Protein AF-0000000072324945 (afdb_homodimer)

Nearest PDB structures (foldseek):
  8rok-assembly2_C  TM=4.979E-01  e=5.205E-09  Homo sapiens
  8rol-assembly1_A  TM=4.826E-01  e=1.827E-08  Homo sapiens
  7akz-assembly1_A  TM=2.934E-01  e=5.942E+00  Pseudomonas aeruginosa PAO1
  6zre-assembly2_B  TM=2.551E-01  e=6.275E+00  Pseudomonas aeruginosa PAO1
  8rok-assembly2_C  TM=4.960E-01  e=5.619E-09  Homo sapiens

InterPro domains:
  IPR003959 ATPase, AAA-type, core [PF13304] (51-144)
  IPR003959 ATPase, AAA-type, core [PF13304] (279-344)
  IPR027417 P-loop containing nucleoside triphosphate hydrolase [G3DSA:3.40.50.300] (1-374)
  IPR027417 P-loop containing nucleoside triphosphate hydrolase [SSF52540] (50-372)

Organism: Xylanibacter ruminicola (strain ATCC 19189 / DSM 19721 / CIP 105475 / JCM 8958 / 23) (NCBI:txid264731)

Radius of gyration: 29.74 Å; Cα contacts (8 Å, |Δi|>4): 1633; chains: 2; bounding box: 59×94×71 Å

pLDDT: mean 89.07, std 9.75, range [55.81, 98.75]

Structure (mmCIF, N/CA/C/O backbone):
data_AF-0000000072324945-model_v1
#
loop_
_entity.id
_entity.type
_entity.pdbx_description
1 polymer RloA
#
loop_
_atom_site.group_PDB
_atom_site.id
_atom_site.type_symbol
_atom_site.label_atom_id
_atom_site.label_alt_id
_atom_site.label_comp_id
_atom_site.label_asym_id
_atom_site.label_entity_id
_atom_site.label_seq_id
_atom_site.pdbx_PDB_ins_code
_atom_site.Cartn_x
_atom_site.Cartn_y
_atom_site.Cartn_z
_atom_site.occupancy
_atom_site.B_iso_or_equiv
_atom_site.auth_seq_id
_atom_site.auth_comp_id
_atom_site.auth_asym_id
_atom_site.auth_atom_id
_atom_site.pdbx_PDB_model_num
ATOM 1 N N . MET A 1 1 ? -5.652 -27.641 -8.43 1 95.19 1 MET A N 1
ATOM 2 C CA . MET A 1 1 ? -4.652 -27.562 -7.367 1 95.19 1 MET A CA 1
ATOM 3 C C . MET A 1 1 ? -3.244 -27.531 -7.949 1 95.19 1 MET A C 1
ATOM 5 O O . MET A 1 1 ? -2.904 -28.359 -8.805 1 95.19 1 MET A O 1
ATOM 9 N N . ILE A 1 2 ? -2.408 -26.609 -7.516 1 97.25 2 ILE A N 1
ATOM 10 C CA . ILE A 1 2 ? -1.029 -26.516 -7.977 1 97.25 2 ILE A CA 1
ATOM 11 C C . ILE A 1 2 ? -0.117 -27.328 -7.074 1 97.25 2 ILE A C 1
ATOM 13 O O . ILE A 1 2 ? -0.256 -27.297 -5.848 1 97.25 2 ILE A O 1
ATOM 17 N N . LEU A 1 3 ? 0.759 -28.062 -7.699 1 97.69 3 LEU A N 1
ATOM 18 C CA . LEU A 1 3 ? 1.704 -28.859 -6.93 1 97.69 3 LEU A CA 1
ATOM 19 C C . LEU A 1 3 ? 3.09 -28.219 -6.938 1 97.69 3 LEU A C 1
ATOM 21 O O . LEU A 1 3 ? 3.764 -28.188 -5.906 1 97.69 3 LEU A O 1
ATOM 25 N N . LYS A 1 4 ? 3.475 -27.797 -8.094 1 97.5 4 LYS A N 1
ATOM 26 C CA . LYS A 1 4 ? 4.809 -27.234 -8.258 1 97.5 4 LYS A CA 1
ATOM 27 C C . LYS A 1 4 ? 4.879 -26.328 -9.492 1 97.5 4 LYS A C 1
ATOM 29 O O . LYS A 1 4 ? 4.277 -26.641 -10.523 1 97.5 4 LYS A O 1
ATOM 34 N N . ILE A 1 5 ? 5.637 -25.25 -9.391 1 97.94 5 ILE A N 1
ATOM 35 C CA . ILE A 1 5 ? 5.914 -24.375 -10.531 1 97.94 5 ILE A CA 1
ATOM 36 C C . ILE A 1 5 ? 7.406 -24.062 -10.586 1 97.94 5 ILE A C 1
ATOM 38 O O . ILE A 1 5 ? 8.016 -23.734 -9.57 1 97.94 5 ILE A O 1
ATOM 42 N N . GLU A 1 6 ? 7.957 -24.156 -11.742 1 98.25 6 GLU A N 1
ATOM 43 C CA . GLU A 1 6 ? 9.359 -23.828 -11.969 1 98.25 6 GLU A CA 1
ATOM 44 C C . GLU A 1 6 ? 9.523 -22.906 -13.164 1 98.25 6 GLU A C 1
ATOM 46 O O . GLU A 1 6 ? 8.781 -23 -14.141 1 98.25 6 GLU A O 1
ATOM 51 N N . PHE A 1 7 ? 10.414 -22.062 -13.125 1 97 7 PHE A N 1
ATOM 52 C CA . PHE A 1 7 ? 10.727 -21.188 -14.25 1 97 7 PHE A CA 1
ATOM 53 C C . PHE A 1 7 ? 12.18 -20.734 -14.203 1 97 7 PHE A C 1
ATOM 55 O O . PHE A 1 7 ? 12.805 -20.75 -13.141 1 97 7 PHE A O 1
ATOM 62 N N . GLU A 1 8 ? 12.625 -20.375 -15.312 1 98.19 8 GLU A N 1
ATOM 63 C CA . GLU A 1 8 ? 14.023 -20 -15.539 1 98.19 8 GLU A CA 1
ATOM 64 C C . GLU A 1 8 ? 14.148 -18.922 -16.609 1 98.19 8 GLU A C 1
ATOM 66 O O . GLU A 1 8 ? 13.438 -18.953 -17.609 1 98.19 8 GLU A O 1
ATOM 71 N N . ASN A 1 9 ? 15.094 -17.969 -16.328 1 97.81 9 ASN A N 1
ATOM 72 C CA . ASN A 1 9 ? 15.484 -16.938 -17.281 1 97.81 9 ASN A CA 1
ATOM 73 C C . ASN A 1 9 ? 14.312 -16.016 -17.625 1 97.81 9 ASN A C 1
ATOM 75 O O . ASN A 1 9 ? 13.914 -15.914 -18.797 1 97.81 9 ASN A O 1
ATOM 79 N N . PHE A 1 10 ? 13.859 -15.289 -16.719 1 96.88 10 PHE A N 1
ATOM 80 C CA . PHE A 1 10 ? 12.719 -14.383 -16.812 1 96.88 10 PHE A CA 1
ATOM 81 C C . PHE A 1 10 ? 12.938 -13.141 -15.969 1 96.88 10 PHE A C 1
ATOM 83 O O . PHE A 1 10 ? 12.883 -13.203 -14.742 1 96.88 10 PHE A O 1
ATOM 90 N N . PHE A 1 11 ? 13.25 -12.047 -16.547 1 91.38 11 PHE A N 1
ATOM 91 C CA . PHE A 1 11 ? 13.555 -10.781 -15.898 1 91.38 11 PHE A CA 1
ATOM 92 C C . PHE A 1 11 ? 14.711 -10.945 -14.914 1 91.38 11 PHE A C 1
ATOM 94 O O . PHE A 1 11 ? 15.82 -11.312 -15.305 1 91.38 11 PHE A O 1
ATOM 101 N N . SER A 1 12 ? 14.422 -10.797 -13.609 1 90.19 12 SER A N 1
ATOM 102 C CA . SER A 1 12 ? 15.508 -10.891 -12.641 1 90.19 12 SER A CA 1
ATOM 103 C C . SER A 1 12 ? 15.828 -12.344 -12.305 1 90.19 12 SER A C 1
ATOM 105 O O . SER A 1 12 ? 16.766 -12.617 -11.562 1 90.19 12 SER A O 1
ATOM 107 N N . ILE A 1 13 ? 15.008 -13.25 -12.773 1 95.81 13 ILE A N 1
ATOM 108 C CA . ILE A 1 13 ? 15.227 -14.672 -12.531 1 95.81 13 ILE A CA 1
ATOM 109 C C . ILE A 1 13 ? 16.188 -15.227 -13.578 1 95.81 13 ILE A C 1
ATOM 111 O O . ILE A 1 13 ? 15.859 -15.297 -14.766 1 95.81 13 ILE A O 1
ATOM 115 N N . ARG A 1 14 ? 17.328 -15.555 -13.164 1 95.81 14 ARG A N 1
ATOM 116 C CA . ARG A 1 14 ? 18.328 -16.125 -14.055 1 95.81 14 ARG A CA 1
ATOM 117 C C . ARG A 1 14 ? 18.312 -17.641 -14 1 95.81 14 ARG A C 1
ATOM 119 O O . ARG A 1 14 ? 18.078 -18.312 -15.008 1 95.81 14 ARG A O 1
ATOM 126 N N . ASP A 1 15 ? 18.547 -18.188 -12.773 1 96.31 15 ASP A N 1
ATOM 127 C CA . ASP A 1 15 ? 18.594 -19.625 -12.539 1 96.31 15 ASP A CA 1
ATOM 128 C C . ASP A 1 15 ? 17.203 -20.188 -12.234 1 96.31 15 ASP A C 1
ATOM 130 O O . ASP A 1 15 ? 16.266 -19.422 -11.953 1 96.31 15 ASP A O 1
ATOM 134 N N . ARG A 1 16 ? 17.109 -21.469 -12.344 1 97.5 16 ARG A N 1
ATOM 135 C CA . ARG A 1 16 ? 15.82 -22.125 -12.109 1 97.5 16 ARG A CA 1
ATOM 136 C C . ARG A 1 16 ? 15.328 -21.875 -10.688 1 97.5 16 ARG A C 1
ATOM 138 O O . ARG A 1 16 ? 16.062 -22.078 -9.727 1 97.5 16 ARG A O 1
ATOM 145 N N . ILE A 1 17 ? 14.109 -21.359 -10.586 1 97.06 17 ILE A N 1
ATOM 146 C CA . ILE A 1 17 ? 13.406 -21.172 -9.32 1 97.06 17 ILE A CA 1
ATOM 147 C C . ILE A 1 17 ? 12.227 -22.141 -9.234 1 97.06 17 ILE A C 1
ATOM 149 O O . ILE A 1 17 ? 11.562 -22.406 -10.242 1 97.06 17 ILE A O 1
ATOM 153 N N . ARG A 1 18 ? 12.016 -22.609 -8.047 1 97.44 18 ARG A N 1
ATOM 154 C CA . ARG A 1 18 ? 10.938 -23.562 -7.809 1 97.44 18 ARG A CA 1
ATOM 155 C C . ARG A 1 18 ? 10.047 -23.094 -6.66 1 97.44 18 ARG A C 1
ATOM 157 O O . ARG A 1 18 ? 10.531 -22.766 -5.582 1 97.44 18 ARG A O 1
ATOM 164 N N . ILE A 1 19 ? 8.789 -23 -6.875 1 97.75 19 ILE A N 1
ATOM 165 C CA . ILE A 1 19 ? 7.77 -22.859 -5.836 1 97.75 19 ILE A CA 1
ATOM 166 C C . ILE A 1 19 ? 7.035 -24.188 -5.664 1 97.75 19 ILE A C 1
ATOM 168 O O . ILE A 1 19 ? 6.258 -24.594 -6.531 1 97.75 19 ILE A O 1
ATOM 172 N N . ASP A 1 20 ? 7.285 -24.844 -4.57 1 97.56 20 ASP A N 1
ATOM 173 C CA . ASP A 1 20 ? 6.777 -26.188 -4.336 1 97.56 20 ASP A CA 1
ATOM 174 C C . ASP A 1 20 ? 5.668 -26.188 -3.283 1 97.56 20 ASP A C 1
ATOM 176 O O . ASP A 1 20 ? 5.91 -25.859 -2.121 1 97.56 20 ASP A O 1
ATOM 180 N N . PHE A 1 21 ? 4.477 -26.547 -3.658 1 98.19 21 PHE A N 1
ATOM 181 C CA . PHE A 1 21 ? 3.344 -26.578 -2.74 1 98.19 21 PHE A CA 1
ATOM 182 C C . PHE A 1 21 ? 3.289 -27.906 -1.984 1 98.19 21 PHE A C 1
ATOM 184 O O . PHE A 1 21 ? 2.512 -28.047 -1.04 1 98.19 21 PHE A O 1
ATOM 191 N N . ARG A 1 22 ? 4.035 -28.891 -2.406 1 96.5 22 ARG A N 1
ATOM 192 C CA . ARG A 1 22 ? 4.113 -30.125 -1.629 1 96.5 22 ARG A CA 1
ATOM 193 C C . ARG A 1 22 ? 4.816 -29.891 -0.297 1 96.5 22 ARG A C 1
ATOM 195 O O . ARG A 1 22 ? 5.93 -29.359 -0.262 1 96.5 22 ARG A O 1
ATOM 202 N N . ALA A 1 23 ? 4.16 -30.25 0.693 1 96.44 23 ALA A N 1
ATOM 203 C CA . ALA A 1 23 ? 4.645 -29.922 2.035 1 96.44 23 ALA A CA 1
ATOM 204 C C . ALA A 1 23 ? 5.918 -30.703 2.355 1 96.44 23 ALA A C 1
ATOM 206 O O . ALA A 1 23 ? 6.051 -31.875 1.973 1 96.44 23 ALA A O 1
ATOM 207 N N . ALA A 1 24 ? 6.848 -30.062 3.002 1 93.94 24 ALA A N 1
ATOM 208 C CA . ALA A 1 24 ? 8.031 -30.734 3.523 1 93.94 24 ALA A CA 1
ATOM 209 C C . ALA A 1 24 ? 7.672 -31.641 4.695 1 93.94 24 ALA A C 1
ATOM 211 O O . ALA A 1 24 ? 6.605 -31.5 5.297 1 93.94 24 ALA A O 1
ATOM 212 N N . SER A 1 25 ? 8.57 -32.562 4.887 1 90.94 25 SER A N 1
ATOM 213 C CA . SER A 1 25 ? 8.375 -33.438 6.035 1 90.94 25 SER A CA 1
ATOM 214 C C . SER A 1 25 ? 8.828 -32.781 7.328 1 90.94 25 SER A C 1
ATOM 216 O O . SER A 1 25 ? 10.008 -32.812 7.684 1 90.94 25 SER A O 1
ATOM 218 N N . ILE A 1 26 ? 7.879 -32.125 7.992 1 89.81 26 ILE A N 1
ATOM 219 C CA . ILE A 1 26 ? 8.133 -31.469 9.266 1 89.81 26 ILE A CA 1
ATOM 220 C C . ILE A 1 26 ? 7.324 -32.125 10.375 1 89.81 26 ILE A C 1
ATOM 222 O O . ILE A 1 26 ? 6.094 -32.156 10.328 1 89.81 26 ILE A O 1
ATOM 226 N N . ASN A 1 27 ? 7.996 -32.719 11.336 1 86.62 27 ASN A N 1
ATOM 227 C CA . ASN A 1 27 ? 7.316 -33.469 12.383 1 86.62 27 ASN A CA 1
ATOM 228 C C . ASN A 1 27 ? 7.477 -32.812 13.75 1 86.62 27 ASN A C 1
ATOM 230 O O . ASN A 1 27 ? 7.777 -33.469 14.742 1 86.62 27 ASN A O 1
ATOM 234 N N . THR A 1 28 ? 7.27 -31.609 13.852 1 88.81 28 THR A N 1
ATOM 235 C CA . THR A 1 28 ? 7.344 -30.891 15.117 1 88.81 28 THR A CA 1
ATOM 236 C C . THR A 1 28 ? 5.945 -30.641 15.68 1 88.81 28 THR A C 1
ATOM 238 O O . THR A 1 28 ? 4.945 -30.812 14.984 1 88.81 28 THR A O 1
ATOM 241 N N . ALA A 1 29 ? 5.867 -30.312 16.938 1 88.44 29 ALA A N 1
ATOM 242 C CA . ALA A 1 29 ? 4.598 -30.016 17.594 1 88.44 29 ALA A CA 1
ATOM 243 C C . ALA A 1 29 ? 3.914 -28.812 16.938 1 88.44 29 ALA A C 1
ATOM 245 O O . ALA A 1 29 ? 2.697 -28.812 16.75 1 88.44 29 ALA A O 1
ATOM 246 N N . LEU A 1 30 ? 4.656 -27.906 16.594 1 87.94 30 LEU A N 1
ATOM 247 C CA . LEU A 1 30 ? 4.117 -26.703 15.969 1 87.94 30 LEU A CA 1
ATOM 248 C C . LEU A 1 30 ? 3.504 -27.031 14.609 1 87.94 30 LEU A C 1
ATOM 250 O O . LEU A 1 30 ? 2.443 -26.5 14.266 1 87.94 30 LEU A O 1
ATOM 254 N N . ALA A 1 31 ? 4.18 -27.812 13.875 1 87.88 31 ALA A N 1
ATOM 255 C CA . ALA A 1 31 ? 3.668 -28.203 12.562 1 87.88 31 ALA A CA 1
ATOM 256 C C . ALA A 1 31 ? 2.336 -28.938 12.695 1 87.88 31 ALA A C 1
ATOM 258 O O . ALA A 1 31 ? 1.458 -28.797 11.844 1 87.88 31 ALA A O 1
ATOM 259 N N . ARG A 1 32 ? 2.188 -29.734 13.758 1 90.75 32 ARG A N 1
ATOM 260 C CA . ARG A 1 32 ? 0.947 -30.469 13.992 1 90.75 32 ARG A CA 1
ATOM 261 C C . ARG A 1 32 ? -0.2 -29.516 14.312 1 90.75 32 ARG A C 1
ATOM 263 O O . ARG A 1 32 ? -1.345 -29.75 13.93 1 90.75 32 ARG A O 1
ATOM 270 N N . GLU A 1 33 ? 0.158 -28.422 14.961 1 91.44 33 GLU A N 1
ATOM 271 C CA . GLU A 1 33 ? -0.844 -27.406 15.289 1 91.44 33 GLU A CA 1
ATOM 272 C C . GLU A 1 33 ? -1.323 -26.688 14.031 1 91.44 33 GLU A C 1
ATOM 274 O O . GLU A 1 33 ? -2.422 -26.125 14.016 1 91.44 33 GLU A O 1
ATOM 279 N N . LEU A 1 34 ? -0.557 -26.781 12.992 1 94.06 34 LEU A N 1
ATOM 280 C CA . LEU A 1 34 ? -0.861 -26.078 11.75 1 94.06 34 LEU A CA 1
ATOM 281 C C . LEU A 1 34 ? -1.377 -27.047 10.695 1 94.06 34 LEU A C 1
ATOM 283 O O . LEU A 1 34 ? -1.097 -26.875 9.5 1 94.06 34 LEU A O 1
ATOM 287 N N . SER A 1 35 ? -2.062 -28.031 11.148 1 93 35 SER A N 1
ATOM 288 C CA . SER A 1 35 ? -2.574 -29.062 10.25 1 93 35 SER A CA 1
ATOM 289 C C . SER A 1 35 ? -3.559 -28.469 9.242 1 93 35 SER A C 1
ATOM 291 O O . SER A 1 35 ? -3.701 -28.984 8.133 1 93 35 SER A O 1
ATOM 293 N N . HIS A 1 36 ? -4.199 -27.359 9.617 1 94.19 36 HIS A N 1
ATOM 294 C CA . HIS A 1 36 ? -5.176 -26.719 8.734 1 94.19 36 HIS A CA 1
ATOM 295 C C . HIS A 1 36 ? -4.492 -26 7.578 1 94.19 36 HIS A C 1
ATOM 297 O O . HIS A 1 36 ? -5.148 -25.609 6.613 1 94.19 36 HIS A O 1
ATOM 303 N N . ASN A 1 37 ? -3.189 -25.875 7.641 1 96.88 37 ASN A N 1
ATOM 304 C CA . ASN A 1 37 ? -2.447 -25.172 6.598 1 96.88 37 ASN A CA 1
ATOM 305 C C . ASN A 1 37 ? -2.127 -26.094 5.422 1 96.88 37 ASN A C 1
ATOM 307 O O . ASN A 1 37 ? -1.577 -25.656 4.414 1 96.88 37 ASN A O 1
ATOM 311 N N . VAL A 1 38 ? -2.479 -27.375 5.562 1 96.56 38 VAL A N 1
ATOM 312 C CA . VAL A 1 38 ? -2.195 -28.359 4.52 1 96.56 38 VAL A CA 1
ATOM 313 C C . VAL A 1 38 ? -3.477 -29.094 4.141 1 96.56 38 VAL A C 1
ATOM 315 O O . VAL A 1 38 ? -4.41 -29.172 4.941 1 96.56 38 VAL A O 1
ATOM 318 N N . MET A 1 39 ? -3.527 -29.5 2.939 1 95.94 39 MET A N 1
ATOM 319 C CA . MET A 1 39 ? -4.559 -30.422 2.463 1 95.94 39 MET A CA 1
ATOM 320 C C . MET A 1 39 ? -3.939 -31.719 1.969 1 95.94 39 MET A C 1
ATOM 322 O O . MET A 1 39 ? -2.756 -31.766 1.625 1 95.94 39 MET A O 1
ATOM 326 N N . GLU A 1 40 ? -4.715 -32.719 1.941 1 93.19 40 GLU A N 1
ATOM 327 C CA . GLU A 1 40 ? -4.211 -34.031 1.519 1 93.19 40 GLU A CA 1
ATOM 328 C C . GLU A 1 40 ? -4.66 -34.344 0.098 1 93.19 40 GLU A C 1
ATOM 330 O O . GLU A 1 40 ? -5.844 -34.219 -0.231 1 93.19 40 GLU A O 1
ATOM 335 N N . TRP A 1 41 ? -3.719 -34.656 -0.701 1 92.56 41 TRP A N 1
ATOM 336 C CA . TRP A 1 41 ? -3.982 -35.156 -2.049 1 92.56 41 TRP A CA 1
ATOM 337 C C . TRP A 1 41 ? -3.289 -36.5 -2.285 1 92.56 41 TRP A C 1
ATOM 339 O O . TRP A 1 41 ? -2.068 -36.562 -2.449 1 92.56 41 TRP A O 1
ATOM 349 N N . LYS A 1 42 ? -4.094 -37.562 -2.387 1 91.38 42 LYS A N 1
ATOM 350 C CA . LYS A 1 42 ? -3.592 -38.938 -2.611 1 91.38 42 LYS A CA 1
ATOM 351 C C . LYS A 1 42 ? -2.42 -39.25 -1.686 1 91.38 42 LYS A C 1
ATOM 353 O O . LYS A 1 42 ? -1.368 -39.688 -2.139 1 91.38 42 LYS A O 1
ATOM 358 N N . GLY A 1 43 ? -2.533 -38.812 -0.482 1 89.81 43 GLY A N 1
ATOM 359 C CA . GLY A 1 43 ? -1.568 -39.156 0.555 1 89.81 43 GLY A CA 1
ATOM 360 C C . GLY A 1 43 ? -0.432 -38.156 0.65 1 89.81 43 GLY A C 1
ATOM 361 O O . GLY A 1 43 ? 0.446 -38.281 1.506 1 89.81 43 GLY A O 1
ATOM 362 N N . VAL A 1 44 ? -0.42 -37.188 -0.182 1 91.25 44 VAL A N 1
ATOM 363 C CA . VAL A 1 44 ? 0.637 -36.188 -0.176 1 91.25 44 VAL A CA 1
ATOM 364 C C . VAL A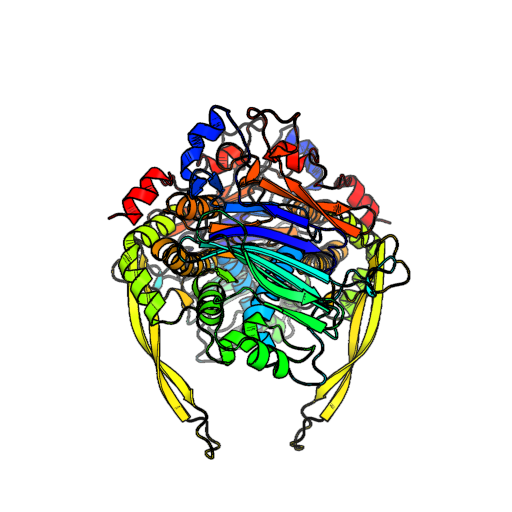 1 44 ? 0.101 -34.875 0.393 1 91.25 44 VAL A C 1
ATOM 366 O O . VAL A 1 44 ? -0.872 -34.312 -0.123 1 91.25 44 VAL A O 1
ATOM 369 N N . PRO A 1 45 ? 0.718 -34.438 1.549 1 96.06 45 PRO A N 1
ATOM 370 C CA . PRO A 1 45 ? 0.299 -33.125 2.059 1 96.06 45 PRO A CA 1
ATOM 371 C C . PRO A 1 45 ? 0.699 -31.984 1.134 1 96.06 45 PRO A C 1
ATOM 373 O O . PRO A 1 45 ? 1.84 -31.938 0.667 1 96.06 45 PRO A O 1
ATOM 376 N N . VAL A 1 46 ? -0.289 -31.141 0.789 1 98.06 46 VAL A N 1
ATOM 377 C CA . VAL A 1 46 ? -0.078 -30 -0.096 1 98.06 46 VAL A CA 1
ATOM 378 C C . VAL A 1 46 ? -0.387 -28.703 0.65 1 98.06 46 VAL A C 1
ATOM 380 O O . VAL A 1 46 ? -1.409 -28.609 1.333 1 98.06 46 VAL A O 1
ATOM 383 N N . LEU A 1 47 ? 0.467 -27.766 0.552 1 98.5 47 LEU A N 1
ATOM 384 C CA . LEU A 1 47 ? 0.328 -26.5 1.273 1 98.5 47 LEU A CA 1
ATOM 385 C C . LEU A 1 47 ? -0.834 -25.688 0.721 1 98.5 47 LEU A C 1
ATOM 387 O O . LEU A 1 47 ? -1.024 -25.609 -0.496 1 98.5 47 LEU A O 1
ATOM 391 N N . LYS A 1 48 ? -1.555 -25.016 1.569 1 98.06 48 LYS A N 1
ATOM 392 C CA . LYS A 1 48 ? -2.672 -24.172 1.162 1 98.06 48 LYS A CA 1
ATOM 393 C C . LYS A 1 48 ? -2.209 -22.75 0.886 1 98.06 48 LYS A C 1
ATOM 395 O O . LYS A 1 48 ? -2.9 -21.984 0.205 1 98.06 48 LYS A O 1
ATOM 400 N N . SER A 1 49 ? -1.061 -22.391 1.434 1 98.25 49 SER A N 1
ATOM 401 C CA . SER A 1 49 ? -0.542 -21.062 1.174 1 98.25 49 SER A CA 1
ATOM 402 C C . SER A 1 49 ? 0.982 -21.047 1.172 1 98.25 49 SER A C 1
ATOM 404 O O . SER A 1 49 ? 1.616 -21.891 1.802 1 98.25 49 SER A O 1
ATOM 406 N N . ILE A 1 50 ? 1.534 -20.203 0.393 1 98.56 50 ILE A N 1
ATOM 407 C CA . ILE A 1 50 ? 2.961 -19.906 0.401 1 98.56 50 ILE A CA 1
ATOM 408 C C . ILE A 1 50 ? 3.168 -18.391 0.352 1 98.56 50 ILE A C 1
ATOM 410 O O . ILE A 1 50 ? 2.574 -17.703 -0.483 1 98.56 50 ILE A O 1
ATOM 414 N N . GLY A 1 51 ? 3.914 -17.891 1.288 1 98.25 51 GLY A N 1
ATOM 415 C CA . GLY A 1 51 ? 4.258 -16.484 1.312 1 98.25 51 GLY A CA 1
ATOM 416 C C . GLY A 1 51 ? 5.672 -16.203 0.838 1 98.25 51 GLY A C 1
ATOM 417 O O . GLY A 1 51 ? 6.617 -16.875 1.259 1 98.25 51 GLY A O 1
ATOM 418 N N . LEU A 1 52 ? 5.797 -15.266 -0.098 1 97.69 52 LEU A N 1
ATOM 419 C CA . LEU A 1 52 ? 7.094 -14.773 -0.558 1 97.69 52 LEU A CA 1
ATOM 420 C C . LEU A 1 52 ? 7.461 -13.469 0.139 1 97.69 52 LEU A C 1
ATOM 422 O O . LEU A 1 52 ? 6.758 -12.469 -0.003 1 97.69 52 LEU A O 1
ATOM 426 N N . PHE A 1 53 ? 8.562 -13.5 0.894 1 95.19 53 PHE A N 1
ATOM 427 C CA . PHE A 1 53 ? 9.023 -12.344 1.657 1 95.19 53 PHE A CA 1
ATOM 428 C C . PHE A 1 53 ? 10.438 -11.945 1.234 1 95.19 53 PHE A C 1
ATOM 430 O O . PHE A 1 53 ? 11.266 -12.805 0.928 1 95.19 53 PHE A O 1
ATOM 437 N N . GLY A 1 54 ? 10.711 -10.672 1.239 1 90.12 54 GLY A N 1
ATOM 438 C CA . GLY A 1 54 ? 12.023 -10.164 0.872 1 90.12 54 GLY A CA 1
ATOM 439 C C . GLY A 1 54 ? 12.047 -8.656 0.692 1 90.12 54 GLY A C 1
ATOM 440 O O . GLY A 1 54 ? 11 -8.008 0.699 1 90.12 54 GLY A O 1
ATOM 441 N N . PRO A 1 55 ? 13.219 -8.086 0.564 1 86.94 55 PRO A N 1
ATOM 442 C CA . PRO A 1 55 ? 13.328 -6.637 0.373 1 86.94 55 PRO A CA 1
ATOM 443 C C . PRO A 1 55 ? 12.742 -6.168 -0.958 1 86.94 55 PRO A C 1
ATOM 445 O O . PRO A 1 55 ? 12.297 -6.988 -1.76 1 86.94 55 PRO A O 1
ATOM 448 N N . ASN A 1 56 ? 12.656 -4.836 -1.059 1 82 56 ASN A N 1
ATOM 449 C CA . ASN A 1 56 ? 12.234 -4.273 -2.336 1 82 56 ASN A CA 1
ATOM 450 C C . ASN A 1 56 ? 13.203 -4.637 -3.457 1 82 56 ASN A C 1
ATOM 452 O O . ASN A 1 56 ? 14.414 -4.738 -3.23 1 82 56 ASN A O 1
ATOM 456 N N . ALA A 1 57 ? 12.711 -4.891 -4.648 1 81.44 57 ALA A N 1
ATOM 457 C CA . ALA A 1 57 ? 13.477 -5.156 -5.859 1 81.44 57 ALA A CA 1
ATOM 458 C C . ALA A 1 57 ? 14.148 -6.523 -5.797 1 81.44 57 ALA A C 1
ATOM 460 O O . ALA A 1 57 ? 15.117 -6.781 -6.516 1 81.44 57 ALA A O 1
ATOM 461 N N . SER A 1 58 ? 13.711 -7.414 -4.867 1 87.25 58 SER A N 1
ATOM 462 C CA . SER A 1 58 ? 14.312 -8.742 -4.758 1 87.25 58 SER A CA 1
ATOM 463 C C . SER A 1 58 ? 13.797 -9.672 -5.844 1 87.25 58 SER A C 1
ATOM 465 O O . SER A 1 58 ? 14.398 -10.711 -6.121 1 87.25 58 SER A O 1
ATOM 467 N N . GLY A 1 59 ? 12.641 -9.406 -6.363 1 90.75 59 GLY A N 1
ATOM 468 C CA . GLY A 1 59 ? 12.094 -10.227 -7.438 1 90.75 59 GLY A CA 1
ATOM 469 C C . GLY A 1 59 ? 10.758 -10.852 -7.086 1 90.75 59 GLY A C 1
ATOM 470 O O . GLY A 1 59 ? 10.211 -11.633 -7.867 1 90.75 59 GLY A O 1
ATOM 471 N N . LYS A 1 60 ? 10.148 -10.539 -5.906 1 93.12 60 LYS A N 1
ATOM 472 C CA . LYS A 1 60 ? 8.867 -11.094 -5.492 1 93.12 60 LYS A CA 1
ATOM 473 C C . LYS A 1 60 ? 7.816 -10.938 -6.586 1 93.12 60 LYS A C 1
ATOM 475 O O . LYS A 1 60 ? 7.156 -11.906 -6.965 1 93.12 60 LYS A O 1
ATOM 480 N N . SER A 1 61 ? 7.727 -9.766 -7.129 1 92.75 61 SER A N 1
ATOM 481 C CA . SER A 1 61 ? 6.734 -9.477 -8.156 1 92.75 61 SER A CA 1
ATOM 482 C C . SER A 1 61 ? 7.055 -10.211 -9.461 1 92.75 61 SER A C 1
ATOM 484 O O . SER A 1 61 ? 6.148 -10.617 -10.188 1 92.75 61 SER A O 1
ATOM 486 N N . ASN A 1 62 ? 8.344 -10.336 -9.781 1 93.88 62 ASN A N 1
ATOM 487 C CA . ASN A 1 62 ? 8.742 -11.023 -11 1 93.88 62 ASN A CA 1
ATOM 488 C C . ASN A 1 62 ? 8.344 -12.5 -10.977 1 93.88 62 ASN A C 1
ATOM 490 O O . ASN A 1 62 ? 8.023 -13.078 -12.016 1 93.88 62 ASN A O 1
ATOM 494 N N . ILE A 1 63 ? 8.383 -13.086 -9.805 1 96.94 63 ILE A N 1
ATOM 495 C CA . ILE A 1 63 ? 7.961 -14.477 -9.664 1 96.94 63 ILE A CA 1
ATOM 496 C C . ILE A 1 63 ? 6.488 -14.609 -10.031 1 96.94 63 ILE A C 1
ATOM 498 O O . ILE A 1 63 ? 6.113 -15.484 -10.82 1 96.94 63 ILE A O 1
ATOM 502 N N . LEU A 1 64 ? 5.652 -13.766 -9.484 1 96.5 64 LEU A N 1
ATOM 503 C CA . LEU A 1 64 ? 4.23 -13.805 -9.805 1 96.5 64 LEU A CA 1
ATOM 504 C C . LEU A 1 64 ? 3.992 -13.461 -11.266 1 96.5 64 LEU A C 1
ATOM 506 O O . LEU A 1 64 ? 3.111 -14.039 -11.914 1 96.5 64 LEU A O 1
ATOM 510 N N . LYS A 1 65 ? 4.758 -12.562 -11.812 1 95.62 65 LYS A N 1
ATOM 511 C CA . LYS A 1 65 ? 4.664 -12.211 -13.227 1 95.62 65 LYS A CA 1
ATOM 512 C C . LYS A 1 65 ? 4.98 -13.414 -14.109 1 95.62 65 LYS A C 1
ATOM 514 O O . LYS A 1 65 ? 4.355 -13.609 -15.156 1 95.62 65 LYS A O 1
ATOM 519 N N . ALA A 1 66 ? 5.988 -14.133 -13.695 1 97.12 66 ALA A N 1
ATOM 520 C CA . ALA A 1 66 ? 6.363 -15.328 -14.453 1 97.12 66 ALA A CA 1
ATOM 521 C C . ALA A 1 66 ? 5.207 -16.328 -14.508 1 97.12 66 ALA A C 1
ATOM 523 O O . ALA A 1 66 ? 4.914 -16.875 -15.57 1 97.12 66 ALA A O 1
ATOM 524 N N . ILE A 1 67 ? 4.586 -16.531 -13.414 1 97.5 67 ILE A N 1
ATOM 525 C CA . ILE A 1 67 ? 3.451 -17.453 -13.352 1 97.5 67 ILE A CA 1
ATOM 526 C C . ILE A 1 67 ? 2.311 -16.922 -14.219 1 97.5 67 ILE A C 1
ATOM 528 O O . ILE A 1 67 ? 1.699 -17.672 -14.977 1 97.5 67 ILE A O 1
ATOM 532 N N . THR A 1 68 ? 2.064 -15.648 -14.086 1 96.62 68 THR A N 1
ATOM 533 C CA . THR A 1 68 ? 1.019 -15.008 -14.883 1 96.62 68 THR A CA 1
ATOM 534 C C . THR A 1 68 ? 1.307 -15.164 -16.375 1 96.62 68 THR A C 1
ATOM 536 O O . THR A 1 68 ? 0.403 -15.453 -17.156 1 96.62 68 THR A O 1
ATOM 539 N N . PHE A 1 69 ? 2.516 -14.961 -16.734 1 97.06 69 PHE A N 1
ATOM 540 C CA . PHE A 1 69 ? 2.922 -15.102 -18.125 1 97.06 69 PHE A CA 1
ATOM 541 C C . PHE A 1 69 ? 2.682 -16.531 -18.625 1 97.06 69 PHE A C 1
ATOM 543 O O . PHE A 1 69 ? 2.131 -16.719 -19.703 1 97.06 69 PHE A O 1
ATOM 550 N N . CYS A 1 70 ? 3.102 -17.469 -17.844 1 97.56 70 CYS A N 1
ATOM 551 C CA . CYS A 1 70 ? 2.906 -18.875 -18.172 1 97.56 70 CYS A CA 1
ATOM 552 C C . CYS A 1 70 ? 1.437 -19.172 -18.453 1 97.56 70 CYS A C 1
ATOM 554 O O . CYS A 1 70 ? 1.1 -19.75 -19.484 1 97.56 70 CYS A O 1
ATOM 556 N N . CYS A 1 71 ? 0.597 -18.766 -17.578 1 97.19 71 CYS A N 1
ATOM 557 C CA . CYS A 1 71 ? -0.833 -19.016 -17.719 1 97.19 71 CYS A CA 1
ATOM 558 C C . CYS A 1 71 ? -1.406 -18.281 -18.922 1 97.19 71 CYS A C 1
ATOM 560 O O . CYS A 1 71 ? -2.238 -18.828 -19.656 1 97.19 71 CYS A O 1
ATOM 562 N N . ARG A 1 72 ? -0.96 -17.094 -19.125 1 96.69 72 ARG A N 1
ATOM 563 C CA . ARG A 1 72 ? -1.447 -16.312 -20.266 1 96.69 72 ARG A CA 1
ATOM 564 C C . ARG A 1 72 ? -1.053 -16.984 -21.578 1 96.69 72 ARG A C 1
ATOM 566 O O . ARG A 1 72 ? -1.82 -16.969 -22.547 1 96.69 72 ARG A O 1
ATOM 573 N N . MET A 1 73 ? 0.134 -17.484 -21.625 1 97.69 73 MET A N 1
ATOM 574 C CA . MET A 1 73 ? 0.557 -18.203 -22.828 1 97.69 73 MET A CA 1
ATOM 575 C C . MET A 1 73 ? -0.368 -19.375 -23.109 1 97.69 73 MET A C 1
ATOM 577 O O . MET A 1 73 ? -0.724 -19.641 -24.266 1 97.69 73 MET A O 1
ATOM 581 N N . ILE A 1 74 ? -0.731 -20.078 -22.109 1 97.88 74 ILE A N 1
ATOM 582 C CA . ILE A 1 74 ? -1.62 -21.234 -22.25 1 97.88 74 ILE A CA 1
ATOM 583 C C . ILE A 1 74 ? -2.986 -20.766 -22.75 1 97.88 74 ILE A C 1
ATOM 585 O O . ILE A 1 74 ? -3.57 -21.391 -23.641 1 97.88 74 ILE A O 1
ATOM 589 N N . LEU A 1 75 ? -3.424 -19.656 -22.25 1 97.38 75 LEU A N 1
ATOM 590 C CA . LEU A 1 75 ? -4.793 -19.203 -22.5 1 97.38 75 LEU A CA 1
ATOM 591 C C . LEU A 1 75 ? -4.891 -18.438 -23.812 1 97.38 75 LEU A C 1
ATOM 593 O O . LEU A 1 75 ? -5.934 -18.453 -24.469 1 97.38 75 LEU A O 1
ATOM 597 N N . GLU A 1 76 ? -3.771 -17.797 -24.203 1 97.38 76 GLU A N 1
ATOM 598 C CA . GLU A 1 76 ? -3.971 -16.766 -25.234 1 97.38 76 GLU A CA 1
ATOM 599 C C . GLU A 1 76 ? -3.072 -17.031 -26.438 1 97.38 76 GLU A C 1
ATOM 601 O O . GLU A 1 76 ? -3.264 -16.422 -27.5 1 97.38 76 GLU A O 1
ATOM 606 N N . SER A 1 77 ? -2.135 -17.922 -26.375 1 97.25 77 SER A N 1
ATOM 607 C CA . SER A 1 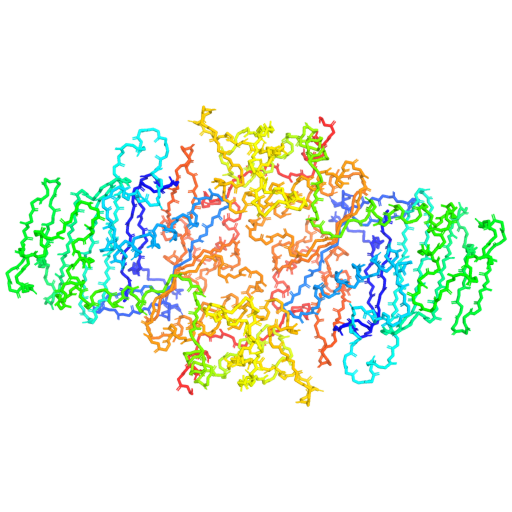77 ? -1.138 -18.016 -27.438 1 97.25 77 SER A CA 1
ATOM 608 C C . SER A 1 77 ? -1.769 -18.469 -28.75 1 97.25 77 SER A C 1
ATOM 610 O O . SER A 1 77 ? -1.189 -18.281 -29.812 1 97.25 77 SER A O 1
ATOM 612 N N . HIS A 1 78 ? -2.936 -19.156 -28.734 1 96.81 78 HIS A N 1
ATOM 613 C CA . HIS A 1 78 ? -3.617 -19.562 -29.953 1 96.81 78 HIS A CA 1
ATOM 614 C C . HIS A 1 78 ? -4.027 -18.359 -30.797 1 96.81 78 HIS A C 1
ATOM 616 O O . HIS A 1 78 ? -4.305 -18.484 -31.984 1 96.81 78 HIS A O 1
ATOM 622 N N . LEU A 1 79 ? -4.016 -17.172 -30.203 1 96.25 79 LEU A N 1
ATOM 623 C CA . LEU A 1 79 ? -4.387 -15.945 -30.891 1 96.25 79 LEU A CA 1
ATOM 624 C C . LEU A 1 79 ? -3.17 -15.312 -31.562 1 96.25 79 LEU A C 1
ATOM 626 O O . LEU A 1 79 ? -3.311 -14.383 -32.344 1 96.25 79 LEU A O 1
ATOM 630 N N . HIS A 1 80 ? -2.006 -15.836 -31.219 1 96.44 80 HIS A N 1
ATOM 631 C CA . HIS A 1 80 ? -0.788 -15.234 -31.734 1 96.44 80 HIS A CA 1
ATOM 632 C C . HIS A 1 80 ? -0.621 -15.531 -33.219 1 96.44 80 HIS A C 1
ATOM 634 O O . HIS A 1 80 ? -0.942 -16.641 -33.688 1 96.44 80 HIS A O 1
ATOM 640 N N . ASN A 1 81 ? -0.158 -14.508 -33.938 1 94.25 81 ASN A N 1
ATOM 641 C CA . ASN A 1 81 ? 0.149 -14.633 -35.375 1 94.25 81 ASN A CA 1
ATOM 642 C C . ASN A 1 81 ? 1.615 -14.312 -35.656 1 94.25 81 ASN A C 1
ATOM 644 O O . ASN A 1 81 ? 2.389 -14.047 -34.719 1 94.25 81 ASN A O 1
ATOM 648 N N . GLU A 1 82 ? 1.795 -14.367 -37 1 90.5 82 GLU A N 1
ATOM 649 C CA . GLU A 1 82 ? 3.166 -14.094 -37.438 1 90.5 82 GLU A CA 1
ATOM 650 C C . GLU A 1 82 ? 3.619 -12.711 -36.969 1 90.5 82 GLU A C 1
ATOM 652 O O . GLU A 1 82 ? 2.832 -11.758 -36.969 1 90.5 82 GLU A O 1
ATOM 657 N N . GLY A 1 83 ? 4.859 -12.562 -36.469 1 91.19 83 GLY A N 1
ATOM 658 C CA . GLY A 1 83 ? 5.422 -11.266 -36.125 1 91.19 83 GLY A CA 1
ATOM 659 C C . GLY A 1 83 ? 5.309 -10.953 -34.656 1 91.19 83 GLY A C 1
ATOM 660 O O . GLY A 1 83 ? 5.887 -9.977 -34.156 1 91.19 83 GLY A O 1
ATOM 661 N N . VAL A 1 84 ? 4.449 -11.68 -33.938 1 93.5 84 VAL A N 1
ATOM 662 C CA . VAL A 1 84 ? 4.258 -11.438 -32.5 1 93.5 84 VAL A CA 1
ATOM 663 C C . VAL A 1 84 ? 5.57 -11.656 -31.75 1 93.5 84 VAL A C 1
ATOM 665 O O . VAL A 1 84 ? 6.309 -12.602 -32.062 1 93.5 84 VAL A O 1
ATOM 668 N N . THR A 1 85 ? 5.918 -10.703 -30.891 1 95.88 85 THR A N 1
ATOM 669 C CA . THR A 1 85 ? 6.98 -10.875 -29.906 1 95.88 85 THR A CA 1
ATOM 670 C C . THR A 1 85 ? 6.398 -11.062 -28.5 1 95.88 85 THR A C 1
ATOM 672 O O . THR A 1 85 ? 5.562 -10.273 -28.062 1 95.88 85 THR A O 1
ATOM 675 N N . PHE A 1 86 ? 6.801 -12.172 -27.953 1 96.06 86 PHE A N 1
ATOM 676 C CA . PHE A 1 86 ? 6.242 -12.453 -26.641 1 96.06 86 PHE A CA 1
ATOM 677 C C . PHE A 1 86 ? 6.641 -11.375 -25.641 1 96.06 86 PHE A C 1
ATOM 679 O O . PHE A 1 86 ? 7.785 -10.906 -25.641 1 96.06 86 PHE A O 1
ATOM 686 N N . ASN A 1 87 ? 5.746 -10.969 -24.75 1 92.94 87 ASN A N 1
ATOM 687 C CA . ASN A 1 87 ? 5.895 -9.812 -23.875 1 92.94 87 ASN A CA 1
ATOM 688 C C . ASN A 1 87 ? 6.602 -10.18 -22.562 1 92.94 87 ASN A C 1
ATOM 690 O O . ASN A 1 87 ? 5.992 -10.148 -21.5 1 92.94 87 ASN A O 1
ATOM 694 N N . PHE A 1 88 ? 7.855 -10.422 -22.672 1 94 88 PHE A N 1
ATOM 695 C CA . PHE A 1 88 ? 8.734 -10.617 -21.516 1 94 88 PHE A CA 1
ATOM 696 C C . PHE A 1 88 ? 10.188 -10.375 -21.906 1 94 88 PHE A C 1
ATOM 698 O O . PHE A 1 88 ? 10.508 -10.211 -23.078 1 94 88 PHE A O 1
ATOM 705 N N . GLU A 1 89 ? 11.023 -10.258 -20.875 1 91.75 89 GLU A N 1
ATOM 706 C CA . GLU A 1 89 ? 12.469 -10.156 -21.094 1 91.75 89 GLU A CA 1
ATOM 707 C C . GLU A 1 89 ? 13.211 -11.234 -20.297 1 91.75 89 GLU A C 1
ATOM 709 O O . GLU A 1 89 ? 12.906 -11.492 -19.141 1 91.75 89 GLU A O 1
ATOM 714 N N . PRO A 1 90 ? 14.125 -11.906 -21.031 1 95 90 PRO A N 1
ATOM 715 C CA . PRO A 1 90 ? 15.016 -12.789 -20.281 1 95 90 PRO A CA 1
ATOM 716 C C . PRO A 1 90 ? 15.953 -12.016 -19.359 1 95 90 PRO A C 1
ATOM 718 O O . PRO A 1 90 ? 15.945 -10.781 -19.344 1 95 90 PRO A O 1
ATOM 721 N N . PHE A 1 91 ? 16.562 -12.719 -18.469 1 92.31 91 PHE A N 1
ATOM 722 C CA . PHE A 1 91 ? 17.594 -12.102 -17.656 1 92.31 91 PHE A CA 1
ATOM 723 C C . PHE A 1 91 ? 18.625 -11.391 -18.516 1 92.31 91 PHE A C 1
ATOM 725 O O . PHE A 1 91 ? 19.125 -11.961 -19.5 1 92.31 91 PHE A O 1
ATOM 732 N N . LYS A 1 92 ? 18.984 -10.195 -18.281 1 85.56 92 LYS A N 1
ATOM 733 C CA . LYS A 1 92 ? 19.609 -9.258 -19.219 1 85.56 92 LYS A CA 1
ATOM 734 C C . LYS A 1 92 ? 21.125 -9.445 -19.234 1 85.56 92 LYS A C 1
ATOM 736 O O . LYS A 1 92 ? 21.797 -8.938 -20.141 1 85.56 92 LYS A O 1
ATOM 741 N N . PHE A 1 93 ? 21.656 -10.188 -18.297 1 82.81 93 PHE A N 1
ATOM 742 C CA . PHE A 1 93 ? 23.094 -10.133 -18.141 1 82.81 93 PHE A CA 1
ATOM 743 C C . PHE A 1 93 ? 23.719 -11.5 -18.406 1 82.81 93 PHE A C 1
ATOM 745 O O . PHE A 1 93 ? 23.016 -12.5 -18.516 1 82.81 93 PHE A O 1
ATOM 752 N N . ASP A 1 94 ? 25.016 -11.461 -18.641 1 84.69 94 ASP A N 1
ATOM 753 C CA . ASP A 1 94 ? 25.891 -12.625 -18.688 1 84.69 94 ASP A CA 1
ATOM 754 C C . ASP A 1 94 ? 25.484 -13.586 -19.797 1 84.69 94 ASP A C 1
ATOM 756 O O . ASP A 1 94 ? 25.531 -14.805 -19.609 1 84.69 94 ASP A O 1
ATOM 760 N N . GLY A 1 95 ? 24.891 -13.055 -20.859 1 89.19 95 GLY A N 1
ATOM 761 C CA . GLY A 1 95 ? 24.547 -13.891 -22.016 1 89.19 95 GLY A CA 1
ATOM 762 C C . GLY A 1 95 ? 23.203 -14.57 -21.875 1 89.19 95 GLY A C 1
ATOM 763 O O . GLY A 1 95 ? 22.734 -15.211 -22.812 1 89.19 95 GLY A O 1
ATOM 764 N N . TRP A 1 96 ? 22.609 -14.438 -20.766 1 91.81 96 TRP A N 1
ATOM 765 C CA . TRP A 1 96 ? 21.328 -15.078 -20.516 1 91.81 96 TRP A CA 1
ATOM 766 C C . TRP A 1 96 ? 20.234 -14.484 -21.391 1 91.81 96 TRP A C 1
ATOM 768 O O . TRP A 1 96 ? 19.188 -15.094 -21.594 1 91.81 96 TRP A O 1
ATOM 778 N N . GLN A 1 97 ? 20.5 -13.328 -21.922 1 90 97 GLN A N 1
ATOM 779 C CA . GLN A 1 97 ? 19.547 -12.672 -22.797 1 90 97 GLN A CA 1
ATOM 780 C C . GLN A 1 97 ? 19.312 -13.484 -24.078 1 90 97 GLN A C 1
ATOM 782 O O . GLN A 1 97 ? 18.281 -13.328 -24.75 1 90 97 GLN A O 1
ATOM 787 N N . ASN A 1 98 ? 20.266 -14.391 -24.375 1 93.56 98 ASN A N 1
ATOM 788 C CA . ASN A 1 98 ? 20.188 -15.18 -25.609 1 93.56 98 ASN A CA 1
ATOM 789 C C . ASN A 1 98 ? 19.766 -16.625 -25.312 1 93.56 98 ASN A C 1
ATOM 791 O O . ASN A 1 98 ? 19.656 -17.438 -26.219 1 93.56 98 ASN A O 1
ATOM 795 N N . LYS A 1 99 ? 19.562 -16.953 -24.094 1 96.75 99 LYS A N 1
ATOM 796 C CA . LYS A 1 99 ? 19.125 -18.281 -23.688 1 96.75 99 LYS A CA 1
ATOM 797 C C . LYS A 1 99 ? 17.594 -18.328 -23.562 1 96.75 99 LYS A C 1
ATOM 799 O O . LYS A 1 99 ? 16.953 -17.312 -23.328 1 96.75 99 LYS A O 1
ATOM 804 N N . PRO A 1 100 ? 17.078 -19.453 -23.719 1 97.81 100 PRO A N 1
ATOM 805 C CA . PRO A 1 100 ? 15.625 -19.578 -23.625 1 97.81 100 PRO A CA 1
ATOM 806 C C . PRO A 1 100 ? 15.109 -19.484 -22.203 1 97.81 100 PRO A C 1
ATOM 808 O O . PRO A 1 100 ? 1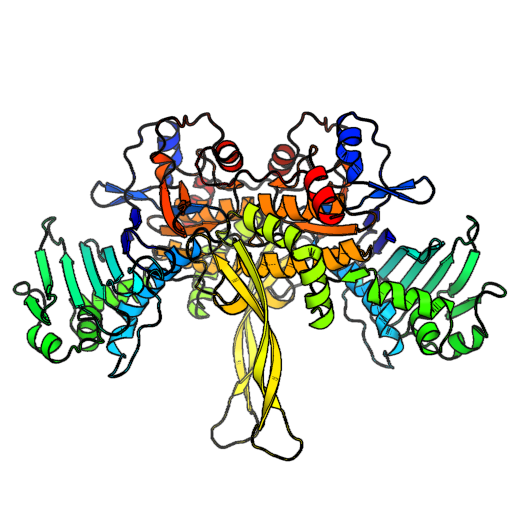5.852 -19.75 -21.25 1 97.81 100 PRO A O 1
ATOM 811 N N . SER A 1 101 ? 13.883 -19.078 -22.094 1 98.44 101 SER A N 1
ATOM 812 C CA . SER A 1 101 ? 13.148 -19.156 -20.844 1 98.44 101 SER A CA 1
ATOM 813 C C . SER A 1 101 ? 12.398 -20.484 -20.719 1 98.44 101 SER A C 1
ATOM 815 O O . SER A 1 101 ? 11.922 -21.031 -21.719 1 98.44 101 SER A O 1
ATOM 817 N N . LYS A 1 102 ? 12.312 -21.016 -19.578 1 98.69 102 LYS A N 1
ATOM 818 C CA . LYS A 1 102 ? 11.695 -22.312 -19.344 1 98.69 102 LYS A CA 1
ATOM 819 C C . LYS A 1 102 ? 10.609 -22.219 -18.281 1 98.69 102 LYS A C 1
ATOM 821 O O . LYS A 1 102 ? 10.758 -21.5 -17.281 1 98.69 102 LYS A O 1
ATOM 826 N N . PHE A 1 103 ? 9.539 -22.938 -18.5 1 98.62 103 PHE A N 1
ATOM 827 C CA . PHE A 1 103 ? 8.422 -23 -17.562 1 98.62 103 PHE A CA 1
ATOM 828 C C . PHE A 1 103 ? 7.965 -24.438 -17.344 1 98.62 103 PHE A C 1
ATOM 830 O O . PHE A 1 103 ? 7.934 -25.234 -18.281 1 98.62 103 PHE A O 1
ATOM 837 N N . LEU A 1 104 ? 7.668 -24.781 -16.156 1 98.69 104 LEU A N 1
ATOM 838 C CA . LEU A 1 104 ? 7.102 -26.078 -15.789 1 98.69 104 LEU A CA 1
ATOM 839 C C . LEU A 1 104 ? 6.039 -25.922 -14.711 1 98.69 104 LEU A C 1
ATOM 841 O O . LEU A 1 104 ? 6.242 -25.172 -13.742 1 98.69 104 LEU A O 1
ATOM 845 N N . ILE A 1 105 ? 4.926 -26.531 -14.875 1 98.31 105 ILE A N 1
ATOM 846 C CA . ILE A 1 105 ? 3.863 -26.484 -13.875 1 98.31 105 ILE A CA 1
ATOM 847 C C . ILE A 1 105 ? 3.283 -27.891 -13.672 1 98.31 105 ILE A C 1
ATOM 849 O O . ILE A 1 105 ? 2.869 -28.531 -14.641 1 98.31 105 ILE A O 1
ATOM 853 N N . ASP A 1 106 ? 3.334 -28.391 -12.484 1 98.06 106 ASP A N 1
ATOM 854 C CA . ASP A 1 106 ? 2.637 -29.609 -12.055 1 98.06 106 ASP A CA 1
ATOM 855 C C . ASP A 1 106 ? 1.337 -29.266 -11.328 1 98.06 106 ASP A C 1
ATOM 857 O O . ASP A 1 106 ? 1.339 -28.484 -10.375 1 98.06 106 ASP A O 1
ATOM 861 N N . PHE A 1 107 ? 0.275 -29.828 -11.742 1 97.75 107 PHE A N 1
ATOM 862 C CA . PHE A 1 107 ? -1.011 -29.469 -11.164 1 97.75 107 PHE A CA 1
ATOM 863 C C . PHE A 1 107 ? -1.994 -30.625 -11.258 1 97.75 107 PHE A C 1
ATOM 865 O O . PHE A 1 107 ? -1.725 -31.609 -11.938 1 97.75 107 PHE A O 1
ATOM 872 N N . VAL A 1 108 ? -3.043 -30.5 -10.508 1 96.94 108 VAL A N 1
ATOM 873 C CA . VAL A 1 108 ? -4.09 -31.516 -10.477 1 96.94 108 VAL A CA 1
ATOM 874 C C . VAL A 1 108 ? -5.371 -30.953 -11.086 1 96.94 108 VAL A C 1
ATOM 876 O O . VAL A 1 108 ? -5.848 -29.891 -10.68 1 96.94 108 VAL A O 1
ATOM 879 N N . CYS A 1 109 ? -5.879 -31.562 -12.055 1 96.19 109 CYS A N 1
ATOM 880 C CA . CYS A 1 109 ? -7.145 -31.234 -12.695 1 96.19 109 CYS A CA 1
ATOM 881 C C . CYS A 1 109 ? -8.062 -32.469 -12.742 1 96.19 109 CYS A C 1
ATOM 883 O O . CYS A 1 109 ? -7.703 -33.469 -13.32 1 96.19 109 CYS A O 1
ATOM 885 N N . GLU A 1 110 ? -9.219 -32.344 -12.086 1 93.62 110 GLU A N 1
ATOM 886 C CA . GLU A 1 110 ? -10.195 -33.406 -12.016 1 93.62 110 GLU A CA 1
ATOM 887 C C . GLU A 1 110 ? -9.555 -34.688 -11.5 1 93.62 110 GLU A C 1
ATOM 889 O O . GLU A 1 110 ? -9.664 -35.75 -12.125 1 93.62 110 GLU A O 1
ATOM 894 N N . ASP A 1 111 ? -8.773 -34.562 -10.531 1 93.19 111 ASP A N 1
ATOM 895 C CA . ASP A 1 111 ? -8.195 -35.656 -9.727 1 93.19 111 ASP A CA 1
ATOM 896 C C . ASP A 1 111 ? -7.09 -36.375 -10.5 1 93.19 111 ASP A C 1
ATOM 898 O O . ASP A 1 111 ? -6.758 -37.5 -10.188 1 93.19 111 ASP A O 1
ATOM 902 N N . VAL A 1 112 ? -6.633 -35.719 -11.523 1 96.38 112 VAL A N 1
ATOM 903 C CA . VAL A 1 112 ? -5.504 -36.25 -12.281 1 96.38 112 VAL A CA 1
ATOM 904 C C . VAL A 1 112 ? -4.34 -35.281 -12.227 1 96.38 112 VAL A C 1
ATOM 906 O O . VAL A 1 112 ? -4.535 -34.062 -12.398 1 96.38 112 VAL A O 1
ATOM 909 N N . GLU A 1 113 ? -3.184 -35.812 -11.961 1 97.25 113 GLU A N 1
ATOM 910 C CA . GLU A 1 113 ? -1.979 -35 -11.953 1 97.25 113 GLU A CA 1
ATOM 911 C C . GLU A 1 113 ? -1.446 -34.781 -13.359 1 97.25 113 GLU A C 1
ATOM 913 O O . GLU A 1 113 ? -1.43 -35.688 -14.18 1 97.25 113 GLU A O 1
ATOM 918 N N . TYR A 1 114 ? -1.071 -33.594 -13.711 1 98.25 114 TYR A N 1
ATOM 919 C CA . TYR A 1 114 ? -0.488 -33.219 -14.992 1 98.25 114 TYR A CA 1
ATOM 920 C C . TYR A 1 114 ? 0.87 -32.531 -14.797 1 98.25 114 TYR A C 1
ATOM 922 O O . TYR A 1 114 ? 1.099 -31.875 -13.789 1 98.25 114 TYR A O 1
ATOM 930 N N . GLU A 1 115 ? 1.755 -32.781 -15.672 1 98.5 115 GLU A N 1
ATOM 931 C CA . GLU A 1 115 ? 3.045 -32.094 -15.805 1 98.5 115 GLU A CA 1
ATOM 932 C C . GLU A 1 115 ? 3.168 -31.406 -17.141 1 98.5 115 GLU A C 1
ATOM 934 O O . GLU A 1 115 ? 3.191 -32.062 -18.203 1 98.5 115 GLU A O 1
ATOM 939 N N . TYR A 1 116 ? 3.166 -30.156 -17.125 1 98.69 116 TYR A N 1
ATOM 940 C CA . TYR A 1 116 ? 3.229 -29.359 -18.344 1 98.69 116 TYR A CA 1
ATOM 941 C C . TYR A 1 116 ? 4.473 -28.484 -18.344 1 98.69 116 TYR A C 1
ATOM 943 O O . TYR A 1 116 ? 4.812 -27.859 -17.344 1 98.69 116 TYR A O 1
ATOM 951 N N . SER A 1 117 ? 5.18 -28.406 -19.469 1 98.56 117 SER A N 1
ATOM 952 C CA . SER A 1 117 ? 6.387 -27.594 -19.562 1 98.56 117 SER A CA 1
ATOM 953 C C . SER A 1 117 ? 6.586 -27.062 -20.969 1 98.56 117 SER A C 1
ATOM 955 O O . SER A 1 117 ? 6.145 -27.688 -21.938 1 98.56 117 SER A O 1
ATOM 957 N N . PHE A 1 118 ? 7.223 -25.953 -21.078 1 98.62 118 PHE A N 1
ATOM 958 C CA . PHE A 1 118 ? 7.609 -25.438 -22.391 1 98.62 118 PHE A CA 1
ATOM 959 C C . PHE A 1 118 ? 8.797 -24.5 -22.281 1 98.62 118 PHE A C 1
ATOM 961 O O . PHE A 1 118 ? 9.109 -24.016 -21.188 1 98.62 118 PHE A O 1
ATOM 968 N N . GLU A 1 119 ? 9.508 -24.359 -23.344 1 98.44 119 GLU A N 1
ATOM 969 C CA . GLU A 1 119 ? 10.648 -23.469 -23.516 1 98.44 119 GLU A CA 1
ATOM 970 C C . GLU A 1 119 ? 10.438 -22.516 -24.688 1 98.44 119 GLU A C 1
ATOM 972 O O . GLU A 1 119 ? 9.891 -22.906 -25.719 1 98.44 119 GLU A O 1
ATOM 977 N N . LEU A 1 120 ? 10.914 -21.281 -24.5 1 98.19 120 LEU A N 1
ATOM 978 C CA . LEU A 1 120 ? 10.68 -20.328 -25.578 1 98.19 120 LEU A CA 1
ATOM 979 C C . LEU A 1 120 ? 11.703 -19.203 -25.531 1 98.19 120 LEU A C 1
ATOM 981 O O . LEU A 1 120 ? 12.352 -18.984 -24.5 1 98.19 120 LEU A O 1
ATOM 985 N N . THR A 1 121 ? 11.906 -18.547 -26.625 1 97.06 121 THR A N 1
ATOM 986 C CA . THR A 1 121 ? 12.523 -17.234 -26.719 1 97.06 121 THR A CA 1
ATOM 987 C C . THR A 1 121 ? 11.469 -16.141 -26.891 1 97.06 121 THR A C 1
ATOM 989 O O . THR A 1 121 ? 10.266 -16.422 -26.828 1 97.06 121 THR A O 1
ATOM 992 N N . ARG A 1 122 ? 11.891 -14.945 -27.016 1 96.25 122 ARG A N 1
ATOM 993 C CA . ARG A 1 122 ? 10.922 -13.875 -27.203 1 96.25 122 ARG A CA 1
ATOM 994 C C . ARG A 1 122 ? 10.227 -13.977 -28.547 1 96.25 122 ARG A C 1
ATOM 996 O O . ARG A 1 122 ? 9.195 -13.344 -28.781 1 96.25 122 ARG A O 1
ATOM 1003 N N . GLU A 1 123 ? 10.734 -14.891 -29.422 1 95.81 123 GLU A N 1
ATOM 1004 C CA . GLU A 1 123 ? 10.258 -14.891 -30.812 1 95.81 123 GLU A CA 1
ATOM 1005 C C . GLU A 1 123 ? 9.547 -16.188 -31.141 1 95.81 123 GLU A C 1
ATOM 1007 O O . GLU A 1 123 ? 8.773 -16.25 -32.094 1 95.81 123 GLU A O 1
ATOM 1012 N N . ARG A 1 124 ? 9.891 -17.203 -30.453 1 96.5 124 ARG A N 1
ATOM 1013 C CA . ARG A 1 124 ? 9.289 -18.469 -30.844 1 96.5 124 ARG A CA 1
ATOM 1014 C C . ARG A 1 124 ? 9.289 -19.453 -29.688 1 96.5 124 ARG A C 1
ATOM 1016 O O . ARG A 1 124 ? 10.133 -19.375 -28.797 1 96.5 124 ARG A O 1
ATOM 1023 N N . ILE A 1 125 ? 8.445 -20.422 -29.781 1 97.94 125 ILE A N 1
ATOM 1024 C CA . ILE A 1 125 ? 8.406 -21.562 -28.875 1 97.94 125 ILE A CA 1
ATOM 1025 C C . ILE A 1 125 ? 9.359 -22.656 -29.359 1 97.94 125 ILE A C 1
ATOM 1027 O O . ILE A 1 125 ? 9.344 -23.016 -30.547 1 97.94 125 ILE A O 1
ATOM 1031 N N . LEU A 1 126 ? 10.133 -23.188 -28.5 1 98.06 126 LEU A N 1
ATOM 1032 C CA . LEU A 1 126 ? 11.172 -24.141 -28.891 1 98.06 126 LEU A CA 1
ATOM 1033 C C . LEU A 1 126 ? 10.742 -25.578 -28.594 1 98.06 126 LEU A C 1
ATOM 1035 O O . LEU A 1 126 ? 10.984 -26.484 -29.391 1 98.06 126 LEU A O 1
ATOM 1039 N N . SER A 1 127 ? 10.211 -25.766 -27.484 1 98.5 127 SER A N 1
ATOM 1040 C CA . SER A 1 127 ? 9.758 -27.094 -27.062 1 98.5 127 SER A CA 1
ATOM 1041 C C . SER A 1 127 ? 8.547 -27 -26.141 1 98.5 127 SER A C 1
ATOM 1043 O O . SER A 1 127 ? 8.289 -25.938 -25.562 1 98.5 127 SER A O 1
ATOM 1045 N N . GLU A 1 128 ? 7.836 -28.109 -26 1 98.75 128 GLU A N 1
ATOM 1046 C CA . GLU A 1 128 ? 6.625 -28.203 -25.203 1 98.75 128 GLU A CA 1
ATOM 1047 C C . GLU A 1 128 ? 6.293 -29.656 -24.859 1 98.75 128 GLU A C 1
ATOM 1049 O O . GLU A 1 128 ? 6.484 -30.547 -25.703 1 98.75 128 GLU A O 1
ATOM 1054 N N . SER A 1 129 ? 5.852 -29.922 -23.688 1 98.75 129 SER A N 1
ATOM 1055 C CA . SER A 1 129 ? 5.473 -31.281 -23.344 1 98.75 129 SER A CA 1
ATOM 1056 C C . SER A 1 129 ? 4.355 -31.312 -22.297 1 98.75 129 SER A C 1
ATOM 1058 O O . SER A 1 129 ? 4.27 -30.406 -21.453 1 98.75 129 SER A O 1
ATOM 1060 N N . LEU A 1 130 ? 3.523 -32.281 -22.406 1 98.75 130 LEU A N 1
ATOM 1061 C CA . LEU A 1 130 ? 2.453 -32.562 -21.453 1 98.75 130 LEU A CA 1
ATOM 1062 C C . LEU A 1 130 ? 2.406 -34.031 -21.109 1 98.75 130 LEU A C 1
ATOM 1064 O O . LEU A 1 130 ? 2.281 -34.875 -22 1 98.75 130 LEU A O 1
ATOM 1068 N N . TYR A 1 131 ? 2.574 -34.312 -19.922 1 98.56 131 TYR A N 1
ATOM 1069 C CA . TYR A 1 131 ? 2.393 -35.656 -19.375 1 98.56 131 TYR A CA 1
ATOM 1070 C C . TYR A 1 131 ? 1.279 -35.688 -18.328 1 98.56 131 TYR A C 1
ATOM 1072 O O . TYR A 1 131 ? 0.916 -34.625 -17.781 1 98.56 131 TYR A O 1
ATOM 1080 N N . TYR A 1 132 ? 0.67 -36.781 -18.141 1 97.69 132 TYR A N 1
ATOM 1081 C CA . TYR A 1 132 ? -0.316 -36.938 -17.062 1 97.69 132 TYR A CA 1
ATOM 1082 C C . TYR A 1 132 ? -0.164 -38.25 -16.359 1 97.69 132 TYR A C 1
ATOM 1084 O O . TYR A 1 132 ? 0.659 -39.094 -16.766 1 97.69 132 TYR A O 1
ATOM 1092 N N . TYR A 1 133 ? -0.896 -38.406 -15.203 1 95.81 133 TYR A N 1
ATOM 1093 C CA . TYR A 1 133 ? -0.825 -39.594 -14.359 1 95.81 133 TYR A CA 1
ATOM 1094 C C . TYR A 1 133 ? -2.219 -40.125 -14.055 1 95.81 133 TYR A C 1
ATOM 1096 O O . TYR A 1 133 ? -2.668 -40.094 -12.914 1 95.81 133 TYR A O 1
ATOM 1104 N N . PRO A 1 134 ? -2.867 -40.75 -14.992 1 90.38 134 PRO A N 1
ATOM 1105 C CA . PRO A 1 134 ? -4.254 -41.188 -14.812 1 90.38 134 PRO A CA 1
ATOM 1106 C C . PRO A 1 134 ? -4.391 -42.312 -13.797 1 90.38 134 PRO A C 1
ATOM 1108 O O . PRO A 1 134 ? -5.379 -42.375 -13.062 1 90.38 134 PRO A O 1
ATOM 1111 N N . VAL A 1 135 ? -3.438 -43.25 -13.734 1 89.44 135 VAL A N 1
ATOM 1112 C CA . VAL A 1 135 ? -3.484 -44.375 -12.781 1 89.44 135 VAL A CA 1
ATOM 1113 C C . VAL A 1 135 ? -2.207 -44.375 -11.945 1 89.44 135 VAL A C 1
ATOM 1115 O O . VAL A 1 135 ? -1.674 -45.438 -11.641 1 89.44 135 VAL A O 1
ATOM 1118 N N . GLY A 1 136 ? -1.602 -43.219 -11.781 1 88.06 136 GLY A N 1
ATOM 1119 C CA . GLY A 1 136 ? -0.423 -43.094 -10.938 1 88.06 136 GLY A CA 1
ATOM 1120 C C . GLY A 1 136 ? 0.876 -43.281 -11.703 1 88.06 136 GLY A C 1
ATOM 1121 O O . GLY A 1 136 ? 1.961 -43.125 -11.125 1 88.06 136 GLY A O 1
ATOM 1122 N N . ARG A 1 137 ? 0.751 -43.594 -12.945 1 92.62 137 ARG A N 1
ATOM 1123 C CA . ARG A 1 137 ? 1.936 -43.75 -13.781 1 92.62 137 ARG A CA 1
ATOM 1124 C C . ARG A 1 137 ? 2.014 -42.656 -14.836 1 92.62 137 ARG A C 1
ATOM 1126 O O . ARG A 1 137 ? 0.995 -42.25 -15.414 1 92.62 137 ARG A O 1
ATOM 1133 N N . ARG A 1 138 ? 3.219 -42.281 -15.039 1 95.94 138 ARG A N 1
ATOM 1134 C CA . ARG A 1 138 ? 3.453 -41.219 -16 1 95.94 138 ARG A CA 1
ATOM 1135 C C . ARG A 1 138 ? 3.129 -41.656 -17.422 1 95.94 138 ARG A C 1
ATOM 1137 O O . ARG A 1 138 ? 3.592 -42.719 -17.859 1 95.94 138 ARG A O 1
ATOM 1144 N N . ALA A 1 139 ? 2.34 -40.938 -18.125 1 97.31 139 ALA A N 1
ATOM 1145 C CA . ALA A 1 139 ? 1.982 -41.219 -19.516 1 97.31 139 ALA A CA 1
ATOM 1146 C C . ALA A 1 139 ? 2.084 -39.938 -20.359 1 97.31 139 ALA A C 1
ATOM 1148 O O . ALA A 1 139 ? 1.733 -38.844 -19.906 1 97.31 139 ALA A O 1
ATOM 1149 N N . LYS A 1 140 ? 2.521 -40.156 -21.562 1 97.81 140 LYS A N 1
ATOM 1150 C CA . LYS A 1 140 ? 2.719 -39.031 -22.484 1 97.81 140 LYS A CA 1
ATOM 1151 C C . LYS A 1 140 ? 1.401 -38.625 -23.125 1 97.81 140 LYS A C 1
ATOM 1153 O O . LYS A 1 140 ? 0.625 -39.469 -23.578 1 97.81 140 LYS A O 1
ATOM 1158 N N . VAL A 1 141 ? 1.114 -37.344 -23.109 1 98.12 141 VAL A N 1
ATOM 1159 C CA . VAL A 1 141 ? 0.037 -36.812 -23.922 1 98.12 141 VAL A CA 1
ATOM 1160 C C . VAL A 1 141 ? 0.599 -36.312 -25.266 1 98.12 141 VAL A C 1
ATOM 1162 O O . VAL A 1 141 ? 0.197 -36.781 -26.328 1 98.12 141 VAL A O 1
ATOM 1165 N N . PHE A 1 142 ? 1.595 -35.438 -25.172 1 98.5 142 PHE A N 1
ATOM 1166 C CA . PHE A 1 142 ? 2.324 -35.031 -26.375 1 98.5 142 PHE A CA 1
ATOM 1167 C C . PHE A 1 142 ? 3.686 -34.438 -26.016 1 98.5 142 PHE A C 1
ATOM 1169 O O . PHE A 1 142 ? 3.906 -34.031 -24.875 1 98.5 142 PHE A O 1
ATOM 1176 N N . VAL A 1 143 ? 4.582 -34.438 -26.969 1 98.5 143 VAL A N 1
ATOM 1177 C CA . VAL A 1 143 ? 5.887 -33.781 -26.844 1 98.5 143 VAL A CA 1
ATOM 1178 C C . VAL A 1 143 ? 6.246 -33.125 -28.172 1 98.5 143 VAL A C 1
ATOM 1180 O O . VAL A 1 143 ? 6.152 -33.719 -29.234 1 98.5 143 VAL A O 1
ATOM 1183 N N . ARG A 1 144 ? 6.469 -31.844 -28.094 1 98.44 144 ARG A N 1
ATOM 1184 C CA . ARG A 1 144 ? 7.105 -31.078 -29.156 1 98.44 144 ARG A CA 1
ATOM 1185 C C . ARG A 1 144 ? 8.578 -30.844 -28.844 1 98.44 144 ARG A C 1
ATOM 1187 O O . ARG A 1 144 ? 8.922 -30.141 -27.891 1 98.44 144 ARG A O 1
ATOM 1194 N N . ASP A 1 145 ? 9.445 -31.375 -29.656 1 96.81 145 ASP A N 1
ATOM 1195 C CA . ASP A 1 145 ? 10.867 -31.25 -29.344 1 96.81 145 ASP A CA 1
ATOM 1196 C C . ASP A 1 145 ? 11.461 -30 -29.984 1 96.81 145 ASP A C 1
ATOM 1198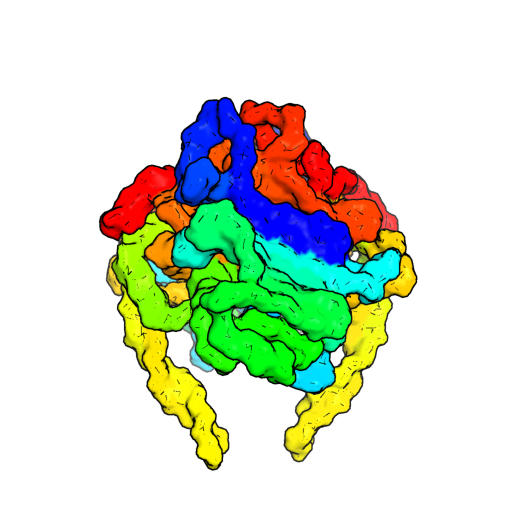 O O . ASP A 1 145 ? 10.742 -29.203 -30.594 1 96.81 145 ASP A O 1
ATOM 1202 N N . ALA A 1 146 ? 12.703 -29.797 -29.812 1 92.44 146 ALA A N 1
ATOM 1203 C CA . ALA A 1 146 ? 13.375 -28.562 -30.234 1 92.44 146 ALA A CA 1
ATOM 1204 C C . ALA A 1 146 ? 13.391 -28.438 -31.75 1 92.44 146 ALA A C 1
ATOM 1206 O O . ALA A 1 146 ? 13.531 -27.328 -32.281 1 92.44 146 ALA A O 1
ATOM 1207 N N . GLU A 1 147 ? 13.242 -29.5 -32.438 1 92.62 147 GLU A N 1
ATOM 1208 C CA . GLU A 1 147 ? 13.234 -29.484 -33.906 1 92.62 147 GLU A CA 1
ATOM 1209 C C . GLU A 1 147 ? 11.828 -29.266 -34.438 1 92.62 147 GLU A C 1
ATOM 1211 O O . GLU A 1 147 ? 11.633 -29.172 -35.656 1 92.62 147 GLU A O 1
ATOM 1216 N N . GLY A 1 148 ? 10.93 -29.234 -33.562 1 92.06 148 GLY A N 1
ATOM 1217 C CA . GLY A 1 148 ? 9.555 -29.016 -33.969 1 92.06 148 GLY A CA 1
ATOM 1218 C C . GLY A 1 148 ? 8.805 -30.297 -34.25 1 92.06 148 GLY A C 1
ATOM 1219 O O . GLY A 1 148 ? 7.684 -30.266 -34.781 1 92.06 148 GLY A O 1
ATOM 1220 N N . LYS A 1 149 ? 9.414 -31.422 -33.938 1 96.25 149 LYS A N 1
ATOM 1221 C CA . LYS A 1 149 ? 8.773 -32.719 -34.188 1 96.25 149 LYS A CA 1
ATOM 1222 C C . LYS A 1 149 ? 7.867 -33.094 -33 1 96.25 149 LYS A C 1
ATOM 1224 O O . LYS A 1 149 ? 8.227 -32.906 -31.844 1 96.25 149 LYS A O 1
ATOM 1229 N N . TYR A 1 150 ? 6.73 -33.656 -33.375 1 97.69 150 TYR A N 1
ATOM 1230 C CA . TYR A 1 150 ? 5.75 -34.031 -32.375 1 97.69 150 TYR A CA 1
ATOM 1231 C C . TYR A 1 150 ? 5.719 -35.531 -32.125 1 97.69 150 TYR A C 1
ATOM 1233 O O . TYR A 1 150 ? 5.934 -36.312 -33.062 1 97.69 150 TYR A O 1
ATOM 1241 N N . SER A 1 151 ? 5.527 -35.906 -30.953 1 98.06 151 SER A N 1
ATOM 1242 C CA . SER A 1 151 ? 5.168 -37.281 -30.547 1 98.06 151 SER A CA 1
ATOM 1243 C C . SER A 1 151 ? 3.938 -37.281 -29.656 1 98.06 151 SER A C 1
ATOM 1245 O O . SER A 1 151 ? 3.775 -36.375 -28.812 1 98.06 151 SER A O 1
ATOM 1247 N N . PHE A 1 152 ? 3.119 -38.281 -29.859 1 97.75 152 PHE A N 1
ATOM 1248 C CA . PHE A 1 152 ? 1.837 -38.281 -29.172 1 97.75 152 PHE A CA 1
ATOM 1249 C C . PHE A 1 152 ? 1.632 -39.594 -28.406 1 97.75 152 PHE A C 1
ATOM 1251 O O . PHE A 1 152 ? 2.131 -40.656 -28.828 1 97.75 152 PHE A O 1
ATOM 1258 N N . GLY A 1 153 ? 0.933 -39.438 -27.25 1 95.94 153 GLY A N 1
ATOM 1259 C CA . GLY A 1 153 ? 0.446 -40.656 -26.609 1 95.94 153 GLY A CA 1
ATOM 1260 C C . GLY A 1 153 ? -0.671 -41.312 -27.375 1 95.94 153 GLY A C 1
ATOM 1261 O O . GLY A 1 153 ? -1.502 -40.656 -27.984 1 95.94 153 GLY A O 1
ATOM 1262 N N . THR A 1 154 ? -0.721 -42.625 -27.234 1 92.25 154 THR A N 1
ATOM 1263 C CA . THR A 1 154 ? -1.705 -43.375 -28 1 92.25 154 THR A CA 1
ATOM 1264 C C . THR A 1 154 ? -3.096 -43.219 -27.391 1 92.25 154 THR A C 1
ATOM 1266 O O . THR A 1 154 ? -3.289 -43.5 -26.188 1 92.25 154 THR A O 1
ATOM 1269 N N . GLY A 1 155 ? -4.062 -42.812 -28.156 1 92.12 155 GLY A N 1
ATOM 1270 C CA . GLY A 1 155 ? -5.465 -42.812 -27.781 1 92.12 155 GLY A CA 1
ATOM 1271 C C . GLY A 1 155 ? -5.816 -41.719 -26.812 1 92.12 155 GLY A C 1
ATOM 1272 O O . GLY A 1 155 ? -6.887 -41.719 -26.188 1 92.12 155 GLY A O 1
ATOM 1273 N N . VAL A 1 156 ? -4.953 -40.719 -26.672 1 93.56 156 VAL A N 1
ATOM 1274 C CA . VAL A 1 156 ? -5.172 -39.719 -25.656 1 93.56 156 VAL A CA 1
ATOM 1275 C C . VAL A 1 156 ? -5.914 -38.531 -26.266 1 93.56 156 VAL A C 1
ATOM 1277 O O . VAL A 1 156 ? -6.781 -37.938 -25.625 1 93.56 156 VAL A O 1
ATOM 1280 N N . MET A 1 157 ? -5.562 -38.219 -27.5 1 95.44 157 MET A N 1
ATOM 1281 C CA . MET A 1 157 ? -6.145 -37.062 -28.188 1 95.44 157 MET A CA 1
ATOM 1282 C C . MET A 1 157 ? -6.594 -37.438 -29.594 1 95.44 157 MET A C 1
ATOM 1284 O O . MET A 1 157 ? -5.906 -38.188 -30.297 1 95.44 157 MET A O 1
ATOM 1288 N N . VAL A 1 158 ? -7.73 -36.906 -30 1 96 158 VAL A N 1
ATOM 1289 C CA . VAL A 1 158 ? -8.273 -37.188 -31.328 1 96 158 VAL A CA 1
ATOM 1290 C C . VAL A 1 158 ? -7.488 -36.406 -32.375 1 96 158 VAL A C 1
ATOM 1292 O O . VAL A 1 158 ? -7.398 -35.188 -32.312 1 96 158 VAL A O 1
ATOM 1295 N N . LYS A 1 159 ? -6.926 -37.094 -33.312 1 96.44 159 LYS A N 1
ATOM 1296 C CA . LYS A 1 159 ? -6.219 -36.562 -34.469 1 96.44 159 LYS A CA 1
ATOM 1297 C C . LYS A 1 159 ? -5.223 -35.469 -34.062 1 96.44 159 LYS A C 1
ATOM 1299 O O . LYS A 1 159 ? -5.25 -34.375 -34.594 1 96.44 159 LYS A O 1
ATOM 1304 N N . PRO A 1 160 ? -4.332 -35.812 -33.188 1 97 160 PRO A N 1
ATOM 1305 C CA . PRO A 1 160 ? -3.375 -34.812 -32.719 1 97 160 PRO A CA 1
ATOM 1306 C C . PRO A 1 160 ? -2.467 -34.281 -33.812 1 97 160 PRO A C 1
ATOM 1308 O O . PRO A 1 160 ? -1.985 -33.125 -33.719 1 97 160 PRO A O 1
ATOM 1311 N N . SER A 1 161 ? -2.252 -35 -34.844 1 96.81 161 SER A N 1
ATOM 1312 C CA . SER A 1 161 ? -1.41 -34.594 -35.969 1 96.81 161 SER A CA 1
ATOM 1313 C C . SER A 1 161 ? -2.01 -33.375 -36.688 1 96.81 161 SER A C 1
ATOM 1315 O O . SER A 1 161 ? -1.278 -32.531 -37.188 1 96.81 161 SER A O 1
ATOM 1317 N N . ASP A 1 162 ? -3.307 -33.344 -36.75 1 97.62 162 ASP A N 1
ATOM 1318 C CA . ASP A 1 162 ? -3.977 -32.188 -37.312 1 97.62 162 ASP A CA 1
ATOM 1319 C C . ASP A 1 162 ? -3.672 -30.906 -36.531 1 97.62 162 ASP A C 1
ATOM 1321 O O . ASP A 1 162 ? -3.467 -29.844 -37.125 1 97.62 162 ASP A O 1
ATOM 1325 N N . VAL A 1 163 ? -3.705 -31.031 -35.219 1 98 163 VAL A N 1
ATOM 1326 C CA . VAL A 1 163 ? -3.389 -29.891 -34.375 1 98 163 VAL A CA 1
ATOM 1327 C C . VAL A 1 163 ? -1.952 -29.438 -34.625 1 98 163 VAL A C 1
ATOM 1329 O O . VAL A 1 163 ? -1.687 -28.25 -34.75 1 98 163 VAL A O 1
ATOM 1332 N N . ALA A 1 164 ? -1.062 -30.375 -34.688 1 97.69 164 ALA A N 1
ATOM 1333 C CA . ALA A 1 164 ? 0.355 -30.094 -34.875 1 97.69 164 ALA A CA 1
ATOM 1334 C C . ALA A 1 164 ? 0.577 -29.312 -36.188 1 97.69 164 ALA A C 1
ATOM 1336 O O . ALA A 1 164 ? 1.356 -28.359 -36.219 1 97.69 164 ALA A O 1
ATOM 1337 N N . THR A 1 165 ? -0.086 -29.75 -37.219 1 96.88 165 THR A N 1
ATOM 1338 C CA . THR A 1 165 ? 0.051 -29.125 -38.531 1 96.88 165 THR A CA 1
ATOM 1339 C C . THR A 1 165 ? -0.45 -27.688 -38.5 1 96.88 165 THR A C 1
ATOM 1341 O O . THR A 1 165 ? 0.012 -26.828 -39.25 1 96.88 165 THR A O 1
ATOM 1344 N N . ASN A 1 166 ? -1.311 -27.438 -37.562 1 96.62 166 ASN A N 1
ATOM 1345 C CA . ASN A 1 166 ? -1.923 -26.109 -37.5 1 96.62 166 ASN A CA 1
ATOM 1346 C C . ASN A 1 166 ? -1.315 -25.281 -36.375 1 96.62 166 ASN A C 1
ATOM 1348 O O . ASN A 1 166 ? -1.886 -24.266 -35.969 1 96.62 166 ASN A O 1
ATOM 1352 N N . THR A 1 167 ? -0.291 -25.703 -35.75 1 97 167 THR A N 1
ATOM 1353 C CA . THR A 1 167 ? 0.373 -25 -34.656 1 97 167 THR A CA 1
ATOM 1354 C C . THR A 1 167 ? 1.688 -24.391 -35.125 1 97 167 THR A C 1
ATOM 1356 O O . THR A 1 167 ? 2.602 -25.109 -35.531 1 97 167 THR A O 1
ATOM 1359 N N . SER A 1 168 ? 1.771 -23.078 -35.125 1 96.12 168 SER A N 1
ATOM 1360 C CA . SER A 1 168 ? 2.992 -22.391 -35.531 1 96.12 168 SER A CA 1
ATOM 1361 C C . SER A 1 168 ? 3.98 -22.297 -34.375 1 96.12 168 SER A C 1
ATOM 1363 O O . SER A 1 168 ? 3.676 -22.703 -33.25 1 96.12 168 SER A O 1
ATOM 1365 N N . VAL A 1 169 ? 5.117 -21.688 -34.625 1 96.31 169 VAL A N 1
ATOM 1366 C CA . VAL A 1 169 ? 6.156 -21.516 -33.594 1 96.31 169 VAL A CA 1
ATOM 1367 C C . VAL A 1 169 ? 5.75 -20.406 -32.625 1 96.31 169 VAL A C 1
ATOM 1369 O O . VAL A 1 169 ? 6.375 -20.25 -31.578 1 96.31 169 VAL A O 1
ATOM 1372 N N . LYS A 1 170 ? 4.645 -19.797 -32.875 1 97.38 170 LYS A N 1
ATOM 1373 C CA . LYS A 1 170 ? 4.184 -18.688 -32.031 1 97.38 170 LYS A CA 1
ATOM 1374 C C . LYS A 1 170 ? 3.121 -19.172 -31.047 1 97.38 170 LYS A C 1
ATOM 1376 O O . LYS A 1 170 ? 2.699 -18.406 -30.172 1 97.38 170 LYS A O 1
ATOM 1381 N N . ASN A 1 171 ? 2.721 -20.469 -31.234 1 97.81 171 ASN A N 1
ATOM 1382 C CA . ASN A 1 171 ? 1.624 -20.984 -30.422 1 97.81 171 ASN A CA 1
ATOM 1383 C C . ASN A 1 171 ? 2.061 -22.203 -29.609 1 97.81 171 ASN A C 1
ATOM 1385 O O . ASN A 1 171 ? 2.84 -23.031 -30.078 1 97.81 171 ASN A O 1
ATOM 1389 N N . LEU A 1 172 ? 1.521 -22.188 -28.453 1 98.56 172 LEU A N 1
ATOM 1390 C CA . LEU A 1 172 ? 1.601 -23.453 -27.734 1 98.56 172 LEU A CA 1
ATOM 1391 C C . LEU A 1 172 ? 0.621 -24.469 -28.297 1 98.56 172 LEU A C 1
ATOM 1393 O O . LEU A 1 172 ? -0.512 -24.125 -28.641 1 98.56 172 LEU A O 1
ATOM 1397 N N . PHE A 1 173 ? 1.064 -25.703 -28.391 1 98.69 173 PHE A N 1
ATOM 1398 C CA . PHE A 1 173 ? 0.222 -26.781 -28.875 1 98.69 173 PHE A CA 1
ATOM 1399 C C . PHE A 1 173 ? -1.029 -26.922 -28.016 1 98.69 173 PHE A C 1
ATOM 1401 O O . PHE A 1 173 ? -2.135 -27.078 -28.547 1 98.69 173 PHE A O 1
ATOM 1408 N N . LEU A 1 174 ? -0.873 -26.875 -26.688 1 98.62 174 LEU A N 1
ATOM 1409 C CA . LEU A 1 174 ? -1.987 -27.016 -25.766 1 98.62 174 LEU A CA 1
ATOM 1410 C C . LEU A 1 174 ? -3.059 -25.969 -26.031 1 98.62 174 LEU A C 1
ATOM 1412 O O . LEU A 1 174 ? -4.25 -26.281 -26.062 1 98.62 174 LEU A O 1
ATOM 1416 N N . SER A 1 175 ? -2.627 -24.781 -26.172 1 98.5 175 SER A N 1
ATOM 1417 C CA . SER A 1 175 ? -3.535 -23.672 -26.469 1 98.5 175 SER A CA 1
ATOM 1418 C C . SER A 1 175 ? -4.273 -23.891 -27.781 1 98.5 175 SER A C 1
ATOM 1420 O O . SER A 1 175 ? -5.496 -23.734 -27.844 1 98.5 175 SER A O 1
ATOM 1422 N N . ARG A 1 176 ? -3.566 -24.297 -28.828 1 98.12 176 ARG A N 1
ATOM 1423 C CA . ARG A 1 176 ? -4.141 -24.547 -30.156 1 98.12 176 ARG A CA 1
ATOM 1424 C C . ARG A 1 176 ? -5.09 -25.75 -30.109 1 98.12 176 ARG A C 1
ATOM 1426 O O . ARG A 1 176 ? -6.168 -25.703 -30.703 1 98.12 176 ARG A O 1
ATOM 1433 N N . ALA A 1 177 ? -4.676 -26.766 -29.453 1 98.5 177 ALA A N 1
ATOM 1434 C CA . ALA A 1 177 ? -5.5 -27.953 -29.344 1 98.5 177 ALA A CA 1
ATOM 1435 C C . ALA A 1 177 ? -6.848 -27.641 -28.688 1 98.5 177 ALA A C 1
ATOM 1437 O O . ALA A 1 177 ? -7.875 -28.203 -29.094 1 98.5 177 ALA A O 1
ATOM 1438 N N . SER A 1 178 ? -6.824 -26.812 -27.688 1 98.06 178 SER A N 1
ATOM 1439 C CA . SER A 1 178 ? -8.07 -26.391 -27.062 1 98.06 178 SER A CA 1
ATOM 1440 C C . SER A 1 178 ? -8.961 -25.641 -28.047 1 98.06 178 SER A C 1
ATOM 1442 O O . SER A 1 178 ? -10.164 -25.891 -28.125 1 98.06 178 SER A O 1
ATOM 1444 N N . SER A 1 179 ? -8.344 -24.75 -28.812 1 97.5 179 SER A N 1
ATOM 1445 C CA . SER A 1 179 ? -9.102 -23.953 -29.781 1 97.5 179 SER A CA 1
ATOM 1446 C C . SER A 1 179 ? -9.664 -24.844 -30.891 1 97.5 179 SER A C 1
ATOM 1448 O O . SER A 1 179 ? -10.664 -24.484 -31.516 1 97.5 179 SER A O 1
ATOM 1450 N N . MET A 1 180 ? -9.062 -25.953 -31.141 1 97.44 180 MET A N 1
ATOM 1451 C CA . MET A 1 180 ? -9.492 -26.891 -32.188 1 97.44 180 MET A CA 1
ATOM 1452 C C . MET A 1 180 ? -10.359 -28 -31.578 1 97.44 180 MET A C 1
ATOM 1454 O O . MET A 1 180 ? -10.461 -29.094 -32.156 1 97.44 180 MET A O 1
ATOM 1458 N N . ASN A 1 181 ? -10.836 -27.812 -30.406 1 96.81 181 ASN A N 1
ATOM 1459 C CA . ASN A 1 181 ? -11.883 -28.594 -29.75 1 96.81 181 ASN A CA 1
ATOM 1460 C C . ASN A 1 181 ? -11.375 -29.984 -29.344 1 96.81 181 ASN A C 1
ATOM 1462 O O . ASN A 1 181 ? -12.102 -30.969 -29.469 1 96.81 181 ASN A O 1
ATOM 1466 N N . ARG A 1 182 ? -10.125 -30.062 -28.984 1 97.69 182 ARG A N 1
ATOM 1467 C CA . ARG A 1 182 ? -9.656 -31.297 -28.375 1 97.69 182 ARG A CA 1
ATOM 1468 C C . ARG A 1 182 ? -10.016 -31.359 -26.891 1 97.69 182 ARG A C 1
ATOM 1470 O O . ARG A 1 182 ? -9.672 -30.453 -26.141 1 97.69 182 ARG A O 1
ATOM 1477 N N . GLU A 1 183 ? -10.578 -32.375 -26.453 1 97.25 183 GLU A N 1
ATOM 1478 C CA . GLU A 1 183 ? -11.234 -32.469 -25.156 1 97.25 183 GLU A CA 1
ATOM 1479 C C . GLU A 1 183 ? -10.242 -32.281 -24.016 1 97.25 183 GLU A C 1
ATOM 1481 O O . GLU A 1 183 ? -10.469 -31.438 -23.125 1 97.25 183 GLU A O 1
ATOM 1486 N N . ILE A 1 184 ? -9.125 -33.031 -23.984 1 97.19 184 ILE A N 1
ATOM 1487 C CA . ILE A 1 184 ? -8.164 -32.938 -22.891 1 97.19 184 ILE A CA 1
ATOM 1488 C C . ILE A 1 184 ? -7.605 -31.516 -22.812 1 97.19 184 ILE A C 1
ATOM 1490 O O . ILE A 1 184 ? -7.398 -31 -21.719 1 97.19 184 ILE A O 1
ATOM 1494 N N . ALA A 1 185 ? -7.363 -30.906 -23.938 1 98.19 185 ALA A N 1
ATOM 1495 C CA . ALA A 1 185 ? -6.828 -29.547 -23.969 1 98.19 185 ALA A CA 1
ATOM 1496 C C . ALA A 1 185 ? -7.855 -28.547 -23.453 1 98.19 185 ALA A C 1
ATOM 1498 O O . ALA A 1 185 ? -7.5 -27.594 -22.75 1 98.19 185 ALA A O 1
ATOM 1499 N N . GLN A 1 186 ? -9.078 -28.766 -23.781 1 98.12 186 GLN A N 1
ATOM 1500 C CA . GLN A 1 186 ? -10.141 -27.891 -23.297 1 98.12 186 GLN A CA 1
ATOM 1501 C C . GLN A 1 186 ? -10.273 -27.984 -21.781 1 98.12 186 GLN A C 1
ATOM 1503 O O . GLN A 1 186 ? -10.492 -26.969 -21.125 1 98.12 186 GLN A O 1
ATOM 1508 N N . LYS A 1 187 ? -10.203 -29.172 -21.328 1 97.5 187 LYS A N 1
ATOM 1509 C CA . LYS A 1 187 ? -10.258 -29.391 -19.891 1 97.5 187 LYS A CA 1
ATOM 1510 C C . LYS A 1 187 ? -9.164 -28.609 -19.172 1 97.5 187 LYS A C 1
ATOM 1512 O O . LYS A 1 187 ? -9.438 -27.906 -18.188 1 97.5 187 LYS A O 1
ATOM 1517 N N . LEU A 1 188 ? -7.977 -28.688 -19.688 1 98.12 188 LEU A N 1
ATOM 1518 C CA . LEU A 1 188 ? -6.848 -28 -19.047 1 98.12 188 LEU A CA 1
ATOM 1519 C C . LEU A 1 188 ? -6.941 -26.5 -19.25 1 98.12 188 LEU A C 1
ATOM 1521 O O . LEU A 1 188 ? -6.574 -25.719 -18.359 1 98.12 188 LEU A O 1
ATOM 1525 N N . TYR A 1 189 ? -7.402 -26.109 -20.391 1 97.62 189 TYR A N 1
ATOM 1526 C CA . TYR A 1 189 ? -7.652 -24.703 -20.656 1 97.62 189 TYR A CA 1
ATOM 1527 C C . TYR A 1 189 ? -8.625 -24.125 -19.641 1 97.62 189 TYR A C 1
ATOM 1529 O O . TYR A 1 189 ? -8.375 -23.047 -19.062 1 97.62 189 TYR A O 1
ATOM 1537 N N . ARG A 1 190 ? -9.688 -24.797 -19.359 1 96.56 190 ARG A N 1
ATOM 1538 C CA . ARG A 1 190 ? -10.688 -24.359 -18.391 1 96.56 190 ARG A CA 1
ATOM 1539 C C . ARG A 1 190 ? -10.109 -24.281 -16.984 1 96.56 190 ARG A C 1
ATOM 1541 O O . ARG A 1 190 ? -10.477 -23.391 -16.203 1 96.56 190 ARG A O 1
ATOM 1548 N N . TYR A 1 191 ? -9.258 -25.188 -16.719 1 96.44 191 TYR A N 1
ATOM 1549 C CA . TYR A 1 191 ? -8.602 -25.172 -15.43 1 96.44 191 TYR A CA 1
ATOM 1550 C C . TYR A 1 191 ? -7.848 -23.859 -15.219 1 96.44 191 TYR A C 1
ATOM 1552 O O . TYR A 1 191 ? -8.031 -23.188 -14.203 1 96.44 191 TYR A O 1
ATOM 1560 N N . PHE A 1 192 ? -7.008 -23.438 -16.156 1 96.62 192 PHE A N 1
ATOM 1561 C CA . PHE A 1 192 ? -6.184 -22.25 -16.016 1 96.62 192 PHE A CA 1
ATOM 1562 C C . PHE A 1 192 ? -7.023 -20.984 -16.156 1 96.62 192 PHE A C 1
ATOM 1564 O O . PHE A 1 192 ? -6.652 -19.922 -15.648 1 96.62 192 PHE A O 1
ATOM 1571 N N . MET A 1 193 ? -8.148 -21.156 -16.734 1 93.75 193 MET A N 1
ATOM 1572 C CA . MET A 1 193 ? -9.047 -20.016 -16.906 1 93.75 193 MET A CA 1
ATOM 1573 C C . MET A 1 193 ? -9.859 -19.75 -15.641 1 93.75 193 MET A C 1
ATOM 1575 O O . MET A 1 193 ? -10.07 -18.609 -15.258 1 93.75 193 MET A O 1
ATOM 1579 N N . ASN A 1 194 ? -10.242 -20.859 -14.984 1 91 194 ASN A N 1
ATOM 1580 C CA . ASN A 1 194 ? -11.273 -20.703 -13.961 1 91 194 ASN A CA 1
ATOM 1581 C C . ASN A 1 194 ? -10.766 -21.109 -12.578 1 91 194 ASN A C 1
ATOM 1583 O O . ASN A 1 194 ? -11.305 -20.656 -11.57 1 91 194 ASN A O 1
ATOM 1587 N N . GLN A 1 195 ? -9.805 -21.906 -12.523 1 91.81 195 GLN A N 1
ATOM 1588 C CA . GLN A 1 195 ? -9.477 -22.531 -11.25 1 91.81 195 GLN A CA 1
ATOM 1589 C C . GLN A 1 195 ? -8.211 -21.938 -10.648 1 91.81 195 GLN A C 1
ATOM 1591 O O . GLN A 1 195 ? -7.98 -22.047 -9.438 1 91.81 195 GLN A O 1
ATOM 1596 N N . PHE A 1 196 ? -7.395 -21.375 -11.469 1 91.62 196 PHE A N 1
ATOM 1597 C CA . PHE A 1 196 ? -6.176 -20.719 -11 1 91.62 196 PHE A CA 1
ATOM 1598 C C . PHE A 1 196 ? -6.195 -19.234 -11.352 1 91.62 196 PHE A C 1
ATOM 1600 O O . PHE A 1 196 ? -5.797 -18.844 -12.453 1 91.62 196 PHE A O 1
ATOM 1607 N N . LEU A 1 197 ? -6.516 -18.406 -10.328 1 87.62 197 LEU A N 1
ATOM 1608 C CA . LEU A 1 197 ? -6.758 -16.984 -10.555 1 87.62 197 LEU A CA 1
ATOM 1609 C C . LEU A 1 197 ? -5.469 -16.188 -10.422 1 87.62 197 LEU A C 1
ATOM 1611 O O . LEU A 1 197 ? -4.66 -16.453 -9.523 1 87.62 197 LEU A O 1
ATOM 1615 N N . LEU A 1 198 ? -5.418 -15.242 -11.383 1 85.25 198 LEU A N 1
ATOM 1616 C CA . LEU A 1 198 ? -4.207 -14.43 -11.453 1 85.25 198 LEU A CA 1
ATOM 1617 C C . LEU A 1 198 ? -4.469 -13.031 -10.906 1 85.25 198 LEU A C 1
ATOM 1619 O O . LEU A 1 198 ? -4.402 -12.047 -11.648 1 85.25 198 LEU A O 1
ATOM 1623 N N . GLY A 1 199 ? -4.816 -12.93 -9.617 1 83.75 199 GLY A N 1
ATOM 1624 C CA . GLY A 1 199 ? -5.039 -11.641 -8.977 1 83.75 199 GLY A CA 1
ATOM 1625 C C . GLY A 1 199 ? -6.508 -11.312 -8.773 1 83.75 199 GLY A C 1
ATOM 1626 O O . GLY A 1 199 ? -7.359 -12.203 -8.852 1 83.75 199 GLY A O 1
ATOM 1627 N N . LEU A 1 200 ? -6.727 -10.008 -8.352 1 71.19 200 LEU A N 1
ATOM 1628 C CA . LEU A 1 200 ? -8.078 -9.578 -8.023 1 71.19 200 LEU A CA 1
ATOM 1629 C C . LEU A 1 200 ? -8.828 -9.125 -9.266 1 71.19 200 LEU A C 1
ATOM 1631 O O . LEU A 1 200 ? -9.664 -8.219 -9.195 1 71.19 200 LEU A O 1
ATOM 1635 N N . VAL A 1 201 ? -8.727 -9.859 -10.242 1 63.91 201 VAL A N 1
ATOM 1636 C CA . VAL A 1 201 ? -9.375 -9.43 -11.469 1 63.91 201 VAL A CA 1
ATOM 1637 C C . VAL A 1 201 ? -10.875 -9.25 -11.227 1 63.91 201 VAL A C 1
ATOM 1639 O O . VAL A 1 201 ? -11.406 -9.734 -10.227 1 63.91 201 VAL A O 1
ATOM 1642 N N . ASN A 1 202 ? -11.5 -8.523 -12.07 1 61.72 202 ASN A N 1
ATOM 1643 C CA . ASN A 1 202 ? -12.898 -8.125 -11.992 1 61.72 202 ASN A CA 1
ATOM 1644 C C . ASN A 1 202 ? -13.828 -9.328 -11.969 1 61.72 202 ASN A C 1
ATOM 1646 O O . ASN A 1 202 ? -13.68 -10.25 -12.773 1 61.72 202 ASN A O 1
ATOM 1650 N N . VAL A 1 203 ? -14.406 -9.422 -10.906 1 64.31 203 VAL A N 1
ATOM 1651 C CA . VAL A 1 203 ? -15.469 -10.414 -10.781 1 64.31 203 VAL A CA 1
ATOM 1652 C C . VAL A 1 203 ? -16.781 -9.852 -11.328 1 64.31 203 VAL A C 1
ATOM 1654 O O . VAL A 1 203 ? -17.062 -8.664 -11.164 1 64.31 203 VAL A O 1
ATOM 1657 N N . ASN A 1 204 ? -17.391 -10.586 -12.141 1 70.25 204 ASN A N 1
ATOM 1658 C CA . ASN A 1 204 ? -18.672 -10.109 -12.625 1 70.25 204 ASN A CA 1
ATOM 1659 C C . ASN A 1 204 ? -19.688 -9.961 -11.484 1 70.25 204 ASN A C 1
ATOM 1661 O O . ASN A 1 204 ? -19.5 -10.555 -10.414 1 70.25 204 ASN A O 1
ATOM 1665 N N . ASP A 1 205 ? -20.609 -9.148 -11.703 1 71.69 205 ASP A N 1
ATOM 1666 C CA . ASP A 1 205 ? -21.594 -8.758 -10.695 1 71.69 205 ASP A CA 1
ATOM 1667 C C . ASP A 1 205 ? -22.328 -9.984 -10.148 1 71.69 205 ASP A C 1
ATOM 1669 O O . ASP A 1 205 ? -22.625 -10.055 -8.953 1 71.69 205 ASP A O 1
ATOM 1673 N N . MET A 1 206 ? -22.562 -10.898 -11.008 1 70.06 206 MET A N 1
ATOM 1674 C CA . MET A 1 206 ? -23.344 -12.062 -10.594 1 70.06 206 MET A CA 1
ATOM 1675 C C . MET A 1 206 ? -22.547 -12.914 -9.609 1 70.06 206 MET A C 1
ATOM 1677 O O . MET A 1 206 ? -23.078 -13.336 -8.578 1 70.06 206 MET A O 1
ATOM 1681 N N . MET A 1 207 ? -21.375 -13.148 -9.898 1 73.81 207 MET A N 1
ATOM 1682 C CA . MET A 1 207 ? -20.516 -13.938 -9.023 1 73.81 207 MET A CA 1
ATOM 1683 C C . MET A 1 207 ? -20.281 -13.219 -7.699 1 73.81 207 MET A C 1
ATOM 1685 O O . MET A 1 207 ? -20.266 -13.852 -6.641 1 73.81 207 MET A O 1
ATOM 1689 N N . MET A 1 208 ? -20.234 -11.977 -7.84 1 79.56 208 MET A N 1
ATOM 1690 C CA . MET A 1 208 ? -20.031 -11.172 -6.641 1 79.56 208 MET A CA 1
ATOM 1691 C C . MET A 1 208 ? -21.234 -11.273 -5.699 1 79.56 208 MET A C 1
ATOM 1693 O O . MET A 1 208 ? -21.062 -11.453 -4.492 1 79.56 208 MET A O 1
ATOM 1697 N N . LEU A 1 209 ? -22.391 -11.133 -6.312 1 81.25 209 LEU A N 1
ATOM 1698 C CA . LEU A 1 209 ? -23.609 -11.18 -5.512 1 81.25 209 LEU A CA 1
ATOM 1699 C C . LEU A 1 209 ? -23.797 -12.555 -4.883 1 81.25 209 LEU A C 1
ATOM 1701 O O . LEU A 1 209 ? -24.219 -12.664 -3.729 1 81.25 209 LEU A O 1
ATOM 1705 N N . ASP A 1 210 ? -23.484 -13.57 -5.598 1 81.38 210 ASP A N 1
ATOM 1706 C CA . ASP A 1 210 ? -23.625 -14.93 -5.098 1 81.38 210 ASP A CA 1
ATOM 1707 C C . ASP A 1 210 ? -22.703 -15.18 -3.914 1 81.38 210 ASP A C 1
ATOM 1709 O O . ASP A 1 210 ? -23.125 -15.688 -2.877 1 81.38 210 ASP A O 1
ATOM 1713 N N . SER A 1 211 ? -21.5 -14.828 -4.094 1 80.75 211 SER A N 1
ATOM 1714 C CA . SER A 1 211 ? -20.531 -14.992 -3.025 1 80.75 211 SER A CA 1
ATOM 1715 C C . SER A 1 211 ? -20.891 -14.156 -1.805 1 80.75 211 SER A C 1
ATOM 1717 O O . SER A 1 211 ? -20.781 -14.617 -0.668 1 80.75 211 SER A O 1
ATOM 1719 N N . PHE A 1 212 ? -21.359 -12.984 -2.109 1 83.88 212 PHE A N 1
ATOM 1720 C CA . PHE A 1 212 ? -21.75 -12.086 -1.034 1 83.88 212 PHE A CA 1
ATOM 1721 C C . PHE A 1 212 ? -22.906 -12.672 -0.23 1 83.88 212 PHE A C 1
ATOM 1723 O O . PHE A 1 212 ? -22.859 -12.695 1.002 1 83.88 212 PHE A O 1
ATOM 1730 N N . ASN A 1 213 ? -23.828 -13.109 -0.938 1 85.56 213 ASN A N 1
ATOM 1731 C CA . ASN A 1 213 ? -25.016 -13.648 -0.262 1 85.56 213 ASN A CA 1
ATOM 1732 C C . ASN A 1 213 ? -24.672 -14.906 0.537 1 85.56 213 ASN A C 1
ATOM 1734 O O . ASN A 1 213 ? -25.172 -15.094 1.646 1 85.56 213 ASN A O 1
ATOM 1738 N N . THR A 1 214 ? -23.844 -15.711 0.017 1 84.56 214 THR A N 1
ATOM 1739 C CA . THR A 1 214 ? -23.484 -16.984 0.64 1 84.56 214 THR A CA 1
ATOM 1740 C C . THR A 1 214 ? -22.641 -16.75 1.883 1 84.56 214 THR A C 1
ATOM 1742 O O . THR A 1 214 ? -22.781 -17.469 2.879 1 84.56 214 THR A O 1
ATOM 1745 N N . TYR A 1 215 ? -21.812 -15.75 1.84 1 86.75 215 TYR A N 1
ATOM 1746 C CA . TYR A 1 215 ? -20.797 -15.641 2.889 1 86.75 215 TYR A CA 1
ATOM 1747 C C . TYR A 1 215 ? -20.875 -14.289 3.586 1 86.75 215 TYR A C 1
ATOM 1749 O O . TYR A 1 215 ? -19.859 -13.75 4.035 1 86.75 215 TYR A O 1
ATOM 1757 N N . LYS A 1 216 ? -21.984 -13.672 3.564 1 88.75 216 LYS A N 1
ATOM 1758 C CA . LYS A 1 216 ? -22.172 -12.367 4.191 1 88.75 216 LYS A CA 1
ATOM 1759 C C . LYS A 1 216 ? -21.672 -12.375 5.633 1 88.75 216 LYS A C 1
ATOM 1761 O O . LYS A 1 216 ? -21 -11.43 6.07 1 88.75 216 LYS A O 1
ATOM 1766 N N . LYS A 1 217 ? -21.875 -13.445 6.34 1 86.38 217 LYS A N 1
ATOM 1767 C CA . LYS A 1 217 ? -21.484 -13.539 7.738 1 86.38 217 LYS A CA 1
ATOM 1768 C C . LYS A 1 217 ? -19.953 -13.484 7.883 1 86.38 217 LYS A C 1
ATOM 1770 O O . LYS A 1 217 ? -19.438 -12.852 8.805 1 86.38 217 LYS A O 1
ATOM 1775 N N . VAL A 1 218 ? -19.297 -14.164 6.988 1 85.06 218 VAL A N 1
ATOM 1776 C CA . VAL A 1 218 ? -17.844 -14.172 7.004 1 85.06 218 VAL A CA 1
ATOM 1777 C C . VAL A 1 218 ? -17.312 -12.766 6.727 1 85.06 218 VAL A C 1
ATOM 1779 O O . VAL A 1 218 ? -16.359 -12.312 7.375 1 85.06 218 VAL A O 1
ATOM 1782 N N . ILE A 1 219 ? -17.969 -12.117 5.781 1 86.88 219 ILE A N 1
ATOM 1783 C CA . ILE A 1 219 ? -17.562 -10.766 5.41 1 86.88 219 ILE A CA 1
ATOM 1784 C C . ILE A 1 219 ? -17.75 -9.828 6.605 1 86.88 219 ILE A C 1
ATOM 1786 O O . ILE A 1 219 ? -16.844 -9.062 6.934 1 86.88 219 ILE A O 1
ATOM 1790 N N . LEU A 1 220 ? -18.828 -9.93 7.27 1 85.56 220 LEU A N 1
ATOM 1791 C CA . LEU A 1 220 ? -19.109 -9.07 8.414 1 85.56 220 LEU A CA 1
ATOM 1792 C C . LEU A 1 220 ? -18.141 -9.344 9.555 1 85.56 220 LEU A C 1
ATOM 1794 O O . LEU A 1 220 ? -17.719 -8.422 10.25 1 85.56 220 LEU A O 1
ATOM 1798 N N . LYS A 1 221 ? -17.75 -10.562 9.688 1 81.56 221 LYS A N 1
ATOM 1799 C CA . LYS A 1 221 ? -16.766 -10.906 10.711 1 81.56 221 LYS A CA 1
ATOM 1800 C C . LYS A 1 221 ? -15.406 -10.281 10.414 1 81.56 221 LYS A C 1
ATOM 1802 O O . LYS A 1 221 ? -14.75 -9.758 11.312 1 81.56 221 LYS A O 1
ATOM 1807 N N . ALA A 1 222 ? -15.031 -10.406 9.164 1 80.56 222 ALA A N 1
ATOM 1808 C CA . ALA A 1 222 ? -13.766 -9.789 8.758 1 80.56 222 ALA A CA 1
ATOM 1809 C C . ALA A 1 222 ? -13.781 -8.289 9.016 1 80.56 222 ALA A C 1
ATOM 1811 O O . ALA A 1 222 ? -12.805 -7.73 9.516 1 80.56 222 ALA A O 1
ATOM 1812 N N . LEU A 1 223 ? -14.898 -7.707 8.695 1 80.06 223 LEU A N 1
ATOM 1813 C CA . LEU A 1 223 ? -15.016 -6.266 8.883 1 80.06 223 LEU A CA 1
ATOM 1814 C C . LEU A 1 223 ? -15.008 -5.906 10.367 1 80.06 223 LEU A C 1
ATOM 1816 O O . LEU A 1 223 ? -14.492 -4.855 10.75 1 80.06 223 LEU A O 1
ATOM 1820 N N . GLU A 1 224 ? -15.516 -6.75 11.141 1 77.56 224 GLU A N 1
ATOM 1821 C CA . GLU A 1 224 ? -15.5 -6.551 12.586 1 77.56 224 GLU A CA 1
ATOM 1822 C C . GLU A 1 224 ? -14.078 -6.613 13.133 1 77.56 224 GLU A C 1
ATOM 1824 O O . GLU A 1 224 ? -13.719 -5.848 14.031 1 77.56 224 GLU A O 1
ATOM 1829 N N . ILE A 1 225 ? -13.336 -7.504 12.617 1 71.69 225 ILE A N 1
ATOM 1830 C CA . ILE A 1 225 ? -11.945 -7.664 13.031 1 71.69 225 ILE A CA 1
ATOM 1831 C C . ILE A 1 225 ? -11.18 -6.375 12.766 1 71.69 225 ILE A C 1
ATOM 1833 O O . ILE A 1 225 ? -10.266 -6.016 13.516 1 71.69 225 ILE A O 1
ATOM 1837 N N . SER A 1 226 ? -11.547 -5.734 11.727 1 65.81 226 SER A N 1
ATOM 1838 C CA . SER A 1 226 ? -10.891 -4.48 11.383 1 65.81 226 SER A CA 1
ATOM 1839 C C . SER A 1 226 ? -11.453 -3.32 12.195 1 65.81 226 SER A C 1
ATOM 1841 O O . SER A 1 226 ? -11.086 -2.162 11.977 1 65.81 226 SER A O 1
ATOM 1843 N N . ASP A 1 227 ? -12.242 -3.723 13.125 1 63.25 227 ASP A N 1
ATOM 1844 C CA . ASP A 1 227 ? -12.875 -2.779 14.047 1 63.25 227 ASP A CA 1
ATOM 1845 C C . ASP A 1 227 ? -13.695 -1.739 13.289 1 63.25 227 ASP A C 1
ATOM 1847 O O . ASP A 1 227 ? -13.656 -0.552 13.617 1 63.25 227 ASP A O 1
ATOM 1851 N N . THR A 1 228 ? -14.117 -2.227 12.164 1 65.25 228 THR A N 1
ATOM 1852 C CA . THR A 1 228 ? -15.047 -1.308 11.523 1 65.25 228 THR A CA 1
ATOM 1853 C C . THR A 1 228 ? -16.375 -1.267 12.273 1 65.25 228 THR A C 1
ATOM 1855 O O . THR A 1 228 ? -16.672 -2.164 13.062 1 65.25 228 THR A O 1
ATOM 1858 N N . ASP A 1 229 ? -16.969 -0.164 12.375 1 75.56 229 ASP A N 1
ATOM 1859 C CA . ASP A 1 229 ? -18.266 -0.058 13.008 1 75.56 229 ASP A CA 1
ATOM 1860 C C . ASP A 1 229 ? -19.375 -0.509 12.055 1 75.56 229 ASP A C 1
ATOM 1862 O O . ASP A 1 229 ? -20.547 -0.176 12.25 1 75.56 229 ASP A O 1
ATOM 1866 N N . ILE A 1 230 ? -18.984 -1.294 11.062 1 82.25 230 ILE A N 1
ATOM 1867 C CA . ILE A 1 230 ? -19.969 -1.801 10.102 1 82.25 230 ILE A CA 1
ATOM 1868 C C . ILE A 1 230 ? -20.703 -3.002 10.695 1 82.25 230 ILE A C 1
ATOM 1870 O O . ILE A 1 230 ? -20.062 -3.982 11.102 1 82.25 230 ILE A O 1
ATOM 1874 N N . THR A 1 231 ? -22 -2.926 10.711 1 84.5 231 THR A N 1
ATOM 1875 C CA . THR A 1 231 ? -22.797 -3.982 11.336 1 84.5 231 THR A CA 1
ATOM 1876 C C . THR A 1 231 ? -23.531 -4.797 10.273 1 84.5 231 THR A C 1
ATOM 1878 O O . THR A 1 231 ? -23.969 -5.918 10.539 1 84.5 231 THR A O 1
ATOM 1881 N N . ASP A 1 232 ? -23.719 -4.176 9.188 1 89.12 232 ASP A N 1
ATOM 1882 C CA . ASP A 1 232 ? -24.422 -4.879 8.117 1 89.12 232 ASP A CA 1
ATOM 1883 C C . ASP A 1 232 ? -24.062 -4.305 6.75 1 89.12 232 ASP A C 1
ATOM 1885 O O . ASP A 1 232 ? -23.531 -3.193 6.66 1 89.12 232 ASP A O 1
ATOM 1889 N N . ILE A 1 233 ? -24.203 -5.125 5.727 1 89.94 233 ILE A N 1
ATOM 1890 C CA . ILE A 1 233 ? -23.984 -4.73 4.34 1 89.94 233 ILE A CA 1
ATOM 1891 C C . ILE A 1 233 ? -25.141 -5.207 3.479 1 89.94 233 ILE A C 1
ATOM 1893 O O . ILE A 1 233 ? -25.656 -6.316 3.664 1 89.94 233 ILE A O 1
ATOM 1897 N N . GLU A 1 234 ? -25.578 -4.367 2.623 1 91.25 234 GLU A N 1
ATOM 1898 C CA . GLU A 1 234 ? -26.641 -4.738 1.698 1 91.25 234 GLU A CA 1
ATOM 1899 C C . GLU A 1 234 ? -26.234 -4.504 0.25 1 91.25 234 GLU A C 1
ATOM 1901 O O . GLU A 1 234 ? -25.547 -3.52 -0.055 1 91.25 234 GLU A O 1
ATOM 1906 N N . ALA A 1 235 ? -26.531 -5.445 -0.587 1 89.81 235 ALA A N 1
ATOM 1907 C CA . ALA A 1 235 ? -26.344 -5.297 -2.025 1 89.81 235 ALA A CA 1
ATOM 1908 C C . ALA A 1 235 ? -27.562 -4.688 -2.691 1 89.81 235 ALA A C 1
ATOM 1910 O O . ALA A 1 235 ? -28.703 -5.094 -2.404 1 89.81 235 ALA A O 1
ATOM 1911 N N . ARG A 1 236 ? -27.281 -3.68 -3.479 1 86.88 236 ARG A N 1
ATOM 1912 C CA . ARG A 1 236 ? -28.375 -3.025 -4.191 1 86.88 236 ARG A CA 1
ATOM 1913 C C . ARG A 1 236 ? -28.031 -2.84 -5.664 1 86.88 236 ARG A C 1
ATOM 1915 O O . ARG A 1 236 ? -26.891 -2.555 -6.012 1 86.88 236 ARG A O 1
ATOM 1922 N N . LYS A 1 237 ? -28.969 -3.135 -6.508 1 82.62 237 LYS A N 1
ATOM 1923 C CA . LYS A 1 237 ? -28.812 -2.816 -7.926 1 82.62 237 LYS A CA 1
ATOM 1924 C C . LYS A 1 237 ? -29.297 -1.4 -8.219 1 82.62 237 LYS A C 1
ATOM 1926 O O . LYS A 1 237 ? -30.406 -1.023 -7.84 1 82.62 237 LYS A O 1
ATOM 1931 N N . GLU A 1 238 ? -28.375 -0.577 -8.594 1 81.31 238 GLU A N 1
ATOM 1932 C CA . GLU A 1 238 ? -28.719 0.8 -8.938 1 81.31 238 GLU A CA 1
ATOM 1933 C C . GLU A 1 238 ? -28.5 1.067 -10.43 1 81.31 238 GLU A C 1
ATOM 1935 O O . GLU A 1 238 ? -27.641 0.439 -11.055 1 81.31 238 GLU A O 1
ATOM 1940 N N . GLN A 1 239 ? -29.328 1.841 -10.984 1 79.88 239 GLN A N 1
ATOM 1941 C CA . GLN A 1 239 ? -29.172 2.24 -12.375 1 79.88 239 GLN A CA 1
ATOM 1942 C C . GLN A 1 239 ? -28.359 3.523 -12.492 1 79.88 239 GLN A C 1
ATOM 1944 O O . GLN A 1 239 ? -28.672 4.527 -11.852 1 79.88 239 GLN A O 1
ATOM 1949 N N . VAL A 1 240 ? -27.219 3.395 -13.078 1 77.5 240 VAL A N 1
ATOM 1950 C CA . VAL A 1 240 ? -26.375 4.57 -13.273 1 77.5 240 VAL A CA 1
ATOM 1951 C C . VAL A 1 240 ? -26.25 4.867 -14.766 1 77.5 240 VAL A C 1
ATOM 1953 O O . VAL A 1 240 ? -26.219 3.951 -15.586 1 77.5 240 VAL A O 1
ATOM 1956 N N . PRO A 1 241 ? -26.234 6.195 -15.062 1 75.94 241 PRO A N 1
ATOM 1957 C CA . PRO A 1 241 ? -26.031 6.547 -16.469 1 75.94 241 PRO A CA 1
ATOM 1958 C C . PRO A 1 241 ? -24.641 6.203 -16.984 1 75.94 241 PRO A C 1
ATOM 1960 O O . PRO A 1 241 ? -23.641 6.52 -16.312 1 75.94 241 PRO A O 1
ATOM 1963 N N . ALA A 1 242 ? -24.453 5.273 -17.828 1 73.88 242 ALA A N 1
ATOM 1964 C CA . ALA A 1 242 ? -23.188 4.957 -18.469 1 73.88 242 ALA A CA 1
ATOM 1965 C C . ALA A 1 242 ? -23.172 5.398 -19.938 1 73.88 242 ALA A C 1
ATOM 1967 O O . ALA A 1 242 ? -24.188 5.266 -20.625 1 73.88 242 ALA A O 1
ATOM 1968 N N . PRO A 1 243 ? -22.016 6.062 -20.297 1 71.88 243 PRO A N 1
ATOM 1969 C CA . PRO A 1 243 ? -21.938 6.508 -21.688 1 71.88 243 PRO A CA 1
ATOM 1970 C C . PRO A 1 243 ? -21.953 5.348 -22.672 1 71.88 243 PRO A C 1
ATOM 1972 O O . PRO A 1 243 ? -21.328 4.316 -22.438 1 71.88 243 PRO A O 1
ATOM 1975 N N . VAL A 1 244 ? -22.922 5.219 -23.531 1 64.31 244 VAL A N 1
ATOM 1976 C CA . VAL A 1 244 ? -22.969 4.219 -24.594 1 64.31 244 VAL A CA 1
ATOM 1977 C C . VAL A 1 244 ? -22.641 4.871 -25.938 1 64.31 244 VAL A C 1
ATOM 1979 O O . VAL A 1 244 ? -23.188 5.926 -26.281 1 64.31 244 VAL A O 1
ATOM 1982 N N . ALA A 1 245 ? -21.531 4.492 -26.391 1 62.22 245 ALA A N 1
ATOM 1983 C CA . ALA A 1 245 ? -21.234 4.926 -27.75 1 62.22 245 ALA A CA 1
ATOM 1984 C C . ALA A 1 245 ? -22.203 4.309 -28.75 1 62.22 245 ALA A C 1
ATOM 1986 O O . ALA A 1 245 ? -22.344 3.086 -28.828 1 62.22 245 ALA A O 1
ATOM 1987 N N . ILE A 1 246 ? -23.234 4.984 -29.141 1 60 246 ILE A N 1
ATOM 1988 C CA . ILE A 1 246 ? -24.047 4.527 -30.266 1 60 246 ILE A CA 1
ATOM 1989 C C . ILE A 1 246 ? -23.297 4.793 -31.578 1 60 246 ILE A C 1
ATOM 1991 O O . ILE A 1 246 ? -22.938 5.938 -31.875 1 60 246 ILE A O 1
ATOM 1995 N N . PRO A 1 247 ? -22.953 3.674 -32.188 1 62.81 247 PRO A N 1
ATOM 1996 C CA . PRO A 1 247 ? -22.359 3.92 -33.5 1 62.81 247 PRO A CA 1
ATOM 1997 C C . PRO A 1 247 ? -23.172 4.906 -34.344 1 62.81 247 PRO A C 1
ATOM 1999 O O . PRO A 1 247 ? -24.391 4.77 -34.438 1 62.81 247 PRO A O 1
ATOM 2002 N N . GLY A 1 248 ? -22.453 5.973 -34.844 1 61.78 248 GLY A N 1
ATOM 2003 C CA . GLY A 1 248 ? -23.047 6.918 -35.781 1 61.78 248 GLY A CA 1
ATOM 2004 C C . GLY A 1 248 ? -23.562 8.18 -35.094 1 61.78 248 GLY A C 1
ATOM 2005 O O . GLY A 1 248 ? -23.953 9.133 -35.781 1 61.78 248 GLY A O 1
ATOM 2006 N N . GLN A 1 249 ? -23.875 8.055 -33.844 1 61.88 249 GLN A N 1
ATOM 2007 C CA . GLN A 1 249 ? -24.359 9.281 -33.219 1 61.88 249 GLN A CA 1
ATOM 2008 C C . GLN A 1 249 ? -23.266 9.93 -32.375 1 61.88 249 GLN A C 1
ATOM 2010 O O . GLN A 1 249 ? -22.641 9.266 -31.547 1 61.88 249 GLN A O 1
ATOM 2015 N N . PRO A 1 250 ? -22.891 11.094 -32.781 1 60.62 250 PRO A N 1
ATOM 2016 C CA . PRO A 1 250 ? -21.797 11.82 -32.125 1 60.62 250 PRO A CA 1
ATOM 2017 C C . PRO A 1 250 ? -22.031 12.008 -30.625 1 60.62 250 PRO A C 1
ATOM 2019 O O . PRO A 1 250 ? -21.062 12.156 -29.875 1 60.62 250 PRO A O 1
ATOM 2022 N N . GLU A 1 251 ? -23.266 12.211 -30.328 1 58.78 251 GLU A N 1
ATOM 2023 C CA . GLU A 1 251 ? -23.547 12.562 -28.938 1 58.78 251 GLU A CA 1
ATOM 2024 C C . GLU A 1 251 ? -23.516 11.336 -28.031 1 58.78 251 GLU A C 1
ATOM 2026 O O . GLU A 1 251 ? -24.016 10.273 -28.406 1 58.78 251 GLU A O 1
ATOM 2031 N N . MET A 1 252 ? -22.781 11.391 -27.016 1 60.16 252 MET A N 1
ATOM 2032 C CA . MET A 1 252 ? -22.734 10.305 -26.031 1 60.16 252 MET A CA 1
ATOM 2033 C C . MET A 1 252 ? -24.125 10.078 -25.422 1 60.16 252 MET A C 1
ATOM 2035 O O . MET A 1 252 ? -24.766 11.023 -24.953 1 60.16 252 MET A O 1
ATOM 2039 N N . SER A 1 253 ? -24.844 9.094 -25.891 1 68.62 253 SER A N 1
ATOM 2040 C CA . SER A 1 253 ? -26.062 8.695 -25.219 1 68.62 253 SER A CA 1
ATOM 2041 C C . SER A 1 253 ? -25.766 7.926 -23.922 1 68.62 253 SER A C 1
ATOM 2043 O O . SER A 1 253 ? -24.703 7.328 -23.797 1 68.62 253 SER A O 1
ATOM 2045 N N . TYR A 1 254 ? -26.5 8.391 -22.859 1 70.38 254 TYR A N 1
ATOM 2046 C CA . TYR A 1 254 ? -26.359 7.691 -21.578 1 70.38 254 TYR A CA 1
ATOM 2047 C C . TYR A 1 254 ? -27.453 6.645 -21.406 1 70.38 254 TYR A C 1
ATOM 2049 O O . TYR A 1 254 ? -28.594 6.875 -21.781 1 70.38 254 TYR A O 1
ATOM 2057 N N . LYS A 1 255 ? -27.016 5.348 -21.391 1 73.5 255 LYS A N 1
ATOM 2058 C CA . LYS A 1 255 ? -27.953 4.301 -21 1 73.5 255 LYS A CA 1
ATOM 2059 C C . LYS A 1 255 ? -27.812 3.945 -19.531 1 73.5 255 LYS A C 1
ATOM 2061 O O . LYS A 1 255 ? -26.719 4.039 -18.969 1 73.5 255 LYS A O 1
ATOM 2066 N N . LEU A 1 256 ? -29 3.805 -18.984 1 75.31 256 LEU A N 1
ATOM 2067 C CA . LEU A 1 256 ? -28.984 3.352 -17.594 1 75.31 256 LEU A CA 1
ATOM 2068 C C . LEU A 1 256 ? -28.5 1.909 -17.5 1 75.31 256 LEU A C 1
ATOM 2070 O O . LEU A 1 256 ? -28.984 1.038 -18.234 1 75.31 256 LEU A O 1
ATOM 2074 N N . VAL A 1 257 ? -27.422 1.759 -16.891 1 75.12 257 VAL A N 1
ATOM 2075 C CA . VAL A 1 257 ? -26.906 0.408 -16.672 1 75.12 257 VAL A CA 1
ATOM 2076 C C . VAL A 1 257 ? -27.047 0.029 -15.203 1 75.12 257 VAL A C 1
ATOM 2078 O O . VAL A 1 257 ? -26.891 0.877 -14.32 1 75.12 257 VAL A O 1
ATOM 2081 N N . ASP A 1 258 ? -27.5 -1.244 -15.078 1 77.38 258 ASP A N 1
ATOM 2082 C CA . ASP A 1 258 ? -27.562 -1.774 -13.727 1 77.38 258 ASP A CA 1
ATOM 2083 C C . ASP A 1 258 ? -26.172 -1.994 -13.141 1 77.38 258 ASP A C 1
ATOM 2085 O O . ASP A 1 258 ? -25.328 -2.627 -13.773 1 77.38 258 ASP A O 1
ATOM 2089 N N . VAL A 1 259 ? -26 -1.208 -12.07 1 78.75 259 VAL A N 1
ATOM 2090 C CA . VAL A 1 259 ? -24.734 -1.407 -11.375 1 78.75 259 VAL A CA 1
ATOM 2091 C C . VAL A 1 259 ? -25 -1.94 -9.969 1 78.75 259 VAL A C 1
ATOM 2093 O O . VAL A 1 259 ? -25.938 -1.512 -9.297 1 78.75 259 VAL A O 1
ATOM 2096 N N . LEU A 1 260 ? -24.25 -2.977 -9.656 1 84 260 LEU A N 1
ATOM 2097 C CA . LEU A 1 260 ? -24.312 -3.529 -8.305 1 84 260 LEU A CA 1
ATOM 2098 C C . LEU A 1 260 ? -23.547 -2.648 -7.324 1 84 260 LEU A C 1
ATOM 2100 O O . LEU A 1 260 ? -22.391 -2.312 -7.559 1 84 260 LEU A O 1
ATOM 2104 N N . ARG A 1 261 ? -24.344 -2.162 -6.281 1 86.81 261 ARG A N 1
ATOM 2105 C CA . ARG A 1 261 ? -23.75 -1.35 -5.23 1 86.81 261 ARG A CA 1
ATOM 2106 C C . ARG A 1 261 ? -23.922 -2.004 -3.865 1 86.81 261 ARG A C 1
ATOM 2108 O O . ARG A 1 261 ? -24.953 -2.625 -3.596 1 86.81 261 ARG A O 1
ATOM 2115 N N . PHE A 1 262 ? -22.922 -1.828 -3.094 1 89.12 262 PHE A N 1
ATOM 2116 C CA . PHE A 1 262 ? -23 -2.332 -1.728 1 89.12 262 PHE A CA 1
ATOM 2117 C C . PHE A 1 262 ? -23.109 -1.182 -0.734 1 89.12 262 PHE A C 1
ATOM 2119 O O . PHE A 1 262 ? -22.344 -0.22 -0.794 1 89.12 262 PHE A O 1
ATOM 2126 N N . LYS A 1 263 ? -24.109 -1.298 0.107 1 90.31 263 LYS A N 1
ATOM 2127 C CA . LYS A 1 263 ? -24.359 -0.302 1.146 1 90.31 263 LYS A CA 1
ATOM 2128 C C . LYS A 1 263 ? -24.016 -0.856 2.527 1 90.31 263 LYS A C 1
ATOM 2130 O O . LYS A 1 263 ? -24.297 -2.021 2.82 1 90.31 263 LYS A O 1
ATOM 2135 N N . THR A 1 264 ? -23.359 -0.024 3.291 1 88.88 264 THR A N 1
ATOM 2136 C CA . THR A 1 264 ? -22.953 -0.467 4.621 1 88.88 264 THR A CA 1
ATOM 2137 C C . THR A 1 264 ? -23.75 0.26 5.699 1 88.88 264 THR A C 1
ATOM 2139 O O . THR A 1 264 ? -24.156 1.406 5.512 1 88.88 264 THR A O 1
ATOM 2142 N N . PHE A 1 265 ? -23.984 -0.48 6.754 1 86.62 265 PHE A N 1
ATOM 2143 C CA . PHE A 1 265 ? -24.656 0.046 7.934 1 86.62 265 PHE A CA 1
ATOM 2144 C C . PHE A 1 265 ? -23.719 0.033 9.141 1 86.62 265 PHE A C 1
ATOM 2146 O O . PHE A 1 265 ? -22.969 -0.925 9.344 1 86.62 265 PHE A O 1
ATOM 2153 N N . HIS A 1 266 ? -23.656 1.111 9.828 1 83.5 266 HIS A N 1
ATOM 2154 C CA . HIS A 1 266 ? -22.734 1.263 10.945 1 83.5 266 HIS A CA 1
ATOM 2155 C C . HIS A 1 266 ? -23.453 1.203 12.281 1 83.5 266 HIS A C 1
ATOM 2157 O O . HIS A 1 266 ? -24.656 1.469 12.352 1 83.5 266 HIS A O 1
ATOM 2163 N N . ARG A 1 267 ? -22.609 0.821 13.312 1 79.31 267 ARG A N 1
ATOM 2164 C CA . ARG A 1 267 ? -23.156 0.721 14.664 1 79.31 267 ARG A CA 1
ATOM 2165 C C . ARG A 1 267 ? -23.781 2.043 15.102 1 79.31 267 ARG A C 1
ATOM 2167 O O . ARG A 1 267 ? -23.188 3.107 14.898 1 79.31 267 ARG A O 1
ATOM 2174 N N . ASN A 1 268 ? -24.828 2.096 15.695 1 69.94 268 ASN A N 1
ATOM 2175 C CA . ASN A 1 268 ? -25.547 3.213 16.297 1 69.94 268 ASN A CA 1
ATOM 2176 C C . ASN A 1 268 ? -26.156 4.113 15.219 1 69.94 268 ASN A C 1
ATOM 2178 O O . ASN A 1 268 ? -26.625 5.215 15.516 1 69.94 268 ASN A O 1
ATOM 2182 N N . GLN A 1 269 ? -25.953 3.748 13.953 1 71.69 269 GLN A N 1
ATOM 2183 C CA . GLN A 1 269 ? -26.562 4.488 12.859 1 71.69 269 GLN A CA 1
ATOM 2184 C C . GLN A 1 269 ? -27.234 3.545 11.867 1 71.69 269 GLN A C 1
ATOM 2186 O O . GLN A 1 269 ? -26.953 3.604 10.664 1 71.69 269 GLN A O 1
ATOM 2191 N N . LYS A 1 270 ? -28.078 2.803 12.352 1 69.88 270 LYS A N 1
ATOM 2192 C CA . LYS A 1 270 ? -28.656 1.712 11.578 1 69.88 270 LYS A CA 1
ATOM 2193 C C . LYS A 1 270 ? -29.5 2.246 10.43 1 69.88 270 LYS A C 1
ATOM 2195 O O . LYS A 1 270 ? -29.734 1.543 9.445 1 69.88 270 LYS A O 1
ATOM 2200 N N . ASP A 1 271 ? -29.859 3.488 10.602 1 76.88 271 ASP A N 1
ATOM 2201 C CA . ASP A 1 271 ? -30.797 4.012 9.602 1 76.88 271 ASP A CA 1
ATOM 2202 C C . ASP A 1 271 ? -30.047 4.77 8.5 1 76.88 271 ASP A C 1
ATOM 2204 O O . ASP A 1 271 ? -30.656 5.242 7.543 1 76.88 271 ASP A O 1
ATOM 2208 N N . VAL A 1 272 ? -28.844 4.906 8.664 1 78.38 272 VAL A N 1
ATOM 2209 C CA . VAL A 1 272 ? -28.062 5.641 7.672 1 78.38 272 VAL A CA 1
ATOM 2210 C C . VAL A 1 272 ? -27.203 4.668 6.875 1 78.38 272 VAL A C 1
ATOM 2212 O O . VAL A 1 272 ? -26.516 3.822 7.449 1 78.38 272 VAL A O 1
ATOM 2215 N N . MET A 1 273 ? -27.344 4.785 5.586 1 83 273 MET A N 1
ATOM 2216 C CA . MET A 1 273 ? -26.578 3.918 4.707 1 83 273 MET A CA 1
ATOM 2217 C C . MET A 1 273 ? -25.344 4.648 4.16 1 83 273 MET A C 1
ATOM 2219 O O . MET A 1 273 ? -25.406 5.848 3.898 1 83 273 MET A O 1
ATOM 2223 N N . PHE A 1 274 ? -24.25 3.898 4.055 1 82.12 274 PHE A N 1
ATOM 2224 C CA . PHE A 1 274 ? -23.047 4.398 3.41 1 82.12 274 PHE A CA 1
ATOM 2225 C C . PHE A 1 274 ? -22.719 3.582 2.164 1 82.12 274 PHE A C 1
ATOM 2227 O O . PHE A 1 274 ? -22.922 2.365 2.143 1 82.12 274 PHE A O 1
ATOM 2234 N N . ASP A 1 275 ? -22.328 4.281 1.199 1 85.62 275 ASP A N 1
ATOM 2235 C CA . ASP A 1 275 ? -21.891 3.578 -0.004 1 85.62 275 ASP A CA 1
ATOM 2236 C C . ASP A 1 275 ? -20.484 3.008 0.172 1 85.62 275 ASP A C 1
ATOM 2238 O O . ASP A 1 275 ? -19.547 3.746 0.465 1 85.62 275 ASP A O 1
ATOM 2242 N N . MET A 1 276 ? -20.281 1.752 -0.078 1 85.62 276 MET A N 1
ATOM 2243 C CA . MET A 1 276 ? -19 1.058 0.123 1 85.62 276 MET A CA 1
ATOM 2244 C C . MET A 1 276 ? -17.906 1.671 -0.739 1 85.62 276 MET A C 1
ATOM 2246 O O . MET A 1 276 ? -16.812 1.938 -0.252 1 85.62 276 MET A O 1
ATOM 2250 N N . ASP A 1 277 ? -18.219 1.995 -1.908 1 81.62 277 ASP A N 1
ATOM 2251 C CA . ASP A 1 277 ? -17.203 2.428 -2.861 1 81.62 277 ASP A CA 1
ATOM 2252 C C . ASP A 1 277 ? -16.906 3.918 -2.713 1 81.62 277 ASP A C 1
ATOM 2254 O O . ASP A 1 277 ? -15.789 4.363 -2.969 1 81.62 277 ASP A O 1
ATOM 2258 N N . MET A 1 278 ? -17.906 4.652 -2.135 1 77.69 278 MET A N 1
ATOM 2259 C CA . MET A 1 278 ? -17.766 6.105 -2.182 1 77.69 278 MET A CA 1
ATOM 2260 C C . MET A 1 278 ? -17.5 6.672 -0.791 1 77.69 278 MET A C 1
ATOM 2262 O O . MET A 1 278 ? -16.859 7.719 -0.655 1 77.69 278 MET A O 1
ATOM 2266 N N . GLU A 1 279 ? -17.969 5.902 0.144 1 77.62 279 GLU A N 1
ATOM 2267 C CA . GLU A 1 279 ? -18 6.566 1.444 1 77.62 279 GLU A CA 1
ATOM 2268 C C . GLU A 1 279 ? -17.109 5.832 2.453 1 77.62 279 GLU A C 1
ATOM 2270 O O . GLU A 1 279 ? -16.703 6.41 3.463 1 77.62 279 GLU A O 1
ATOM 2275 N N . GLU A 1 280 ? -16.844 4.598 2.203 1 83.25 280 GLU A N 1
ATOM 2276 C CA . GLU A 1 280 ? -16 3.852 3.135 1 83.25 280 GLU A CA 1
ATOM 2277 C C . GLU A 1 280 ? -14.523 4.148 2.902 1 83.25 280 GLU A C 1
ATOM 2279 O O . GLU A 1 280 ? -14.141 4.633 1.835 1 83.25 280 GLU A O 1
ATOM 2284 N N . SER A 1 281 ? -13.719 3.84 3.873 1 81.31 281 SER A N 1
ATOM 2285 C CA . SER A 1 281 ? -12.281 4.051 3.77 1 81.31 281 SER A CA 1
ATOM 2286 C C . SER A 1 281 ? -11.672 3.184 2.672 1 81.31 281 SER A C 1
ATOM 2288 O O . SER A 1 281 ? -12.25 2.164 2.287 1 81.31 281 SER A O 1
ATOM 2290 N N . ASN A 1 282 ? -10.539 3.611 2.18 1 80.69 282 ASN A N 1
ATOM 2291 C CA . ASN A 1 282 ? -9.828 2.838 1.167 1 80.69 282 ASN A CA 1
ATOM 2292 C C . ASN A 1 282 ? -9.508 1.431 1.659 1 80.69 282 ASN A C 1
ATOM 2294 O O . ASN A 1 282 ? -9.617 0.463 0.904 1 80.69 282 ASN A O 1
ATOM 2298 N N . GLY A 1 283 ? -9.078 1.352 2.906 1 81.81 283 GLY A N 1
ATOM 2299 C CA . GLY A 1 283 ? -8.781 0.047 3.473 1 81.81 283 GLY A CA 1
ATOM 2300 C C . GLY A 1 283 ? -9.984 -0.873 3.529 1 81.81 283 GLY A C 1
ATOM 2301 O O . GLY A 1 283 ? -9.883 -2.061 3.219 1 81.81 283 GLY A O 1
ATOM 2302 N N . THR A 1 284 ? -11.109 -0.306 3.859 1 83.81 284 THR A N 1
ATOM 2303 C CA . THR A 1 284 ? -12.336 -1.081 3.945 1 83.81 284 THR A CA 1
ATOM 2304 C C . THR A 1 284 ? -12.789 -1.538 2.561 1 83.81 284 THR A C 1
ATOM 2306 O O . THR A 1 284 ? -13.203 -2.684 2.385 1 83.81 284 THR A O 1
ATOM 2309 N N . ARG A 1 285 ? -12.734 -0.667 1.688 1 85.31 285 ARG A N 1
ATOM 2310 C CA . ARG A 1 285 ? -13.086 -0.998 0.312 1 85.31 285 ARG A CA 1
ATOM 2311 C C . ARG A 1 285 ? -12.211 -2.119 -0.228 1 85.31 285 ARG A C 1
ATOM 2313 O O . ARG A 1 285 ? -12.703 -3.078 -0.82 1 85.31 285 ARG A O 1
ATOM 2320 N N . LYS A 1 286 ? -10.938 -1.984 -0.031 1 84.31 286 LYS A N 1
ATOM 2321 C CA . LYS A 1 286 ? -9.984 -2.988 -0.496 1 84.31 286 LYS A CA 1
ATOM 2322 C C . LYS A 1 286 ? -10.25 -4.34 0.16 1 84.31 286 LYS A C 1
ATOM 2324 O O . LYS A 1 286 ? -10.234 -5.375 -0.511 1 84.31 286 LYS A O 1
ATOM 2329 N N . LEU A 1 287 ? -10.438 -4.273 1.426 1 85.94 287 LEU A N 1
ATOM 2330 C CA . LEU A 1 287 ? -10.727 -5.508 2.154 1 85.94 287 LEU A CA 1
ATOM 2331 C C . LEU A 1 287 ? -11.969 -6.191 1.599 1 85.94 287 LEU A C 1
ATOM 2333 O O . LEU A 1 287 ? -11.984 -7.41 1.42 1 85.94 287 LEU A O 1
ATOM 2337 N N . PHE A 1 288 ? -13 -5.41 1.335 1 87.19 288 PHE A N 1
ATOM 2338 C CA . PHE A 1 288 ? -14.242 -5.953 0.797 1 87.19 288 PHE A CA 1
ATOM 2339 C C . PHE A 1 288 ? -14 -6.625 -0.549 1 87.19 288 PHE A C 1
ATOM 2341 O O . PHE A 1 288 ? -14.477 -7.738 -0.787 1 87.19 288 PHE A O 1
ATOM 2348 N N . GLN A 1 289 ? -13.258 -5.996 -1.369 1 84.94 289 GLN A N 1
ATOM 2349 C CA . GLN A 1 289 ? -12.938 -6.543 -2.684 1 84.94 289 GLN A CA 1
ATOM 2350 C C . GLN A 1 289 ? -12.156 -7.844 -2.562 1 84.94 289 GLN A C 1
ATOM 2352 O O . GLN A 1 289 ? -12.445 -8.82 -3.266 1 84.94 289 GLN A O 1
ATOM 2357 N N . ILE A 1 290 ? -11.195 -7.887 -1.717 1 88.75 290 ILE A N 1
ATOM 2358 C CA . ILE A 1 290 ? -10.367 -9.07 -1.499 1 88.75 290 ILE A CA 1
ATOM 2359 C C . ILE A 1 290 ? -11.234 -10.219 -0.985 1 88.75 290 ILE A C 1
ATOM 2361 O O . ILE A 1 290 ? -11.141 -11.344 -1.481 1 88.75 290 ILE A O 1
ATOM 2365 N N . LEU A 1 291 ? -12.125 -9.875 -0.073 1 88.19 291 LEU A N 1
ATOM 2366 C CA . LEU A 1 291 ? -12.938 -10.914 0.553 1 88.19 291 LEU A CA 1
ATOM 2367 C C . LEU A 1 291 ? -13.906 -11.523 -0.453 1 88.19 291 LEU A C 1
ATOM 2369 O O . LEU A 1 291 ? -14.086 -12.742 -0.486 1 88.19 291 LEU A O 1
ATOM 2373 N N . ILE A 1 292 ? -14.508 -10.688 -1.238 1 86.25 292 ILE A N 1
ATOM 2374 C CA . ILE A 1 292 ? -15.438 -11.195 -2.236 1 86.25 292 ILE A CA 1
ATOM 2375 C C . ILE A 1 292 ? -14.727 -12.18 -3.158 1 86.25 292 ILE A C 1
ATOM 2377 O O . ILE A 1 292 ? -15.258 -13.242 -3.479 1 86.25 292 ILE A O 1
ATOM 2381 N N . ARG A 1 293 ? -13.562 -11.875 -3.521 1 87.56 293 ARG A N 1
ATOM 2382 C CA . ARG A 1 293 ? -12.781 -12.734 -4.406 1 87.56 293 ARG A CA 1
ATOM 2383 C C . ARG A 1 293 ? -12.336 -14 -3.689 1 87.56 293 ARG A C 1
ATOM 2385 O O . ARG A 1 293 ? -12.438 -15.102 -4.242 1 87.56 293 ARG A O 1
ATOM 2392 N N . LEU A 1 294 ? -11.875 -13.875 -2.531 1 89.56 294 LEU A N 1
ATOM 2393 C CA . LEU A 1 294 ? -11.352 -15.008 -1.784 1 89.56 294 LEU A CA 1
ATOM 2394 C C . LEU A 1 294 ? -12.469 -15.984 -1.426 1 89.56 294 LEU A C 1
ATOM 2396 O O . LEU A 1 294 ? -12.242 -17.203 -1.359 1 89.56 294 LEU A O 1
ATOM 2400 N N . LEU A 1 295 ? -13.57 -15.461 -1.158 1 87.62 295 LEU A N 1
ATOM 2401 C CA . LEU A 1 295 ? -14.68 -16.344 -0.82 1 87.62 295 LEU A CA 1
ATOM 2402 C C . LEU A 1 295 ? -15.102 -17.172 -2.029 1 87.62 295 LEU A C 1
ATOM 2404 O O . LEU A 1 295 ? -15.516 -18.328 -1.883 1 87.62 295 LEU A O 1
ATOM 2408 N N . ASP A 1 296 ? -15.008 -16.562 -3.178 1 86.69 296 ASP A N 1
ATOM 2409 C CA . ASP A 1 296 ? -15.18 -17.344 -4.395 1 86.69 296 ASP A CA 1
ATOM 2410 C C . ASP A 1 296 ? -14.125 -18.453 -4.492 1 86.69 296 ASP A C 1
ATOM 2412 O O . ASP A 1 296 ? -14.43 -19.578 -4.879 1 86.69 296 ASP A O 1
ATOM 2416 N N . VAL A 1 297 ? -12.914 -18.141 -4.176 1 90.88 297 VAL A N 1
ATOM 2417 C CA . VAL A 1 297 ? -11.797 -19.078 -4.199 1 90.88 297 VAL A CA 1
ATOM 2418 C C . VAL A 1 297 ? -12.055 -20.219 -3.223 1 90.88 297 VAL A C 1
ATOM 2420 O O . VAL A 1 297 ? -11.891 -21.391 -3.566 1 90.88 297 VAL A O 1
ATOM 2423 N N . VAL A 1 298 ? -12.516 -19.844 -2.092 1 90.31 298 VAL A N 1
ATOM 2424 C CA . VAL A 1 298 ? -12.75 -20.828 -1.04 1 90.31 298 VAL A CA 1
ATOM 2425 C C . VAL A 1 298 ? -13.945 -21.703 -1.416 1 90.31 298 VAL A C 1
ATOM 2427 O O . VAL A 1 298 ? -13.867 -22.938 -1.327 1 90.31 298 VAL A O 1
ATOM 2430 N N . LYS A 1 299 ? -14.969 -21.109 -1.886 1 87.19 299 LYS A N 1
ATOM 2431 C CA . LYS A 1 299 ? -16.203 -21.828 -2.229 1 87.19 299 LYS A CA 1
ATOM 2432 C C . LYS A 1 299 ? -15.961 -22.812 -3.361 1 87.19 299 LYS A C 1
ATOM 2434 O O . LYS A 1 299 ? -16.469 -23.938 -3.328 1 87.19 299 LYS A O 1
ATOM 2439 N N . ASN A 1 300 ? -15.18 -22.422 -4.266 1 89.25 300 ASN A N 1
ATOM 2440 C CA . ASN A 1 300 ? -15.031 -23.219 -5.477 1 89.25 300 ASN A CA 1
ATOM 2441 C C . ASN A 1 300 ? -13.68 -23.922 -5.52 1 89.25 300 ASN A C 1
ATOM 2443 O O . ASN A 1 300 ? -13.258 -24.406 -6.574 1 89.25 300 ASN A O 1
ATOM 2447 N N . LYS A 1 301 ? -12.992 -23.938 -4.43 1 93.38 301 LYS A N 1
ATOM 2448 C CA . LYS A 1 301 ? -11.742 -24.688 -4.273 1 93.38 301 LYS A CA 1
ATOM 2449 C C . LYS A 1 301 ? -10.727 -24.281 -5.328 1 93.38 301 LYS A C 1
ATOM 2451 O O . LYS A 1 301 ? -10.133 -25.141 -5.992 1 93.38 301 LYS A O 1
ATOM 2456 N N . LYS A 1 302 ? -10.531 -22.953 -5.48 1 94.69 302 LYS A N 1
ATOM 2457 C CA . LYS A 1 302 ? -9.641 -22.391 -6.488 1 94.69 302 LYS A CA 1
ATOM 2458 C C . LYS A 1 302 ? -8.289 -22.016 -5.879 1 94.69 302 LYS A C 1
ATOM 2460 O O . LYS A 1 302 ? -8.117 -22.078 -4.66 1 94.69 302 LYS A O 1
ATOM 2465 N N . GLY A 1 303 ? -7.312 -21.781 -6.73 1 96.12 303 GLY A N 1
ATOM 2466 C CA . GLY A 1 303 ? -6.062 -21.141 -6.363 1 96.12 303 GLY A CA 1
ATOM 2467 C C . GLY A 1 303 ? -5.98 -19.688 -6.82 1 96.12 303 GLY A C 1
ATOM 2468 O O . GLY A 1 303 ? -6.602 -19.312 -7.812 1 96.12 303 GLY A O 1
ATOM 2469 N N . ILE A 1 304 ? -5.199 -18.938 -6.051 1 96 304 ILE A N 1
ATOM 2470 C CA . ILE A 1 304 ? -5.066 -17.531 -6.438 1 96 304 ILE A CA 1
ATOM 2471 C C . ILE A 1 304 ? -3.664 -17.031 -6.09 1 96 304 ILE A C 1
ATOM 2473 O O . ILE A 1 304 ? -3.076 -17.453 -5.094 1 96 304 ILE A O 1
ATOM 2477 N N . ILE A 1 305 ? -3.094 -16.219 -6.93 1 96.81 305 ILE A N 1
ATOM 2478 C CA . ILE A 1 305 ? -1.856 -15.516 -6.613 1 96.81 305 ILE A CA 1
ATOM 2479 C C . ILE A 1 305 ? -2.156 -14.047 -6.355 1 96.81 305 ILE A C 1
ATOM 2481 O O . ILE A 1 305 ? -3.004 -13.453 -7.027 1 96.81 305 ILE A O 1
ATOM 2485 N N . MET A 1 306 ? -1.571 -13.461 -5.34 1 95.5 306 MET A N 1
ATOM 2486 C CA . MET A 1 306 ? -1.81 -12.062 -4.992 1 95.5 306 MET A CA 1
ATOM 2487 C C . MET A 1 306 ? -0.499 -11.352 -4.676 1 95.5 306 MET A C 1
ATOM 2489 O O . MET A 1 306 ? 0.241 -11.773 -3.783 1 95.5 306 MET A O 1
ATOM 2493 N N . ASP A 1 307 ? -0.235 -10.297 -5.438 1 93.75 307 ASP A N 1
ATOM 2494 C CA . ASP A 1 307 ? 0.928 -9.461 -5.168 1 93.75 307 ASP A CA 1
ATOM 2495 C C . ASP A 1 307 ? 0.624 -8.43 -4.086 1 93.75 307 ASP A C 1
ATOM 2497 O O . ASP A 1 307 ? -0.382 -7.719 -4.164 1 93.75 307 ASP A O 1
ATOM 2501 N N . GLU A 1 308 ? 1.509 -8.367 -3.131 1 91.94 308 GLU A N 1
ATOM 2502 C CA . GLU A 1 308 ? 1.321 -7.438 -2.02 1 91.94 308 GLU A CA 1
ATOM 2503 C C . GLU A 1 308 ? -0.128 -7.43 -1.543 1 91.94 308 GLU A C 1
ATOM 2505 O O . GLU A 1 308 ? -0.754 -6.371 -1.454 1 91.94 308 GLU A O 1
ATOM 2510 N N . PHE A 1 309 ? -0.631 -8.562 -1.056 1 90.94 309 PHE A N 1
ATOM 2511 C CA . PHE A 1 309 ? -2.055 -8.789 -0.841 1 90.94 309 PHE A CA 1
ATOM 2512 C C . PHE A 1 309 ? -2.564 -7.973 0.338 1 90.94 309 PHE A C 1
ATOM 2514 O O . PHE A 1 309 ? -3.758 -7.672 0.422 1 90.94 309 PHE A O 1
ATOM 2521 N N . ASP A 1 310 ? -1.657 -7.566 1.215 1 90.12 310 ASP A N 1
ATOM 2522 C CA . ASP A 1 310 ? -2.08 -6.93 2.459 1 90.12 310 ASP A CA 1
ATOM 2523 C C . ASP A 1 310 ? -1.778 -5.434 2.441 1 90.12 310 ASP A C 1
ATOM 2525 O O . ASP A 1 310 ? -1.815 -4.773 3.482 1 90.12 310 ASP A O 1
ATOM 2529 N N . MET A 1 311 ? -1.468 -4.93 1.29 1 87.81 311 MET A N 1
ATOM 2530 C CA . MET A 1 311 ? -1.158 -3.506 1.189 1 87.81 311 MET A CA 1
ATOM 2531 C C . MET A 1 311 ? -2.314 -2.658 1.712 1 87.81 311 MET A C 1
ATOM 2533 O O . MET A 1 311 ? -3.455 -2.818 1.271 1 87.81 311 MET A O 1
ATOM 2537 N N . GLY A 1 312 ? -1.982 -1.812 2.705 1 85.44 312 GLY A N 1
ATOM 2538 C CA . GLY A 1 312 ? -2.99 -0.907 3.232 1 85.44 312 GLY A CA 1
ATOM 2539 C C . GLY A 1 312 ? -3.867 -1.543 4.293 1 85.44 312 GLY A C 1
ATOM 2540 O O . GLY A 1 312 ? -4.777 -0.899 4.824 1 85.44 312 GLY A O 1
ATOM 2541 N N . LEU A 1 313 ? -3.588 -2.779 4.625 1 88.25 313 LEU A N 1
ATOM 2542 C CA . LEU A 1 313 ? -4.387 -3.488 5.621 1 88.25 313 LEU A CA 1
ATOM 2543 C C . LEU A 1 313 ? -3.609 -3.65 6.922 1 88.25 313 LEU A C 1
ATOM 2545 O O . LEU A 1 313 ? -2.4 -3.895 6.902 1 88.25 313 LEU A O 1
ATOM 2549 N N . HIS A 1 314 ? -4.336 -3.482 7.973 1 86.44 314 HIS A N 1
ATOM 2550 C CA . HIS A 1 314 ? -3.752 -3.842 9.258 1 86.44 314 HIS A CA 1
ATOM 2551 C C . HIS A 1 314 ? -3.332 -5.309 9.281 1 86.44 314 HIS A C 1
ATOM 2553 O O . HIS A 1 314 ? -3.988 -6.156 8.672 1 86.44 314 HIS A O 1
ATOM 2559 N N . THR A 1 315 ? -2.299 -5.676 9.992 1 89.19 315 THR A N 1
ATOM 2560 C CA . THR A 1 315 ? -1.714 -7.012 9.992 1 89.19 315 THR A CA 1
ATOM 2561 C C . THR A 1 315 ? -2.73 -8.047 10.453 1 89.19 315 THR A C 1
ATOM 2563 O O . THR A 1 315 ? -2.723 -9.188 9.984 1 89.19 315 THR A O 1
ATOM 2566 N N . ARG A 1 316 ? -3.6 -7.707 11.336 1 86.94 316 ARG A N 1
ATOM 2567 C CA . ARG A 1 316 ? -4.617 -8.641 11.812 1 86.94 316 ARG A CA 1
ATOM 2568 C C . ARG A 1 316 ? -5.559 -9.047 10.688 1 86.94 316 ARG A C 1
ATOM 2570 O O . ARG A 1 316 ? -6.035 -10.188 10.656 1 86.94 316 ARG A O 1
ATOM 2577 N N . LEU A 1 317 ? -5.824 -8.125 9.852 1 86.62 317 LEU A N 1
ATOM 2578 C CA . LEU A 1 317 ? -6.664 -8.438 8.703 1 86.62 317 LEU A CA 1
ATOM 2579 C C . LEU A 1 317 ? -5.93 -9.352 7.727 1 86.62 317 LEU A C 1
ATOM 2581 O O . LEU A 1 317 ? -6.543 -10.227 7.109 1 86.62 317 LEU A O 1
ATOM 2585 N N . ALA A 1 318 ? -4.645 -9.125 7.551 1 90.19 318 ALA A N 1
ATOM 2586 C CA . ALA A 1 318 ? -3.832 -10.031 6.746 1 90.19 318 ALA A CA 1
ATOM 2587 C C . ALA A 1 318 ? -3.889 -11.453 7.297 1 90.19 318 ALA A C 1
ATOM 2589 O O . ALA A 1 318 ? -4.051 -12.414 6.543 1 90.19 318 ALA A O 1
ATOM 2590 N N . ASP A 1 319 ? -3.809 -11.531 8.617 1 90.38 319 ASP A N 1
ATOM 2591 C CA . ASP A 1 319 ? -3.916 -12.828 9.281 1 90.38 319 ASP A CA 1
ATOM 2592 C C . ASP A 1 319 ? -5.27 -13.477 9.008 1 90.38 319 ASP A C 1
ATOM 2594 O O . ASP A 1 319 ? -5.348 -14.68 8.75 1 90.38 319 ASP A O 1
ATOM 2598 N N . PHE A 1 320 ? -6.277 -12.695 9.094 1 88.31 320 PHE A N 1
ATOM 2599 C CA . PHE A 1 320 ? -7.625 -13.195 8.844 1 88.31 320 PHE A CA 1
ATOM 2600 C C . PHE A 1 320 ? -7.738 -13.773 7.441 1 88.31 320 PHE A C 1
ATOM 2602 O O . PHE A 1 320 ? -8.336 -14.836 7.25 1 88.31 320 PHE A O 1
ATOM 2609 N N . ILE A 1 321 ? -7.227 -13.109 6.516 1 89.75 321 ILE A N 1
ATOM 2610 C CA . ILE A 1 321 ? -7.27 -13.539 5.121 1 89.75 321 ILE A CA 1
ATOM 2611 C C . ILE A 1 321 ? -6.559 -14.883 4.977 1 89.75 321 ILE A C 1
ATOM 2613 O O . ILE A 1 321 ? -7.078 -15.797 4.332 1 89.75 321 ILE A O 1
ATOM 2617 N N . LEU A 1 322 ? -5.375 -15.016 5.562 1 93.81 322 LEU A N 1
ATOM 2618 C CA . LEU A 1 322 ? -4.645 -16.281 5.516 1 93.81 322 LEU A CA 1
ATOM 2619 C C . LEU A 1 322 ? -5.441 -17.391 6.191 1 93.81 322 LEU A C 1
ATOM 2621 O O . LEU A 1 322 ? -5.512 -18.5 5.676 1 93.81 322 LEU A O 1
ATOM 2625 N N . ASP A 1 323 ? -6.051 -17.047 7.305 1 92.5 323 ASP A N 1
ATOM 2626 C CA . ASP A 1 323 ? -6.836 -18.031 8.039 1 92.5 323 ASP A CA 1
ATOM 2627 C C . ASP A 1 323 ? -8.039 -18.484 7.227 1 92.5 323 ASP A C 1
ATOM 2629 O O . ASP A 1 323 ? -8.453 -19.641 7.32 1 92.5 323 ASP A O 1
ATOM 2633 N N . LEU A 1 324 ? -8.602 -17.562 6.496 1 90.62 324 LEU A N 1
ATOM 2634 C CA . LEU A 1 324 ? -9.711 -17.906 5.617 1 90.62 324 LEU A CA 1
ATOM 2635 C C . LEU A 1 324 ? -9.297 -18.984 4.617 1 90.62 324 LEU A C 1
ATOM 2637 O O . LEU A 1 324 ? -10.031 -19.953 4.387 1 90.62 324 LEU A O 1
ATOM 2641 N N . ILE A 1 325 ? -8.148 -18.891 4.02 1 94.44 325 ILE A N 1
ATOM 2642 C CA . ILE A 1 325 ? -7.621 -19.859 3.068 1 94.44 325 ILE A CA 1
ATOM 2643 C C . ILE A 1 325 ? -7.332 -21.172 3.785 1 94.44 325 ILE A C 1
ATOM 2645 O O . ILE A 1 325 ? -7.672 -22.25 3.283 1 94.44 325 ILE A O 1
ATOM 2649 N N . HIS A 1 326 ? -6.766 -21.078 4.977 1 95.25 326 HIS A N 1
ATOM 2650 C CA . HIS A 1 326 ? -6.402 -22.281 5.73 1 95.25 326 HIS A CA 1
ATOM 2651 C C . HIS A 1 326 ? -7.641 -23.031 6.215 1 95.25 326 HIS A C 1
ATOM 2653 O O . HIS A 1 326 ? -7.605 -24.25 6.395 1 95.25 326 HIS A O 1
ATOM 2659 N N . ALA A 1 327 ? -8.695 -22.266 6.391 1 91.75 327 ALA A N 1
ATOM 2660 C CA . ALA A 1 327 ? -9.953 -22.875 6.82 1 91.75 327 ALA A CA 1
ATOM 2661 C C . ALA A 1 327 ? -10.656 -23.547 5.648 1 91.75 327 ALA A C 1
ATOM 2663 O O . ALA A 1 327 ? -11.562 -24.359 5.852 1 91.75 327 ALA A O 1
ATOM 2664 N N . SER A 1 328 ? -10.297 -23.203 4.453 1 92.31 328 SER A N 1
ATOM 2665 C CA . SER A 1 328 ? -10.922 -23.766 3.266 1 92.31 328 SER A CA 1
ATOM 2666 C C . SER A 1 328 ? -10.586 -25.25 3.121 1 92.31 328 SER A C 1
ATOM 2668 O O . SER A 1 328 ? -9.688 -25.766 3.801 1 92.31 328 SER A O 1
ATOM 2670 N N . GLU A 1 329 ? -11.312 -25.906 2.285 1 90.06 329 GLU A N 1
ATOM 2671 C CA . GLU A 1 329 ? -11.086 -27.328 2.064 1 90.06 329 GLU A CA 1
ATOM 2672 C C . GLU A 1 329 ? -9.836 -27.578 1.224 1 90.06 329 GLU A C 1
ATOM 2674 O O . GLU A 1 329 ? -8.984 -28.375 1.587 1 90.06 329 GLU A O 1
ATOM 2679 N N . SER A 1 330 ? -9.758 -26.859 0.114 1 93.31 330 SER A N 1
ATOM 2680 C CA . SER A 1 330 ? -8.656 -27.172 -0.786 1 93.31 330 SER A CA 1
ATOM 2681 C C . SER A 1 330 ? -8.25 -25.969 -1.616 1 93.31 330 SER A C 1
ATOM 2683 O O . SER A 1 330 ? -7.859 -26.094 -2.775 1 93.31 330 SER A O 1
ATOM 2685 N N . SER A 1 331 ? -8.398 -24.781 -1.147 1 95.88 331 SER A N 1
ATOM 2686 C CA . SER A 1 331 ? -7.988 -23.578 -1.854 1 95.88 331 SER A CA 1
ATOM 2687 C C . SER A 1 331 ? -6.52 -23.266 -1.604 1 95.88 331 SER A C 1
ATOM 2689 O O . SER A 1 331 ? -5.949 -23.688 -0.598 1 95.88 331 SER A O 1
ATOM 2691 N N . GLN A 1 332 ? -5.902 -22.594 -2.547 1 97.88 332 GLN A N 1
ATOM 2692 C CA . GLN A 1 332 ? -4.484 -22.266 -2.432 1 97.88 332 GLN A CA 1
ATOM 2693 C C . GLN A 1 332 ? -4.25 -20.766 -2.65 1 97.88 332 GLN A C 1
ATOM 2695 O O . GLN A 1 332 ? -4.922 -20.141 -3.471 1 97.88 332 GLN A O 1
ATOM 2700 N N . LEU A 1 333 ? -3.301 -20.234 -1.904 1 97.75 333 LEU A N 1
ATOM 2701 C CA . LEU A 1 333 ? -2.91 -18.844 -2.043 1 97.75 333 LEU A CA 1
ATOM 2702 C C . LEU A 1 333 ? -1.394 -18.703 -2.123 1 97.75 333 LEU A C 1
ATOM 2704 O O . LEU A 1 333 ? -0.676 -19.172 -1.236 1 97.75 333 LEU A O 1
ATOM 2708 N N . LEU A 1 334 ? -0.906 -18.188 -3.229 1 98.44 334 LEU A N 1
ATOM 2709 C CA . LEU A 1 334 ? 0.465 -17.703 -3.33 1 98.44 334 LEU A CA 1
ATOM 2710 C C . LEU A 1 334 ? 0.504 -16.172 -3.26 1 98.44 334 LEU A C 1
ATOM 2712 O O . LEU A 1 334 ? -0.151 -15.5 -4.055 1 98.44 334 LEU A O 1
ATOM 2716 N N . PHE A 1 335 ? 1.262 -15.641 -2.262 1 97.5 335 PHE A N 1
ATOM 2717 C CA . PHE A 1 335 ? 1.2 -14.195 -2.094 1 97.5 335 PHE A CA 1
ATOM 2718 C C . PHE A 1 335 ? 2.584 -13.617 -1.815 1 97.5 335 PHE A C 1
ATOM 2720 O O . PHE A 1 335 ? 3.49 -14.344 -1.4 1 97.5 335 PHE A O 1
ATOM 2727 N N . THR A 1 336 ? 2.775 -12.352 -2.172 1 96.5 336 THR A N 1
ATOM 2728 C CA . THR A 1 336 ? 3.938 -11.594 -1.728 1 96.5 336 THR A CA 1
ATOM 2729 C C . THR A 1 336 ? 3.537 -10.555 -0.678 1 96.5 336 THR A C 1
ATOM 2731 O O . THR A 1 336 ? 2.391 -10.109 -0.646 1 96.5 336 THR A O 1
ATOM 2734 N N . SER A 1 337 ? 4.434 -10.234 0.206 1 94.56 337 SER A N 1
ATOM 2735 C CA . SER A 1 337 ? 4.168 -9.219 1.219 1 94.56 337 SER A CA 1
ATOM 2736 C C . SER A 1 337 ? 5.461 -8.625 1.761 1 94.56 337 SER A C 1
ATOM 2738 O O . SER A 1 337 ? 6.496 -9.297 1.781 1 94.56 337 SER A O 1
ATOM 2740 N N . HIS A 1 338 ? 5.406 -7.391 2.139 1 89.44 338 HIS A N 1
ATOM 2741 C CA . HIS A 1 338 ? 6.48 -6.754 2.889 1 89.44 338 HIS A CA 1
ATOM 2742 C C . HIS A 1 338 ? 6.195 -6.77 4.387 1 89.44 338 HIS A C 1
ATOM 2744 O O . HIS A 1 338 ? 7.027 -6.336 5.188 1 89.44 338 HIS A O 1
ATOM 2750 N N . ASN A 1 339 ? 5.07 -7.266 4.805 1 92.81 339 ASN A N 1
ATOM 2751 C CA . ASN A 1 339 ? 4.641 -7.32 6.199 1 92.81 339 ASN A CA 1
ATOM 2752 C C . ASN A 1 339 ? 5.375 -8.414 6.969 1 92.81 339 ASN A C 1
ATOM 2754 O O . ASN A 1 339 ? 4.984 -9.586 6.918 1 92.81 339 ASN A O 1
ATOM 2758 N N . THR A 1 340 ? 6.289 -8.008 7.789 1 93.12 340 THR A N 1
ATOM 2759 C CA . THR A 1 340 ? 7.152 -8.984 8.445 1 93.12 340 THR A CA 1
ATOM 2760 C C . THR A 1 340 ? 6.414 -9.672 9.586 1 93.12 340 THR A C 1
ATOM 2762 O O . THR A 1 340 ? 6.852 -10.719 10.078 1 93.12 340 THR A O 1
ATOM 2765 N N . ASN A 1 341 ? 5.289 -9.07 10.031 1 92.25 341 ASN A N 1
ATOM 2766 C CA . ASN A 1 341 ? 4.492 -9.703 11.078 1 92.25 341 ASN A CA 1
ATOM 2767 C C . ASN A 1 341 ? 3.99 -11.078 10.641 1 92.25 341 ASN A C 1
ATOM 2769 O O . ASN A 1 341 ? 3.664 -11.914 11.484 1 92.25 341 ASN A O 1
ATOM 2773 N N . LEU A 1 342 ? 3.914 -11.336 9.375 1 94.81 342 LEU A N 1
ATOM 2774 C CA . LEU A 1 342 ? 3.404 -12.594 8.844 1 94.81 342 LEU A CA 1
ATOM 2775 C C . LEU A 1 342 ? 4.465 -13.688 8.93 1 94.81 342 LEU A C 1
ATOM 2777 O O . LEU A 1 342 ? 4.152 -14.867 8.781 1 94.81 342 LEU A O 1
ATOM 2781 N N . ILE A 1 343 ? 5.715 -13.266 9.094 1 95.44 343 ILE A N 1
ATOM 2782 C CA . ILE A 1 343 ? 6.797 -14.227 9.273 1 95.44 343 ILE A CA 1
ATOM 2783 C C . ILE A 1 343 ? 6.762 -14.789 10.688 1 95.44 343 ILE A C 1
ATOM 2785 O O . ILE A 1 343 ? 7.602 -14.43 11.523 1 95.44 343 ILE A O 1
ATOM 2789 N N . ASP A 1 344 ? 5.828 -15.641 10.992 1 94.19 344 ASP A N 1
ATOM 2790 C CA . ASP A 1 344 ? 5.555 -16.219 12.305 1 94.19 344 ASP A CA 1
ATOM 2791 C C . ASP A 1 344 ? 5.328 -17.719 12.203 1 94.19 344 ASP A C 1
ATOM 2793 O O . ASP A 1 344 ? 4.328 -18.172 11.633 1 94.19 344 ASP A O 1
ATOM 2797 N N . VAL A 1 345 ? 6.16 -18.547 12.828 1 93.81 345 VAL A N 1
ATOM 2798 C CA . VAL A 1 345 ? 6.141 -20 12.695 1 93.81 345 VAL A CA 1
ATOM 2799 C C . VAL A 1 345 ? 4.973 -20.578 13.484 1 93.81 345 VAL A C 1
ATOM 2801 O O . VAL A 1 345 ? 4.684 -21.766 13.398 1 93.81 345 VAL A O 1
ATOM 2804 N N . ARG A 1 346 ? 4.277 -19.812 14.25 1 91.94 346 ARG A N 1
ATOM 2805 C CA . ARG A 1 346 ? 3.072 -20.25 14.945 1 91.94 346 ARG A CA 1
ATOM 2806 C C . ARG A 1 346 ? 1.854 -20.188 14.031 1 91.94 346 ARG A C 1
ATOM 2808 O O . ARG A 1 346 ? 0.817 -20.781 14.328 1 91.94 346 ARG A O 1
ATOM 2815 N N . ARG A 1 347 ? 2.033 -19.453 12.93 1 92.75 347 ARG A N 1
ATOM 2816 C CA . ARG A 1 347 ? 0.897 -19.266 12.039 1 92.75 347 ARG A CA 1
ATOM 2817 C C . ARG A 1 347 ? 1.164 -19.891 10.672 1 92.75 347 ARG A C 1
ATOM 2819 O O . ARG A 1 347 ? 0.234 -20.312 9.984 1 92.75 347 ARG A O 1
ATOM 2826 N N . LEU A 1 348 ? 2.389 -19.859 10.297 1 95.75 348 LEU A N 1
ATOM 2827 C CA . LEU A 1 348 ? 2.818 -20.453 9.039 1 95.75 348 LEU A CA 1
ATOM 2828 C C . LEU A 1 348 ? 3.91 -21.484 9.281 1 95.75 348 LEU A C 1
ATOM 2830 O O . LEU A 1 348 ? 4.828 -21.266 10.07 1 95.75 348 LEU A O 1
ATOM 2834 N N . ARG A 1 349 ? 3.729 -22.578 8.602 1 95.75 349 ARG A N 1
ATOM 2835 C CA . ARG A 1 349 ? 4.805 -23.562 8.633 1 95.75 349 ARG A CA 1
ATOM 2836 C C . ARG A 1 349 ? 6.094 -22.984 8.055 1 95.75 349 ARG A C 1
ATOM 2838 O O . ARG A 1 349 ? 6.055 -22.062 7.242 1 95.75 349 ARG A O 1
ATOM 2845 N N . ARG A 1 350 ? 7.195 -23.625 8.43 1 95.12 350 ARG A N 1
ATOM 2846 C CA . ARG A 1 350 ? 8.492 -23.172 7.938 1 95.12 350 ARG A CA 1
ATOM 2847 C C . ARG A 1 350 ? 8.57 -23.281 6.418 1 95.12 350 ARG A C 1
ATOM 2849 O O . ARG A 1 350 ? 9.258 -22.484 5.77 1 95.12 350 ARG A O 1
ATOM 2856 N N . ASP A 1 351 ? 7.895 -24.266 5.84 1 96.62 351 ASP A N 1
ATOM 2857 C CA . ASP A 1 351 ? 7.93 -24.453 4.395 1 96.62 351 ASP A CA 1
ATOM 2858 C C . ASP A 1 351 ? 6.887 -23.578 3.697 1 96.62 351 ASP A C 1
ATOM 2860 O O . ASP A 1 351 ? 6.785 -23.594 2.469 1 96.62 351 ASP A O 1
ATOM 2864 N N . GLN A 1 352 ? 6.086 -22.797 4.422 1 97.94 352 GLN A N 1
ATOM 2865 C CA . GLN A 1 352 ? 5.172 -21.797 3.861 1 97.94 352 GLN A CA 1
ATOM 2866 C C . GLN A 1 352 ? 5.828 -20.422 3.799 1 97.94 352 GLN A C 1
ATOM 2868 O O . GLN A 1 352 ? 5.293 -19.5 3.174 1 97.94 352 GLN A O 1
ATOM 2873 N N . ILE A 1 353 ? 6.883 -20.25 4.473 1 97.44 353 ILE A N 1
ATOM 2874 C CA . ILE A 1 353 ? 7.625 -19 4.496 1 97.44 353 ILE A CA 1
ATOM 2875 C C . ILE A 1 353 ? 8.812 -19.078 3.543 1 97.44 353 ILE A C 1
ATOM 2877 O O . ILE A 1 353 ? 9.797 -19.766 3.83 1 97.44 353 ILE A O 1
ATOM 2881 N N . VAL A 1 354 ? 8.703 -18.375 2.455 1 97.44 354 VAL A N 1
ATOM 2882 C CA . VAL A 1 354 ? 9.719 -18.406 1.414 1 97.44 354 VAL A CA 1
ATOM 2883 C C . VAL A 1 354 ? 10.367 -17.031 1.285 1 97.44 354 VAL A C 1
ATOM 2885 O O . VAL A 1 354 ? 9.672 -16.016 1.209 1 97.44 354 VAL A O 1
ATOM 2888 N N . PHE A 1 355 ? 11.664 -17 1.31 1 95.44 355 PHE A N 1
ATOM 2889 C CA . PHE A 1 355 ? 12.414 -15.75 1.194 1 95.44 355 PHE A CA 1
ATOM 2890 C C 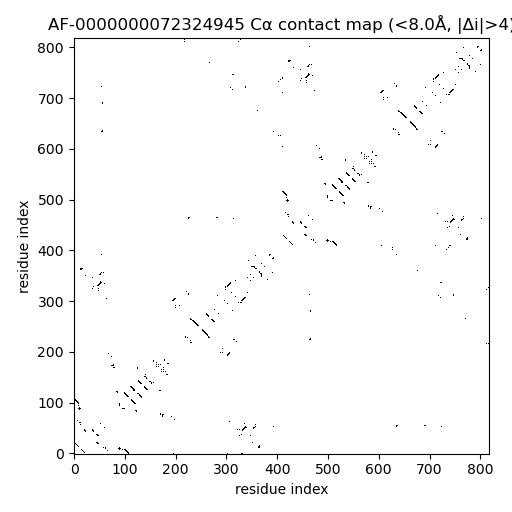. PHE A 1 355 ? 12.898 -15.539 -0.235 1 95.44 355 PHE A C 1
ATOM 2892 O O . PHE A 1 355 ? 13.328 -16.484 -0.897 1 95.44 355 PHE A O 1
ATOM 2899 N N . VAL A 1 356 ? 12.75 -14.367 -0.732 1 94 356 VAL A N 1
ATOM 2900 C CA . VAL A 1 356 ? 13.234 -13.945 -2.043 1 94 356 VAL A CA 1
ATOM 2901 C C . VAL A 1 356 ? 14.328 -12.891 -1.876 1 94 356 VAL A C 1
ATOM 2903 O O . VAL A 1 356 ? 14.125 -11.875 -1.207 1 94 356 VAL A O 1
ATOM 2906 N N . ASN A 1 357 ? 15.406 -13.133 -2.398 1 89.62 357 ASN A N 1
ATOM 2907 C CA . ASN A 1 357 ? 16.562 -12.234 -2.303 1 89.62 357 ASN A CA 1
ATOM 2908 C C . ASN A 1 357 ? 17.25 -12.062 -3.652 1 89.62 357 ASN A C 1
ATOM 2910 O O . ASN A 1 357 ? 16.906 -12.742 -4.621 1 89.62 357 ASN A O 1
ATOM 2914 N N . LYS A 1 358 ? 18.141 -11.125 -3.693 1 85.25 358 LYS A N 1
ATOM 2915 C CA . LYS A 1 358 ? 18.953 -10.898 -4.883 1 85.25 358 LYS A CA 1
ATOM 2916 C C . LYS A 1 358 ? 20.406 -11.289 -4.633 1 85.25 358 LYS A C 1
ATOM 2918 O O . LYS A 1 358 ? 20.984 -10.922 -3.613 1 85.25 358 LYS A O 1
ATOM 2923 N N . THR A 1 359 ? 20.906 -12.039 -5.57 1 85.69 359 THR A N 1
ATOM 2924 C CA . THR A 1 359 ? 22.312 -12.43 -5.465 1 85.69 359 THR A CA 1
ATOM 2925 C C . THR A 1 359 ? 23.219 -11.266 -5.824 1 85.69 359 THR A C 1
ATOM 2927 O O . THR A 1 359 ? 22.75 -10.219 -6.273 1 85.69 359 THR A O 1
ATOM 2930 N N . GLU A 1 360 ? 24.469 -11.438 -5.629 1 79.19 360 GLU A N 1
ATOM 2931 C CA . GLU A 1 360 ? 25.469 -10.422 -5.973 1 79.19 360 GLU A CA 1
ATOM 2932 C C . GLU A 1 360 ? 25.438 -10.117 -7.469 1 79.19 360 GLU A C 1
ATOM 2934 O O . GLU A 1 360 ? 25.75 -9 -7.887 1 79.19 360 GLU A O 1
ATOM 2939 N N . GLU A 1 361 ? 25.016 -11.094 -8.227 1 81.25 361 GLU A N 1
ATOM 2940 C CA . GLU A 1 361 ? 24.969 -10.953 -9.68 1 81.25 361 GLU A CA 1
ATOM 2941 C C . GLU A 1 361 ? 23.672 -10.289 -10.141 1 81.25 361 GLU A C 1
ATOM 2943 O O . GLU A 1 361 ? 23.453 -10.117 -11.336 1 81.25 361 GLU A O 1
ATOM 2948 N N . GLY A 1 362 ? 22.812 -9.977 -9.195 1 81.5 362 GLY A N 1
ATOM 2949 C CA . GLY A 1 362 ? 21.578 -9.281 -9.523 1 81.5 362 GLY A CA 1
ATOM 2950 C C . GLY A 1 362 ? 20.438 -10.227 -9.883 1 81.5 362 GLY A C 1
ATOM 2951 O O . GLY A 1 362 ? 19.422 -9.797 -10.438 1 81.5 362 GLY A O 1
ATOM 2952 N N . ALA A 1 363 ? 20.703 -11.516 -9.648 1 90.56 363 ALA A N 1
ATOM 2953 C CA . ALA A 1 363 ? 19.688 -12.508 -9.984 1 90.56 363 ALA A CA 1
ATOM 2954 C C . ALA A 1 363 ? 18.812 -12.836 -8.773 1 90.56 363 ALA A C 1
ATOM 2956 O O . ALA A 1 363 ? 19.297 -12.859 -7.641 1 90.56 363 ALA A O 1
ATOM 2957 N N . THR A 1 364 ? 17.562 -13.102 -8.984 1 93.06 364 THR A N 1
ATOM 2958 C CA . THR A 1 364 ? 16.641 -13.484 -7.93 1 93.06 364 THR A CA 1
ATOM 2959 C C . THR A 1 364 ? 16.953 -14.891 -7.414 1 93.06 364 THR A C 1
ATOM 2961 O O . THR A 1 364 ? 17.25 -15.789 -8.195 1 93.06 364 THR A O 1
ATOM 2964 N N . ASP A 1 365 ? 16.969 -15 -6.168 1 93.5 365 ASP A N 1
ATOM 2965 C CA . ASP A 1 365 ? 17.141 -16.297 -5.5 1 93.5 365 ASP A CA 1
ATOM 2966 C C . ASP A 1 365 ? 15.992 -16.547 -4.523 1 93.5 365 ASP A C 1
ATOM 2968 O O . ASP A 1 365 ? 15.445 -15.617 -3.936 1 93.5 365 ASP A O 1
ATOM 2972 N N . VAL A 1 366 ? 15.617 -17.859 -4.422 1 96.06 366 VAL A N 1
ATOM 2973 C CA . VAL A 1 366 ? 14.461 -18.219 -3.607 1 96.06 366 VAL A CA 1
ATOM 2974 C C . VAL A 1 366 ? 14.812 -19.406 -2.703 1 96.06 366 VAL A C 1
ATOM 2976 O O . VAL A 1 366 ? 15.391 -20.391 -3.158 1 96.06 366 VAL A O 1
ATOM 2979 N N . TYR A 1 367 ? 14.492 -19.297 -1.432 1 94.25 367 TYR A N 1
ATOM 2980 C CA . TYR A 1 367 ? 14.672 -20.391 -0.484 1 94.25 367 TYR A CA 1
ATOM 2981 C C . TYR A 1 367 ? 13.648 -20.312 0.647 1 94.25 367 TYR A C 1
ATOM 2983 O O . TYR A 1 367 ? 13.078 -19.25 0.895 1 94.25 367 TYR A O 1
ATOM 2991 N N . SER A 1 368 ? 13.398 -21.438 1.312 1 94.69 368 SER A N 1
ATOM 2992 C CA . SER A 1 368 ? 12.406 -21.516 2.373 1 94.69 368 SER A CA 1
ATOM 2993 C C . SER A 1 368 ? 13.055 -21.438 3.75 1 94.69 368 SER A C 1
ATOM 2995 O O . SER A 1 368 ? 14.242 -21.734 3.902 1 94.69 368 SER A O 1
ATOM 2997 N N . LEU A 1 369 ? 12.281 -20.922 4.711 1 94 369 LEU A N 1
ATOM 2998 C CA . LEU A 1 369 ? 12.734 -21 6.094 1 94 369 LEU A CA 1
ATOM 2999 C C . LEU A 1 369 ? 13.039 -22.438 6.496 1 94 369 LEU A C 1
ATOM 3001 O O . LEU A 1 369 ? 13.914 -22.672 7.336 1 94 369 LEU A O 1
ATOM 3005 N N . TYR A 1 370 ? 12.352 -23.359 5.887 1 93.25 370 TYR A N 1
ATOM 3006 C CA . TYR A 1 370 ? 12.562 -24.781 6.117 1 93.25 370 TYR A CA 1
ATOM 3007 C C . TYR A 1 370 ? 14 -25.172 5.801 1 93.25 370 TYR A C 1
ATOM 3009 O O . TYR A 1 370 ? 14.539 -26.109 6.402 1 93.25 370 TYR A O 1
ATOM 3017 N N . ASP A 1 371 ? 14.664 -24.5 4.914 1 90.81 371 ASP A N 1
ATOM 3018 C CA . ASP A 1 371 ? 16.016 -24.844 4.453 1 90.81 371 ASP A CA 1
ATOM 3019 C C . ASP A 1 371 ? 17.062 -24.469 5.504 1 90.81 371 ASP A C 1
ATOM 3021 O O . ASP A 1 371 ? 18.203 -24.891 5.41 1 90.81 371 ASP A O 1
ATOM 3025 N N . PHE A 1 372 ? 16.625 -23.734 6.469 1 88.56 372 PHE A N 1
ATOM 3026 C CA . PHE A 1 372 ? 17.547 -23.328 7.523 1 88.56 372 PHE A CA 1
ATOM 3027 C C . PHE A 1 372 ? 17.5 -24.297 8.695 1 88.56 372 PHE A C 1
ATOM 3029 O O . PHE A 1 372 ? 16.641 -24.172 9.578 1 88.56 372 PHE A O 1
ATOM 3036 N N . LYS A 1 373 ? 18.391 -25.125 8.75 1 81.56 373 LYS A N 1
ATOM 3037 C CA . LYS A 1 373 ? 18.391 -26.219 9.703 1 81.56 373 LYS A CA 1
ATOM 3038 C C . LYS A 1 373 ? 18.656 -25.719 11.117 1 81.56 373 LYS A C 1
ATOM 3040 O O . LYS A 1 373 ? 18.219 -26.344 12.094 1 81.56 373 LYS A O 1
ATOM 3045 N N . ASP A 1 374 ? 19.266 -24.578 11.227 1 79.69 374 ASP A N 1
ATOM 3046 C CA . ASP A 1 374 ? 19.641 -24.062 12.539 1 79.69 374 ASP A CA 1
ATOM 3047 C C . ASP A 1 374 ? 18.5 -23.266 13.156 1 79.69 374 ASP A C 1
ATOM 3049 O O . ASP A 1 374 ? 18.594 -22.828 14.312 1 79.69 374 ASP A O 1
ATOM 3053 N N . PHE A 1 375 ? 17.5 -23.172 12.414 1 84.5 375 PHE A N 1
ATOM 3054 C CA . PHE A 1 375 ? 16.375 -22.422 12.961 1 84.5 375 PHE A CA 1
ATOM 3055 C C . PHE A 1 375 ? 15.516 -23.312 13.859 1 84.5 375 PHE A C 1
ATOM 3057 O O . PHE A 1 375 ? 15.141 -24.422 13.469 1 84.5 375 PHE A O 1
ATOM 3064 N N . ARG A 1 376 ? 15.32 -22.875 15.156 1 79.81 376 ARG A N 1
ATOM 3065 C CA . ARG A 1 376 ? 14.461 -23.562 16.109 1 79.81 376 ARG A CA 1
ATOM 3066 C C . ARG A 1 376 ? 13.133 -22.844 16.281 1 79.81 376 ARG A C 1
ATOM 3068 O O . ARG A 1 376 ? 13.078 -21.609 16.266 1 79.81 376 ARG A O 1
ATOM 3075 N N . GLU A 1 377 ? 12.141 -23.516 16.375 1 78.38 377 GLU A N 1
ATOM 3076 C CA . GLU A 1 377 ? 10.781 -22.984 16.375 1 78.38 377 GLU A CA 1
ATOM 3077 C C . GLU A 1 377 ? 10.531 -22.078 17.562 1 78.38 377 GLU A C 1
ATOM 3079 O O . GLU A 1 377 ? 9.57 -21.297 17.578 1 78.38 377 GLU A O 1
ATOM 3084 N N . ASN A 1 378 ? 11.305 -22.109 18.5 1 79.56 378 ASN A N 1
ATOM 3085 C CA . ASN A 1 378 ? 11.164 -21.203 19.641 1 79.56 378 ASN A CA 1
ATOM 3086 C C . ASN A 1 378 ? 11.766 -19.844 19.344 1 79.56 378 ASN A C 1
ATOM 3088 O O . ASN A 1 378 ? 11.57 -18.891 20.109 1 79.56 378 ASN A O 1
ATOM 3092 N N . MET A 1 379 ? 12.43 -19.828 18.266 1 82.56 379 MET A N 1
ATOM 3093 C CA . MET A 1 379 ? 13.023 -18.562 17.859 1 82.56 379 MET A CA 1
ATOM 3094 C C . MET A 1 379 ? 11.992 -17.656 17.188 1 82.56 379 MET A C 1
ATOM 3096 O O . MET A 1 379 ? 10.992 -18.141 16.656 1 82.56 379 MET A O 1
ATOM 3100 N N . ASP A 1 380 ? 12.227 -16.406 17.344 1 89.75 380 ASP A N 1
ATOM 3101 C CA . ASP A 1 380 ? 11.398 -15.406 16.672 1 89.75 380 ASP A CA 1
ATOM 3102 C C . ASP A 1 380 ? 11.828 -15.219 15.227 1 89.75 380 ASP A C 1
ATOM 3104 O O . ASP A 1 380 ? 12.828 -14.555 14.945 1 89.75 380 ASP A O 1
ATOM 3108 N N . ALA A 1 381 ? 11.109 -15.82 14.32 1 90.25 381 ALA A N 1
ATOM 3109 C CA . ALA A 1 381 ? 11.461 -15.812 12.898 1 90.25 381 ALA A CA 1
ATOM 3110 C C . ALA A 1 381 ? 11.461 -14.391 12.344 1 90.25 381 ALA A C 1
ATOM 3112 O O . ALA A 1 381 ? 12.312 -14.039 11.523 1 90.25 381 ALA A O 1
ATOM 3113 N N . GLU A 1 382 ? 10.477 -13.586 12.781 1 91.44 382 GLU A N 1
ATOM 3114 C CA . GLU A 1 382 ? 10.414 -12.195 12.336 1 91.44 382 GLU A CA 1
ATOM 3115 C C . GLU A 1 382 ? 11.68 -11.438 12.719 1 91.44 382 GLU A C 1
ATOM 3117 O O . GLU A 1 382 ? 12.297 -10.781 11.875 1 91.44 382 GLU A O 1
ATOM 3122 N N . LYS A 1 383 ? 12.008 -11.539 13.945 1 86.94 383 LYS A N 1
ATOM 3123 C CA . LYS A 1 383 ? 13.211 -10.875 14.438 1 86.94 383 LYS A CA 1
ATOM 3124 C C . LYS A 1 383 ? 14.453 -11.359 13.695 1 86.94 383 LYS A C 1
ATOM 3126 O O . LYS A 1 383 ? 15.32 -10.562 13.336 1 86.94 383 LYS A O 1
ATOM 3131 N N . GLY A 1 384 ? 14.531 -12.695 13.523 1 86.69 384 GLY A N 1
ATOM 3132 C CA . GLY A 1 384 ? 15.633 -13.242 12.742 1 86.69 384 GLY A CA 1
ATOM 3133 C C . GLY A 1 384 ? 15.719 -12.672 11.344 1 86.69 384 GLY A C 1
ATOM 3134 O O . GLY A 1 384 ? 16.812 -12.312 10.883 1 86.69 384 GLY A O 1
ATOM 3135 N N . TYR A 1 385 ? 14.609 -12.523 10.727 1 88.56 385 TYR A N 1
ATOM 3136 C CA . TYR A 1 385 ? 14.539 -11.961 9.383 1 88.56 385 TYR A CA 1
ATOM 3137 C C . TYR A 1 385 ? 15 -10.508 9.375 1 88.56 385 TYR A C 1
ATOM 3139 O O . TYR A 1 385 ? 15.844 -10.133 8.555 1 88.56 385 TYR A O 1
ATOM 3147 N N . LEU A 1 386 ? 14.531 -9.734 10.289 1 86.31 386 LEU A N 1
ATOM 3148 C CA . LEU A 1 386 ? 14.82 -8.305 10.344 1 86.31 386 LEU A CA 1
ATOM 3149 C C . LEU A 1 386 ? 16.281 -8.07 10.695 1 86.31 386 LEU A C 1
ATOM 3151 O O . LEU A 1 386 ? 16.859 -7.043 10.32 1 86.31 386 LEU A O 1
ATOM 3155 N N . GLN A 1 387 ? 16.859 -9 11.391 1 83.31 387 GLN A N 1
ATOM 3156 C CA . GLN A 1 387 ? 18.25 -8.883 11.781 1 83.31 387 GLN A CA 1
ATOM 3157 C C . GLN A 1 387 ? 19.188 -9.406 10.688 1 83.31 387 GLN A C 1
ATOM 3159 O O . GLN A 1 387 ? 20.406 -9.367 10.828 1 83.31 387 GLN A O 1
ATOM 3164 N N . GLY A 1 388 ? 18.578 -9.898 9.617 1 80.56 388 GLY A N 1
ATOM 3165 C CA . GLY A 1 388 ? 19.359 -10.328 8.469 1 80.56 388 GLY A CA 1
ATOM 3166 C C . GLY A 1 388 ? 19.844 -11.766 8.57 1 80.56 388 GLY A C 1
ATOM 3167 O O . GLY A 1 388 ? 20.75 -12.18 7.844 1 80.56 388 GLY A O 1
ATOM 3168 N N . ARG A 1 389 ? 19.281 -12.492 9.453 1 79.44 389 ARG A N 1
ATOM 3169 C CA . ARG A 1 389 ? 19.734 -13.852 9.703 1 79.44 389 ARG A CA 1
ATOM 3170 C C . ARG A 1 389 ? 19.469 -14.75 8.5 1 79.44 389 ARG A C 1
ATOM 3172 O O . ARG A 1 389 ? 20.141 -15.766 8.305 1 79.44 389 ARG A O 1
ATOM 3179 N N . PHE A 1 390 ? 18.562 -14.367 7.77 1 79.62 390 PHE A N 1
ATOM 3180 C CA . PHE A 1 390 ? 18.172 -15.242 6.668 1 79.62 390 PHE A CA 1
ATOM 3181 C C . PHE A 1 390 ? 18.625 -14.672 5.332 1 79.62 390 PHE A C 1
ATOM 3183 O O . PHE A 1 390 ? 18.062 -14.992 4.289 1 79.62 390 PHE A O 1
ATOM 3190 N N . ASP A 1 391 ? 19.562 -13.828 5.316 1 66.5 391 ASP A N 1
ATOM 3191 C CA . ASP A 1 391 ? 20.203 -13.234 4.141 1 66.5 391 ASP A CA 1
ATOM 3192 C C . ASP A 1 391 ? 19.172 -12.492 3.287 1 66.5 391 ASP A C 1
ATOM 3194 O O . ASP A 1 391 ? 19.297 -12.438 2.061 1 66.5 391 ASP A O 1
ATOM 3198 N N . ALA A 1 392 ? 18.266 -12.125 3.918 1 65.56 392 ALA A N 1
ATOM 3199 C CA . ALA A 1 392 ? 17.203 -11.516 3.117 1 65.56 392 ALA A CA 1
ATOM 3200 C C . ALA A 1 392 ? 17.141 -10.008 3.34 1 65.56 392 ALA A C 1
ATOM 3202 O O . ALA A 1 392 ? 16.438 -9.289 2.631 1 65.56 392 ALA A O 1
ATOM 3203 N N . VAL A 1 393 ? 17.922 -9.477 4.309 1 65.19 393 VAL A N 1
ATOM 3204 C CA . VAL A 1 393 ? 17.875 -8.047 4.578 1 65.19 393 VAL A CA 1
ATOM 3205 C C . VAL A 1 393 ? 19.297 -7.488 4.609 1 65.19 393 VAL A C 1
ATOM 3207 O O . VAL A 1 393 ? 20.172 -8.008 5.324 1 65.19 393 VAL A O 1
ATOM 3210 N N . PRO A 1 394 ? 19.594 -6.465 3.727 1 58.81 394 PRO A N 1
ATOM 3211 C CA . PRO A 1 394 ? 20.953 -5.914 3.746 1 58.81 394 PRO A CA 1
ATOM 3212 C C . PRO A 1 394 ? 21.234 -5.105 5.008 1 58.81 394 PRO A C 1
ATOM 3214 O O . PRO A 1 394 ? 20.328 -4.523 5.598 1 58.81 394 PRO A O 1
ATOM 3217 N N . TYR A 1 395 ? 22.438 -5.352 5.57 1 55.81 395 TYR A N 1
ATOM 3218 C CA . TYR A 1 395 ? 22.875 -4.504 6.672 1 55.81 395 TYR A CA 1
ATOM 3219 C C . TYR A 1 395 ? 23.312 -3.137 6.16 1 55.81 395 TYR A C 1
ATOM 3221 O O . TYR A 1 395 ? 24.203 -3.043 5.32 1 55.81 395 TYR A O 1
ATOM 3229 N N . VAL A 1 396 ? 22.516 -2.117 6.238 1 59.03 396 VAL A N 1
ATOM 3230 C CA . VAL A 1 396 ? 22.969 -0.769 5.906 1 59.03 396 VAL A CA 1
ATOM 3231 C C . VAL A 1 396 ? 22.891 0.118 7.148 1 59.03 396 VAL A C 1
ATOM 3233 O O . VAL A 1 396 ? 21.906 0.101 7.879 1 59.03 396 VAL A O 1
ATOM 3236 N N . ASP A 1 397 ? 24.203 0.594 7.516 1 59.69 397 ASP A N 1
ATOM 3237 C CA . ASP A 1 397 ? 24.188 1.578 8.594 1 59.69 397 ASP A CA 1
ATOM 3238 C C . ASP A 1 397 ? 23.25 2.742 8.266 1 59.69 397 ASP A C 1
ATOM 3240 O O . ASP A 1 397 ? 23.531 3.521 7.348 1 59.69 397 ASP A O 1
ATOM 3244 N N . SER A 1 398 ? 22.125 2.764 8.875 1 64.44 398 SER A N 1
ATOM 3245 C CA . SER A 1 398 ? 21.156 3.822 8.617 1 64.44 398 SER A CA 1
ATOM 3246 C C . SER A 1 398 ? 20.891 4.656 9.867 1 64.44 398 SER A C 1
ATOM 3248 O O . SER A 1 398 ? 19.781 5.117 10.086 1 64.44 398 SER A O 1
ATOM 3250 N N . SER A 1 399 ? 22.078 4.859 10.562 1 74.44 399 SER A N 1
ATOM 3251 C CA . SER A 1 399 ? 21.906 5.684 11.758 1 74.44 399 SER A CA 1
ATOM 3252 C C . SER A 1 399 ? 21.656 7.145 11.391 1 74.44 399 SER A C 1
ATOM 3254 O O . SER A 1 399 ? 22.078 7.598 10.32 1 74.44 399 SER A O 1
ATOM 3256 N N . VAL A 1 400 ? 21 7.809 12.219 1 82.38 400 VAL A N 1
ATOM 3257 C CA . VAL A 1 400 ? 20.703 9.227 12.016 1 82.38 400 VAL A CA 1
ATOM 3258 C C . VAL A 1 400 ? 22 10 11.844 1 82.38 400 VAL A C 1
ATOM 3260 O O . VAL A 1 400 ? 22.094 10.898 11.008 1 82.38 400 VAL A O 1
ATOM 3263 N N . SER A 1 401 ? 23 9.602 12.586 1 78.38 401 SER A N 1
ATOM 3264 C CA . SER A 1 401 ? 24.297 10.273 12.508 1 78.38 401 SER A CA 1
ATOM 3265 C C . SER A 1 401 ? 24.938 10.086 11.133 1 78.38 401 SER A C 1
ATOM 3267 O O . SER A 1 401 ? 25.5 11.031 10.578 1 78.38 401 SER A O 1
ATOM 3269 N N . SER A 1 402 ? 24.781 8.891 10.586 1 79.38 402 SER A N 1
ATOM 3270 C CA . SER A 1 402 ? 25.328 8.617 9.258 1 79.38 402 SER A CA 1
ATOM 3271 C C . SER A 1 402 ? 24.594 9.414 8.188 1 79.38 402 SER A C 1
ATOM 3273 O O . SER A 1 402 ? 25.219 9.938 7.262 1 79.38 402 SER A O 1
ATOM 3275 N N . ILE A 1 403 ? 23.375 9.562 8.359 1 81.25 403 ILE A N 1
ATOM 3276 C CA . ILE A 1 403 ? 22.562 10.289 7.391 1 81.25 403 ILE A CA 1
ATOM 3277 C C . ILE A 1 403 ? 22.859 11.781 7.477 1 81.25 403 ILE A C 1
ATOM 3279 O O . ILE A 1 403 ? 22.922 12.469 6.457 1 81.25 403 ILE A O 1
ATOM 3283 N N . LYS A 1 404 ? 23.047 12.258 8.688 1 83.31 404 LYS A N 1
ATOM 3284 C CA . LYS A 1 404 ? 23.359 13.664 8.891 1 83.31 404 LYS A CA 1
ATOM 3285 C C . LYS A 1 404 ? 24.672 14.039 8.188 1 83.31 404 LYS A C 1
ATOM 3287 O O . LYS A 1 404 ? 24.766 15.102 7.574 1 83.31 404 LYS A O 1
ATOM 3292 N N . GLN A 1 405 ? 25.609 13.125 8.25 1 80.25 405 GLN A N 1
ATOM 3293 C CA . GLN A 1 405 ? 26.875 13.359 7.578 1 80.25 405 GLN A CA 1
ATOM 3294 C C . GLN A 1 405 ? 26.703 13.422 6.062 1 80.25 405 GLN A C 1
ATOM 3296 O O . GLN A 1 405 ? 27.359 14.219 5.387 1 80.25 405 GLN A O 1
ATOM 3301 N N . LEU A 1 406 ? 25.766 12.633 5.629 1 80.06 406 LEU A N 1
ATOM 3302 C CA . LEU A 1 406 ? 25.5 12.594 4.195 1 80.06 406 LEU A CA 1
ATOM 3303 C C . LEU A 1 406 ? 24.797 13.859 3.74 1 80.06 406 LEU A C 1
ATOM 3305 O O . LEU A 1 406 ? 25 14.328 2.617 1 80.06 406 LEU A O 1
ATOM 3309 N N . LEU A 1 407 ? 23.969 14.352 4.586 1 80.75 407 LEU A N 1
ATOM 3310 C CA . LEU A 1 407 ? 23.203 15.555 4.254 1 80.75 407 LEU A CA 1
ATOM 3311 C C . LEU A 1 407 ? 24.109 16.781 4.242 1 80.75 407 LEU A C 1
ATOM 3313 O O . LEU A 1 407 ? 23.891 17.719 3.475 1 80.75 407 LEU A O 1
ATOM 3317 N N . GLU A 1 408 ? 25.125 16.844 5.121 1 77 408 GLU A N 1
ATOM 3318 C CA . GLU A 1 408 ? 26.016 18 5.266 1 77 408 GLU A CA 1
ATOM 3319 C C . GLU A 1 408 ? 27.141 17.953 4.234 1 77 408 GLU A C 1
ATOM 3321 O O . GLU A 1 408 ? 27.781 18.984 3.963 1 77 408 GLU A O 1
ATOM 3326 N N . GLY A 1 409 ? 27.406 16.766 3.547 1 65.31 409 GLY A N 1
ATOM 3327 C CA . GLY A 1 409 ? 28.5 16.672 2.598 1 65.31 409 GLY A CA 1
ATOM 3328 C C . GLY A 1 409 ? 28.062 16.844 1.156 1 65.31 409 GLY A C 1
ATOM 3329 O O . GLY A 1 409 ? 26.875 16.766 0.853 1 65.31 409 GLY A O 1
ATOM 3330 N N . MET B 1 1 ? 7.258 26.016 10.477 1 95.12 1 MET B N 1
ATOM 3331 C CA . MET B 1 1 ? 7.219 24.984 11.5 1 95.12 1 MET B CA 1
ATOM 3332 C C . MET B 1 1 ? 5.84 24.922 12.156 1 95.12 1 MET B C 1
ATOM 3334 O O . MET B 1 1 ? 5.293 25.938 12.562 1 95.12 1 MET B O 1
ATOM 3338 N N . ILE B 1 2 ? 5.25 23.734 12.266 1 97.19 2 ILE B N 1
ATOM 3339 C CA . ILE B 1 2 ? 3.949 23.547 12.906 1 97.19 2 ILE B CA 1
ATOM 3340 C C . ILE B 1 2 ? 4.137 23.266 14.391 1 97.19 2 ILE B C 1
ATOM 3342 O O . ILE B 1 2 ? 5.016 22.484 14.773 1 97.19 2 ILE B O 1
ATOM 3346 N N . LEU B 1 3 ? 3.34 23.922 15.18 1 97.62 3 LEU B N 1
ATOM 3347 C CA . LEU B 1 3 ? 3.41 23.703 16.625 1 97.62 3 LEU B CA 1
ATOM 3348 C C . LEU B 1 3 ? 2.244 22.844 17.094 1 97.62 3 LEU B C 1
ATOM 3350 O O . LEU B 1 3 ? 2.426 21.938 17.922 1 97.62 3 LEU B O 1
ATOM 3354 N N . LYS B 1 4 ? 1.09 23.188 16.609 1 97.44 4 LYS B N 1
ATOM 3355 C CA . LYS B 1 4 ? -0.124 22.5 17.031 1 97.44 4 LYS B CA 1
ATOM 3356 C C . LYS B 1 4 ? -1.236 22.656 16 1 97.44 4 LYS B C 1
ATOM 3358 O O . LYS B 1 4 ? -1.389 23.719 15.398 1 97.44 4 LYS B O 1
ATOM 3363 N N . ILE B 1 5 ? -2.027 21.594 15.828 1 97.94 5 ILE B N 1
ATOM 3364 C CA . ILE B 1 5 ? -3.213 21.641 14.977 1 97.94 5 ILE B CA 1
ATOM 3365 C C . ILE B 1 5 ? -4.395 21.016 15.703 1 97.94 5 ILE B C 1
ATOM 3367 O O . ILE B 1 5 ? -4.266 19.938 16.297 1 97.94 5 ILE B O 1
ATOM 3371 N N . GLU B 1 6 ? -5.496 21.672 15.664 1 98.25 6 GLU B N 1
ATOM 3372 C CA . GLU B 1 6 ? -6.727 21.172 16.266 1 98.25 6 GLU B CA 1
ATOM 3373 C C . GLU B 1 6 ? -7.891 21.25 15.273 1 98.25 6 GLU B C 1
ATOM 3375 O O . GLU B 1 6 ? -7.973 22.172 14.469 1 98.25 6 GLU B O 1
ATOM 3380 N N . PHE B 1 7 ? -8.75 20.359 15.32 1 97.06 7 PHE B N 1
ATOM 3381 C CA . PHE B 1 7 ? -9.953 20.391 14.492 1 97.06 7 PHE B CA 1
ATOM 3382 C C . PHE B 1 7 ? -11.078 19.594 15.156 1 97.06 7 PHE B C 1
ATOM 3384 O O . PHE B 1 7 ? -10.828 18.734 16 1 97.06 7 PHE B O 1
ATOM 3391 N N . GLU B 1 8 ? -12.227 19.938 14.758 1 98.19 8 GLU B N 1
ATOM 3392 C CA . GLU B 1 8 ? -13.461 19.422 15.336 1 98.19 8 GLU B CA 1
ATOM 3393 C C . GLU B 1 8 ? -14.562 19.312 14.281 1 98.19 8 GLU B C 1
ATOM 3395 O O . GLU B 1 8 ? -14.703 20.188 13.43 1 98.19 8 GLU B O 1
ATOM 3400 N N . ASN B 1 9 ? -15.328 18.172 14.383 1 97.81 9 ASN B N 1
ATOM 3401 C CA . ASN B 1 9 ? -16.531 17.953 13.586 1 97.81 9 ASN B CA 1
ATOM 3402 C C . ASN B 1 9 ? -16.203 17.891 12.094 1 97.81 9 ASN B C 1
ATOM 3404 O O .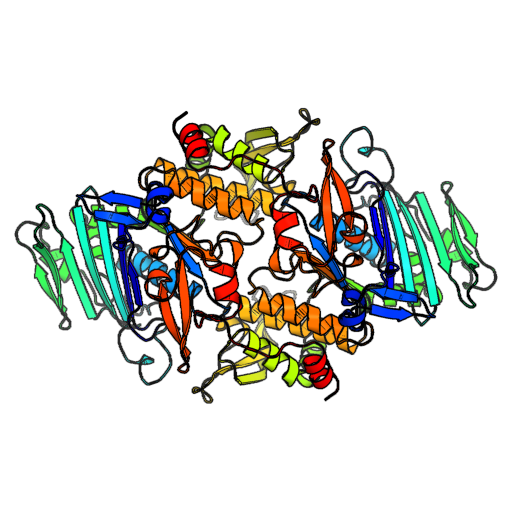 ASN B 1 9 ? -16.703 18.688 11.305 1 97.81 9 ASN B O 1
ATOM 3408 N N . PHE B 1 10 ? -15.516 16.922 11.695 1 96.88 10 PHE B N 1
ATOM 3409 C CA . PHE B 1 10 ? -15.047 16.703 10.336 1 96.88 10 PHE B CA 1
ATOM 3410 C C . PHE B 1 10 ? -15.023 15.211 10.008 1 96.88 10 PHE B C 1
ATOM 3412 O O . PHE B 1 10 ? -14.172 14.469 10.516 1 96.88 10 PHE B O 1
ATOM 3419 N N . PHE B 1 11 ? -15.938 14.727 9.266 1 91.38 11 PHE B N 1
ATOM 3420 C CA . PHE B 1 11 ? -16.109 13.328 8.898 1 91.38 11 PHE B CA 1
ATOM 3421 C C . PHE B 1 11 ? -16.25 12.453 10.148 1 91.38 11 PHE B C 1
ATOM 3423 O O . PHE B 1 11 ? -17.156 12.641 10.945 1 91.38 11 PHE B O 1
ATOM 3430 N N . SER B 1 12 ? -15.242 11.594 10.398 1 90.19 12 SER B N 1
ATOM 3431 C CA . SER B 1 12 ? -15.352 10.703 11.547 1 90.19 12 SER B CA 1
ATOM 3432 C C . SER B 1 12 ? -14.938 11.414 12.836 1 90.19 12 SER B C 1
ATOM 3434 O O . SER B 1 12 ? -15.039 10.844 13.922 1 90.19 12 SER B O 1
ATOM 3436 N N . ILE B 1 13 ? -14.383 12.602 12.711 1 95.88 13 ILE B N 1
ATOM 3437 C CA . ILE B 1 13 ? -13.961 13.375 13.875 1 95.88 13 ILE B CA 1
ATOM 3438 C C . ILE B 1 13 ? -15.148 14.148 14.438 1 95.88 13 ILE B C 1
ATOM 3440 O O . ILE B 1 13 ? -15.656 15.07 13.789 1 95.88 13 ILE B O 1
ATOM 3444 N N . ARG B 1 14 ? -15.57 13.773 15.539 1 95.88 14 ARG B N 1
ATOM 3445 C CA . ARG B 1 14 ? -16.688 14.445 16.203 1 95.88 14 ARG B CA 1
ATOM 3446 C C . ARG B 1 14 ? -16.188 15.484 17.203 1 95.88 14 ARG B C 1
ATOM 3448 O O . ARG B 1 14 ? -16.469 16.672 17.062 1 95.88 14 ARG B O 1
ATOM 3455 N N . ASP B 1 15 ? -15.391 14.992 18.203 1 96.38 15 ASP B N 1
ATOM 3456 C CA . ASP B 1 15 ? -14.836 15.836 19.266 1 96.38 15 ASP B CA 1
ATOM 3457 C C . ASP B 1 15 ? -13.5 16.438 18.844 1 96.38 15 ASP B C 1
ATOM 3459 O O . ASP B 1 15 ? -12.891 16 17.859 1 96.38 15 ASP B O 1
ATOM 3463 N N . ARG B 1 16 ? -13.125 17.438 19.562 1 97.56 16 ARG B N 1
ATOM 3464 C CA . ARG B 1 16 ? -11.883 18.125 19.25 1 97.56 16 ARG B CA 1
ATOM 3465 C C . ARG B 1 16 ? -10.688 17.188 19.344 1 97.56 16 ARG B C 1
ATOM 3467 O O . ARG B 1 16 ? -10.523 16.484 20.344 1 97.56 16 ARG B O 1
ATOM 3474 N N . ILE B 1 17 ? -9.914 17.125 18.266 1 97.06 17 ILE B N 1
ATOM 3475 C CA . ILE B 1 17 ? -8.664 16.391 18.203 1 97.06 17 ILE B CA 1
ATOM 3476 C C . ILE B 1 17 ? -7.484 17.359 18.094 1 97.06 17 ILE B C 1
ATOM 3478 O O . ILE B 1 17 ? -7.586 18.391 17.438 1 97.06 17 ILE B O 1
ATOM 3482 N N . ARG B 1 18 ? -6.426 16.969 18.75 1 97.44 18 ARG B N 1
ATOM 3483 C CA . ARG B 1 18 ? -5.23 17.812 18.766 1 97.44 18 ARG B CA 1
ATOM 3484 C C . ARG B 1 18 ? -3.998 17.016 18.359 1 97.44 18 ARG B C 1
ATOM 3486 O O . ARG B 1 18 ? -3.746 15.93 18.891 1 97.44 18 ARG B O 1
ATOM 3493 N N . ILE B 1 19 ? -3.289 17.438 17.391 1 97.75 19 ILE B N 1
ATOM 3494 C CA . ILE B 1 19 ? -1.944 16.984 17.078 1 97.75 19 ILE B CA 1
ATOM 3495 C C . ILE B 1 19 ? -0.917 18.016 17.531 1 97.75 19 ILE B C 1
ATOM 3497 O O . ILE B 1 19 ? -0.809 19.094 16.953 1 97.75 19 ILE B O 1
ATOM 3501 N N . ASP B 1 20 ? -0.195 17.688 18.547 1 97.5 20 ASP B N 1
ATOM 3502 C CA . ASP B 1 20 ? 0.717 18.625 19.203 1 97.5 20 ASP B CA 1
ATOM 3503 C C . ASP B 1 20 ? 2.172 18.266 18.906 1 97.5 20 ASP B C 1
ATOM 3505 O O . ASP B 1 20 ? 2.654 17.203 19.312 1 97.5 20 ASP B O 1
ATOM 3509 N N . PHE B 1 21 ? 2.871 19.125 18.219 1 98.12 21 PHE B N 1
ATOM 3510 C CA . PHE B 1 21 ? 4.27 18.875 17.875 1 98.12 21 PHE B CA 1
ATOM 3511 C C . PHE B 1 21 ? 5.188 19.328 19 1 98.12 21 PHE B C 1
ATOM 3513 O O . PHE B 1 21 ? 6.391 19.062 18.969 1 98.12 21 PHE B O 1
ATOM 3520 N N . ARG B 1 22 ? 4.699 20.078 19.953 1 96.44 22 ARG B N 1
ATOM 3521 C CA . ARG B 1 22 ? 5.512 20.406 21.109 1 96.44 22 ARG B CA 1
ATOM 3522 C C . ARG B 1 22 ? 5.809 19.172 21.953 1 96.44 22 ARG B C 1
ATOM 3524 O O . ARG B 1 22 ? 4.895 18.438 22.344 1 96.44 22 ARG B O 1
ATOM 3531 N N . ALA B 1 23 ? 7.012 18.969 22.172 1 96.44 23 ALA B N 1
ATOM 3532 C CA . ALA B 1 23 ? 7.449 17.734 22.812 1 96.44 23 ALA B CA 1
ATOM 3533 C C . ALA B 1 23 ? 6.996 17.703 24.281 1 96.44 23 ALA B C 1
ATOM 3535 O O . ALA B 1 23 ? 7.008 18.719 24.969 1 96.44 23 ALA B O 1
ATOM 3536 N N . ALA B 1 24 ? 6.562 16.562 24.719 1 93.88 24 ALA B N 1
ATOM 3537 C CA . ALA B 1 24 ? 6.273 16.344 26.125 1 93.88 24 ALA B CA 1
ATOM 3538 C C . ALA B 1 24 ? 7.559 16.328 26.953 1 93.88 24 ALA B C 1
ATOM 3540 O O . ALA B 1 24 ? 8.648 16.141 26.406 1 93.88 24 ALA B O 1
ATOM 3541 N N . SER B 1 25 ? 7.32 16.578 28.203 1 90.94 25 SER B N 1
ATOM 3542 C CA . SER B 1 25 ? 8.461 16.5 29.109 1 90.94 25 SER B CA 1
ATOM 3543 C C . SER B 1 25 ? 8.766 15.062 29.5 1 90.94 25 SER B C 1
ATOM 3545 O O . SER B 1 25 ? 8.18 14.523 30.438 1 90.94 25 SER B O 1
ATOM 3547 N N . ILE B 1 26 ? 9.68 14.453 28.734 1 89.81 26 ILE B N 1
ATOM 3548 C CA . ILE B 1 26 ? 10.117 13.086 28.984 1 89.81 26 ILE B CA 1
ATOM 3549 C C . ILE B 1 26 ? 11.602 13.07 29.344 1 89.81 26 ILE B C 1
ATOM 3551 O O . ILE B 1 26 ? 12.445 13.469 28.531 1 89.81 26 ILE B O 1
ATOM 3555 N N . ASN B 1 27 ? 11.922 12.664 30.547 1 86.69 27 ASN B N 1
ATOM 3556 C CA . ASN B 1 27 ? 13.305 12.711 31.016 1 86.69 27 ASN B CA 1
ATOM 3557 C C . ASN B 1 27 ? 13.875 11.312 31.25 1 86.69 27 ASN B C 1
ATOM 3559 O O . ASN B 1 27 ? 14.516 11.062 32.25 1 86.69 27 ASN B O 1
ATOM 3563 N N . THR B 1 28 ? 13.734 10.461 30.359 1 88.88 28 THR B N 1
ATOM 3564 C CA . THR B 1 28 ? 14.289 9.117 30.453 1 88.88 28 THR B CA 1
ATOM 3565 C C . THR B 1 28 ? 15.562 9 29.625 1 88.88 28 THR B C 1
ATOM 3567 O O . THR B 1 28 ? 15.852 9.867 28.797 1 88.88 28 THR B O 1
ATOM 3570 N N . ALA B 1 29 ? 16.328 7.984 29.859 1 88.62 29 ALA B N 1
ATOM 3571 C CA . ALA B 1 29 ? 17.547 7.723 29.109 1 88.62 29 ALA B CA 1
ATOM 3572 C C . ALA B 1 29 ? 17.25 7.52 27.625 1 88.62 29 ALA B C 1
ATOM 3574 O O . ALA B 1 29 ? 17.984 8.008 26.766 1 88.62 29 ALA B O 1
ATOM 3575 N N . LEU B 1 30 ? 16.234 6.887 27.375 1 88 30 LEU B N 1
ATOM 3576 C CA . LEU B 1 30 ? 15.844 6.609 26 1 88 30 LEU B CA 1
ATOM 3577 C C . LEU B 1 30 ? 15.492 7.898 25.266 1 88 30 LEU B C 1
ATOM 3579 O O . LEU B 1 30 ? 15.852 8.07 24.094 1 88 30 LEU B O 1
ATOM 3583 N N . ALA B 1 31 ? 14.773 8.719 25.906 1 88 31 ALA B N 1
ATOM 3584 C CA . ALA B 1 31 ? 14.406 10 25.312 1 88 31 ALA B CA 1
ATOM 3585 C C . ALA B 1 31 ? 15.641 10.828 24.969 1 88 31 ALA B C 1
ATOM 3587 O O . ALA B 1 31 ? 15.664 11.547 23.969 1 88 31 ALA B O 1
ATOM 3588 N N . ARG B 1 32 ? 16.672 10.742 25.828 1 90.75 32 ARG B N 1
ATOM 3589 C CA . ARG B 1 32 ? 17.906 11.469 25.594 1 90.75 32 ARG B CA 1
ATOM 3590 C C . ARG B 1 32 ? 18.641 10.938 24.359 1 90.75 32 ARG B C 1
ATOM 3592 O O . ARG B 1 32 ? 19.266 11.703 23.625 1 90.75 32 ARG B O 1
ATOM 3599 N N . GLU B 1 33 ? 18.484 9.648 24.141 1 91.38 33 GLU B N 1
ATOM 3600 C CA . GLU B 1 33 ? 19.094 9.023 22.969 1 91.38 33 GLU B CA 1
ATOM 3601 C C . GLU B 1 33 ? 18.406 9.477 21.688 1 91.38 33 GLU B C 1
ATOM 3603 O O . GLU B 1 33 ? 19 9.422 20.609 1 91.38 33 GLU B O 1
ATOM 3608 N N . LEU B 1 34 ? 17.219 9.984 21.828 1 94 34 LEU B N 1
ATOM 3609 C CA . LEU B 1 34 ? 16.422 10.383 20.672 1 94 34 LEU B CA 1
ATOM 3610 C C . LEU B 1 34 ? 16.391 11.906 20.531 1 94 34 LEU B C 1
ATOM 3612 O O . LEU B 1 34 ? 15.383 12.477 20.125 1 94 34 LEU B O 1
ATOM 3616 N N . SER B 1 35 ? 17.484 12.508 20.906 1 93 35 SER B N 1
ATOM 3617 C CA . SER B 1 35 ? 17.562 13.969 20.875 1 93 35 SER B CA 1
ATOM 3618 C C . SER B 1 35 ? 17.438 14.5 19.453 1 93 35 SER B C 1
ATOM 3620 O O . SER B 1 35 ? 16.969 15.625 19.25 1 93 35 SER B O 1
ATOM 3622 N N . HIS B 1 36 ? 17.781 13.664 18.453 1 94.12 36 HIS B N 1
ATOM 3623 C CA . HIS B 1 36 ? 17.703 14.086 17.062 1 94.12 36 HIS B CA 1
ATOM 3624 C C . HIS B 1 36 ? 16.266 14.133 16.578 1 94.12 36 HIS B C 1
ATOM 3626 O O . HIS B 1 36 ? 15.977 14.688 15.516 1 94.12 36 HIS B O 1
ATOM 3632 N N . ASN B 1 37 ? 15.344 13.625 17.375 1 96.88 37 ASN B N 1
ATOM 3633 C CA . ASN B 1 37 ? 13.945 13.586 16.984 1 96.88 37 ASN B CA 1
ATOM 3634 C C . ASN B 1 37 ? 13.234 14.898 17.312 1 96.88 37 ASN B C 1
ATOM 3636 O O . ASN B 1 37 ? 12.062 15.078 16.969 1 96.88 37 ASN B O 1
ATOM 3640 N N . VAL B 1 38 ? 13.961 15.805 17.969 1 96.56 38 VAL B N 1
ATOM 3641 C CA . VAL B 1 38 ? 13.383 17.078 18.375 1 96.56 38 VAL B CA 1
ATOM 3642 C C . VAL B 1 38 ? 14.258 18.234 17.891 1 96.56 38 VAL B C 1
ATOM 3644 O O . VAL B 1 38 ? 15.453 18.047 17.656 1 96.56 38 VAL B O 1
ATOM 3647 N N . MET B 1 39 ? 13.641 19.297 17.609 1 95.88 39 MET B N 1
ATOM 3648 C CA . MET B 1 39 ? 14.328 20.562 17.359 1 95.88 39 MET B CA 1
ATOM 3649 C C . MET B 1 39 ? 13.953 21.609 18.406 1 95.88 39 MET B C 1
ATOM 3651 O O . MET B 1 39 ? 12.914 21.5 19.062 1 95.88 39 MET B O 1
ATOM 3655 N N . GLU B 1 40 ? 14.773 22.562 18.531 1 93 40 GLU B N 1
ATOM 3656 C CA . GLU B 1 40 ? 14.539 23.594 19.531 1 93 40 GLU B CA 1
ATOM 3657 C C . GLU B 1 40 ? 14.031 24.875 18.891 1 93 40 GLU B C 1
ATOM 3659 O O . GLU B 1 40 ? 14.617 25.359 17.906 1 93 40 GLU B O 1
ATOM 3664 N N . TRP B 1 41 ? 12.938 25.344 19.375 1 92.38 41 TRP B N 1
ATOM 3665 C CA . TRP B 1 41 ? 12.406 26.641 18.984 1 92.38 41 TRP B CA 1
ATOM 3666 C C . TRP B 1 41 ? 12.172 27.531 20.219 1 92.38 41 TRP B C 1
ATOM 3668 O O . TRP B 1 41 ? 11.219 27.312 20.969 1 92.38 41 TRP B O 1
ATOM 3678 N N . LYS B 1 42 ? 12.992 28.578 20.359 1 91.25 42 LYS B N 1
ATOM 3679 C CA . LYS B 1 42 ? 12.906 29.516 21.469 1 91.25 42 LYS B CA 1
ATOM 3680 C C . LYS B 1 42 ? 12.773 28.781 22.797 1 91.25 42 LYS B C 1
ATOM 3682 O O . LYS B 1 42 ? 11.883 29.078 23.594 1 91.25 42 LYS B O 1
ATOM 3687 N N . GLY B 1 43 ? 13.516 27.75 22.953 1 89.62 43 GLY B N 1
ATOM 3688 C CA . GLY B 1 43 ? 13.602 27.016 24.203 1 89.62 43 GLY B CA 1
ATOM 3689 C C . GLY B 1 43 ? 12.57 25.906 24.328 1 89.62 43 GLY B C 1
ATOM 3690 O O . GLY B 1 43 ? 12.547 25.172 25.312 1 89.62 43 GLY B O 1
ATOM 3691 N N . VAL B 1 44 ? 11.734 25.781 23.375 1 91.06 44 VAL B N 1
ATOM 3692 C CA . VAL B 1 44 ? 10.695 24.766 23.406 1 91.06 44 VAL B CA 1
ATOM 3693 C C . VAL B 1 44 ? 11.047 23.641 22.438 1 91.06 44 VAL B C 1
ATOM 3695 O O . VAL B 1 44 ? 11.234 23.875 21.234 1 91.06 44 VAL B O 1
ATOM 3698 N N . PRO B 1 45 ? 11.227 22.391 23.016 1 96.06 45 PRO B N 1
ATOM 3699 C CA . PRO B 1 45 ? 11.453 21.266 22.094 1 96.06 45 PRO B CA 1
ATOM 3700 C C . PRO B 1 45 ? 10.234 20.953 21.234 1 96.06 45 PRO B C 1
ATOM 3702 O O . PRO B 1 45 ? 9.117 20.875 21.75 1 96.06 45 PRO B O 1
ATOM 3705 N N . VAL B 1 46 ? 10.461 20.891 19.922 1 98.06 46 VAL B N 1
ATOM 3706 C CA . VAL B 1 46 ? 9.406 20.594 18.953 1 98.06 46 VAL B CA 1
ATOM 3707 C C . VAL B 1 46 ? 9.711 19.297 18.219 1 98.06 46 VAL B C 1
ATOM 3709 O O . VAL B 1 46 ? 10.844 19.094 17.766 1 98.06 46 VAL B O 1
ATOM 3712 N N . LEU B 1 47 ? 8.766 18.438 18.109 1 98.5 47 LEU B N 1
ATOM 3713 C CA . LEU B 1 47 ? 8.953 17.141 17.5 1 98.5 47 LEU B CA 1
ATOM 3714 C C . LEU B 1 47 ? 9.172 17.266 15.992 1 98.5 47 LEU B C 1
ATOM 3716 O O . LEU B 1 47 ? 8.5 18.062 15.336 1 98.5 47 LEU B O 1
ATOM 3720 N N . LYS B 1 48 ? 10.023 16.469 15.445 1 98.06 48 LYS B N 1
ATOM 3721 C CA . LYS B 1 48 ? 10.297 16.484 14.008 1 98.06 48 LYS B CA 1
ATOM 3722 C C . LYS B 1 48 ? 9.367 15.523 13.273 1 98.06 48 LYS B C 1
ATOM 3724 O O . LYS B 1 48 ? 9.18 15.641 12.055 1 98.06 48 LYS B O 1
ATOM 3729 N N . SER B 1 49 ? 8.812 14.57 14 1 98.25 49 SER B N 1
ATOM 3730 C CA . SER B 1 49 ? 7.883 13.641 13.359 1 98.25 49 SER B CA 1
ATOM 3731 C C . SER B 1 49 ? 6.805 13.18 14.336 1 98.25 49 SER B C 1
ATOM 3733 O O . SER B 1 49 ? 7.02 13.18 15.547 1 98.25 49 SER B O 1
ATOM 3735 N N . ILE B 1 50 ? 5.664 12.945 13.836 1 98.56 50 ILE B N 1
ATOM 3736 C CA . ILE B 1 50 ? 4.578 12.305 14.562 1 98.56 50 ILE B CA 1
ATOM 3737 C C . ILE B 1 50 ? 3.947 11.211 13.688 1 98.56 50 ILE B C 1
ATOM 3739 O O . ILE B 1 50 ? 3.621 11.453 12.523 1 98.56 50 ILE B O 1
ATOM 3743 N N . GLY B 1 51 ? 3.877 10.031 14.227 1 98.25 51 GLY B N 1
ATOM 3744 C CA . GLY B 1 51 ? 3.227 8.922 13.539 1 98.25 51 GLY B CA 1
ATOM 3745 C C . GLY B 1 51 ? 1.845 8.617 14.086 1 98.25 51 GLY B C 1
ATOM 3746 O O . GLY B 1 51 ? 1.654 8.531 15.297 1 98.25 51 GLY B O 1
ATOM 3747 N N . LEU B 1 52 ? 0.874 8.531 13.172 1 97.69 52 LEU B N 1
ATOM 3748 C CA . LEU B 1 52 ? -0.479 8.102 13.508 1 97.69 52 LEU B CA 1
ATOM 3749 C C . LEU B 1 52 ? -0.677 6.625 13.18 1 97.69 52 LEU B C 1
ATOM 3751 O O . LEU B 1 52 ? -0.577 6.223 12.016 1 97.69 52 LEU B O 1
ATOM 3755 N N . PHE B 1 53 ? -0.958 5.82 14.227 1 95.12 53 PHE B N 1
ATOM 3756 C CA . PHE B 1 53 ? -1.133 4.379 14.078 1 95.12 53 PHE B CA 1
ATOM 3757 C C . PHE B 1 53 ? -2.514 3.951 14.562 1 95.12 53 PHE B C 1
ATOM 3759 O O . PHE B 1 53 ? -3.041 4.504 15.531 1 95.12 53 PHE B O 1
ATOM 3766 N N . GLY B 1 54 ? -3.078 2.969 13.922 1 90.19 54 GLY B N 1
ATOM 3767 C CA . GLY B 1 54 ? -4.391 2.457 14.289 1 90.19 54 GLY B CA 1
ATOM 3768 C C . GLY B 1 54 ? -4.973 1.517 13.25 1 90.19 54 GLY B C 1
ATOM 3769 O O . GLY B 1 54 ? -4.422 1.372 12.156 1 90.19 54 GLY B O 1
ATOM 3770 N N . PRO B 1 55 ? -6.055 0.853 13.578 1 86.88 55 PRO B N 1
ATOM 3771 C CA . PRO B 1 55 ? -6.688 -0.068 12.633 1 86.88 55 PRO B CA 1
ATOM 3772 C C . PRO B 1 55 ? -7.273 0.647 11.414 1 86.88 55 PRO B C 1
ATOM 3774 O O . PRO B 1 55 ? -7.23 1.878 11.336 1 86.88 55 PRO B O 1
ATOM 3777 N N . ASN B 1 56 ? -7.68 -0.193 10.453 1 82 56 ASN B N 1
ATOM 3778 C CA . ASN B 1 56 ? -8.375 0.369 9.305 1 82 56 ASN B CA 1
ATOM 3779 C C . ASN B 1 56 ? -9.672 1.062 9.711 1 82 56 ASN B C 1
ATOM 3781 O O . ASN B 1 56 ? -10.344 0.626 10.648 1 82 56 ASN B O 1
ATOM 3785 N N . ALA B 1 57 ? -10.016 2.158 9.078 1 81.44 57 ALA B N 1
ATOM 3786 C CA . ALA B 1 57 ? -11.258 2.9 9.258 1 81.44 57 ALA B CA 1
ATOM 3787 C C . ALA B 1 57 ? -11.281 3.617 10.602 1 81.44 57 ALA B C 1
ATOM 3789 O O . ALA B 1 57 ? -12.352 3.986 11.102 1 81.44 57 ALA B O 1
ATOM 3790 N N . SER B 1 58 ? -10.109 3.764 11.281 1 87.31 58 SER B N 1
ATOM 3791 C CA . SER B 1 58 ? -10.07 4.441 12.578 1 87.31 58 SER B CA 1
ATOM 3792 C C . SER B 1 58 ? -10.125 5.957 12.406 1 87.31 58 SER B C 1
ATOM 3794 O O . SER B 1 58 ? -10.422 6.684 13.359 1 87.31 58 SER B O 1
ATOM 3796 N N . GLY B 1 59 ? -9.734 6.449 11.266 1 90.75 59 GLY B N 1
ATOM 3797 C CA . GLY B 1 59 ? -9.797 7.879 11.008 1 90.75 59 GLY B CA 1
ATOM 3798 C C . GLY B 1 59 ? -8.438 8.492 10.703 1 90.75 59 GLY B C 1
ATOM 3799 O O . GLY B 1 59 ? -8.328 9.711 10.539 1 90.75 59 GLY B O 1
ATOM 3800 N N . LYS B 1 60 ? -7.344 7.688 10.586 1 93.12 60 LYS B N 1
ATOM 3801 C CA . LYS B 1 60 ? -6.004 8.188 10.289 1 93.12 60 LYS B CA 1
ATOM 3802 C C . LYS B 1 60 ? -6.02 9.102 9.07 1 93.12 60 LYS B C 1
ATOM 3804 O O . LYS B 1 60 ? -5.508 10.227 9.117 1 93.12 60 LYS B O 1
ATOM 3809 N N . SER B 1 61 ? -6.66 8.672 8.031 1 92.69 61 SER B N 1
ATOM 3810 C CA . SER B 1 61 ? -6.711 9.43 6.789 1 92.69 61 SER B CA 1
ATOM 3811 C C . SER B 1 61 ? -7.559 10.688 6.945 1 92.69 61 SER B C 1
ATOM 3813 O O . SER B 1 61 ? -7.266 11.719 6.332 1 92.69 61 SER B O 1
ATOM 3815 N N . ASN B 1 62 ? -8.625 10.617 7.727 1 93.75 62 ASN B N 1
ATOM 3816 C CA . ASN B 1 62 ? -9.492 11.766 7.941 1 93.75 62 ASN B CA 1
ATOM 3817 C C . ASN B 1 62 ? -8.758 12.898 8.648 1 93.75 62 ASN B C 1
ATOM 3819 O O . ASN B 1 62 ? -9.031 14.078 8.406 1 93.75 62 ASN B O 1
ATOM 3823 N N . ILE B 1 63 ? -7.848 12.539 9.531 1 96.88 63 ILE B N 1
ATOM 3824 C CA . ILE B 1 63 ? -7.043 13.547 10.219 1 96.88 63 ILE B CA 1
ATOM 3825 C C . ILE B 1 63 ? -6.207 14.32 9.203 1 96.88 63 ILE B C 1
ATOM 3827 O O . ILE B 1 63 ? -6.188 15.555 9.211 1 96.88 63 ILE B O 1
ATOM 3831 N N . LEU B 1 64 ? -5.523 13.617 8.328 1 96.44 64 LEU B N 1
ATOM 3832 C CA . LEU B 1 64 ? -4.715 14.273 7.312 1 96.44 64 LEU B CA 1
ATOM 3833 C C . LEU B 1 64 ? -5.594 15.055 6.344 1 96.44 64 LEU B C 1
ATOM 3835 O O . LEU B 1 64 ? -5.215 16.141 5.891 1 96.44 64 LEU B O 1
ATOM 3839 N N . LYS B 1 65 ? -6.75 14.555 6.043 1 95.5 65 LYS B N 1
ATOM 3840 C CA . LYS B 1 65 ? -7.703 15.25 5.184 1 95.5 65 LYS B CA 1
ATOM 3841 C C . LYS B 1 65 ? -8.133 16.578 5.812 1 95.5 65 LYS B C 1
ATOM 3843 O O . LYS B 1 65 ? -8.312 17.578 5.109 1 95.5 65 LYS B O 1
ATOM 3848 N N . ALA B 1 66 ? -8.367 16.516 7.094 1 97.06 66 ALA B N 1
ATOM 3849 C CA . ALA B 1 66 ? -8.758 17.734 7.805 1 97.06 66 ALA B CA 1
ATOM 3850 C C . ALA B 1 66 ? -7.684 18.812 7.684 1 97.06 66 ALA B C 1
ATOM 3852 O O . ALA B 1 66 ? -7.992 19.969 7.434 1 97.06 66 ALA B O 1
ATOM 3853 N N . ILE B 1 67 ? -6.477 18.422 7.859 1 97.44 67 ILE B N 1
ATOM 3854 C CA . ILE B 1 67 ? -5.363 19.359 7.75 1 97.44 67 ILE B CA 1
ATOM 3855 C C . ILE B 1 67 ? -5.277 19.891 6.324 1 97.44 67 ILE B C 1
ATOM 3857 O O . ILE B 1 67 ? -5.105 21.094 6.109 1 97.44 67 ILE B O 1
ATOM 3861 N N . THR B 1 68 ? -5.41 19 5.391 1 96.5 68 THR B N 1
ATOM 3862 C CA . THR B 1 68 ? -5.375 19.375 3.982 1 96.5 68 THR B CA 1
ATOM 3863 C C . THR B 1 68 ? -6.492 20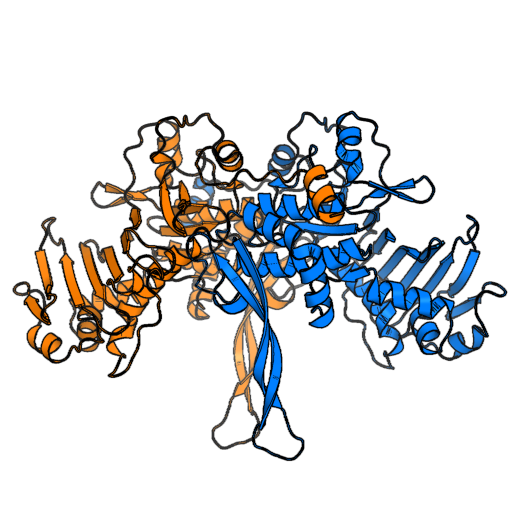.359 3.664 1 96.5 68 THR B C 1
ATOM 3865 O O . THR B 1 68 ? -6.277 21.344 2.951 1 96.5 68 THR B O 1
ATOM 3868 N N . PHE B 1 69 ? -7.629 20.109 4.168 1 97 69 PHE B N 1
ATOM 3869 C CA . PHE B 1 69 ? -8.773 20.984 3.957 1 97 69 PHE B CA 1
ATOM 3870 C C . PHE B 1 69 ? -8.5 22.375 4.523 1 97 69 PHE B C 1
ATOM 3872 O O . PHE B 1 69 ? -8.758 23.375 3.859 1 97 69 PHE B O 1
ATOM 3879 N N . CYS B 1 70 ? -8.008 22.406 5.719 1 97.5 70 CYS B N 1
ATOM 3880 C CA . CYS B 1 70 ? -7.664 23.672 6.371 1 97.5 70 CYS B CA 1
ATOM 3881 C C . CYS B 1 70 ? -6.723 24.484 5.504 1 97.5 70 CYS B C 1
ATOM 3883 O O . CYS B 1 70 ? -6.98 25.656 5.234 1 97.5 70 CYS B O 1
ATOM 3885 N N . CYS B 1 71 ? -5.695 23.891 5.051 1 97.12 71 CYS B N 1
ATOM 3886 C CA . CYS B 1 71 ? -4.699 24.578 4.242 1 97.12 71 CYS B CA 1
ATOM 3887 C C . CYS B 1 71 ? -5.289 25.016 2.908 1 97.12 71 CYS B C 1
ATOM 3889 O O . CYS B 1 71 ? -5.008 26.109 2.432 1 97.12 71 CYS B O 1
ATOM 3891 N N . ARG B 1 72 ? -6.086 24.172 2.34 1 96.62 72 ARG B N 1
ATOM 3892 C CA . ARG B 1 72 ? -6.707 24.516 1.064 1 96.62 72 ARG B CA 1
ATOM 3893 C C . ARG B 1 72 ? -7.637 25.719 1.215 1 96.62 72 ARG B C 1
ATOM 3895 O O . ARG B 1 72 ? -7.727 26.562 0.316 1 96.62 72 ARG B O 1
ATOM 3902 N N . MET B 1 73 ? -8.359 25.766 2.279 1 97.69 73 MET B N 1
ATOM 3903 C CA . MET B 1 73 ? -9.219 26.922 2.535 1 97.69 73 MET B CA 1
ATOM 3904 C C . MET B 1 73 ? -8.398 28.203 2.588 1 97.69 73 MET B C 1
ATOM 3906 O O . MET B 1 73 ? -8.82 29.234 2.055 1 97.69 73 MET B O 1
ATOM 3910 N N . ILE B 1 74 ? -7.285 28.156 3.217 1 97.88 74 ILE B N 1
ATOM 3911 C CA . ILE B 1 74 ? -6.406 29.312 3.33 1 97.88 74 ILE B CA 1
ATOM 3912 C C . ILE B 1 74 ? -5.906 29.719 1.945 1 97.88 74 ILE B C 1
ATOM 3914 O O . ILE B 1 74 ? -5.895 30.891 1.604 1 97.88 74 ILE B O 1
ATOM 3918 N N . LEU B 1 75 ? -5.613 28.734 1.136 1 97.31 75 LEU B N 1
ATOM 3919 C CA . LEU B 1 75 ? -4.941 28.984 -0.133 1 97.31 75 LEU B CA 1
ATOM 3920 C C . LEU B 1 75 ? -5.949 29.344 -1.224 1 97.31 75 LEU B C 1
ATOM 3922 O O . LEU B 1 75 ? -5.633 30.094 -2.148 1 97.31 75 LEU B O 1
ATOM 3926 N N . GLU B 1 76 ? -7.188 28.812 -1.075 1 97.38 76 GLU B N 1
ATOM 3927 C CA . GLU B 1 76 ? -8.016 28.828 -2.275 1 97.38 76 GLU B CA 1
ATOM 3928 C C . GLU B 1 76 ? -9.352 29.516 -2.018 1 97.38 76 GLU B C 1
ATOM 3930 O O . GLU B 1 76 ? -10.078 29.844 -2.957 1 97.38 76 GLU B O 1
ATOM 3935 N N . SER B 1 77 ? -9.703 29.812 -0.803 1 97.19 77 SER B N 1
ATOM 3936 C CA . SER B 1 77 ? -11.062 30.266 -0.526 1 97.19 77 SER B CA 1
ATOM 3937 C C . SER B 1 77 ? -11.328 31.625 -1.164 1 97.19 77 SER B C 1
ATOM 3939 O O . SER B 1 77 ? -12.484 32.031 -1.35 1 97.19 77 SER B O 1
ATOM 3941 N N . HIS B 1 78 ? -10.289 32.469 -1.462 1 96.81 78 HIS B N 1
ATOM 3942 C CA . HIS B 1 78 ? -10.477 33.75 -2.129 1 96.81 78 HIS B CA 1
ATOM 3943 C C . HIS B 1 78 ? -11.086 33.562 -3.516 1 96.81 78 HIS B C 1
ATOM 3945 O O . HIS B 1 78 ? -11.625 34.5 -4.09 1 96.81 78 HIS B O 1
ATOM 3951 N N . LEU B 1 79 ? -11.07 32.344 -4.035 1 96.25 79 LEU B N 1
ATOM 3952 C CA . LEU B 1 79 ? -11.617 32.031 -5.352 1 96.25 79 LEU B CA 1
ATOM 3953 C C . LEU B 1 79 ? -13.094 31.656 -5.25 1 96.25 79 LEU B C 1
ATOM 3955 O O . LEU B 1 79 ? -13.781 31.562 -6.266 1 96.25 79 LEU B O 1
ATOM 3959 N N . HIS B 1 80 ? -13.531 31.453 -4.016 1 96.44 80 HIS B N 1
ATOM 3960 C CA . HIS B 1 80 ? -14.906 31.016 -3.834 1 96.44 80 HIS B CA 1
ATOM 3961 C C . HIS B 1 80 ? -15.891 32.125 -4.129 1 96.44 80 HIS B C 1
ATOM 3963 O O . HIS B 1 80 ? -15.633 33.281 -3.805 1 96.44 80 HIS B O 1
ATOM 3969 N N . ASN B 1 81 ? -17 31.75 -4.781 1 94.31 81 ASN B N 1
ATOM 3970 C CA . ASN B 1 81 ? -18.094 32.656 -5.07 1 94.31 81 ASN B CA 1
ATOM 3971 C C . ASN B 1 81 ? -19.406 32.188 -4.453 1 94.31 81 ASN B C 1
ATOM 3973 O O . ASN B 1 81 ? -19.438 31.156 -3.768 1 94.31 81 ASN B O 1
ATOM 3977 N N . GLU B 1 82 ? -20.391 33.062 -4.82 1 90.88 82 GLU B N 1
ATOM 3978 C CA . GLU B 1 82 ? -21.703 32.719 -4.297 1 90.88 82 GLU B CA 1
ATOM 3979 C C . GLU B 1 82 ? -22.141 31.328 -4.742 1 90.88 82 GLU B C 1
ATOM 3981 O O . GLU B 1 82 ? -21.859 30.922 -5.871 1 90.88 82 GLU B O 1
ATOM 3986 N N . GLY B 1 83 ? -22.75 30.531 -3.852 1 91.25 83 GLY B N 1
ATOM 3987 C CA . GLY B 1 83 ? -23.281 29.219 -4.207 1 91.25 83 GLY B CA 1
ATOM 3988 C C . GLY B 1 83 ? -22.344 28.078 -3.895 1 91.25 83 GLY B C 1
ATOM 3989 O O . GLY B 1 83 ? -22.734 26.906 -3.967 1 91.25 83 GLY B O 1
ATOM 3990 N N . VAL B 1 84 ? -21.062 28.375 -3.654 1 93.44 84 VAL B N 1
ATOM 3991 C CA . VAL B 1 84 ? -20.078 27.328 -3.367 1 93.44 84 VAL B CA 1
ATOM 3992 C C . VAL B 1 84 ? -20.453 26.609 -2.074 1 93.44 84 VAL B C 1
ATOM 3994 O O . VAL B 1 84 ? -20.891 27.25 -1.105 1 93.44 84 VAL B O 1
ATOM 3997 N N . THR B 1 85 ? -20.438 25.281 -2.113 1 95.88 85 THR B N 1
ATOM 3998 C CA . THR B 1 85 ? -20.484 24.453 -0.92 1 95.88 85 THR B CA 1
ATOM 3999 C C . THR B 1 85 ? -19.125 23.844 -0.61 1 95.88 85 THR B C 1
ATOM 4001 O O . THR B 1 85 ? -18.484 23.266 -1.485 1 95.88 85 THR B O 1
ATOM 4004 N N . PHE B 1 86 ? -18.719 24.156 0.586 1 96 86 PHE B N 1
ATOM 4005 C CA . PHE B 1 86 ? -17.391 23.656 0.94 1 96 86 PHE B CA 1
ATOM 4006 C C . PHE B 1 86 ? -17.359 22.141 0.897 1 96 86 PHE B C 1
ATOM 4008 O O . PHE B 1 86 ? -18.297 21.469 1.33 1 96 86 PHE B O 1
ATOM 4015 N N . ASN B 1 87 ? -16.266 21.547 0.422 1 92.81 87 ASN B N 1
ATOM 4016 C CA . ASN B 1 87 ? -16.156 20.125 0.118 1 92.81 87 ASN B CA 1
ATOM 4017 C C . ASN B 1 87 ? -15.703 19.312 1.338 1 92.81 87 ASN B C 1
ATOM 4019 O O . ASN B 1 87 ? -14.594 18.781 1.357 1 92.81 87 ASN B O 1
ATOM 4023 N N . PHE B 1 88 ? -16.578 19.188 2.27 1 94 88 PHE B N 1
ATOM 4024 C CA . PHE B 1 88 ? -16.391 18.312 3.424 1 94 88 PHE B CA 1
ATOM 4025 C C . PHE B 1 88 ? -17.734 17.953 4.047 1 94 88 PHE B C 1
ATOM 4027 O O . PHE B 1 88 ? -18.766 18.5 3.678 1 94 88 PHE B O 1
ATOM 4034 N N . GLU B 1 89 ? -17.703 16.953 4.93 1 91.75 89 GLU B N 1
ATOM 4035 C CA . GLU B 1 89 ? -18.875 16.594 5.711 1 91.75 89 GLU B CA 1
ATOM 4036 C C . GLU B 1 89 ? -18.578 16.609 7.207 1 91.75 89 GLU B C 1
ATOM 4038 O O . GLU B 1 89 ? -17.531 16.141 7.641 1 91.75 89 GLU B O 1
ATOM 4043 N N . PRO B 1 90 ? -19.484 17.281 7.93 1 95 90 PRO B N 1
ATOM 4044 C CA . PRO B 1 90 ? -19.359 17.141 9.383 1 95 90 PRO B CA 1
ATOM 4045 C C . PRO B 1 90 ? -19.656 15.719 9.859 1 95 90 PRO B C 1
ATOM 4047 O O . PRO B 1 90 ? -20.016 14.859 9.055 1 95 90 PRO B O 1
ATOM 4050 N N . PHE B 1 91 ? -19.312 15.461 11.07 1 92.31 91 PHE B N 1
ATOM 4051 C CA . PHE B 1 91 ? -19.703 14.18 11.664 1 92.31 91 PHE B CA 1
ATOM 4052 C C . PHE B 1 91 ? -21.203 13.945 11.516 1 92.31 91 PHE B C 1
ATOM 4054 O O . PHE B 1 91 ? -22 14.828 11.805 1 92.31 91 PHE B O 1
ATOM 4061 N N . LYS B 1 92 ? -21.656 12.859 11.062 1 85.62 92 LYS B N 1
ATOM 4062 C CA . LYS B 1 92 ? -22.969 12.617 10.484 1 85.62 92 LYS B CA 1
ATOM 4063 C C . LYS B 1 92 ? -24 12.312 11.578 1 85.62 92 LYS B C 1
ATOM 4065 O O . LYS B 1 92 ? -25.203 12.328 11.32 1 85.62 92 LYS B O 1
ATOM 4070 N N . PHE B 1 93 ? -23.547 12.062 12.766 1 82.94 93 PHE B N 1
ATOM 4071 C CA . PHE B 1 93 ? -24.469 11.492 13.734 1 82.94 93 PHE B CA 1
ATOM 4072 C C . PHE B 1 93 ? -24.688 12.438 14.914 1 82.94 93 PHE B C 1
ATOM 4074 O O . PHE B 1 93 ? -23.953 13.422 15.062 1 82.94 93 PHE B O 1
ATOM 4081 N N . ASP B 1 94 ? -25.75 12.172 15.641 1 85.19 94 ASP B N 1
ATOM 4082 C CA . ASP B 1 94 ? -26.062 12.75 16.938 1 85.19 94 ASP B CA 1
ATOM 4083 C C . ASP B 1 94 ? -26.188 14.266 16.859 1 85.19 94 ASP B C 1
ATOM 4085 O O . ASP B 1 94 ? -25.75 14.992 17.75 1 85.19 94 ASP B O 1
ATOM 4089 N N . GLY B 1 95 ? -26.625 14.773 15.688 1 89.25 95 GLY B N 1
ATOM 4090 C CA . GLY B 1 95 ? -26.875 16.203 15.555 1 89.25 95 GLY B CA 1
ATOM 4091 C C . GLY B 1 95 ? -25.625 16.984 15.172 1 89.25 95 GLY B C 1
ATOM 4092 O O . GLY B 1 95 ? -25.703 18.188 14.914 1 89.25 95 GLY B O 1
ATOM 4093 N N . TRP B 1 96 ? -24.531 16.344 15.156 1 91.88 96 TRP B N 1
ATOM 4094 C CA . TRP B 1 96 ? -23.281 17.016 14.844 1 91.88 96 TRP B CA 1
ATOM 4095 C C . TRP B 1 96 ? -23.266 17.5 13.398 1 91.88 96 TRP B C 1
ATOM 4097 O O . TRP B 1 96 ? -22.469 18.359 13.031 1 91.88 96 TRP B O 1
ATOM 4107 N N . GLN B 1 97 ? -24.141 16.938 12.609 1 90.12 97 GLN B N 1
ATOM 4108 C CA . GLN B 1 97 ? -24.234 17.344 11.211 1 90.12 97 GLN B CA 1
ATOM 4109 C C . GLN B 1 97 ? -24.641 18.797 11.078 1 90.12 97 GLN B C 1
ATOM 4111 O O . GLN B 1 97 ? -24.406 19.422 10.039 1 90.12 97 GLN B O 1
ATOM 4116 N N . ASN B 1 98 ? -25.234 19.359 12.156 1 93.5 98 ASN B N 1
ATOM 4117 C CA . ASN B 1 98 ? -25.734 20.719 12.117 1 93.5 98 ASN B CA 1
ATOM 4118 C C . ASN B 1 98 ? -24.812 21.672 12.898 1 93.5 98 ASN B C 1
ATOM 4120 O O . ASN B 1 98 ? -25.078 22.859 12.984 1 93.5 98 ASN B O 1
ATOM 4124 N N . LYS B 1 99 ? -23.781 21.156 13.477 1 96.75 99 LYS B N 1
ATOM 4125 C CA . LYS B 1 99 ? -22.812 21.953 14.219 1 96.75 99 LYS B CA 1
ATOM 4126 C C . LYS B 1 99 ? -21.656 22.375 13.32 1 96.75 99 LYS B C 1
ATOM 4128 O O . LYS B 1 99 ? -21.344 21.703 12.336 1 96.75 99 LYS B O 1
ATOM 4133 N N . PRO B 1 100 ? -21.047 23.422 13.664 1 97.81 100 PRO B N 1
ATOM 4134 C CA . PRO B 1 100 ? -19.938 23.891 12.836 1 97.81 100 PRO B CA 1
ATOM 4135 C C . PRO B 1 100 ? -18.672 23.047 13.016 1 97.81 100 PRO B C 1
ATOM 4137 O O . PRO B 1 100 ? -18.516 22.375 14.047 1 97.81 100 PRO B O 1
ATOM 4140 N N . SER B 1 101 ? -17.875 23.062 12.008 1 98.44 101 SER B N 1
ATOM 4141 C CA . SER B 1 101 ? -16.516 22.516 12.086 1 98.44 101 SER B CA 1
ATOM 4142 C C . SER B 1 101 ? -15.516 23.594 12.508 1 98.44 101 SER B C 1
ATOM 4144 O O . SER B 1 101 ? -15.664 24.766 12.148 1 98.44 101 SER B O 1
ATOM 4146 N N . LYS B 1 102 ? -14.562 23.25 13.258 1 98.69 102 LYS B N 1
ATOM 4147 C CA . LYS B 1 102 ? -13.586 24.188 13.797 1 98.69 102 LYS B CA 1
ATOM 4148 C C . LYS B 1 102 ? -12.156 23.766 13.469 1 98.69 102 LYS B C 1
ATOM 4150 O O . LYS B 1 102 ? -11.844 22.562 13.5 1 98.69 102 LYS B O 1
ATOM 4155 N N . PHE B 1 103 ? -11.336 24.719 13.156 1 98.62 103 PHE B N 1
ATOM 4156 C CA . PHE B 1 103 ? -9.93 24.484 12.844 1 98.62 103 PHE B CA 1
ATOM 4157 C C . PHE B 1 103 ? -9.039 25.484 13.578 1 98.62 103 PHE B C 1
ATOM 4159 O O . PHE B 1 103 ? -9.391 26.672 13.695 1 98.62 103 PHE B O 1
ATOM 4166 N N . LEU B 1 104 ? -7.965 25.062 14.094 1 98.69 104 LEU B N 1
ATOM 4167 C CA . LEU B 1 104 ? -6.941 25.891 14.719 1 98.69 104 LEU B CA 1
ATOM 4168 C C . LEU B 1 104 ? -5.543 25.391 14.367 1 98.69 104 LEU B C 1
ATOM 4170 O O . LEU B 1 104 ? -5.281 24.188 14.406 1 98.69 104 LEU B O 1
ATOM 4174 N N . ILE B 1 105 ? -4.688 26.266 13.984 1 98.25 105 ILE B N 1
ATOM 4175 C CA . ILE B 1 105 ? -3.307 25.891 13.672 1 98.25 105 ILE B CA 1
ATOM 4176 C C . ILE B 1 105 ? -2.354 26.922 14.289 1 98.25 105 ILE B C 1
ATOM 4178 O O . ILE B 1 105 ? -2.49 28.125 14.055 1 98.25 105 ILE B O 1
ATOM 4182 N N . ASP B 1 106 ? -1.465 26.5 15.125 1 98 106 ASP B N 1
ATOM 4183 C CA . ASP B 1 106 ? -0.336 27.266 15.641 1 98 106 ASP B CA 1
ATOM 4184 C C . ASP B 1 106 ? 0.943 26.953 14.867 1 98 106 ASP B C 1
ATOM 4186 O O . ASP B 1 106 ? 1.332 25.781 14.758 1 98 106 ASP B O 1
ATOM 4190 N N . PHE B 1 107 ? 1.586 27.922 14.391 1 97.69 107 PHE B N 1
ATOM 4191 C CA . PHE B 1 107 ? 2.762 27.672 13.562 1 97.69 107 PHE B CA 1
ATOM 4192 C C . PHE B 1 107 ? 3.734 28.844 13.648 1 97.69 107 PHE B C 1
ATOM 4194 O O . PHE B 1 107 ? 3.402 29.906 14.195 1 97.69 107 PHE B O 1
ATOM 4201 N N . VAL B 1 108 ? 4.926 28.594 13.195 1 96.81 108 VAL B N 1
ATOM 4202 C CA . VAL B 1 108 ? 5.984 29.594 13.188 1 96.81 108 VAL B CA 1
ATOM 4203 C C . VAL B 1 108 ? 6.328 29.984 11.758 1 96.81 108 VAL B C 1
ATOM 4205 O O . VAL B 1 108 ? 6.613 29.125 10.922 1 96.81 108 VAL B O 1
ATOM 4208 N N . CYS B 1 109 ? 6.238 31.203 11.43 1 96.06 109 CYS B N 1
ATOM 4209 C CA . CYS B 1 109 ? 6.617 31.766 10.141 1 96.06 109 CYS B CA 1
ATOM 4210 C C . CYS B 1 109 ? 7.594 32.906 10.32 1 96.06 109 CYS B C 1
ATOM 4212 O O . CYS B 1 109 ? 7.281 33.906 10.992 1 96.06 109 CYS B O 1
ATOM 4214 N N . GLU B 1 110 ? 8.789 32.75 9.758 1 93.5 110 GLU B N 1
ATOM 4215 C CA . GLU B 1 110 ? 9.844 33.75 9.867 1 93.5 110 GLU B CA 1
ATOM 4216 C C . GLU B 1 110 ? 10.109 34.125 11.32 1 93.5 110 GLU B C 1
ATOM 4218 O O . GLU B 1 110 ? 10.102 35.312 11.688 1 93.5 110 GLU B O 1
ATOM 4223 N N . ASP B 1 111 ? 10.156 33.156 12.133 1 93 111 ASP B N 1
ATOM 4224 C CA . ASP B 1 111 ? 10.586 33.219 13.523 1 93 111 ASP B CA 1
ATOM 4225 C C . ASP B 1 111 ? 9.523 33.906 14.398 1 93 111 ASP B C 1
ATOM 4227 O O . ASP B 1 111 ? 9.828 34.406 15.477 1 93 111 ASP B O 1
ATOM 4231 N N . VAL B 1 112 ? 8.352 34 13.859 1 96.31 112 VAL B N 1
ATOM 4232 C CA . VAL B 1 112 ? 7.223 34.5 14.625 1 96.31 112 VAL B CA 1
ATOM 4233 C C . VAL B 1 112 ? 6.145 33.438 14.75 1 96.31 112 VAL B C 1
ATOM 4235 O O . VAL B 1 112 ? 5.816 32.75 13.781 1 96.31 112 VAL B O 1
ATOM 4238 N N . GLU B 1 113 ? 5.668 33.312 15.969 1 97.19 113 GLU B N 1
ATOM 4239 C CA . GLU B 1 113 ? 4.586 32.344 16.219 1 97.19 113 GLU B CA 1
ATOM 4240 C C . GLU B 1 113 ? 3.232 32.969 15.844 1 97.19 113 GLU B C 1
ATOM 4242 O O . GLU B 1 113 ? 2.967 34.125 16.125 1 97.19 113 GLU B O 1
ATOM 4247 N N . TYR B 1 114 ? 2.389 32.25 15.18 1 98.19 114 TYR B N 1
ATOM 4248 C CA . TYR B 1 114 ? 1.037 32.625 14.789 1 98.19 114 TYR B CA 1
ATOM 4249 C C . TYR B 1 114 ? 0.011 31.641 15.312 1 98.19 114 TYR B C 1
ATOM 4251 O O . TYR B 1 114 ? 0.301 30.453 15.43 1 98.19 114 TYR B O 1
ATOM 4259 N N . GLU B 1 115 ? -1.111 32.125 15.68 1 98.5 115 GLU B N 1
ATOM 4260 C CA . GLU B 1 115 ? -2.301 31.344 16.016 1 98.5 115 GLU B CA 1
ATOM 4261 C C . GLU B 1 115 ? -3.465 31.672 15.086 1 98.5 115 GLU B C 1
ATOM 4263 O O . GLU B 1 115 ? -3.963 32.812 15.102 1 98.5 115 GLU B O 1
ATOM 4268 N N . TYR B 1 116 ? -3.816 30.797 14.289 1 98.69 116 TYR B N 1
ATOM 4269 C CA . TYR B 1 116 ? -4.883 31 13.32 1 98.69 116 TYR B CA 1
ATOM 4270 C C . TYR B 1 116 ? -6.027 30.031 13.547 1 98.69 116 TYR B C 1
ATOM 4272 O O . TYR B 1 116 ? -5.801 28.844 13.773 1 98.69 116 TYR B O 1
ATOM 4280 N N . SER B 1 117 ? -7.266 30.484 13.508 1 98.56 117 SER B N 1
ATOM 4281 C CA . SER B 1 117 ? -8.414 29.609 13.719 1 98.56 117 SER B CA 1
ATOM 4282 C C . SER B 1 117 ? -9.625 30.094 12.93 1 98.56 117 SER B C 1
ATOM 4284 O O . SER B 1 117 ? -9.758 31.297 12.656 1 98.56 117 SER B O 1
ATOM 4286 N N . PHE B 1 118 ? -10.484 29.203 12.57 1 98.62 118 PHE B N 1
ATOM 4287 C CA . PHE B 1 118 ? -11.75 29.578 11.961 1 98.62 118 PHE B CA 1
ATOM 4288 C C . PHE B 1 118 ? -12.797 28.5 12.164 1 98.62 118 PHE B C 1
ATOM 4290 O O . PHE B 1 118 ? -12.461 27.359 12.492 1 98.62 118 PHE B O 1
ATOM 4297 N N . GLU B 1 119 ? -14.016 28.875 12.102 1 98.44 119 GLU B N 1
ATOM 4298 C CA . GLU B 1 119 ? -15.195 28.031 12.195 1 98.44 119 GLU B CA 1
ATOM 4299 C C . GLU B 1 119 ? -16.094 28.188 10.969 1 98.44 119 GLU B C 1
ATOM 4301 O O . GLU B 1 119 ? -16.25 29.297 10.453 1 98.44 119 GLU B O 1
ATOM 4306 N N . LEU B 1 120 ? -16.672 27.047 10.547 1 98.19 120 LEU B N 1
ATOM 4307 C CA . LEU B 1 120 ? -17.484 27.156 9.344 1 98.19 120 LEU B CA 1
ATOM 4308 C C . LEU B 1 120 ? -18.516 26.016 9.289 1 98.19 120 LEU B C 1
ATOM 4310 O O . LEU B 1 120 ? -18.375 25.016 9.984 1 98.19 120 LEU B O 1
ATOM 4314 N N . THR B 1 121 ? -19.547 26.219 8.555 1 97.06 121 THR B N 1
ATOM 4315 C CA . THR B 1 121 ? -20.438 25.172 8.062 1 97.06 121 THR B CA 1
ATOM 4316 C C . THR B 1 121 ? -20.125 24.844 6.609 1 97.06 121 THR B C 1
ATOM 4318 O O . THR B 1 121 ? -19.156 25.359 6.043 1 97.06 121 THR B O 1
ATOM 4321 N N . ARG B 1 122 ? -20.875 23.953 6.047 1 96.19 122 ARG B N 1
ATOM 4322 C CA . ARG B 1 122 ? -20.625 23.609 4.652 1 96.19 122 ARG B CA 1
ATOM 4323 C C . ARG B 1 122 ? -20.984 24.781 3.729 1 96.19 122 ARG B C 1
ATOM 4325 O O . ARG B 1 122 ? -20.594 24.797 2.561 1 96.19 122 ARG B O 1
ATOM 4332 N N . GLU B 1 123 ? -21.625 25.828 4.297 1 95.81 123 GLU B N 1
ATOM 4333 C CA . GLU B 1 123 ? -22.188 26.875 3.438 1 95.81 123 GLU B CA 1
ATOM 4334 C C . GLU B 1 123 ? -21.516 28.219 3.686 1 95.81 123 GLU B C 1
ATOM 4336 O O . GLU B 1 123 ? -21.578 29.109 2.84 1 95.81 123 GLU B O 1
ATOM 4341 N N . ARG B 1 124 ? -21.016 28.359 4.848 1 96.5 124 ARG B N 1
ATOM 4342 C CA . ARG B 1 124 ? -20.469 29.688 5.121 1 96.5 124 ARG B CA 1
ATOM 4343 C C . ARG B 1 124 ? -19.422 29.625 6.23 1 96.5 124 ARG B C 1
ATOM 4345 O O . ARG B 1 124 ? -19.453 28.734 7.078 1 96.5 124 ARG B O 1
ATOM 4352 N N . ILE B 1 125 ? -18.594 30.609 6.273 1 97.88 125 ILE B N 1
ATOM 4353 C CA . ILE B 1 125 ? -17.625 30.828 7.355 1 97.88 125 ILE B CA 1
ATOM 4354 C C . ILE B 1 125 ? -18.297 31.625 8.477 1 97.88 125 ILE B C 1
ATOM 4356 O O . ILE B 1 125 ? -18.938 32.656 8.227 1 97.88 125 ILE B O 1
ATOM 4360 N N . LEU B 1 126 ? -18.141 31.219 9.68 1 98.06 126 LEU B N 1
ATOM 4361 C CA . LEU B 1 126 ? -18.828 31.812 10.805 1 98.06 126 LEU B CA 1
ATOM 4362 C C . LEU B 1 126 ? -17.906 32.75 11.578 1 98.06 126 LEU B C 1
ATOM 4364 O O . LEU B 1 126 ? -18.344 33.844 12.016 1 98.06 126 LEU B O 1
ATOM 4368 N N . SER B 1 127 ? -16.766 32.344 11.82 1 98.5 127 SER B N 1
ATOM 4369 C CA . SER B 1 127 ? -15.781 33.125 12.555 1 98.5 127 SER B CA 1
ATOM 4370 C C . SER B 1 127 ? -14.359 32.812 12.078 1 98.5 127 SER B C 1
ATOM 4372 O O . SER B 1 127 ? -14.117 31.781 11.461 1 98.5 127 SER B O 1
ATOM 4374 N N . GLU B 1 128 ? -13.445 33.719 12.398 1 98.75 128 GLU B N 1
ATOM 4375 C CA . GLU B 1 128 ? -12.047 33.625 12.008 1 98.75 128 GLU B CA 1
ATOM 4376 C C . GLU B 1 128 ? -11.164 34.531 12.867 1 98.75 128 GLU B C 1
ATOM 4378 O O . GLU B 1 128 ? -11.57 35.625 13.234 1 98.75 128 GLU B O 1
ATOM 4383 N N . SER B 1 129 ? -10.016 34.094 13.227 1 98.69 129 SER B N 1
ATOM 4384 C CA . SER B 1 129 ? -9.125 34.938 14.008 1 98.69 129 SER B CA 1
ATOM 4385 C C . SER B 1 129 ? -7.664 34.594 13.719 1 98.69 129 SER B C 1
ATOM 4387 O O . SER B 1 129 ? -7.324 33.469 13.43 1 98.69 129 SER B O 1
ATOM 4389 N N . LEU B 1 130 ? -6.852 35.594 13.766 1 98.75 130 LEU B N 1
ATOM 4390 C CA . LEU B 1 130 ? -5.402 35.5 13.648 1 98.75 130 LEU B CA 1
ATOM 4391 C C . LEU B 1 130 ? -4.711 36.312 14.719 1 98.75 130 LEU B C 1
ATOM 4393 O O . LEU B 1 130 ? -4.945 37.531 14.828 1 98.75 130 LEU B O 1
ATOM 4397 N N . TYR B 1 131 ? -3.969 35.688 15.492 1 98.56 131 TYR B N 1
ATOM 4398 C CA . TYR B 1 131 ? -3.088 36.344 16.469 1 98.56 131 TYR B CA 1
ATOM 4399 C C . TYR B 1 131 ? -1.629 36 16.172 1 98.56 131 TYR B C 1
ATOM 4401 O O . TYR B 1 131 ? -1.331 35.031 15.484 1 98.56 131 TYR B O 1
ATOM 4409 N N . TYR B 1 132 ? -0.748 36.812 16.578 1 97.62 132 TYR B N 1
ATOM 4410 C CA . TYR B 1 132 ? 0.676 36.531 16.469 1 97.62 132 TYR B CA 1
ATOM 4411 C C . TYR B 1 132 ? 1.424 36.969 17.719 1 97.62 132 TYR B C 1
ATOM 4413 O O . TYR B 1 132 ? 0.834 37.562 18.625 1 97.62 132 TYR B O 1
ATOM 4421 N N . TYR B 1 133 ? 2.736 36.531 17.812 1 95.69 133 TYR B N 1
ATOM 4422 C CA . TYR B 1 133 ? 3.584 36.781 18.969 1 95.69 133 TYR B CA 1
ATOM 4423 C C . TYR B 1 133 ? 4.918 37.406 18.547 1 95.69 133 TYR B C 1
ATOM 4425 O O . TYR B 1 133 ? 5.969 36.75 18.703 1 95.69 133 TYR B O 1
ATOM 4433 N N . PRO B 1 134 ? 4.969 38.625 18.141 1 90.25 134 PRO B N 1
ATOM 4434 C CA . PRO B 1 134 ? 6.191 39.219 17.609 1 90.25 134 PRO B CA 1
ATOM 4435 C C . PRO B 1 134 ? 7.277 39.406 18.672 1 90.25 134 PRO B C 1
ATOM 4437 O O . PRO B 1 134 ? 8.461 39.25 18.375 1 90.25 134 PRO B O 1
ATOM 4440 N N . VAL B 1 135 ? 6.922 39.719 19.922 1 89.25 135 VAL B N 1
ATOM 4441 C CA . VAL B 1 135 ? 7.895 39.906 21 1 89.25 135 VAL B CA 1
ATOM 4442 C C . VAL B 1 135 ? 7.543 38.969 22.172 1 89.25 135 VAL B C 1
ATOM 4444 O O . VAL B 1 135 ? 7.703 39.375 23.328 1 89.25 135 VAL B O 1
ATOM 4447 N N . GLY B 1 136 ? 6.863 37.875 21.859 1 87.75 136 GLY B N 1
ATOM 4448 C CA . GLY B 1 136 ? 6.543 36.906 22.875 1 87.75 136 GLY B CA 1
ATOM 4449 C C . GLY B 1 136 ? 5.191 37.125 23.531 1 87.75 136 GLY B C 1
ATOM 4450 O O . GLY B 1 136 ? 4.754 36.344 24.359 1 87.75 136 GLY B O 1
ATOM 4451 N N . ARG B 1 137 ? 4.578 38.188 23.156 1 92.44 137 ARG B N 1
ATOM 4452 C CA . ARG B 1 137 ? 3.252 38.5 23.688 1 92.44 137 ARG B CA 1
ATOM 4453 C C . ARG B 1 137 ? 2.191 38.375 22.594 1 92.44 137 ARG B C 1
ATOM 4455 O O . ARG B 1 137 ? 2.418 38.812 21.453 1 92.44 137 ARG B O 1
ATOM 4462 N N . ARG B 1 138 ? 1.089 37.906 23.047 1 95.88 138 ARG B N 1
ATOM 4463 C CA . ARG B 1 138 ? -0.015 37.719 22.109 1 95.88 138 ARG B CA 1
ATOM 4464 C C . ARG B 1 138 ? -0.562 39.062 21.625 1 95.88 138 ARG B C 1
ATOM 4466 O O . ARG B 1 138 ? -0.862 39.938 22.438 1 95.88 138 ARG B O 1
ATOM 4473 N N . ALA B 1 139 ? -0.67 39.25 20.359 1 97.25 139 ALA B N 1
ATOM 4474 C CA . ALA B 1 139 ? -1.235 40.438 19.75 1 97.25 139 ALA B CA 1
ATOM 4475 C C . ALA B 1 139 ? -2.229 40.062 18.641 1 97.25 139 ALA B C 1
ATOM 4477 O O . ALA B 1 139 ? -2.01 39.125 17.906 1 97.25 139 ALA B O 1
ATOM 4478 N N . LYS B 1 140 ? -3.248 40.875 18.578 1 97.75 140 LYS B N 1
ATOM 4479 C CA . LYS B 1 140 ? -4.316 40.625 17.609 1 97.75 140 LYS B CA 1
ATOM 4480 C C . LYS B 1 140 ? -3.93 41.156 16.234 1 97.75 140 LYS B C 1
ATOM 4482 O O . LYS B 1 140 ? -3.428 42.25 16.094 1 97.75 140 LYS B O 1
ATOM 4487 N N . VAL B 1 141 ? -4.094 40.312 15.227 1 98.06 141 VAL B N 1
ATOM 4488 C CA . VAL B 1 141 ? -4.031 40.781 13.852 1 98.06 141 VAL B CA 1
ATOM 4489 C C . VAL B 1 141 ? -5.434 41.156 13.359 1 98.06 141 VAL B C 1
ATOM 4491 O O . VAL B 1 141 ? -5.695 42.312 12.992 1 98.06 141 VAL B O 1
ATOM 4494 N N . PHE B 1 142 ? -6.336 40.156 13.453 1 98.44 142 PHE B N 1
ATOM 4495 C CA . PHE B 1 142 ? -7.738 40.469 13.188 1 98.44 142 PHE B CA 1
ATOM 4496 C C . PHE B 1 142 ? -8.641 39.406 13.828 1 98.44 142 PHE B C 1
ATOM 4498 O O . PHE B 1 142 ? -8.18 38.312 14.156 1 98.44 142 PHE B O 1
ATOM 4505 N N . VAL B 1 143 ? -9.891 39.75 14.023 1 98.5 143 VAL B N 1
ATOM 4506 C CA . VAL B 1 143 ? -10.922 38.812 14.492 1 98.5 143 VAL B CA 1
ATOM 4507 C C . VAL B 1 143 ? -12.234 39.094 13.758 1 98.5 143 VAL B C 1
ATOM 4509 O O . VAL B 1 143 ? -12.672 40.25 13.672 1 98.5 143 VAL B O 1
ATOM 4512 N N . ARG B 1 144 ? -12.711 38.094 13.109 1 98.44 144 ARG B N 1
ATOM 4513 C CA . ARG B 1 144 ? -14.078 38.062 12.594 1 98.44 144 ARG B CA 1
ATOM 4514 C C . ARG B 1 144 ? -14.992 37.25 13.516 1 98.44 144 ARG B C 1
ATOM 4516 O O . ARG B 1 144 ? -14.82 36.062 13.664 1 98.44 144 ARG B O 1
ATOM 4523 N N . ASP B 1 145 ? -15.969 37.906 14.094 1 96.81 145 ASP B N 1
ATOM 4524 C CA . ASP B 1 145 ? -16.812 37.188 15.055 1 96.81 145 ASP B CA 1
ATOM 4525 C C . ASP B 1 145 ? -18.016 36.562 14.367 1 96.81 145 ASP B C 1
ATOM 4527 O O . ASP B 1 145 ? -18.141 36.594 13.141 1 96.81 145 ASP B O 1
ATOM 4531 N N . ALA B 1 146 ? -18.828 35.938 15.094 1 92.44 146 ALA B N 1
ATOM 4532 C CA . ALA B 1 146 ? -19.938 35.125 14.562 1 92.44 146 ALA B CA 1
ATOM 4533 C C . ALA B 1 146 ? -20.969 36 13.867 1 92.44 146 ALA B C 1
ATOM 4535 O O . ALA B 1 146 ? -21.734 35.531 13.031 1 92.44 146 ALA B O 1
ATOM 4536 N N . GLU B 1 147 ? -20.984 37.25 14.195 1 92.5 147 GLU B N 1
ATOM 4537 C CA . GLU B 1 147 ? -21.922 38.188 13.594 1 92.5 147 GLU B CA 1
ATOM 4538 C C . GLU B 1 147 ? -21.344 38.812 12.328 1 92.5 147 GLU B C 1
ATOM 4540 O O . GLU B 1 147 ? -22.031 39.594 11.641 1 92.5 147 GLU B O 1
ATOM 4545 N N . GLY B 1 148 ? -20.156 38.5 12.078 1 91.88 148 GLY B N 1
ATOM 4546 C CA . GLY B 1 148 ? -19.516 39 10.883 1 91.88 148 GLY B CA 1
ATOM 4547 C C . GLY B 1 148 ? -18.781 40.312 11.117 1 91.88 148 GLY B C 1
ATOM 4548 O O . GLY B 1 148 ? -18.344 40.969 10.164 1 91.88 148 GLY B O 1
ATOM 4549 N N . LYS B 1 149 ? -18.703 40.719 12.367 1 96.19 149 LYS B N 1
ATOM 4550 C CA . LYS B 1 149 ? -18.016 41.969 12.695 1 96.19 149 LYS B CA 1
ATOM 4551 C C . LYS B 1 149 ? -16.5 41.75 12.828 1 96.19 149 LYS B C 1
ATOM 4553 O O . LYS B 1 149 ? -16.062 40.75 13.406 1 96.19 149 LYS B O 1
ATOM 4558 N N . TYR B 1 150 ? -15.773 42.719 12.305 1 97.62 150 TYR B N 1
ATOM 4559 C CA . TYR B 1 150 ? -14.32 42.594 12.32 1 97.62 150 TYR B CA 1
ATOM 4560 C C . TYR B 1 150 ? -13.711 43.531 13.367 1 97.62 150 TYR B C 1
ATOM 4562 O O . TYR B 1 150 ? -14.227 44.594 13.633 1 97.62 150 TYR B O 1
ATOM 4570 N N . SER B 1 151 ? -12.688 43.094 13.977 1 98 151 SER B N 1
ATOM 4571 C CA . SER B 1 151 ? -11.781 43.875 14.789 1 98 151 SER B CA 1
ATOM 4572 C C . SER B 1 151 ? -10.328 43.688 14.359 1 98 151 SER B C 1
ATOM 4574 O O . SER B 1 151 ? -9.938 42.562 14.023 1 98 151 SER B O 1
ATOM 4576 N N . PHE B 1 152 ? -9.594 44.75 14.414 1 97.75 152 PHE B N 1
ATOM 4577 C CA . PHE B 1 152 ? -8.242 44.688 13.859 1 97.75 152 PHE B CA 1
ATOM 4578 C C . PHE B 1 152 ? -7.223 45.188 14.883 1 97.75 152 PHE B C 1
ATOM 4580 O O . PHE B 1 152 ? -7.523 46.031 15.727 1 97.75 152 PHE B O 1
ATOM 4587 N N . GLY B 1 153 ? -6.027 44.531 14.805 1 95.94 153 GLY B N 1
ATOM 4588 C CA . GLY B 1 153 ? -4.906 45.094 15.539 1 95.94 153 GLY B CA 1
ATOM 4589 C C . GLY B 1 153 ? -4.406 46.406 14.953 1 95.94 153 GLY B C 1
ATOM 4590 O O . GLY B 1 153 ? -4.43 46.594 13.734 1 95.94 153 GLY B O 1
ATOM 4591 N N . THR B 1 154 ? -3.881 47.219 15.82 1 92.19 154 THR B N 1
ATOM 4592 C CA . THR B 1 154 ? -3.453 48.562 15.367 1 92.19 154 THR B CA 1
ATOM 4593 C C . THR B 1 154 ? -2.127 48.469 14.617 1 92.19 154 THR B C 1
ATOM 4595 O O . THR B 1 154 ? -1.147 47.938 15.133 1 92.19 154 THR B O 1
ATOM 4598 N N . GLY B 1 155 ? -2.076 48.969 13.414 1 92.19 155 GLY B N 1
ATOM 4599 C CA . GLY B 1 155 ? -0.849 49.125 12.656 1 92.19 155 GLY B CA 1
ATOM 4600 C C . GLY B 1 155 ? -0.304 47.844 12.094 1 92.19 155 GLY B C 1
ATOM 4601 O O . GLY B 1 155 ? 0.852 47.781 11.672 1 92.19 155 GLY B O 1
ATOM 4602 N N . VAL B 1 156 ? -1.116 46.812 12.07 1 93.5 156 VAL B N 1
ATOM 4603 C CA . VAL B 1 156 ? -0.616 45.5 11.672 1 93.5 156 VAL B CA 1
ATOM 4604 C C . VAL B 1 156 ? -0.843 45.281 10.18 1 93.5 156 VAL B C 1
ATOM 4606 O O . VAL B 1 156 ? 0.001 44.688 9.492 1 93.5 156 VAL B O 1
ATOM 4609 N N . MET B 1 157 ? -1.982 45.781 9.719 1 95.38 157 MET B N 1
ATOM 4610 C CA . MET B 1 157 ? -2.359 45.594 8.32 1 95.38 157 MET B CA 1
ATOM 4611 C C . MET B 1 157 ? -2.844 46.906 7.711 1 95.38 157 MET B C 1
ATOM 4613 O O . MET B 1 157 ? -3.557 47.656 8.367 1 95.38 157 MET B O 1
ATOM 4617 N N . VAL B 1 158 ? -2.463 47.125 6.453 1 95.94 158 VAL B N 1
ATOM 4618 C CA . VAL B 1 158 ? -2.854 48.344 5.75 1 95.94 158 VAL B CA 1
ATOM 4619 C C . VAL B 1 158 ? -4.32 48.25 5.332 1 95.94 158 VAL B C 1
ATOM 4621 O O . VAL B 1 158 ? -4.707 47.344 4.613 1 95.94 158 VAL B O 1
ATOM 4624 N N . LYS B 1 159 ? -5.129 49.188 5.77 1 96.38 159 LYS B N 1
ATOM 4625 C CA . LYS B 1 159 ? -6.535 49.344 5.41 1 96.38 159 LYS B CA 1
ATOM 4626 C C . LYS B 1 159 ? -7.285 48.031 5.516 1 96.38 159 LYS B C 1
ATOM 4628 O O . LYS B 1 159 ? -7.938 47.594 4.562 1 96.38 159 LYS B O 1
ATOM 4633 N N . PRO B 1 160 ? -7.242 47.406 6.645 1 97 160 PRO B N 1
ATOM 4634 C CA . PRO B 1 160 ? -7.898 46.094 6.805 1 97 160 PRO B CA 1
ATOM 4635 C C . PRO B 1 160 ? -9.406 46.188 6.602 1 97 160 PRO B C 1
ATOM 4637 O O . PRO B 1 160 ? -10.031 45.188 6.211 1 97 160 PRO B O 1
ATOM 4640 N N . SER B 1 161 ? -10 47.312 6.82 1 96.81 161 SER B N 1
ATOM 4641 C CA . SER B 1 161 ? -11.438 47.469 6.637 1 96.81 161 SER B CA 1
ATOM 4642 C C . SER B 1 161 ? -11.836 47.281 5.176 1 96.81 161 SER B C 1
ATOM 4644 O O . SER B 1 161 ? -12.93 46.781 4.887 1 96.81 161 SER B O 1
ATOM 4646 N N . ASP B 1 162 ? -10.984 47.688 4.281 1 97.62 162 ASP B N 1
ATOM 4647 C CA . ASP B 1 162 ? -11.234 47.438 2.863 1 97.62 162 ASP B CA 1
ATOM 4648 C C . ASP B 1 162 ? -11.312 45.938 2.551 1 97.62 162 ASP B C 1
ATOM 4650 O O . ASP B 1 162 ? -12.148 45.531 1.757 1 97.62 162 ASP B O 1
ATOM 4654 N N . VAL B 1 163 ? -10.414 45.188 3.133 1 97.94 163 VAL B N 1
ATOM 4655 C CA . VAL B 1 163 ? -10.414 43.75 2.947 1 97.94 163 VAL B CA 1
ATOM 4656 C C . VAL B 1 163 ? -11.719 43.156 3.475 1 97.94 163 VAL B C 1
ATOM 4658 O O . VAL B 1 163 ? -12.352 42.344 2.814 1 97.94 163 VAL B O 1
ATOM 4661 N N . ALA B 1 164 ? -12.102 43.594 4.641 1 97.69 164 ALA B N 1
ATOM 4662 C CA . ALA B 1 164 ? -13.312 43.094 5.281 1 97.69 164 ALA B CA 1
ATOM 4663 C C . ALA B 1 164 ? -14.539 43.344 4.395 1 97.69 164 ALA B C 1
ATOM 4665 O O . ALA B 1 164 ? -15.391 42.438 4.266 1 97.69 164 ALA B O 1
ATOM 4666 N N . THR B 1 165 ? -14.617 44.531 3.822 1 96.88 165 THR B N 1
ATOM 4667 C CA . THR B 1 165 ? -15.742 44.875 2.969 1 96.88 165 THR B CA 1
ATOM 4668 C C . THR B 1 165 ? -15.789 44 1.729 1 96.88 165 THR B C 1
ATOM 4670 O O . THR B 1 165 ? -16.859 43.75 1.173 1 96.88 165 THR B O 1
ATOM 4673 N N . ASN B 1 166 ? -14.656 43.469 1.388 1 96.56 166 ASN B N 1
ATOM 4674 C CA . ASN B 1 166 ? -14.562 42.688 0.166 1 96.56 166 ASN B CA 1
ATOM 4675 C C . ASN B 1 166 ? -14.516 41.188 0.47 1 96.56 166 ASN B C 1
ATOM 4677 O O . ASN B 1 166 ? -14.156 40.375 -0.393 1 96.56 166 ASN B O 1
ATOM 4681 N N . THR B 1 167 ? -14.734 40.781 1.65 1 97 167 THR B N 1
ATOM 4682 C CA . THR B 1 167 ? -14.703 39.375 2.066 1 97 167 THR B CA 1
ATOM 4683 C C . THR B 1 167 ? -16.125 38.875 2.32 1 97 167 THR B C 1
ATOM 4685 O O . THR B 1 167 ? -16.812 39.375 3.209 1 97 167 THR B O 1
ATOM 4688 N N . SER B 1 168 ? -16.547 37.938 1.531 1 96.06 168 SER B N 1
ATOM 4689 C CA . SER B 1 168 ? -17.875 37.344 1.705 1 96.06 168 SER B CA 1
ATOM 4690 C C . SER B 1 168 ? -17.859 36.219 2.744 1 96.06 168 SER B C 1
ATOM 4692 O O . SER B 1 168 ? -16.797 35.875 3.266 1 96.06 168 SER B O 1
ATOM 4694 N N . VAL B 1 169 ? -19 35.625 2.982 1 96.25 169 VAL B N 1
ATOM 4695 C CA . VAL B 1 169 ? -19.141 34.531 3.951 1 96.25 169 VAL B CA 1
ATOM 4696 C C . VAL B 1 169 ? -18.547 33.25 3.377 1 96.25 169 VAL B C 1
ATOM 4698 O O . VAL B 1 169 ? -18.359 32.281 4.098 1 96.25 169 VAL B O 1
ATOM 4701 N N . LYS B 1 170 ? -18.109 33.312 2.15 1 97.38 170 LYS B N 1
ATOM 4702 C CA . LYS B 1 170 ? -17.562 32.125 1.488 1 97.38 170 LYS B CA 1
ATOM 4703 C C . LYS B 1 170 ? -16.031 32.125 1.508 1 97.38 170 LYS B C 1
ATOM 4705 O O . LYS B 1 170 ? -15.398 31.172 1.099 1 97.38 170 LYS B O 1
ATOM 4710 N N . ASN B 1 171 ? -15.484 33.281 2.016 1 97.81 171 ASN B N 1
ATOM 4711 C CA . ASN B 1 171 ? -14.039 33.469 1.979 1 97.81 171 ASN B CA 1
ATOM 4712 C C . ASN B 1 171 ? -13.461 33.656 3.379 1 97.81 171 ASN B C 1
ATOM 4714 O O . ASN B 1 171 ? -14.07 34.312 4.227 1 97.81 171 ASN B O 1
ATOM 4718 N N . LEU B 1 172 ? -12.336 33.062 3.496 1 98.56 172 LEU B N 1
ATOM 4719 C CA . LEU B 1 172 ? -11.547 33.438 4.66 1 98.56 172 LEU B CA 1
ATOM 4720 C C . LEU B 1 172 ? -10.93 34.812 4.461 1 98.56 172 LEU B C 1
ATOM 4722 O O . LEU B 1 172 ? -10.461 35.156 3.369 1 98.56 172 LEU B O 1
ATOM 4726 N N . PHE B 1 173 ? -10.938 35.625 5.5 1 98.69 173 PHE B N 1
ATOM 4727 C CA . PHE B 1 173 ? -10.336 36.938 5.469 1 98.69 173 PHE B CA 1
ATOM 4728 C C . PHE B 1 173 ? -8.859 36.844 5.098 1 98.69 173 PHE B C 1
ATOM 4730 O O . PHE B 1 173 ? -8.375 37.625 4.27 1 98.69 173 PHE B O 1
ATOM 4737 N N . LEU B 1 174 ? -8.125 35.906 5.703 1 98.62 174 LEU B N 1
ATOM 4738 C CA . LEU B 1 174 ? -6.699 35.75 5.453 1 98.62 174 LEU B CA 1
ATOM 4739 C C . LEU B 1 174 ? -6.43 35.5 3.973 1 98.62 174 LEU B C 1
ATOM 4741 O O . LEU B 1 174 ? -5.516 36.094 3.398 1 98.62 174 LEU B O 1
ATOM 4745 N N . SER B 1 175 ? -7.184 34.625 3.422 1 98.5 175 SER B N 1
ATOM 4746 C CA . SER B 1 175 ? -7.059 34.312 2.004 1 98.5 175 SER B CA 1
ATOM 4747 C C . SER B 1 175 ? -7.328 35.531 1.137 1 98.5 175 SER B C 1
ATOM 4749 O O . SER B 1 175 ? -6.559 35.844 0.22 1 98.5 175 SER B O 1
ATOM 4751 N N . ARG B 1 176 ? -8.375 36.281 1.423 1 98.12 176 ARG B N 1
ATOM 4752 C CA . ARG B 1 176 ? -8.75 37.5 0.691 1 98.12 176 ARG B CA 1
ATOM 4753 C C . ARG B 1 176 ? -7.695 38.594 0.869 1 98.12 176 ARG B C 1
ATOM 4755 O O . ARG B 1 176 ? -7.336 39.281 -0.092 1 98.12 176 ARG B O 1
ATOM 4762 N N . ALA B 1 177 ? -7.262 38.75 2.061 1 98.5 177 ALA B N 1
ATOM 4763 C CA . ALA B 1 177 ? -6.25 39.781 2.355 1 98.5 177 ALA B CA 1
ATOM 4764 C C . ALA B 1 177 ? -4.984 39.531 1.537 1 98.5 177 ALA B C 1
ATOM 4766 O O . ALA B 1 177 ? -4.348 40.469 1.073 1 98.5 177 ALA B O 1
ATOM 4767 N N . SER B 1 178 ? -4.605 38.281 1.415 1 98.06 178 SER B N 1
ATOM 4768 C CA . SER B 1 178 ? -3.447 37.969 0.593 1 98.06 178 SER B CA 1
ATOM 4769 C C . SER B 1 178 ? -3.678 38.344 -0.866 1 98.06 178 SER B C 1
ATOM 4771 O O . SER B 1 178 ? -2.805 38.906 -1.506 1 98.06 178 SER B O 1
ATOM 4773 N N . SER B 1 179 ? -4.871 38.031 -1.357 1 97.5 179 SER B N 1
ATOM 4774 C CA . SER B 1 179 ? -5.203 38.344 -2.746 1 97.5 179 SER B CA 1
ATOM 4775 C C . SER B 1 179 ? -5.262 39.844 -2.986 1 97.5 179 SER B C 1
ATOM 4777 O O . SER B 1 179 ? -5.062 40.312 -4.109 1 97.5 179 SER B O 1
ATOM 4779 N N . MET B 1 180 ? -5.504 40.594 -1.976 1 97.44 180 MET B N 1
ATOM 4780 C CA . MET B 1 180 ? -5.586 42.062 -2.061 1 97.44 180 MET B CA 1
ATOM 4781 C C . MET B 1 180 ? -4.262 42.688 -1.663 1 97.44 180 MET B C 1
ATOM 4783 O O . MET B 1 180 ? -4.23 43.875 -1.251 1 97.44 180 MET B O 1
ATOM 4787 N N . ASN B 1 181 ? -3.225 41.938 -1.619 1 96.81 181 ASN B N 1
ATOM 4788 C CA . ASN B 1 181 ? -1.835 42.375 -1.524 1 96.81 181 ASN B CA 1
ATOM 4789 C C . ASN B 1 181 ? -1.516 42.938 -0.139 1 96.81 181 ASN B C 1
ATOM 4791 O O . ASN B 1 181 ? -0.786 43.938 -0.011 1 96.81 181 ASN B O 1
ATOM 4795 N N . ARG B 1 182 ? -2.15 42.406 0.867 1 97.62 182 ARG B N 1
ATOM 4796 C CA . ARG B 1 182 ? -1.719 42.75 2.221 1 97.62 182 ARG B CA 1
ATOM 4797 C C . ARG B 1 182 ? -0.493 41.938 2.623 1 97.62 182 ARG B C 1
ATOM 4799 O O . ARG B 1 182 ? -0.511 40.688 2.561 1 97.62 182 ARG B O 1
ATOM 4806 N N . GLU B 1 183 ? 0.496 42.5 3.111 1 97.19 183 GLU B N 1
ATOM 4807 C CA . GLU B 1 183 ? 1.83 41.938 3.281 1 97.19 183 GLU B CA 1
ATOM 4808 C C . GLU B 1 183 ? 1.806 40.75 4.242 1 97.19 183 GLU B C 1
ATOM 4810 O O . GLU B 1 183 ? 2.293 39.688 3.91 1 97.19 183 GLU B O 1
ATOM 4815 N N . ILE B 1 184 ? 1.26 40.938 5.473 1 97.12 184 ILE B N 1
ATOM 4816 C CA . ILE B 1 184 ? 1.265 39.875 6.477 1 97.12 184 ILE B CA 1
ATOM 4817 C C . ILE B 1 184 ? 0.505 38.656 5.945 1 97.12 184 ILE B C 1
ATOM 4819 O O . ILE B 1 184 ? 0.911 37.531 6.176 1 97.12 184 ILE B O 1
ATOM 4823 N N . ALA B 1 185 ? -0.579 38.875 5.246 1 98.12 185 ALA B N 1
ATOM 4824 C CA . ALA B 1 185 ? -1.383 37.812 4.691 1 98.12 185 ALA B CA 1
ATOM 4825 C C . ALA B 1 185 ? -0.628 37.062 3.584 1 98.12 185 ALA B C 1
ATOM 4827 O O . ALA B 1 185 ? -0.696 35.844 3.482 1 98.12 185 ALA B O 1
ATOM 4828 N N . GLN B 1 186 ? 0.085 37.812 2.812 1 98.12 186 GLN B N 1
ATOM 4829 C CA . GLN B 1 186 ? 0.88 37.188 1.75 1 98.12 186 GLN B CA 1
ATOM 4830 C C . GLN B 1 186 ? 1.982 36.312 2.324 1 98.12 186 GLN B C 1
ATOM 4832 O O . GLN B 1 186 ? 2.266 35.25 1.79 1 98.12 186 GLN B O 1
ATOM 4837 N N . LYS B 1 187 ? 2.578 36.844 3.334 1 97.44 187 LYS B N 1
ATOM 4838 C CA . LYS B 1 187 ? 3.615 36.062 4.023 1 97.44 187 LYS B CA 1
ATOM 4839 C C . LYS B 1 187 ? 3.078 34.719 4.508 1 97.44 187 LYS B C 1
ATOM 4841 O O . LYS B 1 187 ? 3.697 33.688 4.277 1 97.44 187 LYS B O 1
ATOM 4846 N N . LEU B 1 188 ? 1.941 34.75 5.121 1 98.06 188 LEU B N 1
ATOM 4847 C CA . LEU B 1 188 ? 1.352 33.531 5.66 1 98.06 188 LEU B CA 1
ATOM 4848 C C . LEU B 1 188 ? 0.841 32.625 4.539 1 98.06 188 LEU B C 1
ATOM 4850 O O . LEU B 1 188 ? 0.925 31.406 4.637 1 98.06 188 LEU B O 1
ATOM 4854 N N . TYR B 1 189 ? 0.319 33.25 3.543 1 97.56 189 TYR B N 1
ATOM 4855 C CA . TYR B 1 189 ? -0.097 32.5 2.355 1 97.56 189 TYR B CA 1
ATOM 4856 C C . TYR B 1 189 ? 1.07 31.734 1.759 1 97.56 189 TYR B C 1
ATOM 4858 O O . TYR B 1 189 ? 0.943 30.547 1.453 1 97.56 189 TYR B O 1
ATOM 4866 N N . ARG B 1 190 ? 2.191 32.344 1.63 1 96.44 190 ARG B N 1
ATOM 4867 C CA . ARG B 1 190 ? 3.389 31.719 1.079 1 96.44 190 ARG B CA 1
ATOM 4868 C C . ARG B 1 190 ? 3.865 30.578 1.97 1 96.44 190 ARG B C 1
ATOM 4870 O O . ARG B 1 190 ? 4.371 29.562 1.477 1 96.44 190 ARG B O 1
ATOM 4877 N N . TYR B 1 191 ? 3.711 30.781 3.223 1 96.38 191 TYR B N 1
ATOM 4878 C CA . TYR B 1 191 ? 4.078 29.719 4.16 1 96.38 191 TYR B CA 1
ATOM 4879 C C . TYR B 1 191 ? 3.295 28.453 3.881 1 96.38 191 TYR B C 1
ATOM 4881 O O . TYR B 1 191 ? 3.881 27.375 3.734 1 96.38 191 TYR B O 1
ATOM 4889 N N . PHE B 1 192 ? 1.975 28.5 3.766 1 96.5 192 PHE B N 1
ATOM 4890 C CA . PHE B 1 192 ? 1.129 27.328 3.576 1 96.5 192 PHE B CA 1
ATOM 4891 C C . PHE B 1 192 ? 1.26 26.797 2.158 1 96.5 192 PHE B C 1
ATOM 4893 O O . PHE B 1 192 ? 1.01 25.609 1.912 1 96.5 192 PHE B O 1
ATOM 4900 N N . MET B 1 193 ? 1.721 27.625 1.312 1 93.56 193 MET B N 1
ATOM 4901 C CA . MET B 1 193 ? 1.896 27.219 -0.078 1 93.56 193 MET B CA 1
ATOM 4902 C C . MET B 1 193 ? 3.209 26.453 -0.261 1 93.56 193 MET B C 1
ATOM 4904 O O . MET B 1 193 ? 3.262 25.469 -0.987 1 93.56 193 MET B O 1
ATOM 4908 N N . ASN B 1 194 ? 4.238 26.922 0.475 1 90.88 194 ASN B N 1
ATOM 4909 C CA . ASN B 1 194 ? 5.574 26.469 0.117 1 90.88 194 ASN B CA 1
ATOM 4910 C C . ASN B 1 194 ? 6.223 25.688 1.257 1 90.88 194 ASN B C 1
ATOM 4912 O O . ASN B 1 194 ? 7.117 24.859 1.025 1 90.88 194 ASN B O 1
ATOM 4916 N N . GLN B 1 195 ? 5.828 25.922 2.434 1 91.56 195 GLN B N 1
ATOM 4917 C CA . GLN B 1 195 ? 6.605 25.422 3.562 1 91.56 195 GLN B CA 1
ATOM 4918 C C . GLN B 1 195 ? 5.922 24.219 4.223 1 91.56 195 GLN B C 1
ATOM 4920 O O . GLN B 1 195 ? 6.566 23.438 4.926 1 91.56 195 GLN B O 1
ATOM 4925 N N . PHE B 1 196 ? 4.648 24.125 4.055 1 91.31 196 PHE B N 1
ATOM 4926 C CA . PHE B 1 196 ? 3.895 23 4.598 1 91.31 196 PHE B CA 1
ATOM 4927 C C . PHE B 1 196 ? 3.24 22.203 3.479 1 91.31 196 PHE B C 1
ATOM 4929 O O . PHE B 1 196 ? 2.135 22.516 3.039 1 91.31 196 PHE B O 1
ATOM 4936 N N . LEU B 1 197 ? 3.879 21.047 3.141 1 87.62 197 LEU B N 1
ATOM 4937 C CA . LEU B 1 197 ? 3.475 20.281 1.971 1 87.62 197 LEU B CA 1
ATOM 4938 C C . LEU B 1 197 ? 2.416 19.234 2.34 1 87.62 197 LEU B C 1
ATOM 4940 O O . LEU B 1 197 ? 2.504 18.609 3.393 1 87.62 197 LEU B O 1
ATOM 4944 N N . LEU B 1 198 ? 1.473 19.203 1.357 1 85.5 198 LEU B N 1
ATOM 4945 C CA . LEU B 1 198 ? 0.343 18.312 1.572 1 85.5 198 LEU B CA 1
ATOM 4946 C C . LEU B 1 198 ? 0.47 17.062 0.708 1 85.5 198 LEU B C 1
ATOM 4948 O O . LEU B 1 198 ? -0.299 16.875 -0.238 1 85.5 198 LEU B O 1
ATOM 4952 N N . GLY B 1 199 ? 1.474 16.219 0.984 1 83.44 199 GLY B N 1
ATOM 4953 C CA . GLY B 1 199 ? 1.665 14.969 0.258 1 83.44 199 GLY B CA 1
ATOM 4954 C C . GLY B 1 199 ? 2.732 15.062 -0.817 1 83.44 199 GLY B C 1
ATOM 4955 O O . GLY B 1 199 ? 3.553 15.977 -0.805 1 83.44 199 GLY B O 1
ATOM 4956 N N . LEU B 1 200 ? 2.771 13.945 -1.65 1 70.81 200 LEU B N 1
ATOM 4957 C CA . LEU B 1 200 ? 3.814 13.844 -2.664 1 70.81 200 LEU B CA 1
ATOM 4958 C C . LEU B 1 200 ? 3.4 14.562 -3.945 1 70.81 200 LEU B C 1
ATOM 4960 O O . LEU B 1 200 ? 3.064 13.922 -4.941 1 70.81 200 LEU B O 1
ATOM 4964 N N . VAL B 1 201 ? 2.955 15.711 -3.785 1 63.94 201 VAL B N 1
ATOM 4965 C CA . VAL B 1 201 ? 2.498 16.422 -4.977 1 63.94 201 VAL B CA 1
ATOM 4966 C C . VAL B 1 201 ? 3.654 16.562 -5.965 1 63.94 201 VAL B C 1
ATOM 4968 O O . VAL B 1 201 ? 4.82 16.406 -5.598 1 63.94 201 VAL B O 1
ATOM 4971 N N . ASN B 1 202 ? 3.324 16.781 -7.18 1 61.5 202 ASN B N 1
ATOM 4972 C CA . ASN B 1 202 ? 4.242 16.859 -8.312 1 61.5 202 ASN B CA 1
ATOM 4973 C C . ASN B 1 202 ? 5.273 17.969 -8.125 1 61.5 202 ASN B C 1
ATOM 4975 O O . ASN B 1 202 ? 4.926 19.078 -7.758 1 61.5 202 ASN B O 1
ATOM 4979 N N . VAL B 1 203 ? 6.387 17.5 -8.016 1 64.62 203 VAL B N 1
ATOM 4980 C CA . VAL B 1 203 ? 7.516 18.438 -8 1 64.62 203 VAL B CA 1
ATOM 4981 C C . VAL B 1 203 ? 7.914 18.781 -9.438 1 64.62 203 VAL B C 1
ATOM 4983 O O . VAL B 1 203 ? 7.859 17.922 -10.328 1 64.62 203 VAL B O 1
ATOM 4986 N N . ASN B 1 204 ? 8.031 20 -9.68 1 70.5 204 ASN B N 1
ATOM 4987 C CA . ASN B 1 204 ? 8.484 20.359 -11.016 1 70.5 204 ASN B CA 1
ATOM 4988 C C . ASN B 1 204 ? 9.883 19.828 -11.297 1 70.5 204 ASN B C 1
ATOM 4990 O O . ASN B 1 204 ? 10.625 19.5 -10.367 1 70.5 204 ASN B O 1
ATOM 4994 N N . ASP B 1 205 ? 10.141 19.672 -12.523 1 71.69 205 ASP B N 1
ATOM 4995 C CA . ASP B 1 205 ? 11.367 19.047 -13 1 71.69 205 ASP B CA 1
ATOM 4996 C C . ASP B 1 205 ? 12.602 19.766 -12.469 1 71.69 205 ASP B C 1
ATOM 4998 O O . ASP B 1 205 ? 13.602 19.125 -12.125 1 71.69 205 ASP B O 1
ATOM 5002 N N . MET B 1 206 ? 12.492 21.031 -12.383 1 70.5 206 MET B N 1
ATOM 5003 C CA . MET B 1 206 ? 13.648 21.812 -11.961 1 70.5 206 MET B CA 1
ATOM 5004 C C . MET B 1 206 ? 13.992 21.547 -10.5 1 70.5 206 MET B C 1
ATOM 5006 O O . MET B 1 206 ? 15.156 21.328 -10.156 1 70.5 206 MET B O 1
ATOM 5010 N N . MET B 1 207 ? 13.039 21.531 -9.711 1 74 207 MET B N 1
ATOM 5011 C CA . MET B 1 207 ? 13.242 21.266 -8.289 1 74 207 MET B CA 1
ATOM 5012 C C . MET B 1 207 ? 13.703 19.828 -8.062 1 74 207 MET B C 1
ATOM 5014 O O . MET B 1 207 ? 14.562 19.578 -7.215 1 74 207 MET B O 1
ATOM 5018 N N . MET B 1 208 ? 13.219 19.047 -8.898 1 79.69 208 MET B N 1
ATOM 5019 C CA . MET B 1 208 ? 13.602 17.641 -8.797 1 79.69 208 MET B CA 1
ATOM 5020 C C . MET B 1 208 ? 15.078 17.453 -9.117 1 79.69 208 MET B C 1
ATOM 5022 O O . MET B 1 208 ? 15.789 16.75 -8.406 1 79.69 208 MET B O 1
ATOM 5026 N N . LEU B 1 209 ? 15.461 18.094 -10.203 1 81.38 209 LEU B N 1
ATOM 5027 C CA . LEU B 1 209 ? 16.844 17.969 -10.633 1 81.38 209 LEU B CA 1
ATOM 5028 C C . LEU B 1 209 ? 17.797 18.578 -9.609 1 81.38 209 LEU B C 1
ATOM 5030 O O . LEU B 1 209 ? 18.875 18.031 -9.352 1 81.38 209 LEU B O 1
ATOM 5034 N N . ASP B 1 210 ? 17.422 19.656 -9.047 1 81.38 210 ASP B N 1
ATOM 5035 C CA . ASP B 1 210 ? 18.25 20.328 -8.055 1 81.38 210 ASP B CA 1
ATOM 5036 C C . ASP B 1 210 ? 18.438 19.469 -6.812 1 81.38 210 ASP B C 1
ATOM 5038 O O . ASP B 1 210 ? 19.547 19.281 -6.34 1 81.38 210 ASP B O 1
ATOM 5042 N N . SER B 1 211 ? 17.375 18.984 -6.344 1 80.81 211 SER B N 1
ATOM 5043 C CA . SER B 1 211 ? 17.422 18.109 -5.176 1 80.81 211 SER B CA 1
ATOM 5044 C C . SER B 1 211 ? 18.219 16.844 -5.461 1 80.81 211 SER B C 1
ATOM 5046 O O . SER B 1 211 ? 19 16.391 -4.621 1 80.81 211 SER B O 1
ATOM 5048 N N . PHE B 1 212 ? 17.984 16.344 -6.633 1 84 212 PHE B N 1
ATOM 5049 C CA . PHE B 1 212 ? 18.688 15.133 -7.035 1 84 212 PHE B CA 1
ATOM 5050 C C . PHE B 1 212 ? 20.188 15.367 -7.074 1 84 212 PHE B C 1
ATOM 5052 O O . PHE B 1 212 ? 20.953 14.57 -6.527 1 84 212 PHE B O 1
ATOM 5059 N N . ASN B 1 213 ? 20.531 16.422 -7.688 1 85.75 213 ASN B N 1
ATOM 5060 C CA . ASN B 1 213 ? 21.953 16.703 -7.82 1 85.75 213 ASN B CA 1
ATOM 5061 C C . ASN B 1 213 ? 22.609 16.969 -6.465 1 85.75 213 ASN B C 1
ATOM 5063 O O . ASN B 1 213 ? 23.734 16.531 -6.219 1 85.75 213 ASN B O 1
ATOM 5067 N N . THR B 1 214 ? 21.938 17.609 -5.621 1 84.75 214 THR B N 1
ATOM 5068 C CA . THR B 1 214 ? 22.453 18 -4.316 1 84.75 214 THR B CA 1
ATOM 5069 C C . THR B 1 214 ? 22.594 16.766 -3.412 1 84.75 214 THR B C 1
ATOM 5071 O O . THR B 1 214 ? 23.547 16.656 -2.637 1 84.75 214 THR B O 1
ATOM 5074 N N . TYR B 1 215 ? 21.672 15.859 -3.547 1 86.88 215 TYR B N 1
ATOM 5075 C CA . TYR B 1 215 ? 21.609 14.805 -2.541 1 86.88 215 TYR B CA 1
ATOM 5076 C C . TYR B 1 215 ? 21.719 13.43 -3.188 1 86.88 215 TYR B C 1
ATOM 5078 O O . TYR B 1 215 ? 21.141 12.453 -2.697 1 86.88 215 TYR B O 1
ATOM 5086 N N . LYS B 1 216 ? 22.297 13.344 -4.312 1 88.88 216 LYS B N 1
ATOM 5087 C CA . LYS B 1 216 ? 22.438 12.078 -5.02 1 88.88 216 LYS B CA 1
ATOM 5088 C C . LYS B 1 216 ? 23.016 11 -4.105 1 88.88 216 LYS B C 1
ATOM 5090 O O . LYS B 1 216 ? 22.562 9.859 -4.117 1 88.88 216 LYS B O 1
ATOM 5095 N N . LYS B 1 217 ? 23.953 11.359 -3.266 1 86.38 217 LYS B N 1
ATOM 5096 C CA . LYS B 1 217 ? 24.609 10.398 -2.377 1 86.38 217 LYS B CA 1
ATOM 5097 C C . LYS B 1 217 ? 23.609 9.812 -1.376 1 86.38 217 LYS B C 1
ATOM 5099 O O . LYS B 1 217 ? 23.656 8.617 -1.075 1 86.38 217 LYS B O 1
ATOM 5104 N N . VAL B 1 218 ? 22.766 10.672 -0.873 1 85.12 218 VAL B N 1
ATOM 5105 C CA . VAL B 1 218 ? 21.766 10.234 0.081 1 85.12 218 VAL B CA 1
ATOM 5106 C C . VAL B 1 218 ? 20.797 9.266 -0.6 1 85.12 218 VAL B C 1
ATOM 5108 O O . VAL B 1 218 ? 20.406 8.25 -0.018 1 85.12 218 VAL B O 1
ATOM 5111 N N . ILE B 1 219 ? 20.453 9.617 -1.827 1 86.94 219 ILE B N 1
ATOM 5112 C CA . ILE B 1 219 ? 19.531 8.789 -2.596 1 86.94 219 ILE B CA 1
ATOM 5113 C C . ILE B 1 219 ? 20.141 7.41 -2.832 1 86.94 219 ILE B C 1
ATOM 5115 O O . ILE B 1 219 ? 19.484 6.387 -2.611 1 86.94 219 ILE B O 1
ATOM 5119 N N . LEU B 1 220 ? 21.359 7.375 -3.215 1 85.69 220 LEU B N 1
ATOM 5120 C CA . LEU B 1 220 ? 22.047 6.117 -3.488 1 85.69 220 LEU B CA 1
ATOM 5121 C C . LEU B 1 220 ? 22.172 5.281 -2.219 1 85.69 220 LEU B C 1
ATOM 5123 O O . LEU B 1 220 ? 22.047 4.055 -2.262 1 85.69 220 LEU B O 1
ATOM 5127 N N . LYS B 1 221 ? 22.344 5.926 -1.115 1 81.56 221 LYS B N 1
ATOM 5128 C CA . LYS B 1 221 ? 22.422 5.215 0.157 1 81.56 221 LYS B CA 1
ATOM 5129 C C . LYS B 1 221 ? 21.094 4.562 0.503 1 81.56 221 LYS B C 1
ATOM 5131 O O . LYS B 1 221 ? 21.047 3.418 0.958 1 81.56 221 LYS B O 1
ATOM 5136 N N . ALA B 1 222 ? 20.062 5.348 0.326 1 80.5 222 ALA B N 1
ATOM 5137 C CA . ALA B 1 222 ? 18.719 4.805 0.576 1 80.5 222 ALA B CA 1
ATOM 5138 C C . ALA B 1 222 ? 18.453 3.584 -0.299 1 80.5 222 ALA B C 1
ATOM 5140 O O . ALA B 1 222 ? 17.922 2.578 0.176 1 80.5 222 ALA B O 1
ATOM 5141 N N . LEU B 1 223 ? 18.844 3.713 -1.522 1 80 223 LEU B N 1
ATOM 5142 C CA . LEU B 1 223 ? 18.609 2.617 -2.457 1 80 223 LEU B CA 1
ATOM 5143 C C . LEU B 1 223 ? 19.469 1.403 -2.09 1 80 223 LEU B C 1
ATOM 5145 O O . LEU B 1 223 ? 19.031 0.262 -2.277 1 80 223 LEU B O 1
ATOM 5149 N N . GLU B 1 224 ? 20.594 1.647 -1.568 1 77.62 224 GLU B N 1
ATOM 5150 C CA . GLU B 1 224 ? 21.453 0.567 -1.103 1 77.62 224 GLU B CA 1
ATOM 5151 C C . GLU B 1 224 ? 20.828 -0.17 0.079 1 77.62 224 GLU B C 1
ATOM 5153 O O . GLU B 1 224 ? 20.922 -1.395 0.176 1 77.62 224 GLU B O 1
ATOM 5158 N N . ILE B 1 225 ? 20.234 0.556 0.933 1 72.06 225 ILE B N 1
ATOM 5159 C CA . ILE B 1 225 ? 19.578 -0.016 2.104 1 72.06 225 ILE B CA 1
ATOM 5160 C C . ILE B 1 225 ? 18.484 -0.983 1.661 1 72.06 225 ILE B C 1
ATOM 5162 O O . ILE B 1 225 ? 18.234 -1.99 2.326 1 72.06 225 ILE B O 1
ATOM 5166 N N . SER B 1 226 ? 17.875 -0.676 0.592 1 65.94 226 SER B N 1
ATOM 5167 C CA . SER B 1 226 ? 16.812 -1.538 0.068 1 65.94 226 SER B CA 1
ATOM 5168 C C . SER B 1 226 ? 17.391 -2.701 -0.729 1 65.94 226 SER B C 1
ATOM 5170 O O . SER B 1 226 ? 16.656 -3.463 -1.354 1 65.94 226 SER B O 1
ATOM 5172 N N . ASP B 1 227 ? 18.672 -2.775 -0.603 1 63.34 227 ASP B N 1
ATOM 5173 C CA . ASP B 1 227 ? 19.438 -3.84 -1.258 1 63.34 227 ASP B CA 1
ATOM 5174 C C . ASP B 1 227 ? 19.203 -3.826 -2.768 1 63.34 227 ASP B C 1
ATOM 5176 O O . ASP B 1 227 ? 19.047 -4.883 -3.385 1 63.34 227 ASP B O 1
ATOM 5180 N N . THR B 1 228 ? 18.906 -2.643 -3.168 1 65.31 228 THR B N 1
ATOM 5181 C CA . THR B 1 228 ? 18.859 -2.588 -4.625 1 65.31 228 THR B CA 1
ATOM 5182 C C . THR B 1 228 ? 20.266 -2.707 -5.211 1 65.31 228 THR B C 1
ATOM 5184 O O . THR B 1 228 ? 21.266 -2.51 -4.504 1 65.31 228 THR B O 1
ATOM 5187 N N . ASP B 1 229 ? 20.422 -3.342 -6.27 1 75.75 229 ASP B N 1
ATOM 5188 C CA . ASP B 1 229 ? 21.719 -3.432 -6.934 1 75.75 229 ASP B CA 1
ATOM 5189 C C . ASP B 1 229 ? 22.016 -2.17 -7.742 1 75.75 229 ASP B C 1
ATOM 5191 O O . ASP B 1 229 ? 22.859 -2.184 -8.641 1 75.75 229 ASP B O 1
ATOM 5195 N N . ILE B 1 230 ? 21.328 -1.099 -7.367 1 82.44 230 ILE B N 1
ATOM 5196 C CA . ILE B 1 230 ? 21.547 0.17 -8.055 1 82.44 230 ILE B CA 1
ATOM 5197 C C . ILE B 1 230 ? 22.812 0.844 -7.512 1 82.44 230 ILE B C 1
ATOM 5199 O O . ILE B 1 230 ? 22.922 1.081 -6.309 1 82.44 230 ILE B O 1
ATOM 5203 N N . THR B 1 231 ? 23.719 1.172 -8.398 1 84.94 231 THR B N 1
ATOM 5204 C CA . THR B 1 231 ? 25 1.743 -7.98 1 84.94 231 THR B CA 1
ATOM 5205 C C . THR B 1 231 ? 25.078 3.219 -8.359 1 84.94 231 THR B C 1
ATOM 5207 O O . THR B 1 231 ? 25.891 3.963 -7.805 1 84.94 231 THR B O 1
ATOM 5210 N N . ASP B 1 232 ? 24.312 3.549 -9.32 1 89.25 232 ASP B N 1
ATOM 5211 C CA . ASP B 1 232 ? 24.328 4.945 -9.75 1 89.25 232 ASP B CA 1
ATOM 5212 C C . ASP B 1 232 ? 23.016 5.32 -10.438 1 89.25 232 ASP B C 1
ATOM 5214 O O . ASP B 1 232 ? 22.266 4.445 -10.867 1 89.25 232 ASP B O 1
ATOM 5218 N N . ILE B 1 233 ? 22.703 6.602 -10.398 1 90.19 233 ILE B N 1
ATOM 5219 C CA . ILE B 1 233 ? 21.531 7.164 -11.07 1 90.19 233 ILE B CA 1
ATOM 5220 C C . ILE B 1 233 ? 21.938 8.406 -11.867 1 90.19 233 ILE B C 1
ATOM 5222 O O . ILE B 1 233 ? 22.75 9.211 -11.398 1 90.19 233 ILE B O 1
ATOM 5226 N N . GLU B 1 234 ? 21.438 8.492 -13.039 1 91.38 234 GLU B N 1
ATOM 5227 C CA . GLU B 1 234 ? 21.703 9.672 -13.859 1 91.38 234 GLU B CA 1
ATOM 5228 C C . GLU B 1 234 ? 20.406 10.328 -14.328 1 91.38 234 GLU B C 1
ATOM 5230 O O . GLU B 1 234 ? 19.453 9.633 -14.656 1 91.38 234 GLU B O 1
ATOM 5235 N N . ALA B 1 235 ? 20.359 11.625 -14.258 1 89.88 235 ALA B N 1
ATOM 5236 C CA . ALA B 1 235 ? 19.25 12.398 -14.805 1 89.88 235 ALA B CA 1
ATOM 5237 C C . ALA B 1 235 ? 19.516 12.766 -16.266 1 89.88 235 ALA B C 1
ATOM 5239 O O . ALA B 1 235 ? 20.609 13.188 -16.625 1 89.88 235 ALA B O 1
ATOM 5240 N N . ARG B 1 236 ? 18.5 12.477 -17.062 1 87.06 236 ARG B N 1
ATOM 5241 C CA . ARG B 1 236 ? 18.609 12.805 -18.484 1 87.06 236 ARG B CA 1
ATOM 5242 C C . ARG B 1 236 ? 17.375 13.523 -18.984 1 87.06 236 ARG B C 1
ATOM 5244 O O . ARG B 1 236 ? 16.25 13.219 -18.547 1 87.06 236 ARG B O 1
ATOM 5251 N N . LYS B 1 237 ? 17.578 14.539 -19.734 1 82.88 237 LYS B N 1
ATOM 5252 C CA . LYS B 1 237 ? 16.453 15.195 -20.422 1 82.88 237 LYS B CA 1
ATOM 5253 C C . LYS B 1 237 ? 16.188 14.531 -21.766 1 82.88 237 LYS B C 1
ATOM 5255 O O . LYS B 1 237 ? 17.094 14.344 -22.562 1 82.88 237 LYS B O 1
ATOM 5260 N N . GLU B 1 238 ? 15.055 13.922 -21.859 1 81.62 238 GLU B N 1
ATOM 5261 C CA . GLU B 1 238 ? 14.664 13.273 -23.109 1 81.62 238 GLU B CA 1
ATOM 5262 C C . GLU B 1 238 ? 13.469 13.984 -23.75 1 81.62 238 GLU B C 1
ATOM 5264 O O . GLU B 1 238 ? 12.648 14.578 -23.047 1 81.62 238 GLU B O 1
ATOM 5269 N N . GLN B 1 239 ? 13.469 14.031 -25.016 1 80 239 GLN B N 1
ATOM 5270 C CA . GLN B 1 239 ? 12.344 14.609 -25.734 1 80 239 GLN B CA 1
ATOM 5271 C C . GLN B 1 239 ? 11.312 13.539 -26.078 1 80 239 GLN B C 1
ATOM 5273 O O . GLN B 1 239 ? 11.641 12.516 -26.672 1 80 239 GLN B O 1
ATOM 5278 N N . VAL B 1 240 ? 10.172 13.688 -25.5 1 77.62 240 VAL B N 1
ATOM 5279 C CA . VAL B 1 240 ? 9.102 12.734 -25.781 1 77.62 240 VAL B CA 1
ATOM 5280 C C . VAL B 1 240 ? 7.957 13.445 -26.5 1 77.62 240 VAL B C 1
ATOM 5282 O O . VAL B 1 240 ? 7.676 14.617 -26.234 1 77.62 240 VAL B O 1
ATOM 5285 N N . PRO B 1 241 ? 7.379 12.711 -27.484 1 76.06 241 PRO B N 1
ATOM 5286 C CA . PRO B 1 241 ? 6.227 13.32 -28.156 1 76.06 241 PRO B CA 1
ATOM 5287 C C . PRO B 1 241 ? 5.016 13.469 -27.234 1 76.06 241 PRO B C 1
ATOM 5289 O O . PRO B 1 241 ? 4.652 12.523 -26.531 1 76.06 241 PRO B O 1
ATOM 5292 N N . ALA B 1 242 ? 4.617 14.617 -26.891 1 73.81 242 ALA B N 1
ATOM 5293 C CA . ALA B 1 242 ? 3.402 14.875 -26.125 1 73.81 242 ALA B CA 1
ATOM 5294 C C . ALA B 1 242 ? 2.324 15.5 -27 1 73.81 242 ALA B C 1
ATOM 5296 O O . ALA B 1 242 ? 2.619 16.344 -27.844 1 73.81 242 ALA B O 1
ATOM 5297 N N . PRO B 1 243 ? 1.078 14.922 -26.812 1 71.81 243 PRO B N 1
ATOM 5298 C CA . PRO B 1 243 ? -0.001 15.484 -27.641 1 71.81 243 PRO B CA 1
ATOM 5299 C C . PRO B 1 243 ? -0.286 16.953 -27.297 1 71.81 243 PRO B C 1
ATOM 5301 O O . PRO B 1 243 ? -0.251 17.344 -26.125 1 71.81 243 PRO B O 1
ATOM 5304 N N . VAL B 1 244 ? -0.117 17.891 -28.203 1 63.97 244 VAL B N 1
ATOM 5305 C CA . VAL B 1 244 ? -0.474 19.281 -28.016 1 63.97 244 VAL B CA 1
ATOM 5306 C C . VAL B 1 244 ? -1.771 19.594 -28.766 1 63.97 244 VAL B C 1
ATOM 5308 O O . VAL B 1 244 ? -1.926 19.219 -29.922 1 63.97 244 VAL B O 1
ATOM 5311 N N . ALA B 1 245 ? -2.711 19.812 -27.969 1 61.88 245 ALA B N 1
ATOM 5312 C CA . ALA B 1 245 ? -3.938 20.297 -28.594 1 61.88 245 ALA B CA 1
ATOM 5313 C C . ALA B 1 245 ? -3.73 21.672 -29.234 1 61.88 245 ALA B C 1
ATOM 5315 O O . ALA B 1 245 ? -3.307 22.609 -28.562 1 61.88 245 ALA B O 1
ATOM 5316 N N . ILE B 1 246 ? -3.471 21.781 -30.516 1 59 246 ILE B N 1
ATOM 5317 C CA . ILE B 1 246 ? -3.506 23.062 -31.219 1 59 246 ILE B CA 1
ATOM 5318 C C . ILE B 1 246 ? -4.953 23.484 -31.438 1 59 246 ILE B C 1
ATOM 5320 O O . ILE B 1 246 ? -5.734 22.766 -32.062 1 59 246 ILE B O 1
ATOM 5324 N N . PRO B 1 247 ? -5.254 24.547 -30.719 1 62.94 247 PRO B N 1
ATOM 5325 C CA . PRO B 1 247 ? -6.598 25.031 -31.047 1 62.94 247 PRO B CA 1
ATOM 5326 C C . PRO B 1 247 ? -6.859 25.109 -32.531 1 62.94 247 PRO B C 1
ATOM 5328 O O . PRO B 1 247 ? -6.031 25.641 -33.281 1 62.94 247 PRO B O 1
ATOM 5331 N N . GLY B 1 248 ? -7.969 24.453 -32.969 1 61.62 248 GLY B N 1
ATOM 5332 C CA . GLY B 1 248 ? -8.438 24.562 -34.344 1 61.62 248 GLY B CA 1
ATOM 5333 C C . GLY B 1 248 ? -8.016 23.391 -35.219 1 61.62 248 GLY B C 1
ATOM 5334 O O . GLY B 1 248 ? -8.461 23.266 -36.375 1 61.62 248 GLY B O 1
ATOM 5335 N N . GLN B 1 249 ? -6.957 22.781 -34.844 1 61.5 249 GLN B N 1
ATOM 5336 C CA . GLN B 1 249 ? -6.578 21.656 -35.688 1 61.5 249 GLN B CA 1
ATOM 5337 C C . GLN B 1 249 ? -6.984 20.328 -35.062 1 61.5 249 GLN B C 1
ATOM 5339 O O . GLN B 1 249 ? -6.688 20.078 -33.875 1 61.5 249 GLN B O 1
ATOM 5344 N N . PRO B 1 250 ? -7.844 19.672 -35.719 1 60.34 250 PRO B N 1
ATOM 5345 C CA . PRO B 1 250 ? -8.398 18.406 -35.219 1 60.34 250 PRO B CA 1
ATOM 5346 C C . PRO B 1 250 ? -7.32 17.391 -34.875 1 60.34 250 PRO B C 1
ATOM 5348 O O . PRO B 1 250 ? -7.547 16.5 -34.062 1 60.34 250 PRO B O 1
ATOM 5351 N N . GLU B 1 251 ? -6.316 17.406 -35.688 1 58.81 251 GLU B N 1
ATOM 5352 C CA . GLU B 1 251 ? -5.324 16.359 -35.531 1 58.81 251 GLU B CA 1
ATOM 5353 C C . GLU B 1 251 ? -4.395 16.641 -34.344 1 58.81 251 GLU B C 1
ATOM 5355 O O . GLU B 1 251 ? -3.984 17.781 -34.156 1 58.81 251 GLU B O 1
ATOM 5360 N N . MET B 1 252 ? -4.27 15.727 -33.5 1 60.03 252 MET B N 1
ATOM 5361 C CA . MET B 1 252 ? -3.348 15.852 -32.375 1 60.03 252 MET B CA 1
ATOM 5362 C C . MET B 1 252 ? -1.915 16.031 -32.844 1 60.03 252 MET B C 1
ATOM 5364 O O . MET B 1 252 ? -1.438 15.258 -33.688 1 60.03 252 MET B O 1
ATOM 5368 N N . SER B 1 253 ? -1.438 17.234 -32.875 1 68.62 253 SER B N 1
ATOM 5369 C CA . SER B 1 253 ? -0.019 17.453 -33.156 1 68.62 253 SER B CA 1
ATOM 5370 C C . SER B 1 253 ? 0.83 17.078 -31.938 1 68.62 253 SER B C 1
ATOM 5372 O O . SER B 1 253 ? 0.341 17.078 -30.797 1 68.62 253 SER B O 1
ATOM 5374 N N . TYR B 1 254 ? 1.896 16.266 -32.25 1 70.44 254 TYR B N 1
ATOM 5375 C CA . TYR B 1 254 ? 2.82 15.898 -31.188 1 70.44 254 TYR B CA 1
ATOM 5376 C C . TYR B 1 254 ? 4.012 16.844 -31.156 1 70.44 254 TYR B C 1
ATOM 5378 O O . TYR B 1 254 ? 4.508 17.266 -32.219 1 70.44 254 TYR B O 1
ATOM 5386 N N . LYS B 1 255 ? 4.102 17.625 -30.047 1 73.75 255 LYS B N 1
ATOM 5387 C CA . LYS B 1 255 ? 5.32 18.391 -29.812 1 73.75 255 LYS B CA 1
ATOM 5388 C C . LYS B 1 255 ? 6.273 17.656 -28.875 1 73.75 255 LYS B C 1
ATOM 5390 O O . LYS B 1 255 ? 5.836 16.906 -28 1 73.75 255 LYS B O 1
ATOM 5395 N N . LEU B 1 256 ? 7.516 17.75 -29.344 1 75.38 256 LEU B N 1
ATOM 5396 C CA . LEU B 1 256 ? 8.531 17.156 -28.469 1 75.38 256 LEU B CA 1
ATOM 5397 C C . LEU B 1 256 ? 8.672 17.969 -27.188 1 75.38 256 LEU 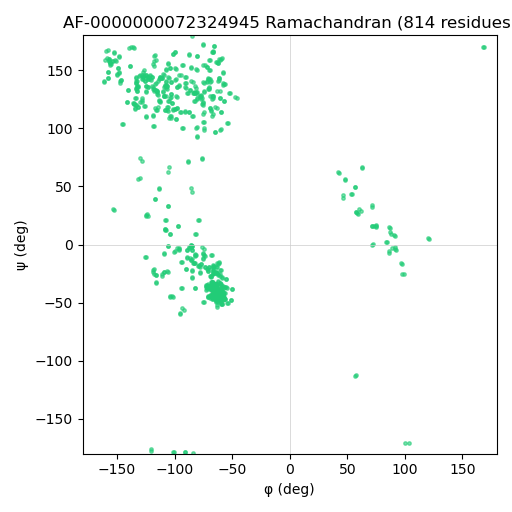B C 1
ATOM 5399 O O . LEU B 1 256 ? 8.805 19.203 -27.234 1 75.38 256 LEU B O 1
ATOM 5403 N N . VAL B 1 257 ? 8.344 17.375 -26.141 1 75.25 257 VAL B N 1
ATOM 5404 C CA . VAL B 1 257 ? 8.523 18.031 -24.859 1 75.25 257 VAL B CA 1
ATOM 5405 C C . VAL B 1 257 ? 9.68 17.391 -24.094 1 75.25 257 VAL B C 1
ATOM 5407 O O . VAL B 1 257 ? 9.883 16.172 -24.188 1 75.25 257 VAL B O 1
ATOM 5410 N N . ASP B 1 258 ? 10.461 18.328 -23.516 1 77.56 258 ASP B N 1
ATOM 5411 C CA . ASP B 1 258 ? 11.539 17.844 -22.672 1 77.56 258 ASP B CA 1
ATOM 5412 C C . ASP B 1 258 ? 11 17.219 -21.391 1 77.56 258 ASP B C 1
ATOM 5414 O O . ASP B 1 258 ? 10.188 17.828 -20.688 1 77.56 258 ASP B O 1
ATOM 5418 N N . VAL B 1 259 ? 11.336 15.922 -21.344 1 78.88 259 VAL B N 1
ATOM 5419 C CA . VAL B 1 259 ? 10.945 15.25 -20.109 1 78.88 259 VAL B CA 1
ATOM 5420 C C . VAL B 1 259 ? 12.195 14.789 -19.359 1 78.88 259 VAL B C 1
ATOM 5422 O O . VAL B 1 259 ? 13.164 14.336 -19.969 1 78.88 259 VAL B O 1
ATOM 5425 N N . LEU B 1 260 ? 12.188 15.094 -18.078 1 84.12 260 LEU B N 1
ATOM 5426 C CA . LEU B 1 260 ? 13.258 14.625 -17.203 1 84.12 260 LEU B CA 1
ATOM 5427 C C . LEU B 1 260 ? 13.094 13.141 -16.875 1 84.12 260 LEU B C 1
ATOM 5429 O O . LEU B 1 260 ? 12.016 12.719 -16.453 1 84.12 260 LEU B O 1
ATOM 5433 N N . ARG B 1 261 ? 14.172 12.359 -17.281 1 86.94 261 ARG B N 1
ATOM 5434 C CA . ARG B 1 261 ? 14.18 10.93 -17 1 86.94 261 ARG B CA 1
ATOM 5435 C C . ARG B 1 261 ? 15.383 10.555 -16.125 1 86.94 261 ARG B C 1
ATOM 5437 O O . ARG B 1 261 ? 16.469 11.133 -16.281 1 86.94 261 ARG B O 1
ATOM 5444 N N . PHE B 1 262 ? 15.133 9.641 -15.289 1 89.38 262 PHE B N 1
ATOM 5445 C CA . PHE B 1 262 ? 16.219 9.125 -14.461 1 89.38 262 PHE B CA 1
ATOM 5446 C C . PHE B 1 262 ? 16.594 7.711 -14.875 1 89.38 262 PHE B C 1
ATOM 5448 O O . PHE B 1 262 ? 15.727 6.848 -15.031 1 89.38 262 PHE B O 1
ATOM 5455 N N . LYS B 1 263 ? 17.859 7.543 -15.109 1 90.44 263 LYS B N 1
ATOM 5456 C CA . LYS B 1 263 ? 18.406 6.238 -15.492 1 90.44 263 LYS B CA 1
ATOM 5457 C C . LYS B 1 263 ? 19.234 5.633 -14.359 1 90.44 263 LYS B C 1
ATOM 5459 O O . LYS B 1 263 ? 19.969 6.344 -13.672 1 90.44 263 LYS B O 1
ATOM 5464 N N . THR B 1 264 ? 19 4.355 -14.148 1 89.06 264 THR B N 1
ATOM 5465 C CA . THR B 1 264 ? 19.719 3.682 -13.062 1 89.06 264 THR B CA 1
ATOM 5466 C C . THR B 1 264 ? 20.75 2.707 -13.617 1 89.06 264 THR B C 1
ATOM 5468 O O . THR B 1 264 ? 20.562 2.148 -14.703 1 89.06 264 THR B O 1
ATOM 5471 N N . PHE B 1 265 ? 21.828 2.621 -12.867 1 86.88 265 PHE B N 1
ATOM 5472 C CA . PHE B 1 265 ? 22.906 1.687 -13.172 1 86.88 265 PHE B CA 1
ATOM 5473 C C . PHE B 1 265 ? 23.031 0.634 -12.07 1 86.88 265 PHE B C 1
ATOM 5475 O O . PHE B 1 265 ? 22.922 0.951 -10.883 1 86.88 265 PHE B O 1
ATOM 5482 N N . HIS B 1 266 ? 23.094 -0.593 -12.461 1 83.62 266 HIS B N 1
ATOM 5483 C CA . HIS B 1 266 ? 23.109 -1.701 -11.516 1 83.62 266 HIS B CA 1
ATOM 5484 C C . HIS B 1 266 ? 24.516 -2.311 -11.406 1 83.62 266 HIS B C 1
ATOM 5486 O O . HIS B 1 266 ? 25.312 -2.189 -12.328 1 83.62 266 HIS B O 1
ATOM 5492 N N . ARG B 1 267 ? 24.703 -2.949 -10.195 1 79.19 267 ARG B N 1
ATOM 5493 C CA . ARG B 1 267 ? 25.984 -3.594 -9.93 1 79.19 267 ARG B CA 1
ATOM 5494 C C . ARG B 1 267 ? 26.312 -4.625 -11.008 1 79.19 267 ARG B C 1
ATOM 5496 O O . ARG B 1 267 ? 25.438 -5.41 -11.406 1 79.19 267 ARG B O 1
ATOM 5503 N N . ASN B 1 268 ? 27.422 -4.746 -11.484 1 69.69 268 ASN B N 1
ATOM 5504 C CA . ASN B 1 268 ? 27.984 -5.695 -12.438 1 69.69 268 ASN B CA 1
ATOM 5505 C C . ASN B 1 268 ? 27.453 -5.457 -13.844 1 69.69 268 ASN B C 1
ATOM 5507 O O . ASN B 1 268 ? 27.625 -6.297 -14.734 1 69.69 268 ASN B O 1
ATOM 5511 N N . GLN B 1 269 ? 26.578 -4.445 -13.977 1 71.81 269 GLN B N 1
ATOM 5512 C CA . GLN B 1 269 ? 26.094 -4.07 -15.297 1 71.81 269 GLN B CA 1
ATOM 5513 C C . GLN B 1 269 ? 26.219 -2.568 -15.523 1 71.81 269 GLN B C 1
ATOM 5515 O O . GLN B 1 269 ? 25.234 -1.902 -15.852 1 71.81 269 GLN B O 1
ATOM 5520 N N . LYS B 1 270 ? 27.344 -2.131 -15.398 1 70.44 270 LYS B N 1
ATOM 5521 C CA . LYS B 1 270 ? 27.594 -0.693 -15.383 1 70.44 270 LYS B CA 1
ATOM 5522 C C . LYS B 1 270 ? 27.297 -0.065 -16.734 1 70.44 270 LYS B C 1
ATOM 5524 O O . LYS B 1 270 ? 27.047 1.141 -16.828 1 70.44 270 LYS B O 1
ATOM 5529 N N . ASP B 1 271 ? 27.25 -0.931 -17.719 1 77 271 ASP B N 1
ATOM 5530 C CA . ASP B 1 271 ? 27.094 -0.367 -19.047 1 77 271 ASP B CA 1
ATOM 5531 C C . ASP B 1 271 ? 25.641 -0.407 -19.5 1 77 271 ASP B C 1
ATOM 5533 O O . ASP B 1 271 ? 25.312 0.056 -20.594 1 77 271 ASP B O 1
ATOM 5537 N N . VAL B 1 272 ? 24.859 -0.949 -18.734 1 78.38 272 VAL B N 1
ATOM 5538 C CA . VAL B 1 272 ? 23.453 -1.055 -19.109 1 78.38 272 VAL B CA 1
ATOM 5539 C C . VAL B 1 272 ? 22.625 -0.117 -18.234 1 78.38 272 VAL B C 1
ATOM 5541 O O . VAL B 1 272 ? 22.766 -0.108 -17 1 78.38 272 VAL B O 1
ATOM 5544 N N . MET B 1 273 ? 21.859 0.684 -18.922 1 83.19 273 MET B N 1
ATOM 5545 C CA . MET B 1 273 ? 21 1.629 -18.219 1 83.19 273 MET B CA 1
ATOM 5546 C C . MET B 1 273 ? 19.578 1.104 -18.109 1 83.19 273 MET B C 1
ATOM 5548 O O . MET B 1 273 ? 19.094 0.441 -19.031 1 83.19 273 MET B O 1
ATOM 5552 N N . PHE B 1 274 ? 18.953 1.376 -16.953 1 82.56 274 PHE B N 1
ATOM 5553 C CA . PHE B 1 274 ? 17.531 1.085 -16.75 1 82.56 274 PHE B CA 1
ATOM 5554 C C . PHE B 1 274 ? 16.75 2.367 -16.516 1 82.56 274 PHE B C 1
ATOM 5556 O O . PHE B 1 274 ? 17.234 3.291 -15.859 1 82.56 274 PHE B O 1
ATOM 5563 N N . ASP B 1 275 ? 15.656 2.398 -17.125 1 86 275 ASP B N 1
ATOM 5564 C CA . ASP B 1 275 ? 14.789 3.541 -16.875 1 86 275 ASP B CA 1
ATOM 5565 C C . ASP B 1 275 ? 14.078 3.406 -15.531 1 86 275 ASP B C 1
ATOM 5567 O O . ASP B 1 275 ? 13.383 2.418 -15.289 1 86 275 ASP B O 1
ATOM 5571 N N . MET B 1 276 ? 14.133 4.391 -14.68 1 86.06 276 MET B N 1
ATOM 5572 C CA . MET B 1 276 ? 13.578 4.367 -13.328 1 86.06 276 MET B CA 1
ATOM 5573 C C . MET B 1 276 ? 12.062 4.172 -13.367 1 86.06 276 MET B C 1
ATOM 5575 O O . MET B 1 276 ? 11.523 3.342 -12.633 1 86.06 276 MET B O 1
ATOM 5579 N N . ASP B 1 277 ? 11.438 4.793 -14.242 1 82.38 277 ASP B N 1
ATOM 5580 C CA . ASP B 1 277 ? 9.977 4.812 -14.25 1 82.38 277 ASP B CA 1
ATOM 5581 C C . ASP B 1 277 ? 9.422 3.586 -14.969 1 82.38 277 ASP B C 1
ATOM 5583 O O . ASP B 1 277 ? 8.328 3.111 -14.641 1 82.38 277 ASP B O 1
ATOM 5587 N N . MET B 1 278 ? 10.273 2.982 -15.844 1 78.19 278 MET B N 1
ATOM 5588 C CA . MET B 1 278 ? 9.711 1.954 -16.719 1 78.19 278 MET B CA 1
ATOM 5589 C C . MET B 1 278 ? 10.242 0.575 -16.344 1 78.19 278 MET B C 1
ATOM 5591 O O . MET B 1 278 ? 9.578 -0.436 -16.562 1 78.19 278 MET B O 1
ATOM 5595 N N . GLU B 1 279 ? 11.414 0.654 -15.789 1 77.81 279 GLU B N 1
ATOM 5596 C CA . GLU B 1 279 ? 12.07 -0.648 -15.711 1 77.81 279 GLU B CA 1
ATOM 5597 C C . GLU B 1 279 ? 12.328 -1.051 -14.266 1 77.81 279 GLU B C 1
ATOM 5599 O O . GLU B 1 279 ? 12.516 -2.232 -13.969 1 77.81 279 GLU B O 1
ATOM 5604 N N . GLU B 1 280 ? 12.352 -0.111 -13.383 1 83.69 280 GLU B N 1
ATOM 5605 C CA . GLU B 1 280 ? 12.586 -0.444 -11.984 1 83.69 280 GLU B CA 1
ATOM 5606 C C . GLU B 1 280 ? 11.305 -0.939 -11.312 1 83.69 280 GLU B C 1
ATOM 5608 O O . GLU B 1 280 ? 10.203 -0.699 -11.812 1 83.69 280 GLU B O 1
ATOM 5613 N N . SER B 1 281 ? 11.469 -1.598 -10.203 1 81.75 281 SER B N 1
ATOM 5614 C CA . SER B 1 281 ? 10.328 -2.105 -9.453 1 81.75 281 SER B CA 1
ATOM 5615 C C . SER B 1 281 ? 9.445 -0.966 -8.945 1 81.75 281 SER B C 1
ATOM 5617 O O . SER B 1 281 ? 9.906 0.17 -8.82 1 81.75 281 SER B O 1
ATOM 5619 N N . ASN B 1 282 ? 8.188 -1.28 -8.68 1 81.25 282 ASN B N 1
ATOM 5620 C CA . ASN B 1 282 ? 7.266 -0.293 -8.133 1 81.25 282 ASN B CA 1
ATOM 5621 C C . ASN B 1 282 ? 7.773 0.279 -6.816 1 81.25 282 ASN B C 1
ATOM 5623 O O . ASN B 1 282 ? 7.652 1.48 -6.566 1 81.25 282 ASN B O 1
ATOM 5627 N N . GLY B 1 283 ? 8.305 -0.609 -5.984 1 82.06 283 GLY B N 1
ATOM 5628 C CA . GLY B 1 283 ? 8.844 -0.153 -4.715 1 82.06 283 GLY B CA 1
ATOM 5629 C C . GLY B 1 283 ? 10.008 0.812 -4.871 1 82.06 283 GLY B C 1
ATOM 5630 O O . GLY B 1 283 ? 10.086 1.814 -4.156 1 82.06 283 GLY B O 1
ATOM 5631 N N . THR B 1 284 ? 10.844 0.544 -5.836 1 84.19 284 THR B N 1
ATOM 5632 C CA . THR B 1 284 ? 12 1.396 -6.094 1 84.19 284 THR B CA 1
ATOM 5633 C C . THR B 1 284 ? 11.562 2.748 -6.648 1 84.19 284 THR B C 1
ATOM 5635 O O . THR B 1 284 ? 12.086 3.789 -6.246 1 84.19 284 THR B O 1
ATOM 5638 N N . ARG B 1 285 ? 10.695 2.689 -7.52 1 85.56 285 ARG B N 1
ATOM 5639 C CA . ARG B 1 285 ? 10.164 3.92 -8.094 1 85.56 285 ARG B CA 1
ATOM 5640 C C . ARG B 1 285 ? 9.523 4.793 -7.016 1 85.56 285 ARG B C 1
ATOM 5642 O O . ARG B 1 285 ? 9.781 6 -6.961 1 85.56 285 ARG B O 1
ATOM 5649 N N . LYS B 1 286 ? 8.719 4.195 -6.211 1 84.44 286 LYS B N 1
ATOM 5650 C CA . LYS B 1 286 ? 8.047 4.918 -5.133 1 84.44 286 LYS B CA 1
ATOM 5651 C C . LYS B 1 286 ? 9.062 5.52 -4.16 1 84.44 286 LYS B C 1
ATOM 5653 O O . LYS B 1 286 ? 8.922 6.672 -3.75 1 84.44 286 LYS B O 1
ATOM 5658 N N . LEU B 1 287 ? 10 4.707 -3.814 1 86.06 287 LEU B N 1
ATOM 5659 C CA . LEU B 1 287 ? 11.039 5.184 -2.908 1 86.06 287 LEU B CA 1
ATOM 5660 C C . LEU B 1 287 ? 11.758 6.391 -3.494 1 86.06 287 LEU B C 1
ATOM 5662 O O . LEU B 1 287 ? 12.016 7.367 -2.785 1 86.06 287 LEU B O 1
ATOM 5666 N N . PHE B 1 288 ? 12.078 6.328 -4.766 1 87.38 288 PHE B N 1
ATOM 5667 C CA . PHE B 1 288 ? 12.766 7.426 -5.434 1 87.38 288 PHE B CA 1
ATOM 5668 C C . PHE B 1 288 ? 11.922 8.695 -5.387 1 87.38 288 PHE B C 1
ATOM 5670 O O . PHE B 1 288 ? 12.438 9.773 -5.07 1 87.38 288 PHE B O 1
ATOM 5677 N N . GLN B 1 289 ? 10.688 8.562 -5.645 1 85 289 GLN B N 1
ATOM 5678 C CA . GLN B 1 289 ? 9.773 9.703 -5.617 1 85 289 GLN B CA 1
ATOM 5679 C C . GLN B 1 289 ? 9.688 10.305 -4.219 1 85 289 GLN B C 1
ATOM 5681 O O . GLN B 1 289 ? 9.719 11.523 -4.059 1 85 289 GLN B O 1
ATOM 5686 N N . ILE B 1 290 ? 9.57 9.5 -3.232 1 88.75 290 ILE B N 1
ATOM 5687 C CA . ILE B 1 290 ? 9.484 9.938 -1.845 1 88.75 290 ILE B CA 1
ATOM 5688 C C . ILE B 1 290 ? 10.766 10.664 -1.453 1 88.75 290 ILE B C 1
ATOM 5690 O O . ILE B 1 290 ? 10.719 11.75 -0.864 1 88.75 290 ILE B O 1
ATOM 5694 N N . LEU B 1 291 ? 11.883 10.102 -1.87 1 88.12 291 LEU B N 1
ATOM 5695 C CA . LEU B 1 291 ? 13.172 10.664 -1.474 1 88.12 291 LEU B CA 1
ATOM 5696 C C . LEU B 1 291 ? 13.391 12.031 -2.109 1 88.12 291 LEU B C 1
ATOM 5698 O O . LEU B 1 291 ? 13.859 12.961 -1.45 1 88.12 291 LEU B O 1
ATOM 5702 N N . ILE B 1 292 ? 13.047 12.133 -3.361 1 86.19 292 ILE B N 1
ATOM 5703 C CA . ILE B 1 292 ? 13.203 13.414 -4.039 1 86.19 292 ILE B CA 1
ATOM 5704 C C . ILE B 1 292 ? 12.406 14.492 -3.307 1 86.19 292 ILE B C 1
ATOM 5706 O O . ILE B 1 292 ? 12.891 15.602 -3.092 1 86.19 292 ILE B O 1
ATOM 5710 N N . ARG B 1 293 ? 11.258 14.172 -2.898 1 87.56 293 ARG B N 1
ATOM 5711 C CA . ARG B 1 293 ? 10.398 15.109 -2.195 1 87.56 293 ARG B CA 1
ATOM 5712 C C . ARG B 1 293 ? 10.93 15.398 -0.796 1 87.56 293 ARG B C 1
ATOM 5714 O O . ARG B 1 293 ? 10.953 16.562 -0.364 1 87.56 293 ARG B O 1
ATOM 5721 N N . LEU B 1 294 ? 11.305 14.422 -0.11 1 89.5 294 LEU B N 1
ATOM 5722 C CA . LEU B 1 294 ? 11.766 14.578 1.268 1 89.5 294 LEU B CA 1
ATOM 5723 C C . LEU B 1 294 ? 13.07 15.359 1.325 1 89.5 294 LEU B C 1
ATOM 5725 O O . LEU B 1 294 ? 13.312 16.094 2.283 1 89.5 294 LEU B O 1
ATOM 5729 N N . LEU B 1 295 ? 13.859 15.148 0.373 1 87.62 295 LEU B N 1
ATOM 5730 C CA . LEU B 1 295 ? 15.125 15.883 0.364 1 87.62 295 LEU B CA 1
ATOM 5731 C C . LEU B 1 295 ? 14.883 17.375 0.143 1 87.62 295 LEU B C 1
ATOM 5733 O O . LEU B 1 295 ? 15.617 18.203 0.682 1 87.62 295 LEU B O 1
ATOM 5737 N N . ASP B 1 296 ? 13.898 17.656 -0.649 1 86.75 296 ASP B N 1
ATOM 5738 C CA . ASP B 1 296 ? 13.469 19.062 -0.74 1 86.75 296 ASP B CA 1
ATOM 5739 C C . ASP B 1 296 ? 12.992 19.578 0.615 1 86.75 296 ASP B C 1
ATOM 5741 O O . ASP B 1 296 ? 13.297 20.703 1 1 86.75 296 ASP B O 1
ATOM 5745 N N . VAL B 1 297 ? 12.258 18.781 1.325 1 90.81 297 VAL B N 1
ATOM 5746 C CA . VAL B 1 297 ? 11.734 19.125 2.645 1 90.81 297 VAL B CA 1
ATOM 5747 C C . VAL B 1 297 ? 12.891 19.375 3.611 1 90.81 297 VAL B C 1
ATOM 5749 O O . VAL B 1 297 ? 12.898 20.359 4.344 1 90.81 297 VAL B O 1
ATOM 5752 N N . VAL B 1 298 ? 13.828 18.516 3.527 1 90.25 298 VAL B N 1
ATOM 5753 C CA . VAL B 1 298 ? 14.969 18.578 4.434 1 90.25 298 VAL B CA 1
ATOM 5754 C C . VAL B 1 298 ? 15.828 19.797 4.082 1 90.25 298 VAL B C 1
ATOM 5756 O O . VAL B 1 298 ? 16.203 20.578 4.965 1 90.25 298 VAL B O 1
ATOM 5759 N N . LYS B 1 299 ? 16.062 20 2.846 1 87.12 299 LYS B N 1
ATOM 5760 C CA . LYS B 1 299 ? 16.922 21.078 2.377 1 87.12 299 LYS B CA 1
ATOM 5761 C C . LYS B 1 299 ? 16.312 22.438 2.721 1 87.12 299 LYS B C 1
ATOM 5763 O O . LYS B 1 299 ? 17.031 23.359 3.127 1 87.12 299 LYS B O 1
ATOM 5768 N N . ASN B 1 300 ? 15.07 22.516 2.613 1 89.19 300 ASN B N 1
ATOM 5769 C CA . ASN B 1 300 ? 14.422 23.828 2.738 1 89.19 300 ASN B CA 1
ATOM 5770 C C . ASN B 1 300 ? 13.656 23.938 4.055 1 89.19 300 ASN B C 1
ATOM 5772 O O . ASN B 1 300 ? 12.828 24.844 4.211 1 89.19 300 ASN B O 1
ATOM 5776 N N . LYS B 1 301 ? 13.875 23.031 4.945 1 93.25 301 LYS B N 1
ATOM 5777 C CA . LYS B 1 301 ? 13.32 23.078 6.297 1 93.25 301 LYS B CA 1
ATOM 5778 C C . LYS B 1 301 ? 11.805 23.172 6.266 1 93.25 301 LYS B C 1
ATOM 5780 O O . LYS B 1 301 ? 11.211 24.031 6.93 1 93.25 301 LYS B O 1
ATOM 5785 N N . LYS B 1 302 ? 11.18 22.281 5.469 1 94.62 302 LYS B N 1
ATOM 5786 C CA . LYS B 1 302 ? 9.734 22.281 5.277 1 94.62 302 LYS B CA 1
ATOM 5787 C C . LYS B 1 302 ? 9.07 21.219 6.141 1 94.62 302 LYS B C 1
ATOM 5789 O O . LYS B 1 302 ? 9.758 20.422 6.789 1 94.62 302 LYS B O 1
ATOM 5794 N N . GLY B 1 303 ? 7.762 21.312 6.277 1 96 303 GLY B N 1
ATOM 5795 C CA . GLY B 1 303 ? 6.93 20.25 6.812 1 96 303 GLY B CA 1
ATOM 5796 C C . GLY B 1 303 ? 6.145 19.516 5.746 1 96 303 GLY B C 1
ATOM 5797 O O . GLY B 1 303 ? 5.824 20.078 4.699 1 96 303 GLY B O 1
ATOM 5798 N N . ILE B 1 304 ? 5.867 18.25 6.062 1 95.94 304 ILE B N 1
ATOM 5799 C CA . ILE B 1 304 ? 5.102 17.469 5.086 1 95.94 304 ILE B CA 1
ATOM 5800 C C . ILE B 1 304 ? 4.195 16.484 5.805 1 95.94 304 ILE B C 1
ATOM 5802 O O . ILE B 1 304 ? 4.555 15.961 6.863 1 95.94 304 ILE B O 1
ATOM 5806 N N . ILE B 1 305 ? 3.004 16.297 5.305 1 96.81 305 ILE B N 1
ATOM 5807 C CA . ILE B 1 305 ? 2.127 15.234 5.773 1 96.81 305 ILE B CA 1
ATOM 5808 C C . ILE B 1 305 ? 2.064 14.117 4.727 1 96.81 305 ILE B C 1
ATOM 5810 O O . ILE B 1 305 ? 2.047 14.391 3.523 1 96.81 305 ILE B O 1
ATOM 5814 N N . MET B 1 306 ? 2.137 12.883 5.141 1 95.44 306 MET B N 1
ATOM 5815 C CA . MET B 1 306 ? 2.107 11.75 4.219 1 95.44 306 MET B CA 1
ATOM 5816 C C . MET B 1 306 ? 1.177 10.656 4.73 1 95.44 306 MET B C 1
ATOM 5818 O O . MET B 1 306 ? 1.362 10.141 5.836 1 95.44 306 MET B O 1
ATOM 5822 N N . ASP B 1 307 ? 0.184 10.336 3.922 1 93.69 307 ASP B N 1
ATOM 5823 C CA . ASP B 1 307 ? -0.711 9.227 4.234 1 93.69 307 ASP B CA 1
ATOM 5824 C C . ASP B 1 307 ? -0.106 7.895 3.803 1 93.69 307 ASP B C 1
ATOM 5826 O O . ASP B 1 307 ? 0.336 7.746 2.66 1 93.69 307 ASP B O 1
ATOM 5830 N N . GLU B 1 308 ? -0.114 6.957 4.719 1 91.88 308 GLU B N 1
ATOM 5831 C CA . GLU B 1 308 ? 0.457 5.645 4.438 1 91.88 308 GLU B CA 1
ATOM 5832 C C . GLU B 1 308 ? 1.781 5.762 3.691 1 91.88 308 GLU B C 1
ATOM 5834 O O . GLU B 1 308 ? 1.96 5.152 2.635 1 91.88 308 GLU B O 1
ATOM 5839 N N . PHE B 1 309 ? 2.789 6.395 4.285 1 91 309 PHE B N 1
ATOM 5840 C CA . PHE B 1 309 ? 4 6.84 3.605 1 91 309 PHE B CA 1
ATOM 5841 C C . PHE B 1 309 ? 4.875 5.652 3.221 1 91 309 PHE B C 1
ATOM 5843 O O . PHE B 1 309 ? 5.676 5.742 2.289 1 91 309 PHE B O 1
ATOM 5850 N N . ASP B 1 310 ? 4.676 4.52 3.895 1 90.25 310 ASP B N 1
ATOM 5851 C CA . ASP B 1 310 ? 5.586 3.393 3.711 1 90.25 310 ASP B CA 1
ATOM 5852 C C . ASP B 1 310 ? 4.914 2.266 2.928 1 90.25 310 ASP B C 1
ATOM 5854 O O . ASP B 1 310 ? 5.414 1.141 2.896 1 90.25 310 ASP B O 1
ATOM 5858 N N . MET B 1 311 ? 3.799 2.566 2.332 1 87.94 311 MET B N 1
ATOM 5859 C CA . MET B 1 311 ? 3.092 1.542 1.567 1 87.94 311 MET B CA 1
ATOM 5860 C C . MET B 1 311 ? 3.99 0.956 0.484 1 87.94 311 MET B C 1
ATOM 5862 O O . MET B 1 311 ? 4.559 1.693 -0.323 1 87.94 311 MET B O 1
ATOM 5866 N N . GLY B 1 312 ? 4.148 -0.381 0.546 1 85.62 312 GLY B N 1
ATOM 5867 C CA . GLY B 1 312 ? 4.926 -1.06 -0.478 1 85.62 312 GLY B CA 1
ATOM 5868 C C . GLY B 1 312 ? 6.418 -1.04 -0.205 1 85.62 312 GLY B C 1
ATOM 5869 O O . GLY B 1 312 ? 7.207 -1.558 -1 1 85.62 312 GLY B O 1
ATOM 5870 N N . LEU B 1 313 ? 6.809 -0.468 0.914 1 88.31 313 LEU B N 1
ATOM 5871 C CA . LEU B 1 313 ? 8.219 -0.38 1.257 1 88.31 313 LEU B CA 1
ATOM 5872 C C . LEU B 1 313 ? 8.57 -1.346 2.385 1 88.31 313 LEU B C 1
ATOM 5874 O O . LEU B 1 313 ? 7.781 -1.527 3.316 1 88.31 313 LEU B O 1
ATOM 5878 N N . HIS B 1 314 ? 9.703 -1.927 2.229 1 86.5 314 HIS B N 1
ATOM 5879 C CA . HIS B 1 314 ? 10.234 -2.684 3.357 1 86.5 314 HIS B CA 1
ATOM 5880 C C . HIS B 1 314 ? 10.391 -1.8 4.59 1 86.5 314 HIS B C 1
ATOM 5882 O O . HIS B 1 314 ? 10.711 -0.615 4.473 1 86.5 314 HIS B O 1
ATOM 5888 N N . THR B 1 315 ? 10.234 -2.311 5.785 1 89.25 315 THR B N 1
ATOM 5889 C CA . THR B 1 315 ? 10.219 -1.55 7.027 1 89.25 315 THR B CA 1
ATOM 5890 C C . THR B 1 315 ? 11.539 -0.821 7.234 1 89.25 315 THR B C 1
ATOM 5892 O O . THR B 1 315 ? 11.57 0.279 7.789 1 89.25 315 THR B O 1
ATOM 5895 N N . ARG B 1 316 ? 12.617 -1.368 6.805 1 87.06 316 ARG B N 1
ATOM 5896 C CA . ARG B 1 316 ? 13.914 -0.723 6.949 1 87.06 316 ARG B CA 1
ATOM 5897 C C . ARG B 1 316 ? 13.977 0.578 6.156 1 87.06 316 ARG B C 1
ATOM 5899 O O . ARG B 1 316 ? 14.633 1.536 6.57 1 87.06 316 ARG B O 1
ATOM 5906 N N . LEU B 1 317 ? 13.344 0.557 5.047 1 86.69 317 LEU B N 1
ATOM 5907 C CA . LEU B 1 317 ? 13.281 1.771 4.242 1 86.69 317 LEU B CA 1
ATOM 5908 C C . LEU B 1 317 ? 12.406 2.826 4.914 1 86.69 317 LEU B C 1
ATOM 5910 O O . LEU B 1 317 ? 12.703 4.02 4.836 1 86.69 317 LEU B O 1
ATOM 5914 N N . ALA B 1 318 ? 11.328 2.391 5.531 1 90.19 318 ALA B N 1
ATOM 5915 C CA . ALA B 1 318 ? 10.508 3.307 6.32 1 90.19 318 ALA B CA 1
ATOM 5916 C C . ALA B 1 318 ? 11.328 3.957 7.43 1 90.19 318 ALA B C 1
ATOM 5918 O O . ALA B 1 318 ? 11.242 5.168 7.648 1 90.19 318 ALA B O 1
ATOM 5919 N N . ASP B 1 319 ? 12.148 3.131 8.062 1 90.31 319 ASP B N 1
ATOM 5920 C CA . ASP B 1 319 ? 13.039 3.639 9.102 1 90.31 319 ASP B CA 1
ATOM 5921 C C . ASP B 1 319 ? 14.008 4.676 8.539 1 90.31 319 ASP B C 1
ATOM 5923 O O . ASP B 1 319 ? 14.258 5.707 9.172 1 90.31 319 ASP B O 1
ATOM 5927 N N . PHE B 1 320 ? 14.539 4.387 7.414 1 88.25 320 PHE B N 1
ATOM 5928 C CA . PHE B 1 320 ? 15.477 5.297 6.773 1 88.25 320 PHE B CA 1
ATOM 5929 C C . PHE B 1 320 ? 14.828 6.648 6.508 1 88.25 320 PHE B C 1
ATOM 5931 O O . PHE B 1 320 ? 15.438 7.695 6.734 1 88.25 320 PHE B O 1
ATOM 5938 N N . ILE B 1 321 ? 13.664 6.625 6.035 1 89.69 321 ILE B N 1
ATOM 5939 C CA . ILE B 1 321 ? 12.922 7.844 5.723 1 89.69 321 ILE B CA 1
ATOM 5940 C C . ILE B 1 321 ? 12.727 8.664 6.992 1 89.69 321 ILE B C 1
ATOM 5942 O O . ILE B 1 321 ? 12.945 9.883 6.992 1 89.69 321 ILE B O 1
ATOM 5946 N N . LEU B 1 322 ? 12.32 8.031 8.078 1 93.81 322 LEU B N 1
ATOM 5947 C CA . LEU B 1 322 ? 12.148 8.719 9.352 1 93.81 322 LEU B CA 1
ATOM 5948 C C . LEU B 1 322 ? 13.477 9.297 9.836 1 93.81 322 LEU B C 1
ATOM 5950 O O . LEU B 1 322 ? 13.523 10.438 10.305 1 93.81 322 LEU B O 1
ATOM 5954 N N . ASP B 1 323 ? 14.523 8.516 9.672 1 92.44 323 ASP B N 1
ATOM 5955 C CA . ASP B 1 323 ? 15.844 8.961 10.094 1 92.44 323 ASP B CA 1
ATOM 5956 C C . ASP B 1 323 ? 16.297 10.18 9.289 1 92.44 323 ASP B C 1
ATOM 5958 O O . ASP B 1 323 ? 17 11.047 9.812 1 92.44 323 ASP B O 1
ATOM 5962 N N . LEU B 1 324 ? 15.938 10.172 8.031 1 90.5 324 LEU B N 1
ATOM 5963 C CA . LEU B 1 324 ? 16.25 11.32 7.191 1 90.5 324 LEU B CA 1
ATOM 5964 C C . LEU B 1 324 ? 15.641 12.594 7.754 1 90.5 324 LEU B C 1
ATOM 5966 O O . LEU B 1 324 ? 16.297 13.641 7.809 1 90.5 324 LEU B O 1
ATOM 5970 N N . ILE B 1 325 ? 14.414 12.57 8.188 1 94.38 325 ILE B N 1
ATOM 5971 C CA . ILE B 1 325 ? 13.719 13.703 8.773 1 94.38 325 ILE B CA 1
ATOM 5972 C C . ILE B 1 325 ? 14.375 14.078 10.102 1 94.38 325 ILE B C 1
ATOM 5974 O O . ILE B 1 325 ? 14.602 15.258 10.383 1 94.38 325 ILE B O 1
ATOM 5978 N N . HIS B 1 326 ? 14.719 13.07 10.898 1 95.19 326 HIS B N 1
ATOM 5979 C CA . HIS B 1 326 ? 15.305 13.305 12.211 1 95.19 326 HIS B CA 1
ATOM 5980 C C . HIS B 1 326 ? 16.703 13.891 12.086 1 95.19 326 HIS B C 1
ATOM 5982 O O . HIS B 1 326 ? 17.156 14.625 12.969 1 95.19 326 HIS B O 1
ATOM 5988 N N . ALA B 1 327 ? 17.344 13.555 10.984 1 91.69 327 ALA B N 1
ATOM 5989 C CA . ALA B 1 327 ? 18.688 14.078 10.742 1 91.69 327 ALA B CA 1
ATOM 5990 C C . ALA B 1 327 ? 18.625 15.523 10.258 1 91.69 327 ALA B C 1
ATOM 5992 O O . ALA B 1 327 ? 19.641 16.234 10.281 1 91.69 327 ALA B O 1
ATOM 5993 N N . SER B 1 328 ? 17.484 15.938 9.773 1 92.25 328 SER B N 1
ATOM 5994 C CA . SER B 1 328 ? 17.328 17.297 9.258 1 92.25 328 SER B CA 1
ATOM 5995 C C . SER B 1 328 ? 17.453 18.328 10.375 1 92.25 328 SER B C 1
ATOM 5997 O O . SER B 1 328 ? 17.406 17.984 11.562 1 92.25 328 SER B O 1
ATOM 5999 N N . GLU B 1 329 ? 17.609 19.547 10 1 90.06 329 GLU B N 1
ATOM 6000 C CA . GLU B 1 329 ? 17.734 20.625 10.977 1 90.06 329 GLU B CA 1
ATOM 6001 C C . GLU B 1 329 ? 16.391 20.969 11.602 1 90.06 329 GLU B C 1
ATOM 6003 O O . GLU B 1 329 ? 16.266 21.047 12.82 1 90.06 329 GLU B O 1
ATOM 6008 N N . SER B 1 330 ? 15.406 21.156 10.75 1 93.25 330 SER B N 1
ATOM 6009 C CA . SER B 1 330 ? 14.141 21.625 11.305 1 93.25 330 SER B CA 1
ATOM 6010 C C . SER B 1 330 ? 12.961 21.203 10.438 1 93.25 330 SER B C 1
ATOM 6012 O O . SER B 1 330 ? 11.984 21.938 10.305 1 93.25 330 SER B O 1
ATOM 6014 N N . SER B 1 331 ? 13.008 20.125 9.766 1 95.88 331 SER B N 1
ATOM 6015 C CA . SER B 1 331 ? 11.898 19.609 8.969 1 95.88 331 SER B CA 1
ATOM 6016 C C . SER B 1 331 ? 10.938 18.781 9.812 1 95.88 331 SER B C 1
ATOM 6018 O O . SER B 1 331 ? 11.32 18.25 10.859 1 95.88 331 SER B O 1
ATOM 6020 N N . GLN B 1 332 ? 9.703 18.75 9.406 1 97.88 332 GLN B N 1
ATOM 6021 C CA . GLN B 1 332 ? 8.688 18.016 10.148 1 97.88 332 GLN B CA 1
ATOM 6022 C C . GLN B 1 332 ? 7.934 17.047 9.242 1 97.88 332 GLN B C 1
ATOM 6024 O O . GLN B 1 332 ? 7.691 17.344 8.07 1 97.88 332 GLN B O 1
ATOM 6029 N N . LEU B 1 333 ? 7.59 15.898 9.805 1 97.75 333 LEU B N 1
ATOM 6030 C CA . LEU B 1 333 ? 6.809 14.898 9.094 1 97.75 333 LEU B CA 1
ATOM 6031 C C . LEU B 1 333 ? 5.648 14.398 9.953 1 97.75 333 LEU B C 1
ATOM 6033 O O . LEU B 1 333 ? 5.859 13.938 11.078 1 97.75 333 LEU B O 1
ATOM 6037 N N . LEU B 1 334 ? 4.441 14.617 9.492 1 98.38 334 LEU B N 1
ATOM 6038 C CA . LEU B 1 334 ? 3.266 13.93 10.016 1 98.38 334 LEU B CA 1
ATOM 6039 C C . LEU B 1 334 ? 2.828 12.812 9.078 1 98.38 334 LEU B C 1
ATOM 6041 O O . LEU B 1 334 ? 2.57 13.047 7.895 1 98.38 334 LEU B O 1
ATOM 6045 N N . PHE B 1 335 ? 2.781 11.555 9.617 1 97.5 335 PHE B N 1
ATOM 6046 C CA . PHE B 1 335 ? 2.5 10.453 8.711 1 97.5 335 PHE B CA 1
ATOM 6047 C C . PHE B 1 335 ? 1.535 9.453 9.344 1 97.5 335 PHE B C 1
ATOM 6049 O O . PHE B 1 335 ? 1.384 9.422 10.562 1 97.5 335 PHE B O 1
ATOM 6056 N N . THR B 1 336 ? 0.793 8.742 8.5 1 96.5 336 THR B N 1
ATOM 6057 C CA . THR B 1 336 ? 0.036 7.578 8.938 1 96.5 336 THR B CA 1
ATOM 6058 C C . THR B 1 336 ? 0.687 6.293 8.43 1 96.5 336 THR B C 1
ATOM 6060 O O . THR B 1 336 ? 1.381 6.301 7.41 1 96.5 336 THR B O 1
ATOM 6063 N N . SER B 1 337 ? 0.525 5.223 9.156 1 94.5 337 SER B N 1
ATOM 6064 C CA . SER B 1 337 ? 1.065 3.936 8.734 1 94.5 337 SER B CA 1
ATOM 6065 C C . SER B 1 337 ? 0.326 2.781 9.406 1 94.5 337 SER B C 1
ATOM 6067 O O . SER B 1 337 ? -0.185 2.926 10.516 1 94.5 337 SER B O 1
ATOM 6069 N N . HIS B 1 338 ? 0.242 1.69 8.719 1 89.38 338 HIS B N 1
ATOM 6070 C CA . HIS B 1 338 ? -0.222 0.435 9.297 1 89.38 338 HIS B CA 1
ATOM 6071 C C . HIS B 1 338 ? 0.951 -0.44 9.727 1 89.38 338 HIS B C 1
ATOM 6073 O O . HIS B 1 338 ? 0.753 -1.512 10.305 1 89.38 338 HIS B O 1
ATOM 6079 N N . ASN B 1 339 ? 2.164 -0.036 9.484 1 92.81 339 ASN B N 1
ATOM 6080 C CA . ASN B 1 339 ? 3.381 -0.776 9.805 1 92.81 339 ASN B CA 1
ATOM 6081 C C . ASN B 1 339 ? 3.691 -0.731 11.297 1 92.81 339 ASN B C 1
ATOM 6083 O O . ASN B 1 339 ? 4.277 0.236 11.781 1 92.81 339 ASN B O 1
ATOM 6087 N N . THR B 1 340 ? 3.457 -1.818 11.953 1 93.12 340 THR B N 1
ATOM 6088 C CA . THR B 1 340 ? 3.566 -1.817 13.414 1 93.12 340 THR B CA 1
ATOM 6089 C C . THR B 1 340 ? 5.031 -1.857 13.844 1 93.12 340 THR B C 1
ATOM 6091 O O . THR B 1 340 ? 5.348 -1.577 15 1 93.12 340 THR B O 1
ATOM 6094 N N . ASN B 1 341 ? 5.93 -2.229 12.898 1 92.12 341 ASN B N 1
ATOM 6095 C CA . ASN B 1 341 ? 7.355 -2.229 13.219 1 92.12 341 ASN B CA 1
ATOM 6096 C C . ASN B 1 341 ? 7.84 -0.837 13.617 1 92.12 341 ASN B C 1
ATOM 6098 O O . ASN B 1 341 ? 8.867 -0.7 14.281 1 92.12 341 ASN B O 1
ATOM 6102 N N . LEU B 1 342 ? 7.145 0.193 13.227 1 94.75 342 LEU B N 1
ATOM 6103 C CA . LEU B 1 342 ? 7.535 1.571 13.5 1 94.75 342 LEU B CA 1
ATOM 6104 C C . LEU B 1 342 ? 7.172 1.964 14.93 1 94.75 342 LEU B C 1
ATOM 6106 O O . LEU B 1 342 ? 7.648 2.982 15.438 1 94.75 342 LEU B O 1
ATOM 6110 N N . ILE B 1 343 ? 6.273 1.185 15.523 1 95.44 343 ILE B N 1
ATOM 6111 C CA . ILE B 1 343 ? 5.914 1.422 16.922 1 95.44 343 ILE B CA 1
ATOM 6112 C C . ILE B 1 343 ? 7.02 0.9 17.828 1 95.44 343 ILE B C 1
ATOM 6114 O O . ILE B 1 343 ? 6.863 -0.141 18.484 1 95.44 343 ILE B O 1
ATOM 6118 N N . ASP B 1 344 ? 8.125 1.581 17.906 1 94.12 344 ASP B N 1
ATOM 6119 C CA . ASP B 1 344 ? 9.336 1.217 18.625 1 94.12 344 ASP B CA 1
ATOM 6120 C C . ASP B 1 344 ? 9.883 2.404 19.422 1 94.12 344 ASP B C 1
ATOM 6122 O O . ASP B 1 344 ? 10.344 3.387 18.844 1 94.12 344 ASP B O 1
ATOM 6126 N N . VAL B 1 345 ? 9.945 2.328 20.734 1 93.81 345 VAL B N 1
ATOM 6127 C CA . VAL B 1 345 ? 10.305 3.436 21.625 1 93.81 345 VAL B CA 1
ATOM 6128 C C . VAL B 1 345 ? 11.812 3.676 21.562 1 93.81 345 VAL B C 1
ATOM 6130 O O . VAL B 1 345 ? 12.312 4.66 22.109 1 93.81 345 VAL B O 1
ATOM 6133 N N . ARG B 1 346 ? 12.562 2.859 20.922 1 91.88 346 ARG B N 1
ATOM 6134 C CA . ARG B 1 346 ? 13.992 3.08 20.719 1 91.88 346 ARG B CA 1
ATOM 6135 C C . ARG B 1 346 ? 14.242 3.992 19.516 1 91.88 346 ARG B C 1
ATOM 6137 O O . ARG B 1 346 ? 15.336 4.531 19.359 1 91.88 346 ARG B O 1
ATOM 6144 N N . ARG B 1 347 ? 13.188 4.129 18.719 1 92.69 347 ARG B N 1
ATOM 6145 C CA . ARG B 1 347 ? 13.352 4.918 17.5 1 92.69 347 ARG B CA 1
ATOM 6146 C C . ARG B 1 347 ? 12.469 6.16 17.531 1 92.69 347 ARG B C 1
ATOM 6148 O O . ARG B 1 347 ? 12.805 7.184 16.938 1 92.69 347 ARG B O 1
ATOM 6155 N N . LEU B 1 348 ? 11.359 6.02 18.141 1 95.69 348 LEU B N 1
ATOM 6156 C CA . LEU B 1 348 ? 10.422 7.125 18.297 1 95.69 348 LEU B CA 1
ATOM 6157 C C . LEU B 1 348 ? 10.109 7.371 19.781 1 95.69 348 LEU B C 1
ATOM 6159 O O . LEU B 1 348 ? 9.906 6.426 20.547 1 95.69 348 LEU B O 1
ATOM 6163 N N . ARG B 1 349 ? 10.133 8.625 20.094 1 95.75 349 ARG B N 1
ATOM 6164 C CA . ARG B 1 349 ? 9.688 8.977 21.438 1 95.75 349 ARG B CA 1
ATOM 6165 C C . ARG B 1 349 ? 8.242 8.555 21.656 1 95.75 349 ARG B C 1
ATOM 6167 O O . ARG B 1 349 ? 7.465 8.453 20.703 1 95.75 349 ARG B O 1
ATOM 6174 N N . ARG B 1 350 ? 7.891 8.43 22.938 1 95.19 350 ARG B N 1
ATOM 6175 C CA . ARG B 1 350 ? 6.523 8.039 23.281 1 95.19 350 ARG B CA 1
ATOM 6176 C C . ARG B 1 350 ? 5.52 9.078 22.797 1 95.19 350 ARG B C 1
ATOM 6178 O O . ARG B 1 350 ? 4.383 8.742 22.453 1 95.19 350 ARG B O 1
ATOM 6185 N N . ASP B 1 351 ? 5.93 10.352 22.766 1 96.62 351 ASP B N 1
ATOM 6186 C CA . ASP B 1 351 ? 5.031 11.414 22.328 1 96.62 351 ASP B CA 1
ATOM 6187 C C . ASP B 1 351 ? 5.051 11.57 20.812 1 96.62 351 ASP B C 1
ATOM 6189 O O . ASP B 1 351 ? 4.336 12.406 20.25 1 96.62 351 ASP B O 1
ATOM 6193 N N . GLN B 1 352 ? 5.844 10.773 20.078 1 97.94 352 GLN B N 1
ATOM 6194 C CA . GLN B 1 352 ? 5.824 10.719 18.609 1 97.94 352 GLN B CA 1
ATOM 6195 C C . GLN B 1 352 ? 4.91 9.602 18.125 1 97.94 352 GLN B C 1
ATOM 6197 O O . GLN B 1 352 ? 4.598 9.531 16.938 1 97.94 352 GLN B O 1
ATOM 6202 N N . ILE B 1 353 ? 4.551 8.727 18.969 1 97.44 353 ILE B N 1
ATOM 6203 C CA . ILE B 1 353 ? 3.672 7.613 18.641 1 97.44 353 ILE B CA 1
ATOM 6204 C C . ILE B 1 353 ? 2.244 7.934 19.078 1 97.44 353 ILE B C 1
ATOM 6206 O O . ILE B 1 353 ? 1.939 7.93 20.266 1 97.44 353 ILE B O 1
ATOM 6210 N N . VAL B 1 354 ? 1.414 8.188 18.109 1 97.38 354 VAL B N 1
ATOM 6211 C CA . VAL B 1 354 ? 0.032 8.578 18.359 1 97.38 354 VAL B CA 1
ATOM 6212 C C . VAL B 1 354 ? -0.917 7.5 17.844 1 97.38 354 VAL B C 1
ATOM 6214 O O . VAL B 1 354 ? -0.778 7.047 16.703 1 97.38 354 VAL B O 1
ATOM 6217 N N . PHE B 1 355 ? -1.823 7.07 18.672 1 95.44 355 PHE B N 1
ATOM 6218 C CA . PHE B 1 355 ? -2.795 6.051 18.297 1 95.44 355 PHE B CA 1
ATOM 6219 C C . PHE B 1 355 ? -4.121 6.688 17.891 1 95.44 355 PHE B C 1
ATOM 6221 O O . PHE B 1 355 ? -4.566 7.652 18.516 1 95.44 355 PHE B O 1
ATOM 6228 N N . VAL B 1 356 ? -4.691 6.227 16.828 1 94.06 356 VAL B N 1
ATOM 6229 C CA . VAL B 1 356 ? -6.004 6.641 16.344 1 94.06 356 VAL B CA 1
ATOM 6230 C C . VAL B 1 356 ? -6.977 5.469 16.438 1 94.06 356 VAL B C 1
ATOM 6232 O O . VAL B 1 356 ? -6.703 4.383 15.914 1 94.06 356 VAL B O 1
ATOM 6235 N N . ASN B 1 357 ? -8.008 5.656 17.078 1 89.62 357 ASN B N 1
ATOM 6236 C CA . ASN B 1 357 ? -9.023 4.625 17.266 1 89.62 357 ASN B CA 1
ATOM 6237 C C . ASN B 1 357 ? -10.43 5.176 17.062 1 89.62 357 ASN B C 1
ATOM 6239 O O . ASN B 1 357 ? -10.609 6.383 16.906 1 89.62 357 ASN B O 1
ATOM 6243 N N . LYS B 1 358 ? -11.359 4.285 17.016 1 85.25 358 LYS B N 1
ATOM 6244 C CA . LYS B 1 358 ? -12.773 4.648 16.906 1 85.25 358 LYS B CA 1
ATOM 6245 C C . LYS B 1 358 ? -13.516 4.332 18.203 1 85.25 358 LYS B C 1
ATOM 6247 O O . LYS B 1 358 ? -13.383 3.234 18.75 1 85.25 358 LYS B O 1
ATOM 6252 N N . THR B 1 359 ? -14.25 5.316 18.625 1 85.75 359 THR B N 1
ATOM 6253 C CA . THR B 1 359 ? -15.055 5.105 19.828 1 85.75 359 THR B CA 1
ATOM 6254 C C . THR B 1 359 ? -16.281 4.25 19.516 1 85.75 359 THR B C 1
ATOM 6256 O O . THR B 1 359 ? -16.547 3.945 18.359 1 85.75 359 THR B O 1
ATOM 6259 N N . GLU B 1 360 ? -16.969 3.869 20.516 1 79.06 360 GLU B N 1
ATOM 6260 C CA . GLU B 1 360 ? -18.203 3.086 20.344 1 79.06 360 GLU B CA 1
ATOM 6261 C C . GLU B 1 360 ? -19.234 3.852 19.547 1 79.06 360 GLU B C 1
ATOM 6263 O O . GLU B 1 360 ? -20.062 3.248 18.844 1 79.06 360 GLU B O 1
ATOM 6268 N N . GLU B 1 361 ? -19.125 5.164 19.594 1 81.38 361 GLU B N 1
ATOM 6269 C CA . GLU B 1 361 ? -20.078 6.02 18.891 1 81.38 361 GLU B CA 1
ATOM 6270 C C . GLU B 1 361 ? -19.656 6.23 17.438 1 81.38 361 GLU B C 1
ATOM 6272 O O . GLU B 1 361 ? -20.328 6.953 16.703 1 81.38 361 GLU B O 1
ATOM 6277 N N . GLY B 1 362 ? -18.547 5.652 17.047 1 81.56 362 GLY B N 1
ATOM 6278 C CA . GLY B 1 362 ? -18.094 5.746 15.672 1 81.56 362 GLY B CA 1
ATOM 6279 C C . GLY B 1 362 ? -17.25 6.977 15.406 1 81.56 362 GLY B C 1
ATOM 6280 O O . GLY B 1 362 ? -17.016 7.348 14.258 1 81.56 362 GLY B O 1
ATOM 6281 N N . ALA B 1 363 ? -16.875 7.652 16.516 1 90.69 363 ALA B N 1
ATOM 6282 C CA . ALA B 1 363 ? -16.094 8.867 16.359 1 90.69 363 ALA B CA 1
ATOM 6283 C C . ALA B 1 363 ? -14.594 8.57 16.516 1 90.69 363 ALA B C 1
ATOM 6285 O O . ALA B 1 363 ? -14.203 7.719 17.312 1 90.69 363 ALA B O 1
ATOM 6286 N N . THR B 1 364 ? -13.781 9.258 15.797 1 93.06 364 THR B N 1
ATOM 6287 C CA . THR B 1 364 ? -12.328 9.125 15.867 1 93.06 364 THR B CA 1
ATOM 6288 C C . THR B 1 364 ? -11.805 9.68 17.188 1 93.06 364 THR B C 1
ATOM 6290 O O . THR B 1 364 ? -12.25 10.727 17.656 1 93.06 364 THR B O 1
ATOM 6293 N N . ASP B 1 365 ? -10.977 8.953 17.781 1 93.5 365 ASP B N 1
ATOM 6294 C CA . ASP B 1 365 ? -10.273 9.375 18.984 1 93.5 365 ASP B CA 1
ATOM 6295 C C . ASP B 1 365 ? -8.758 9.258 18.812 1 93.5 365 ASP B C 1
ATOM 6297 O O . ASP B 1 365 ? -8.273 8.383 18.094 1 93.5 365 ASP B O 1
ATOM 6301 N N . VAL B 1 366 ? -8.047 10.219 19.469 1 96.06 366 VAL B N 1
ATOM 6302 C CA . VAL B 1 366 ? -6.598 10.289 19.281 1 96.06 366 VAL B CA 1
ATOM 6303 C C . VAL B 1 366 ? -5.91 10.414 20.641 1 96.06 366 VAL B C 1
ATOM 6305 O O . VAL B 1 366 ? -6.316 11.227 21.469 1 96.06 366 VAL B O 1
ATOM 6308 N N . TYR B 1 367 ? -4.891 9.617 20.875 1 94.25 367 TYR B N 1
ATOM 6309 C CA . TYR B 1 367 ? -4.082 9.719 22.078 1 94.25 367 TYR B CA 1
ATOM 6310 C C . TYR B 1 367 ? -2.662 9.227 21.828 1 94.25 367 TYR B C 1
ATOM 6312 O O . TYR B 1 367 ? -2.41 8.5 20.859 1 94.25 367 TYR B O 1
ATOM 6320 N N . SER B 1 368 ? -1.729 9.656 22.672 1 94.62 368 SER B N 1
ATOM 6321 C CA . SER B 1 368 ? -0.316 9.328 22.516 1 94.62 368 SER B CA 1
ATOM 6322 C C . SER B 1 368 ? 0.092 8.18 23.422 1 94.62 368 SER B C 1
ATOM 6324 O O . SER B 1 368 ? -0.558 7.926 24.438 1 94.62 368 SER B O 1
ATOM 6326 N N . LEU B 1 369 ? 1.102 7.426 22.984 1 94 369 LEU B N 1
ATOM 6327 C CA . LEU B 1 369 ? 1.697 6.438 23.875 1 94 369 LEU B CA 1
ATOM 6328 C C . LEU B 1 369 ? 2.174 7.086 25.172 1 94 369 LEU B C 1
ATOM 6330 O O . LEU B 1 369 ? 2.168 6.453 26.219 1 94 369 LEU B O 1
ATOM 6334 N N . TYR B 1 370 ? 2.545 8.344 25.078 1 93.25 370 TYR B N 1
ATOM 6335 C CA . TYR B 1 370 ? 2.975 9.125 26.234 1 93.25 370 TYR B CA 1
ATOM 6336 C C . TYR B 1 370 ? 1.88 9.18 27.297 1 93.25 370 TYR B C 1
ATOM 6338 O O . TYR B 1 370 ? 2.17 9.281 28.484 1 93.25 370 TYR B O 1
ATOM 6346 N N . ASP B 1 371 ? 0.636 9.078 26.922 1 90.81 371 ASP B N 1
ATOM 6347 C CA . ASP B 1 371 ? -0.503 9.211 27.828 1 90.81 371 ASP B CA 1
ATOM 6348 C C . ASP B 1 371 ? -0.667 7.961 28.688 1 90.81 371 ASP B C 1
ATOM 6350 O O . ASP B 1 371 ? -1.413 7.973 29.672 1 90.81 371 ASP B O 1
ATOM 6354 N N . PHE B 1 372 ? 0.026 6.941 28.312 1 88.38 372 PHE B N 1
ATOM 6355 C CA . PHE B 1 372 ? -0.06 5.699 29.078 1 88.38 372 PHE B CA 1
ATOM 6356 C C . PHE B 1 372 ? 1.029 5.641 30.141 1 88.38 372 PHE B C 1
ATOM 6358 O O . PHE B 1 372 ? 2.156 5.223 29.859 1 88.38 372 PHE B O 1
ATOM 6365 N N . LYS B 1 373 ? 0.683 5.918 31.266 1 81.69 373 LYS B N 1
ATOM 6366 C CA . LYS B 1 373 ? 1.627 6.07 32.375 1 81.69 373 LYS B CA 1
ATOM 6367 C C . LYS B 1 373 ? 2.207 4.727 32.781 1 81.69 373 LYS B C 1
ATOM 6369 O O . LYS B 1 373 ? 3.328 4.656 33.312 1 81.69 373 LYS B O 1
ATOM 6374 N N . ASP B 1 374 ? 1.496 3.684 32.469 1 79.38 374 ASP B N 1
ATOM 6375 C CA . ASP B 1 374 ? 1.929 2.359 32.906 1 79.38 374 ASP B CA 1
ATOM 6376 C C . ASP B 1 374 ? 2.893 1.735 31.906 1 79.38 374 ASP B C 1
ATOM 6378 O O . ASP B 1 374 ? 3.438 0.657 32.156 1 79.38 374 ASP B O 1
ATOM 6382 N N . PHE B 1 375 ? 3.076 2.441 30.891 1 84.06 375 PHE B N 1
ATOM 6383 C CA . PHE B 1 375 ? 3.996 1.9 29.906 1 84.06 375 PHE B CA 1
ATOM 6384 C C . PHE B 1 375 ? 5.441 2.193 30.281 1 84.06 375 PHE B C 1
ATOM 6386 O O . PHE B 1 375 ? 5.785 3.336 30.609 1 84.06 375 PHE B O 1
ATOM 6393 N N . ARG B 1 376 ? 6.297 1.108 30.406 1 79.12 376 ARG B N 1
ATOM 6394 C CA . ARG B 1 376 ? 7.723 1.223 30.688 1 79.12 376 ARG B CA 1
ATOM 6395 C C . ARG B 1 376 ? 8.547 1 29.438 1 79.12 376 ARG B C 1
ATOM 6397 O O . ARG B 1 376 ? 8.211 0.152 28.609 1 79.12 376 ARG B O 1
ATOM 6404 N N . GLU B 1 377 ? 9.508 1.715 29.266 1 77.81 377 GLU B N 1
ATOM 6405 C CA . GLU B 1 377 ? 10.305 1.753 28.031 1 77.81 377 GLU B CA 1
ATOM 6406 C C . GLU B 1 377 ? 10.969 0.406 27.766 1 77.81 377 GLU B C 1
ATOM 6408 O O . GLU B 1 377 ? 11.422 0.144 26.656 1 77.81 377 GLU B O 1
ATOM 6413 N N . ASN B 1 378 ? 11.055 -0.398 28.672 1 79.38 378 ASN B N 1
ATOM 6414 C CA . ASN B 1 378 ? 11.617 -1.727 28.453 1 79.38 378 ASN B CA 1
ATOM 6415 C C . ASN B 1 378 ? 10.586 -2.674 27.844 1 79.38 378 ASN B C 1
ATOM 6417 O O . ASN B 1 378 ? 10.938 -3.777 27.422 1 79.38 378 ASN B O 1
ATOM 6421 N N . MET B 1 379 ? 9.43 -2.189 27.812 1 82.25 379 MET B N 1
ATOM 6422 C CA . MET B 1 379 ? 8.367 -2.994 27.219 1 82.25 379 MET B CA 1
ATOM 6423 C C . MET B 1 379 ? 8.391 -2.881 25.703 1 82.25 379 MET B C 1
ATOM 6425 O O . MET B 1 379 ? 8.891 -1.895 25.156 1 82.25 379 MET B O 1
ATOM 6429 N N . ASP B 1 380 ? 7.941 -3.92 25.094 1 89.62 380 ASP B N 1
ATOM 6430 C CA . ASP B 1 380 ? 7.793 -3.939 23.641 1 89.62 380 ASP B CA 1
ATOM 6431 C C . ASP B 1 380 ? 6.5 -3.252 23.219 1 89.62 380 ASP B C 1
ATOM 6433 O O . ASP B 1 380 ? 5.422 -3.838 23.312 1 89.62 380 ASP B O 1
ATOM 6437 N N . ALA B 1 381 ? 6.609 -2.027 22.781 1 90 381 ALA B N 1
ATOM 6438 C CA . ALA B 1 381 ? 5.445 -1.216 22.422 1 90 381 ALA B CA 1
ATOM 6439 C C . ALA B 1 381 ? 4.66 -1.852 21.281 1 90 381 ALA B C 1
ATOM 6441 O O . ALA B 1 381 ? 3.426 -1.814 21.281 1 90 381 ALA B O 1
ATOM 6442 N N . GLU B 1 382 ? 5.395 -2.404 20.297 1 91.31 382 GLU B N 1
ATOM 6443 C CA . GLU B 1 382 ? 4.73 -3.064 19.188 1 91.31 382 GLU B CA 1
ATOM 6444 C C . GLU B 1 382 ? 3.859 -4.223 19.656 1 91.31 382 GLU B C 1
ATOM 6446 O O . GLU B 1 382 ? 2.688 -4.32 19.297 1 91.31 382 GLU B O 1
ATOM 6451 N N . LYS B 1 383 ? 4.453 -5.047 20.438 1 86.88 383 LYS B N 1
ATOM 6452 C CA . LYS B 1 383 ? 3.725 -6.191 20.969 1 86.88 383 LYS B CA 1
ATOM 6453 C C . LYS B 1 383 ? 2.518 -5.738 21.797 1 86.88 383 LYS B C 1
ATOM 6455 O O . LYS B 1 383 ? 1.438 -6.32 21.688 1 86.88 383 LYS B O 1
ATOM 6460 N N . GLY B 1 384 ? 2.748 -4.703 22.641 1 86.44 384 GLY B N 1
ATOM 6461 C CA . GLY B 1 384 ? 1.636 -4.145 23.391 1 86.44 384 GLY B CA 1
ATOM 6462 C C . GLY B 1 384 ? 0.499 -3.666 22.516 1 86.44 384 GLY B C 1
ATOM 6463 O O . GLY B 1 384 ? -0.67 -3.939 22.797 1 86.44 384 GLY B O 1
ATOM 6464 N N . TYR B 1 385 ? 0.831 -3.041 21.453 1 88.25 385 TYR B N 1
ATOM 6465 C CA . TYR B 1 385 ? -0.148 -2.539 20.484 1 88.25 385 TYR B CA 1
ATOM 6466 C C . TYR B 1 385 ? -0.917 -3.686 19.844 1 88.25 385 TYR B C 1
ATOM 6468 O O . TYR B 1 385 ? -2.148 -3.668 19.797 1 88.25 385 TYR B O 1
ATOM 6476 N N . LEU B 1 386 ? -0.222 -4.688 19.406 1 86.06 386 LEU B N 1
ATOM 6477 C CA . LEU B 1 386 ? -0.817 -5.812 18.703 1 86.06 386 LEU B CA 1
ATOM 6478 C C . LEU B 1 386 ? -1.693 -6.645 19.625 1 86.06 386 LEU B C 1
ATOM 6480 O O . LEU B 1 386 ? -2.646 -7.285 19.188 1 86.06 386 LEU B O 1
ATOM 6484 N N . GLN B 1 387 ? -1.374 -6.617 20.891 1 82.94 387 GLN B N 1
ATOM 6485 C CA . GLN B 1 387 ? -2.143 -7.367 21.875 1 82.94 387 GLN B CA 1
ATOM 6486 C C . GLN B 1 387 ? -3.346 -6.566 22.359 1 82.94 387 GLN B C 1
ATOM 6488 O O . GLN B 1 387 ? -4.125 -7.047 23.188 1 82.94 387 GLN B O 1
ATOM 6493 N N . GLY B 1 388 ? -3.461 -5.344 21.859 1 80.25 388 GLY B N 1
ATOM 6494 C CA . GLY B 1 388 ? -4.625 -4.535 22.188 1 80.25 388 GLY B CA 1
ATOM 6495 C C . GLY B 1 388 ? -4.461 -3.734 23.469 1 80.25 388 GLY B C 1
ATOM 6496 O O . GLY B 1 388 ? -5.441 -3.234 24.016 1 80.25 388 GLY B O 1
ATOM 6497 N N . ARG B 1 389 ? -3.289 -3.643 23.922 1 79.25 389 ARG B N 1
ATOM 6498 C CA . ARG B 1 389 ? -3.041 -2.982 25.203 1 79.25 389 ARG B CA 1
ATOM 6499 C C . ARG B 1 389 ? -3.363 -1.495 25.125 1 79.25 389 ARG B C 1
ATOM 6501 O O . ARG B 1 389 ? -3.66 -0.862 26.141 1 79.25 389 ARG B O 1
ATOM 6508 N N . PHE B 1 390 ? -3.312 -1.018 24 1 79.44 390 PHE B N 1
ATOM 6509 C CA . PHE B 1 390 ? -3.486 0.425 23.875 1 79.44 390 PHE B CA 1
ATOM 6510 C C . PHE B 1 390 ? -4.84 0.754 23.25 1 79.44 390 PHE B C 1
ATOM 6512 O O . PHE B 1 390 ? -5.012 1.822 22.656 1 79.44 390 PHE B O 1
ATOM 6519 N N . ASP B 1 391 ? -5.766 -0.111 23.297 1 66.62 391 ASP B N 1
ATOM 6520 C CA . ASP B 1 391 ? -7.145 0.048 22.844 1 66.62 391 ASP B CA 1
ATOM 6521 C C . ASP B 1 391 ? -7.188 0.404 21.359 1 66.62 391 ASP B C 1
ATOM 6523 O O . ASP B 1 391 ? -8.07 1.139 20.906 1 66.62 391 ASP B O 1
ATOM 6527 N N . ALA B 1 392 ? -6.258 0.006 20.781 1 65.88 392 ALA B N 1
ATOM 6528 C CA . ALA B 1 392 ? -6.211 0.413 19.375 1 65.88 392 ALA B CA 1
ATOM 6529 C C . ALA B 1 392 ? -6.477 -0.772 18.453 1 65.88 392 ALA B C 1
ATOM 6531 O O . ALA B 1 392 ? -6.66 -0.598 17.25 1 65.88 392 ALA B O 1
ATOM 6532 N N . VAL B 1 393 ? -6.535 -1.995 19 1 65.25 393 VAL B N 1
ATOM 6533 C CA . VAL B 1 393 ? -6.762 -3.164 18.156 1 65.25 393 VAL B CA 1
ATOM 6534 C C . VAL B 1 393 ? -7.914 -3.994 18.719 1 65.25 393 VAL B C 1
ATOM 6536 O O . VAL B 1 393 ? -7.914 -4.344 19.891 1 65.25 393 VAL B O 1
ATOM 6539 N N . PRO B 1 394 ? -8.984 -4.227 17.875 1 58.94 394 PRO B N 1
ATOM 6540 C CA . PRO B 1 394 ? -10.094 -5.027 18.391 1 58.94 394 PRO B CA 1
ATOM 6541 C C . PRO B 1 394 ? -9.727 -6.496 18.578 1 58.94 394 PRO B C 1
ATOM 6543 O O . PRO B 1 394 ? -8.883 -7.02 17.844 1 58.94 394 PRO B O 1
ATOM 6546 N N . TYR B 1 395 ? -10.133 -7.035 19.734 1 56.25 395 TYR B N 1
ATOM 6547 C CA . TYR B 1 395 ? -9.984 -8.477 19.922 1 56.25 395 TYR B CA 1
ATOM 6548 C C . TYR B 1 395 ? -11.031 -9.234 19.109 1 56.25 395 TYR B C 1
ATOM 6550 O O . TYR B 1 395 ? -12.234 -9.023 19.297 1 56.25 395 TYR B O 1
ATOM 6558 N N . VAL B 1 396 ? -10.727 -9.734 17.969 1 58.91 396 VAL B N 1
ATOM 6559 C CA . VAL B 1 396 ? -11.656 -10.594 17.25 1 58.91 396 VAL B CA 1
ATOM 6560 C C . VAL B 1 396 ? -11.078 -12.008 17.141 1 58.91 396 VAL B C 1
ATOM 6562 O O . VAL B 1 396 ? -9.906 -12.172 16.812 1 58.91 396 VAL B O 1
ATOM 6565 N N . ASP B 1 397 ? -11.891 -12.977 17.797 1 59.66 397 ASP B N 1
ATOM 6566 C CA . ASP B 1 397 ? -11.484 -14.359 17.578 1 59.66 397 ASP B CA 1
ATOM 6567 C C . ASP B 1 397 ? -11.391 -14.688 16.094 1 59.66 397 ASP B C 1
ATOM 6569 O O . ASP B 1 397 ? -12.406 -14.719 15.398 1 59.66 397 ASP B O 1
ATOM 6573 N N . SER B 1 398 ? -10.211 -14.766 15.594 1 64.5 398 SER B N 1
ATOM 6574 C CA . SER B 1 398 ? -10.016 -15.055 14.18 1 64.5 398 SER B CA 1
ATOM 6575 C C . SER B 1 398 ? -9.273 -16.375 13.977 1 64.5 398 SER B C 1
ATOM 6577 O O . SER B 1 398 ? -8.484 -16.516 13.039 1 64.5 398 SER B O 1
ATOM 6579 N N . SER B 1 399 ? -9.703 -17.312 14.891 1 74.94 399 SER B N 1
ATOM 6580 C CA . SER B 1 399 ? -9.055 -18.609 14.734 1 74.94 399 SER B CA 1
ATOM 6581 C C . SER B 1 399 ? -9.562 -19.328 13.484 1 74.94 399 SER B C 1
ATOM 6583 O O . SER B 1 399 ? -10.68 -19.078 13.031 1 74.94 399 SER B O 1
ATOM 6585 N N . VAL B 1 400 ? -8.758 -20.141 12.969 1 82.44 400 VAL B N 1
ATOM 6586 C CA . VAL B 1 400 ? -9.109 -20.906 11.781 1 82.44 400 VAL B CA 1
ATOM 6587 C C . VAL B 1 400 ? -10.367 -21.734 12.055 1 82.44 400 VAL B C 1
ATOM 6589 O O . VAL B 1 400 ? -11.242 -21.844 11.188 1 82.44 400 VAL B O 1
ATOM 6592 N N . SER B 1 401 ? -10.477 -22.219 13.258 1 78.31 401 SER B N 1
ATOM 6593 C CA . SER B 1 401 ? -11.641 -23.016 13.625 1 78.31 401 SER B CA 1
ATOM 6594 C C . SER B 1 401 ? -12.922 -22.188 13.602 1 78.31 401 SER B C 1
ATOM 6596 O O . SER B 1 401 ? -13.961 -22.656 13.141 1 78.31 401 SER B O 1
ATOM 6598 N N . SER B 1 402 ? -12.805 -20.953 14.047 1 79.44 402 SER B N 1
ATOM 6599 C CA . SER B 1 402 ? -13.961 -20.062 14.039 1 79.44 402 SER B CA 1
ATOM 6600 C C . SER B 1 402 ? -14.383 -19.703 12.617 1 79.44 402 SER B C 1
ATOM 6602 O O . SER B 1 402 ? -15.578 -19.656 12.312 1 79.44 402 SER B O 1
ATOM 6604 N N . ILE B 1 403 ? -13.453 -19.547 11.805 1 81.44 403 ILE B N 1
ATOM 6605 C CA . ILE B 1 403 ? -13.719 -19.188 10.422 1 81.44 403 ILE B CA 1
ATOM 6606 C C . ILE B 1 403 ? -14.32 -20.375 9.68 1 81.44 403 ILE B C 1
ATOM 6608 O O . ILE B 1 403 ? -15.234 -20.219 8.867 1 81.44 403 ILE B O 1
ATOM 6612 N N . LYS B 1 404 ? -13.82 -21.547 9.992 1 83.44 404 LYS B N 1
ATOM 6613 C CA . LYS B 1 404 ? -14.336 -22.766 9.367 1 83.44 404 LYS B CA 1
ATOM 6614 C C . LYS B 1 404 ? -15.82 -22.953 9.68 1 83.44 404 LYS B C 1
ATOM 6616 O O . LYS B 1 404 ? -16.594 -23.344 8.805 1 83.44 404 LYS B O 1
ATOM 6621 N N . GLN B 1 405 ? -16.156 -22.641 10.891 1 80.25 405 GLN B N 1
ATOM 6622 C CA . GLN B 1 405 ? -17.562 -22.75 11.297 1 80.25 405 GLN B CA 1
ATOM 6623 C C . GLN B 1 405 ? -18.438 -21.75 10.531 1 80.25 405 GLN B C 1
ATOM 6625 O O . GLN B 1 405 ? -19.562 -22.078 10.156 1 80.25 405 GLN B O 1
ATOM 6630 N N . LEU B 1 406 ? -17.828 -20.641 10.273 1 80 406 LEU B N 1
ATOM 6631 C CA . LEU B 1 406 ? -18.547 -19.609 9.547 1 80 406 LEU B CA 1
ATOM 6632 C C . LEU B 1 406 ? -18.719 -20 8.078 1 80 406 LEU B C 1
ATOM 6634 O O . LEU B 1 406 ? -19.734 -19.672 7.457 1 80 406 LEU B O 1
ATOM 6638 N N . LEU B 1 407 ? -17.734 -20.641 7.574 1 80.69 407 LEU B N 1
ATOM 6639 C CA . LEU B 1 407 ? -17.781 -21.047 6.172 1 80.69 407 LEU B CA 1
ATOM 6640 C C . LEU B 1 407 ? -18.781 -22.172 5.953 1 80.69 407 LEU B C 1
ATOM 6642 O O . LEU B 1 407 ? -19.406 -22.266 4.887 1 80.69 407 LEU B O 1
ATOM 6646 N N . GLU B 1 408 ? -18.938 -23.078 6.922 1 77.12 408 GLU B N 1
ATOM 6647 C CA . GLU B 1 408 ? -19.797 -24.25 6.805 1 77.12 408 GLU B CA 1
ATOM 6648 C C . GLU B 1 408 ? -21.25 -23.891 7.141 1 77.12 408 GLU B C 1
ATOM 6650 O O . GLU B 1 408 ? -22.172 -24.625 6.785 1 77.12 408 GLU B O 1
ATOM 6655 N N . GLY B 1 409 ? -21.531 -22.703 7.805 1 65.75 409 GLY B N 1
ATOM 6656 C CA . GLY B 1 409 ? -22.875 -22.344 8.195 1 65.75 409 GLY B CA 1
ATOM 6657 C C . GLY B 1 409 ? -23.562 -21.406 7.203 1 65.75 409 GLY B C 1
ATOM 6658 O O . GLY B 1 409 ? -22.891 -20.812 6.352 1 65.75 409 GLY B O 1
#

Sequence (818 aa):
MILKIEFENFFSIRDRIRIDFRAASINTALARELSHNVMEWKGVPVLKSIGLFGPNASGKSNILKAITFCCRMILESHLHNEGVTFNFEPFKFDGWQNKPSKFLIDFVCEDVEYEYSFELTRERILSESLYYYPVGRRAKVFVRDAEGKYSFGTGVMVKPSDVATNTSVKNLFLSRASSMNREIAQKLYRYFMNQFLLGLVNVNDMMMLDSFNTYKKVILKALEISDTDITDIEARKEQVPAPVAIPGQPEMSYKLVDVLRFKTFHRNQKDVMFDMDMEESNGTRKLFQILIRLLDVVKNKKGIIMDEFDMGLHTRLADFILDLIHASESSQLLFTSHNTNLIDVRRLRRDQIVFVNKTEEGATDVYSLYDFKDFRENMDAEKGYLQGRFDAVPYVDSSVSSIKQLLEGMILKIEFENFFSIRDRIRIDFRAASINTALARELSHNVMEWKGVPVLKSIGLFGPNASGKSNILKAITFCCRMILESHLHNEGVTFNFEPFKFDGWQNKPSKFLIDFVCEDVEYEYSFELTRERILSESLYYYPVGRRAKVFVRDAEGKYSFGTGVMVKPSDVATNTSVKNLFLSRASSMNREIAQKLYRYFMNQFLLGLVNVNDMMMLDSFNTYKKVILKALEISDTDITDIEARKEQVPAPVAIPGQPEMSYKLVDVLRFKTFHRNQKDVMFDMDMEESNGTRKLFQILIRLLDVVKNKKGIIMDEFDMGLHTRLADFILDLIHASESSQLLFTSHNTNLIDVRRLRRDQIVFVNKTEEGATDVYSLYDFKDFRENMDAEKGYLQGRFDAVPYVDSSVSSIKQLLEG

Secondary structure (DSSP, 8-state):
-EEEEEEESBTTB-S-EEEE-BPP---SHHHHHTGGGEEEETTEEEESEEEEE--TTSSHHHHHHHHHHHHHHHHHGGG--TT---S-----STTGGGSPEEEEEEEEETTEEEEEEEEE-SS-EEEEEEEEETTSS-EEEEEE-TTS-EEE-TTTSSSHHHHHHT--TTS-HHHHHHHTT-HHHHHHHHIIIIIEEESS----HHHHHHHHHHTHHHHHHHHHHTT--EEEEEEEEEEEEEEE--TT--S-EEEEEEEEEEEEEETTEEEEEEEHHHHS-HHHHHHHHHHHHHHHHHHTT-EEEETTTTTTS-HHHHHHHHHHHHHSSS-EEEEEE--GGG--TTTS-GGGEEEEEE-TTS-EEEEEGGG-TT--TTS-HHHHHHTTTTS-S------HHHHHHHHH-/-EEEEEEESBTTB-S-EEEE-BPP---SHHHHHTGGGEEEETTEEEESEEEEE--TTSSHHHHHHHHHHHHHHHHHGGG--TT---S-----STTGGGSPEEEEEEEEETTEEEEEEEEE-SS-EEEEEEEEETTSS-EEEEEE-TTS-EEE-TTTSSSHHHHHHT--TTS-HHHHHHHTT-HHHHHHHHIIIIIEEESS----HHHHHHHHHHTHHHHHHHHHHTT--EEEEEEEEEEEEEEE--TT-SS-EEEEEEEEEEEEEETTEEEEEEEHHHHS-HHHHHHHHHHHHHHHHHHTT-EEEETTTTTTS-HHHHHHHHHHHHHSSS-EEEEEE--GGG--TTTS-GGGEEEEEE-TTS-EEEEEGGG-TT--TTS-HHHHHHTTTTS-S------HHHHHHHHH-

Solvent-accessible surface area (backbone atoms only — not comparable to full-atom values): 43490 Å² total; per-residue (Å²): 86,73,40,34,40,36,40,28,20,46,43,47,26,48,57,79,43,74,51,62,29,52,54,71,95,66,89,45,73,60,47,60,73,45,50,54,43,42,32,78,53,96,85,40,50,29,41,20,48,38,40,40,32,43,40,40,73,15,38,61,66,53,53,54,47,51,52,47,49,54,51,44,41,48,72,46,19,56,74,51,53,91,87,56,62,55,95,69,52,40,12,79,56,95,66,36,56,78,46,60,25,38,41,37,43,31,33,38,59,95,91,24,45,35,41,37,35,38,32,27,52,53,66,34,53,40,32,37,37,34,34,33,27,84,84,78,45,86,41,60,49,36,36,33,38,76,87,67,51,75,47,70,30,86,88,68,57,83,66,53,65,61,43,55,74,70,42,54,51,56,28,43,60,58,23,36,29,26,76,70,68,32,64,69,31,36,54,54,47,48,40,58,69,70,37,44,39,84,43,87,61,87,67,54,66,66,61,45,50,51,38,41,68,66,38,44,67,50,52,47,48,54,40,37,44,38,48,37,54,51,72,45,74,44,81,40,80,41,73,40,78,36,81,37,83,45,88,92,46,87,61,74,42,68,41,72,36,82,36,82,40,47,32,34,23,34,52,97,34,75,86,47,79,35,44,39,88,79,63,46,44,69,42,52,40,49,50,51,53,50,47,48,53,47,48,45,27,42,74,66,44,15,32,37,37,32,77,48,70,45,71,74,43,32,63,68,55,44,50,40,54,53,27,51,41,28,39,29,78,60,15,35,39,42,34,28,43,61,62,55,82,67,45,33,65,90,81,34,50,46,69,25,37,29,40,24,22,58,44,90,81,56,28,36,43,78,49,40,53,56,74,42,78,85,67,54,87,85,52,59,53,35,59,38,41,74,72,26,71,68,69,38,39,60,89,50,92,61,46,39,68,57,49,32,53,48,70,76,90,86,75,41,33,40,35,39,26,22,48,43,47,26,48,58,79,44,76,54,63,27,53,53,70,95,66,90,46,74,61,48,62,73,45,51,54,42,41,32,78,53,97,86,39,51,29,41,20,47,39,40,38,34,42,39,39,76,16,38,63,65,53,54,55,48,50,52,47,48,54,52,45,41,49,73,47,18,56,75,50,52,92,88,56,63,54,95,69,49,40,12,80,56,94,66,36,56,78,45,61,25,39,40,36,42,30,32,40,59,94,91,25,46,34,41,38,37,39,31,27,52,53,66,36,53,40,32,36,36,36,35,34,27,86,83,79,46,85,39,60,50,37,36,34,38,76,85,67,51,75,48,70,29,87,89,67,57,83,64,54,65,60,46,55,75,70,42,54,51,55,28,44,60,59,23,36,28,26,76,69,69,30,65,69,32,37,55,54,48,48,41,57,70,70,35,45,39,84,45,90,64,87,67,54,66,65,61,45,51,52,36,40,68,68,38,44,69,49,52,47,48,56,40,38,43,39,50,37,53,52,73,44,75,44,82,42,77,40,73,40,76,36,81,36,84,45,88,91,48,88,63,73,42,66,41,73,36,82,37,84,42,48,32,35,21,34,53,99,34,75,85,47,78,37,43,38,88,78,63,45,44,69,42,53,39,50,49,52,54,51,47,50,52,48,47,46,28,41,75,66,46,16,33,36,37,33,78,48,68,45,69,73,42,33,62,69,55,44,49,40,55,52,26,51,41,28,38,29,77,59,15,34,38,41,35,30,42,60,62,55,82,67,46,32,66,89,80,34,49,48,71,25,36,29,40,23,23,59,44,90,80,56,29,35,42,78,50,40,53,56,74,42,79,85,66,53,88,87,52,60,54,35,60,38,40,74,71,25,71,67,69,38,39,60,91,51,91,61,45,40,68,56,49,32,54,48,71,76,90

Foldseek 3Di:
DWAKKWKAFFAQAHGIDMDGQFDDDDDDPLVVLLLLQWADAPRTTGGQEFEEEFDPLLCLVVVLVVVVLVLCQLQPLLVDDAPQFRPTAGHDDDCSRVPKMKIWTWDDFPSKIKIWIWIDHRHFTQWIFIWIQPPHDIFGAWIQHRVRDMDGTPPNWDPLVVLSVVADRSHDSLSSCCVVPIPVSVRVNCCSVPFEASALPDDDPVLLVVLCVVCVVLLQVLCVLLVFQWNHKDKDWDWDFDFDPDPPDPDGHTDTDTDIWMWTAGPPGRPDIDTLVPGDDPQSNLLSSLSSVVSSQLVVLGEYEYEQSQVPHDVSSVLSSSVSSSNGNHYHYYYYHNDLVVQACSRDPQSSYKYWGADPVSHIDIDTSVVDPPDDNVDDRSVCVVVCVPVRDDDDPPDPVVVVVVVVD/DWAKKWKAFFAQAHGIDMDGQFDDDDDDPLVVLLLLQWADAPRTTGGQEFEEEFDPLLCLVVVLVVVVLVLCQLQPLLVDDAPQFRPTAGHDDDCSRVPKMKIWTWDAFPSKIKIWIWIDHRHFTQWIFIWIQPPHDTFGAKIQHRVRDMDGTPPNWDPLVVLSVVADRSHDSLSSCCVVPIPVSVRVNCCSVPFEASALPDDDPVLLVVLCVVCVVLLQVLCVLLVFQWNHKDKDWDWDFDFDPDPPDPDGHTDTDTDIWMWTAGPPGRPDIDTLVPGDDPQSNLLSSLSSVVSSQLVVLGEYEYEQSQVPHDVSSVLSSSVSSSNGNHYHYYYYHNDLVVQACSRDPQSSYKYWGADPVSHIDIDTSVPDPPDDNVDDRSVCVVVCVPVRDDDDPPDPVVVVVVVVD